Protein AF-0000000067818058 (afdb_homodimer)

Secondary structure (DSSP, 8-state):
-TT-STTS--TTSSS-HHHHHHHHHHHHHHHT-SEEEEE--HHHH-TTSSTTS--HHHHHHHHHHHHHHHHTT-EEEEEEESS---HHHHTTTGGGSTTHHHHHHHHHHHHHHHHTTT--EEEEEE-HHHHHIIIIISSSSTT----TTTHHHHHHHHHHHHHHHHHHHIIIIIHHHH--EEEEEEE--EEEESSSSHHHHHHHHHHHIIIIIHHHHHHHSSS-SS-HHHHHHHHHHHHHTT-SS-SSPPPPHHHHHHHTT--SSEEEE---EEEEESTT--TTSS-SSSHHHHHT-EEE-TTSPPPSSGGG---THHHHHHHHHHHHHTT---EEEEE----BS--S--HHHHHHHHHHHHHHHHHHHTT---EEEE--S-SB----GGGTTSSB--SEEE-TTSTT--EEE-HHHHHHHHHHHHTS--TT--PPP---B-/-TT-STTS--TTSSS-HHHHHHHHHHHHHHHT-SEEEEE--HHHH-TTSSTTS--HHHHHHHHHHHHHHHHTT-EEEEEEESS---HHHHTTTGGGSTTHHHHHHHHHHHHHHHHTTT--EEEEEE-HHHHHIIIIISSSSTT----TTTHHHHHHHHHHHHHHHHHHHIIIIIHHHH--EEEEEEE--EEEESSSSHHHHHHHHHHHIIIIIHHHHHHHSSS-SS-HHHHHHHHHHHHHTT-SS-SSPPPPHHHHHHHTT--SSEEEE---EEEEESTT--TTSS-SSSHHHHHT-EEE-TTSPPPSSGGG---THHHHHHHHHHHHHTT---EEEEE----BS--S--HHHHHHHHHHHHHHHHHHHTT---EEEE--S-SB----GGGTTSSB--SEEE-TTSTT--EEE-HHHHHHHHHHHHTS--TT--PPP---B-

pLDDT: mean 97.35, std 2.77, range [69.44, 99.0]

Solvent-accessible surface area (backbone atoms only — not comparable to full-atom values): 45024 Å² total; per-residue (Å²): 114,91,86,57,23,75,72,68,56,66,88,86,74,61,66,52,50,90,81,40,44,69,59,53,48,50,53,44,57,70,37,56,53,66,55,49,79,48,65,46,58,47,35,53,33,18,65,70,47,44,73,38,49,70,32,62,66,36,49,47,51,54,50,51,52,49,50,53,35,50,74,69,66,21,44,53,30,39,27,54,36,73,77,56,72,29,62,66,43,43,66,37,11,29,55,43,10,64,65,42,21,57,49,45,29,50,52,43,51,54,48,48,69,73,42,25,87,74,42,40,39,40,27,47,40,54,28,60,62,56,52,28,42,29,5,20,33,29,92,58,34,70,83,49,38,73,34,31,44,36,42,18,41,39,17,50,55,23,48,48,49,19,40,20,43,36,33,50,48,40,60,75,73,37,29,89,80,38,65,45,47,42,22,41,26,38,45,43,50,26,48,33,29,63,51,88,47,69,67,22,41,52,47,10,54,51,46,33,34,66,59,36,27,61,65,44,27,24,27,49,24,95,80,25,36,65,46,66,70,56,54,53,49,40,36,53,51,21,49,75,58,39,31,90,54,50,47,59,69,80,73,50,71,66,51,25,62,59,27,34,64,45,45,71,34,41,28,33,24,44,41,26,45,43,27,27,31,52,76,87,46,51,93,76,76,42,60,84,60,19,68,60,44,66,68,50,53,39,72,43,60,75,91,52,71,76,34,84,37,59,74,30,21,75,42,39,68,29,58,25,51,31,46,46,48,46,30,75,63,29,78,43,49,46,26,32,33,64,30,36,48,45,40,36,80,67,76,47,79,36,65,67,46,41,52,48,51,53,46,38,51,50,27,45,48,44,26,35,74,72,69,63,33,43,68,77,45,79,35,74,35,32,72,42,34,44,70,50,65,47,40,14,70,55,50,26,34,29,29,18,47,55,36,78,88,40,94,78,37,42,31,33,46,16,41,38,30,54,38,50,22,50,36,54,74,63,71,52,90,59,93,80,71,71,69,78,84,63,92,44,77,88,112,91,86,58,22,76,73,68,54,65,91,87,74,60,67,51,49,89,81,40,45,68,58,54,47,51,54,44,58,69,35,54,53,66,54,50,79,48,65,47,59,47,36,54,33,18,66,71,48,44,74,39,50,70,33,62,67,36,48,47,51,54,50,52,51,48,51,52,34,50,75,69,64,23,45,52,31,40,27,55,36,74,76,56,74,30,64,66,42,43,65,37,11,28,56,42,10,63,66,42,22,58,48,44,28,48,51,45,49,55,49,48,70,73,41,23,87,74,42,39,39,40,28,46,40,53,27,60,60,56,53,28,43,29,4,19,34,29,89,57,34,69,83,49,37,73,34,31,44,36,43,18,40,40,17,50,56,24,48,48,48,19,41,20,43,37,32,50,47,39,60,75,73,37,29,88,81,39,67,45,48,42,21,41,27,39,46,42,48,27,47,32,28,63,51,87,48,71,68,23,42,51,48,11,54,51,45,33,35,65,59,35,28,60,65,43,27,23,28,48,25,96,80,25,37,66,46,65,70,55,56,53,51,39,34,54,52,22,52,75,59,38,32,91,53,51,46,60,68,81,73,50,70,68,50,25,61,58,26,34,65,45,44,70,34,41,27,33,25,42,43,26,45,41,27,27,33,53,78,88,48,50,93,75,76,41,60,84,60,18,68,62,44,68,69,48,51,40,73,43,59,77,90,53,72,77,33,84,37,58,73,28,21,75,42,39,68,27,58,26,52,31,48,46,48,45,30,76,63,29,79,42,49,46,26,32,34,64,32,34,48,45,40,36,80,67,75,47,79,35,66,68,46,41,51,48,50,52,47,38,51,51,26,46,48,44,27,36,76,72,69,64,36,43,68,79,46,80,33,73,35,31,75,42,36,42,70,50,66,46,41,14,71,55,49,27,35,29,31,19,47,54,37,78,88,39,93,80,37,42,32,33,47,16,40,39,30,55,37,50,22,52,36,54,74,62,73,52,89,59,94,80,71,73,69,77,82,63,93,44,77,89

InterPro domains:
  IPR001360 Glycoside hydrolase family 1 [PF00232] (2-427)
  IPR001360 Glycoside hydrolase family 1 [PR00131] (262-276)
  IPR001360 Glycoside hydrolase family 1 [PR00131] (335-343)
  IPR001360 Glycoside hydrolase family 1 [PR00131] (350-361)
  IPR001360 Glycoside hydrolase family 1 [PR00131] (372-389)
  IPR001360 Glycoside hydrolase family 1 [PR00131] (396-408)
  IPR001360 Glycoside hydrolase family 1 [PTHR10353] (4-429)
  IPR017853 Glycoside hydrolase superfamily [SSF51445] (2-427)

Sequence (884 aa):
MPGKIKDGTDGNDTCKSYEFYQRDIQMLKFLGVDFYRFSISWPRVLPTGFADKISEDGIGYYSRLVDELLANGIEPVVTLYHWDLPQSLQDLGGWANPLIADWFEDYARVLYDALGDRVKTWITLNEPKQFIIYGYGMERFAPNIVSAGIGDYIAVKNALMAHAKAWHLYDKEYREKQKGTCGITIATDFREGLSDTPEDVELGRMVMDFEAGFYSHPIFSSTGGFPERMIKRIAEKSAEQGFPRSRLPELSQEEIDFIKGTSDFYGFNHYSTKFYTADGYTKGMYPIPSYEDDIGAVSSYKDYPPAPIIHATKIPNGIRKALNWVKDNYNNPTVLITENGYGNYGGVDDPERIDYYKAYLDAVLDAIEVDGCNVTTYTAWSLMDNFEWDSGLGAKFGLFEVDFDDEQRTRKAKLSALWYKDFIAQRSLDPDYLPQFEENKFMPGKIKDGTDGNDTCKSYEFYQRDIQMLKFLGVDFYRFSISWPRVLPTGFADKISEDGIGYYSRLVDELLANGIEPVVTLYHWDLPQSLQDLGGWANPLIADWFEDYARVLYDALGDRVKTWITLNEPKQFIIYGYGMERFAPNIVSAGIGDYIAVKNALMAHAKAWHLYDKEYREKQKGTCGITIATDFREGLSDTPEDVELGRMVMDFEAGFYSHPIFSSTGGFPERMIKRIAEKSAEQGFPRSRLPELSQEEIDFIKGTSDFYGFNHYSTKFYTADGYTKGMYPIPSYEDDIGAVSSYKDYPPAPIIHATKIPNGIRKALNWVKDNYNNPTVLITENGYGNYGGVDDPERIDYYKAYLDAVLDAIEVDGCNVTTYTAWSLMDNFEWDSGLGAKFGLFEVDFDDEQRTRKAKLSALWYKDFIAQRSLDPDYLPQFEENKF

Nearest PDB structures (foldseek):
  5cg0-assembly3_E  TM=9.740E-01  e=1.696E-50  Spodoptera frugiperda
  5cg0-assembly3_F  TM=9.805E-01  e=3.602E-48  Spodoptera frugiperda
  3vij-assembly1_A  TM=9.799E-01  e=6.989E-48  Neotermes koshunensis
  3vim-assembly1_A  TM=9.798E-01  e=1.600E-47  Neotermes koshunensis
  5yj7-assembly1_A  TM=9.466E-01  e=1.712E-40  Nannochloris

Organism: Spodoptera frugiperda (NCBI:txid7108)

Foldseek 3Di:
DQPLFPVRDDDPFWLPCLPVVVVLLVLVVLLVDQADEDEAAQCLQVVLLAPPDGDPSRLVSVQVSLVVCVVSNHAYAYEHDDQHHRVNCVVVPALLDLCNLVSLLRSLVSNCVSCLLRHAHYAHEAALCCCQCCDCPHCHFPPRNHPFLASSLSSLLSVLSSQLSSLCCCVVPPCVPSVHFYFHAHEQEQEFAPDPPPQSRVLSVVVNLLRGVSNCQLAFAPQHDRDPSLLVLQQVLCVVVPHPGGSRDGQDPVRSVSRYNRGQAYRYEYQHYKHKDLVPFDPPPDDPPHSCVSSNIDIDPPPQDAAQPRRNGQDQLRLLVSLLVCCVGGVQHEYAHAEYWGKDQDDQEDVVGVLSCLSNVVSVVCSCPPVVHRYDYHDYPDQWQTQDGSNGSGITTHQWYFDSVDPVRKTWGGQNSVVSSVCSVVVDRDNPDGDDDDTDID/DQPLFPVRDDPPFWLPCLPVVVVLLVLVVLLPDQADEDEAAQCLQVVLLAPPDGDPSRLVSVQVSLVVCVVSNHAYAYEHDDQHHRVNCVVVPALLDLCNLVSLLRSLVSNCVSCLLRHAHYAHEAALCCCQCCDCPHCHFPPRNHPFLASSLSSLLSVLSSLLSSLCCCVVPPCVPSVHFYFHAHEQFQEFAPDPPPQSRVLSVVVNLLRGVSNCQLAFAPQHDRDPSLLVLQQVLCVVVPHPGGSRDGQDPVRSVSRYNRGQAYRYEYQHYKHKDLVPFDPPPDDPPHSCVSSNIDIDNPPQDAAQPRRNGQDQLRLLVSLVVCCVGGVQHAYAHAEYWGKDQDDQEDVVGVLSCLSNVVSVVCSCPPVPHRYDYHDYPDQWQTQDGSNGSGITTHQWYFDSVDPVRKTWGGQNSVVSSVCSVVVDRDNPDGDDDDTDID

Structure (mmCIF, N/CA/C/O backbone):
data_AF-0000000067818058-model_v1
#
loop_
_entity.id
_entity.type
_entity.pdbx_description
1 polymer 'Myrosinase 1-like isoform X4'
#
loop_
_atom_site.group_PDB
_atom_site.id
_atom_site.type_symbol
_atom_site.label_atom_id
_atom_site.label_alt_id
_atom_site.label_comp_id
_atom_site.label_asym_id
_atom_site.label_entity_id
_atom_site.label_seq_id
_atom_site.pdbx_PDB_ins_code
_atom_site.Cartn_x
_atom_site.Cartn_y
_atom_site.Cartn_z
_atom_site.occupancy
_atom_site.B_iso_or_equiv
_atom_site.auth_seq_id
_atom_site.auth_comp_id
_atom_site.auth_asym_id
_atom_site.auth_atom_id
_atom_site.pdbx_PDB_model_num
ATOM 1 N N . MET A 1 1 ? -1.474 -2.928 -18.75 1 69.44 1 MET A N 1
ATOM 2 C CA . MET A 1 1 ? -0.439 -1.901 -18.672 1 69.44 1 MET A CA 1
ATOM 3 C C . MET A 1 1 ? -0.112 -1.354 -20.062 1 69.44 1 MET A C 1
ATOM 5 O O . MET A 1 1 ? 0.593 -2 -20.828 1 69.44 1 MET A O 1
ATOM 9 N N . PRO A 1 2 ? -0.697 -0.285 -20.344 1 71.25 2 PRO A N 1
ATOM 10 C CA . PRO A 1 2 ? -0.5 0.189 -21.719 1 71.25 2 PRO A CA 1
ATOM 11 C C . PRO A 1 2 ? 0.976 0.304 -22.094 1 71.25 2 PRO A C 1
ATOM 13 O O . PRO A 1 2 ? 1.777 0.828 -21.312 1 71.25 2 PRO A O 1
ATOM 16 N N . GLY A 1 3 ? 1.309 -0.321 -23.125 1 79.06 3 GLY A N 1
ATOM 17 C CA . GLY A 1 3 ? 2.604 -0.151 -23.766 1 79.06 3 GLY A CA 1
ATOM 18 C C . GLY A 1 3 ? 3.658 -1.104 -23.25 1 79.06 3 GLY A C 1
ATOM 19 O O . GLY A 1 3 ? 4.812 -1.062 -23.672 1 79.06 3 GLY A O 1
ATOM 20 N N . LYS A 1 4 ? 3.285 -2.016 -22.422 1 85.31 4 LYS A N 1
ATOM 21 C CA . LYS A 1 4 ? 4.297 -2.844 -21.766 1 85.31 4 LYS A CA 1
ATOM 22 C C . LYS A 1 4 ? 4.297 -4.258 -22.344 1 85.31 4 LYS A C 1
ATOM 24 O O . LYS A 1 4 ? 5.199 -5.051 -22.047 1 85.31 4 LYS A O 1
ATOM 29 N N . ILE A 1 5 ? 3.375 -4.539 -23.172 1 90.44 5 ILE A N 1
ATOM 30 C CA . ILE A 1 5 ? 3.295 -5.855 -23.797 1 90.44 5 ILE A CA 1
ATOM 31 C C . ILE A 1 5 ? 3.977 -5.82 -25.156 1 90.44 5 ILE A C 1
ATOM 33 O O . ILE A 1 5 ? 3.656 -4.977 -26 1 90.44 5 ILE A O 1
ATOM 37 N N . LYS A 1 6 ? 4.801 -6.652 -25.438 1 91.06 6 LYS A N 1
ATOM 38 C CA . LYS A 1 6 ? 5.727 -6.633 -26.562 1 91.06 6 LYS A CA 1
ATOM 39 C C . LYS A 1 6 ? 4.977 -6.543 -27.891 1 91.06 6 LYS A C 1
ATOM 41 O O . LYS A 1 6 ? 5.406 -5.836 -28.812 1 91.06 6 LYS A O 1
ATOM 46 N N . ASP A 1 7 ? 3.855 -7.293 -28.016 1 91.25 7 ASP A N 1
ATOM 47 C CA . ASP A 1 7 ? 3.16 -7.34 -29.312 1 91.25 7 ASP A CA 1
ATOM 48 C C . ASP A 1 7 ? 1.965 -6.387 -29.312 1 91.25 7 ASP A C 1
ATOM 50 O O . ASP A 1 7 ? 1.151 -6.414 -30.234 1 91.25 7 ASP A O 1
ATOM 54 N N . GLY A 1 8 ? 1.794 -5.645 -28.188 1 90.62 8 GLY A N 1
ATOM 55 C CA . GLY A 1 8 ? 0.777 -4.609 -28.125 1 90.62 8 GLY A CA 1
ATOM 56 C C . GLY A 1 8 ? -0.592 -5.137 -27.75 1 90.62 8 GLY A C 1
ATOM 57 O O . GLY A 1 8 ? -1.535 -4.359 -27.578 1 90.62 8 GLY A O 1
ATOM 58 N N . THR A 1 9 ? -0.698 -6.445 -27.625 1 91.75 9 THR A N 1
ATOM 59 C CA . THR A 1 9 ? -1.977 -7.031 -27.234 1 91.75 9 THR A CA 1
ATOM 60 C C . THR A 1 9 ? -2.246 -6.809 -25.75 1 91.75 9 THR A C 1
ATOM 62 O O . THR A 1 9 ? -1.477 -6.129 -25.062 1 91.75 9 THR A O 1
ATOM 65 N N . ASP A 1 10 ? -3.447 -7.164 -25.312 1 88.81 10 ASP A N 1
ATOM 66 C CA . ASP A 1 10 ? -3.775 -7.109 -23.891 1 88.81 10 ASP A CA 1
ATOM 67 C C . ASP A 1 10 ? -4.609 -8.32 -23.484 1 88.81 10 ASP A C 1
ATOM 69 O O . ASP A 1 10 ? -4.855 -9.219 -24.281 1 88.81 10 ASP A O 1
ATOM 73 N N . GLY A 1 11 ? -4.91 -8.398 -22.25 1 89.19 11 GLY A N 1
ATOM 74 C CA . GLY A 1 11 ? -5.559 -9.57 -21.688 1 89.19 11 GLY A CA 1
ATOM 75 C C . GLY A 1 11 ? -7.062 -9.578 -21.891 1 89.19 11 GLY A C 1
ATOM 76 O O . GLY A 1 11 ? -7.758 -10.469 -21.391 1 89.19 11 GLY A O 1
ATOM 77 N N . ASN A 1 12 ? -7.602 -8.664 -22.703 1 89.12 12 ASN A N 1
ATOM 78 C CA . ASN A 1 12 ? -9.047 -8.523 -22.812 1 89.12 12 ASN A CA 1
ATOM 79 C C . ASN A 1 12 ? -9.625 -9.531 -23.812 1 89.12 12 ASN A C 1
ATOM 81 O O . ASN A 1 12 ? -10.789 -9.906 -23.719 1 89.12 12 ASN A O 1
ATOM 85 N N . ASP A 1 13 ? -8.875 -9.898 -24.828 1 92 13 ASP A N 1
ATOM 86 C CA . ASP A 1 13 ? -9.32 -10.781 -25.906 1 92 13 ASP A CA 1
ATOM 87 C C . ASP A 1 13 ? -8.242 -11.805 -26.25 1 92 13 ASP A C 1
ATOM 89 O O . ASP A 1 13 ? -7.43 -11.586 -27.156 1 92 13 ASP A O 1
ATOM 93 N N . THR A 1 14 ? -8.32 -12.969 -25.594 1 95.56 14 THR A N 1
ATOM 94 C CA . THR A 1 14 ? -7.277 -13.977 -25.734 1 95.56 14 THR A CA 1
ATOM 95 C C . THR A 1 14 ? -7.875 -15.312 -26.172 1 95.56 14 THR A C 1
ATOM 97 O O . THR A 1 14 ? -8.344 -15.445 -27.312 1 95.56 14 THR A O 1
ATOM 100 N N . CYS A 1 15 ? -7.879 -16.281 -25.328 1 96.38 15 CYS A N 1
ATOM 101 C CA . CYS A 1 15 ? -8.336 -17.609 -25.703 1 96.38 15 CYS A CA 1
ATOM 102 C C . CYS A 1 15 ? -9.852 -17.719 -25.594 1 96.38 15 CYS A C 1
ATOM 104 O O . CYS A 1 15 ? -10.453 -18.641 -26.141 1 96.38 15 CYS A O 1
ATOM 106 N N . LYS A 1 16 ? -10.477 -16.812 -24.828 1 96.69 16 LYS A N 1
ATOM 107 C CA . LYS A 1 16 ? -11.914 -16.75 -24.609 1 96.69 16 LYS A CA 1
ATOM 108 C C . LYS A 1 16 ? -12.43 -18.031 -23.938 1 96.69 16 LYS A C 1
ATOM 110 O O . LYS A 1 16 ? -13.484 -18.547 -24.312 1 96.69 16 LYS A O 1
ATOM 115 N N . SER A 1 17 ? -11.609 -18.547 -23.031 1 96.06 17 SER A N 1
ATOM 116 C CA . SER A 1 17 ? -12 -19.734 -22.297 1 96.06 17 SER A CA 1
ATOM 117 C C . SER A 1 17 ? -13.289 -19.516 -21.516 1 96.06 17 SER A C 1
ATOM 119 O O . SER A 1 17 ? -14.078 -20.453 -21.328 1 96.06 17 SER A O 1
ATOM 121 N N . TYR A 1 18 ? -13.547 -18.281 -21.062 1 95.62 18 TYR A N 1
ATOM 122 C CA . TYR A 1 18 ? -14.773 -17.969 -20.344 1 95.62 18 TYR A CA 1
ATOM 123 C C . TYR A 1 18 ? -16 -18.312 -21.188 1 95.62 18 TYR A C 1
ATOM 125 O O . TYR A 1 18 ? -17 -18.797 -20.656 1 95.62 18 TYR A O 1
ATOM 133 N N . GLU A 1 19 ? -15.914 -18.141 -22.438 1 95.62 19 GLU A N 1
ATOM 134 C CA . GLU A 1 19 ? -17.016 -18.375 -23.359 1 95.62 19 GLU A CA 1
ATOM 135 C C . GLU A 1 19 ? -17 -19.812 -23.891 1 95.62 19 GLU A C 1
ATOM 137 O O . GLU A 1 19 ? -18.062 -20.391 -24.125 1 95.62 19 GLU A O 1
ATOM 142 N N . PHE A 1 20 ? -15.758 -20.359 -24 1 97.25 20 PHE A N 1
ATOM 143 C CA . PHE A 1 20 ? -15.664 -21.609 -24.734 1 97.25 20 PHE A CA 1
ATOM 144 C C . PHE A 1 20 ? -15.102 -22.719 -23.844 1 97.25 20 PHE A C 1
ATOM 146 O O . PHE A 1 20 ? -14.398 -23.609 -24.312 1 97.25 20 PHE A O 1
ATOM 153 N N . TYR A 1 21 ? -15.359 -22.688 -22.547 1 97.25 21 TYR A N 1
ATOM 154 C CA . TYR A 1 21 ? -14.758 -23.641 -21.609 1 97.25 21 TYR A CA 1
ATOM 155 C C . TYR A 1 21 ? -15.188 -25.062 -21.938 1 97.25 21 TYR A C 1
ATOM 157 O O . TYR A 1 21 ? -14.445 -26.016 -21.672 1 97.25 21 TYR A O 1
ATOM 165 N N . GLN A 1 22 ? -16.359 -25.266 -22.516 1 97.44 22 GLN A N 1
ATOM 166 C CA . GLN A 1 22 ? -16.797 -26.625 -22.875 1 97.44 22 GLN A CA 1
ATOM 167 C C . GLN A 1 22 ? -15.891 -27.219 -23.953 1 97.44 22 GLN A C 1
ATOM 169 O O . GLN A 1 22 ? -15.586 -28.422 -23.922 1 97.44 22 GLN A O 1
ATOM 174 N N . ARG A 1 23 ? -15.523 -26.391 -24.891 1 96.94 23 ARG A N 1
ATOM 175 C CA . ARG A 1 23 ? -14.562 -26.812 -25.891 1 96.94 23 ARG A CA 1
ATOM 176 C C . ARG A 1 23 ? -13.219 -27.156 -25.266 1 96.94 23 ARG A C 1
ATOM 178 O O . ARG A 1 23 ? -12.57 -28.125 -25.672 1 96.94 23 ARG A O 1
ATOM 185 N N . ASP A 1 24 ? -12.812 -26.344 -24.328 1 98 24 ASP A N 1
ATOM 186 C CA . ASP A 1 24 ? -11.578 -26.625 -23.609 1 98 24 ASP A CA 1
ATOM 187 C C . ASP A 1 24 ? -11.641 -27.984 -22.922 1 98 24 ASP A C 1
ATOM 189 O O . ASP A 1 24 ? -10.664 -28.734 -22.906 1 98 24 ASP A O 1
ATOM 193 N N . ILE A 1 25 ? -12.781 -28.328 -22.406 1 98.5 25 ILE A N 1
ATOM 194 C CA . ILE A 1 25 ? -12.953 -29.609 -21.719 1 98.5 25 ILE A CA 1
ATOM 195 C C . ILE A 1 25 ? -12.93 -30.734 -22.734 1 98.5 25 ILE A C 1
ATOM 197 O O . ILE A 1 25 ? -12.406 -31.828 -22.453 1 98.5 25 ILE A O 1
ATOM 201 N N . GLN A 1 26 ? -13.477 -30.516 -23.922 1 98.31 26 GLN A N 1
ATOM 202 C CA . GLN A 1 26 ? -13.375 -31.516 -25 1 98.31 26 GLN A CA 1
ATOM 203 C C . GLN A 1 26 ? -11.914 -31.797 -25.344 1 98.31 26 GLN A C 1
ATOM 205 O O . GLN A 1 26 ? -11.555 -32.938 -25.609 1 98.31 26 GLN A O 1
ATOM 210 N N . MET A 1 27 ? -11.117 -30.75 -25.375 1 98.75 27 MET A N 1
ATOM 211 C CA . MET A 1 27 ? -9.688 -30.891 -25.625 1 98.75 27 MET A CA 1
ATOM 212 C C . MET A 1 27 ? -9.031 -31.734 -24.547 1 98.75 27 MET A C 1
ATOM 214 O O . MET A 1 27 ? -8.188 -32.594 -24.828 1 98.75 27 MET A O 1
ATOM 218 N N . LEU A 1 28 ? -9.406 -31.5 -23.266 1 98.81 28 LEU A N 1
ATOM 219 C CA . LEU A 1 28 ? -8.883 -32.25 -22.141 1 98.81 28 LEU A CA 1
ATOM 220 C C . LEU A 1 28 ? -9.273 -33.719 -22.266 1 98.81 28 LEU A C 1
ATOM 222 O O . LEU A 1 28 ? -8.461 -34.625 -22.016 1 98.81 28 LEU A O 1
ATOM 226 N N . LYS A 1 29 ? -10.516 -33.938 -22.609 1 98.38 29 LYS A N 1
ATOM 227 C CA . LYS A 1 29 ? -11 -35.281 -22.812 1 98.38 29 LYS A CA 1
ATOM 228 C C . LYS A 1 29 ? -10.234 -35.969 -23.938 1 98.38 29 LYS A C 1
ATOM 230 O O . LYS A 1 29 ? -9.883 -37.156 -23.828 1 98.38 29 LYS A O 1
ATOM 235 N N . PHE A 1 30 ? -10.047 -35.25 -25 1 98.38 30 PHE A N 1
ATOM 236 C CA . PHE A 1 30 ? -9.273 -35.75 -26.125 1 98.38 30 PHE A CA 1
ATOM 237 C C . PHE A 1 30 ? -7.895 -36.219 -25.656 1 98.38 30 PHE A C 1
ATOM 239 O O . PHE A 1 30 ? -7.422 -37.281 -26.062 1 98.38 30 PHE A O 1
ATOM 246 N N . LEU A 1 31 ? -7.191 -35.469 -24.797 1 98.62 31 LEU A N 1
ATOM 247 C CA . LEU A 1 31 ? -5.863 -35.781 -24.297 1 98.62 31 LEU A CA 1
ATOM 248 C C . LEU A 1 31 ? -5.918 -36.969 -23.328 1 98.62 31 LEU A C 1
ATOM 250 O O . LEU A 1 31 ? -4.938 -37.688 -23.172 1 98.62 31 LEU A O 1
ATOM 254 N N . GLY A 1 32 ? -7.066 -37.125 -22.578 1 98.5 32 GLY A N 1
ATOM 255 C CA . GLY A 1 32 ? -7.23 -38.188 -21.609 1 98.5 32 GLY A CA 1
ATOM 256 C C . GLY A 1 32 ? -6.555 -37.906 -20.281 1 98.5 32 GLY A C 1
ATOM 257 O O . GLY A 1 32 ? -6.066 -38.812 -19.609 1 98.5 32 GLY A O 1
ATOM 258 N N . VAL A 1 33 ? -6.516 -36.688 -19.891 1 98.56 33 VAL A N 1
ATOM 259 C CA . VAL A 1 33 ? -5.793 -36.281 -18.688 1 98.56 33 VAL A CA 1
ATOM 260 C C . VAL A 1 33 ? -6.602 -36.656 -17.453 1 98.56 33 VAL A C 1
ATOM 262 O O . VAL A 1 33 ? -7.824 -36.812 -17.516 1 98.56 33 VAL A O 1
ATOM 265 N N . ASP A 1 34 ? -5.891 -36.781 -16.328 1 98.25 34 ASP A N 1
ATOM 266 C CA . ASP A 1 34 ? -6.504 -37.125 -15.039 1 98.25 34 ASP A CA 1
ATOM 267 C C . ASP A 1 34 ? -7.047 -35.906 -14.336 1 98.25 34 ASP A C 1
ATOM 269 O O . ASP A 1 34 ? -8.008 -35.969 -13.57 1 98.25 34 ASP A O 1
ATOM 273 N N . PHE A 1 35 ? -6.418 -34.781 -14.508 1 98.69 35 PHE A N 1
ATOM 274 C CA . PHE A 1 35 ? -6.793 -33.531 -13.828 1 98.69 35 PHE A CA 1
ATOM 275 C C . PHE A 1 35 ? -6.496 -32.344 -14.703 1 98.69 35 PHE A C 1
ATOM 277 O O . PHE A 1 35 ? -5.82 -32.469 -15.727 1 98.69 35 PHE A O 1
ATOM 284 N N . TYR A 1 36 ? -7.094 -31.219 -14.43 1 98.75 36 TYR A N 1
ATOM 285 C CA . TYR A 1 36 ? -6.887 -29.938 -15.094 1 98.75 36 TYR A CA 1
ATOM 286 C C . TYR A 1 36 ? -6.637 -28.828 -14.078 1 98.75 36 TYR A C 1
ATOM 288 O O . TYR A 1 36 ? -7.441 -28.625 -13.164 1 98.75 36 TYR A O 1
ATOM 296 N N . ARG A 1 37 ? -5.453 -28.203 -14.188 1 98.81 37 ARG A N 1
ATOM 297 C CA . ARG A 1 37 ? -5.121 -27.062 -13.328 1 98.81 37 ARG A CA 1
ATOM 298 C C . ARG A 1 37 ? -5.547 -25.75 -13.961 1 98.81 37 ARG A C 1
ATOM 300 O O . ARG A 1 37 ? -5.145 -25.438 -15.086 1 98.81 37 ARG A O 1
ATOM 307 N N . PHE A 1 38 ? -6.406 -25.062 -13.305 1 98.44 38 PHE A N 1
ATOM 308 C CA . PHE A 1 38 ? -6.809 -23.734 -13.75 1 98.44 38 PHE A CA 1
ATOM 309 C C . PHE A 1 38 ? -6.805 -22.734 -12.594 1 98.44 38 PHE A C 1
ATOM 311 O O . PHE A 1 38 ? -6.672 -23.141 -11.43 1 98.44 38 PHE A O 1
ATOM 318 N N . SER A 1 39 ? -6.793 -21.5 -12.922 1 98.25 39 SER A N 1
ATOM 319 C CA . SER A 1 39 ? -6.762 -20.453 -11.906 1 98.25 39 SER A CA 1
ATOM 320 C C . SER A 1 39 ? -8.078 -19.688 -11.859 1 98.25 39 SER A C 1
ATOM 322 O O . SER A 1 39 ? -8.82 -19.656 -12.836 1 98.25 39 SER A O 1
ATOM 324 N N . ILE A 1 40 ? -8.352 -19.172 -10.75 1 98.62 40 ILE A N 1
ATOM 325 C CA . ILE A 1 40 ? -9.539 -18.328 -10.562 1 98.62 40 ILE A CA 1
ATOM 326 C C . ILE A 1 40 ? -9.133 -16.859 -10.523 1 98.62 40 ILE A C 1
ATOM 328 O O . ILE A 1 40 ? -8.148 -16.5 -9.867 1 98.62 40 ILE A O 1
ATOM 332 N N . SER A 1 41 ? -9.875 -16.016 -11.281 1 98.19 41 SER A N 1
ATOM 333 C CA . SER A 1 41 ? -9.633 -14.578 -11.312 1 98.19 41 SER A CA 1
ATOM 334 C C . SER A 1 41 ? -10.211 -13.891 -10.086 1 98.19 41 SER A C 1
ATOM 336 O O . SER A 1 41 ? -11.422 -13.906 -9.867 1 98.19 41 SER A O 1
ATOM 338 N N . TRP A 1 42 ? -9.336 -13.242 -9.32 1 98.62 42 TRP A N 1
ATOM 339 C CA . TRP A 1 42 ? -9.773 -12.531 -8.125 1 98.62 42 TRP A CA 1
ATOM 340 C C . TRP A 1 42 ? -10.773 -11.43 -8.477 1 98.62 42 TRP A C 1
ATOM 342 O O . TRP A 1 42 ? -11.883 -11.391 -7.945 1 98.62 42 TRP A O 1
ATOM 352 N N . PRO A 1 43 ? -10.586 -10.586 -9.438 1 97.81 43 PRO A N 1
ATOM 353 C CA . PRO A 1 43 ? -11.531 -9.5 -9.742 1 97.81 43 PRO A CA 1
ATOM 354 C C . PRO A 1 43 ? -12.836 -10.016 -10.352 1 97.81 43 PRO A C 1
ATOM 356 O O . PRO A 1 43 ? -13.852 -9.312 -10.312 1 97.81 43 PRO A O 1
ATOM 359 N N . ARG A 1 44 ? -12.773 -11.219 -10.93 1 97.69 44 ARG A N 1
ATOM 360 C CA . ARG A 1 44 ? -14.016 -11.781 -11.469 1 97.69 44 ARG A CA 1
ATOM 361 C C . ARG A 1 44 ? -14.953 -12.211 -10.352 1 97.69 44 ARG A C 1
ATOM 363 O O . ARG A 1 44 ? -16.172 -12.062 -10.461 1 97.69 44 ARG A O 1
ATOM 370 N N . VAL A 1 45 ? -14.398 -12.766 -9.273 1 98.56 45 VAL A N 1
ATOM 371 C CA . VAL A 1 45 ? -15.172 -13.297 -8.164 1 98.56 45 VAL A CA 1
ATOM 372 C C . VAL A 1 45 ? -15.508 -12.18 -7.172 1 98.56 45 VAL A C 1
ATOM 374 O O . VAL A 1 45 ? -16.609 -12.125 -6.637 1 98.56 45 VAL A O 1
ATOM 377 N N . LEU A 1 46 ? -14.547 -11.344 -6.922 1 98.56 46 LEU A N 1
ATOM 378 C CA . LEU A 1 46 ? -14.695 -10.18 -6.051 1 98.56 46 LEU A CA 1
ATOM 379 C C . LEU A 1 46 ? -14.375 -8.891 -6.801 1 98.56 46 LEU A C 1
ATOM 381 O O . LEU A 1 46 ? -13.266 -8.359 -6.688 1 98.56 46 LEU A O 1
ATOM 385 N N . PRO A 1 47 ? -15.367 -8.352 -7.43 1 97.5 47 PRO A N 1
ATOM 386 C CA . PRO A 1 47 ? -15.102 -7.234 -8.336 1 97.5 47 PRO A CA 1
ATOM 387 C C . PRO A 1 47 ? -14.594 -5.992 -7.613 1 97.5 47 PRO A C 1
ATOM 389 O O . PRO A 1 47 ? -13.883 -5.176 -8.203 1 97.5 47 PRO A O 1
ATOM 392 N N . THR A 1 48 ? -14.898 -5.777 -6.289 1 96.88 48 THR A N 1
ATOM 393 C CA . THR A 1 48 ? -14.422 -4.625 -5.531 1 96.88 48 THR A CA 1
ATOM 394 C C . THR A 1 48 ? -13.07 -4.918 -4.891 1 96.88 48 THR A C 1
ATOM 396 O O . THR A 1 48 ? -12.438 -4.023 -4.32 1 96.88 48 THR A O 1
ATOM 399 N N . GLY A 1 49 ? -12.594 -6.195 -5.008 1 97.75 49 GLY A N 1
ATOM 400 C CA . GLY A 1 49 ? -11.398 -6.641 -4.309 1 97.75 49 GLY A CA 1
ATOM 401 C C . GLY A 1 49 ? -11.688 -7.207 -2.93 1 97.75 49 GLY A C 1
ATOM 402 O O . GLY A 1 49 ? -10.914 -8.016 -2.41 1 97.75 49 GLY A O 1
ATOM 403 N N . PHE A 1 50 ? -12.766 -6.738 -2.361 1 97.81 50 PHE A N 1
ATOM 404 C CA . PHE A 1 50 ? -13.164 -7.141 -1.019 1 97.81 50 PHE A CA 1
ATOM 405 C C . PHE A 1 50 ? -14.359 -8.086 -1.066 1 97.81 50 PHE A C 1
ATOM 407 O O . PHE A 1 50 ? -14.992 -8.234 -2.113 1 97.81 50 PHE A O 1
ATOM 414 N N . ALA A 1 51 ? -14.625 -8.758 0.087 1 97.88 51 ALA A N 1
ATOM 415 C CA . ALA A 1 51 ? -15.656 -9.797 0.117 1 97.88 51 ALA A CA 1
ATOM 416 C C . ALA A 1 51 ? -17.031 -9.203 0.437 1 97.88 51 ALA A C 1
ATOM 418 O O . ALA A 1 51 ? -17.906 -9.898 0.934 1 97.88 51 ALA A O 1
ATOM 419 N N . ASP A 1 52 ? -17.234 -7.895 0.205 1 96.62 52 ASP A N 1
ATOM 420 C CA . ASP A 1 52 ? -18.516 -7.227 0.44 1 96.62 52 ASP A CA 1
ATOM 421 C C . ASP A 1 52 ? -19.531 -7.598 -0.637 1 96.62 52 ASP A C 1
ATOM 423 O O . ASP A 1 52 ? -20.734 -7.59 -0.386 1 96.62 52 ASP A O 1
ATOM 427 N N . LYS A 1 53 ? -19.047 -7.801 -1.834 1 96.19 53 LYS A N 1
ATOM 428 C CA . LYS A 1 53 ? -19.875 -8.18 -2.973 1 96.19 53 LYS A CA 1
ATOM 429 C C . LYS A 1 53 ? -19.281 -9.367 -3.719 1 96.19 53 LYS A C 1
ATOM 431 O O . LYS A 1 53 ? -18.266 -9.234 -4.402 1 96.19 53 LYS A O 1
ATOM 436 N N . ILE A 1 54 ? -19.859 -10.5 -3.635 1 98.12 54 ILE A N 1
ATOM 437 C CA . ILE A 1 54 ? -19.438 -11.703 -4.34 1 98.12 54 ILE A CA 1
ATOM 438 C C . ILE A 1 54 ? -20.172 -11.812 -5.668 1 98.12 54 ILE A C 1
ATOM 440 O O . ILE A 1 54 ? -21.406 -11.781 -5.699 1 98.12 54 ILE A O 1
ATOM 444 N N . SER A 1 55 ? -19.5 -11.844 -6.773 1 98.44 55 SER A N 1
ATOM 445 C CA . SER A 1 55 ? -20.094 -11.938 -8.102 1 98.44 55 SER A CA 1
ATOM 446 C C . SER A 1 55 ? -20.75 -13.297 -8.328 1 98.44 55 SER A C 1
ATOM 448 O O . SER A 1 55 ? -20.047 -14.312 -8.43 1 98.44 55 SER A O 1
ATOM 450 N N . GLU A 1 56 ? -22 -13.328 -8.484 1 97.88 56 GLU A N 1
ATOM 451 C CA . GLU A 1 56 ? -22.703 -14.57 -8.773 1 97.88 56 GLU A CA 1
ATOM 452 C C . GLU A 1 56 ? -22.281 -15.148 -10.117 1 97.88 56 GLU A C 1
ATOM 454 O O . GLU A 1 56 ? -22.109 -16.359 -10.25 1 97.88 56 GLU A O 1
ATOM 459 N N . ASP A 1 57 ? -22.125 -14.219 -11.055 1 97.88 57 ASP A N 1
ATOM 460 C CA . ASP A 1 57 ? -21.688 -14.656 -12.383 1 97.88 57 ASP A CA 1
ATOM 461 C C . ASP A 1 57 ? -20.266 -15.227 -12.328 1 97.88 57 ASP A C 1
ATOM 463 O O . ASP A 1 57 ? -19.969 -16.234 -12.977 1 97.88 57 ASP A O 1
ATOM 467 N N . GLY A 1 58 ? -19.438 -14.594 -11.57 1 97.81 58 GLY A N 1
ATOM 468 C CA . GLY A 1 58 ? -18.062 -15.055 -11.438 1 97.81 58 GLY A CA 1
ATOM 469 C C . GLY A 1 58 ? -17.953 -16.422 -10.797 1 97.81 58 GLY A C 1
ATOM 470 O O . GLY A 1 58 ? -17.359 -17.344 -11.375 1 97.81 58 GLY A O 1
ATOM 471 N N . ILE A 1 59 ? -18.594 -16.562 -9.672 1 98.19 59 ILE A N 1
ATOM 472 C CA . ILE A 1 59 ? -18.578 -17.844 -8.969 1 98.19 59 ILE A CA 1
ATOM 473 C C . ILE A 1 59 ? -19.312 -18.906 -9.797 1 98.19 59 ILE A C 1
ATOM 475 O O . ILE A 1 59 ? -18.891 -20.062 -9.852 1 98.19 59 ILE A O 1
ATOM 479 N N . GLY A 1 60 ? -20.406 -18.469 -10.406 1 98.44 60 GLY A N 1
ATOM 480 C CA . GLY A 1 60 ? -21.188 -19.375 -11.227 1 98.44 60 GLY A CA 1
ATOM 481 C C . GLY A 1 60 ? -20.391 -19.984 -12.367 1 98.44 60 GLY A C 1
ATOM 482 O O . GLY A 1 60 ? -20.531 -21.172 -12.664 1 98.44 60 GLY A O 1
ATOM 483 N N . TYR A 1 61 ? -19.609 -19.188 -13.008 1 98.31 61 TYR A N 1
ATOM 484 C CA . TYR A 1 61 ? -18.766 -19.656 -14.094 1 98.31 61 TYR A CA 1
ATOM 485 C C . TYR A 1 61 ? -17.844 -20.781 -13.617 1 98.31 61 TYR A C 1
ATOM 487 O O . TYR A 1 61 ? -17.781 -21.844 -14.227 1 98.31 61 TYR A O 1
ATOM 495 N N . TYR A 1 62 ? -17.125 -20.562 -12.555 1 98.75 62 TYR A N 1
ATOM 496 C CA . TYR A 1 62 ? -16.156 -21.547 -12.078 1 98.75 62 TYR A CA 1
ATOM 497 C C . TYR A 1 62 ? -16.875 -22.781 -11.539 1 98.75 62 TYR A C 1
ATOM 499 O O . TYR A 1 62 ? -16.359 -23.891 -11.656 1 98.75 62 TYR A O 1
ATOM 507 N N . SER A 1 63 ? -18.031 -22.562 -10.938 1 98.81 63 SER A N 1
ATOM 508 C CA . SER A 1 63 ? -18.828 -23.703 -10.484 1 98.81 63 SER A CA 1
ATOM 509 C C . SER A 1 63 ? -19.219 -24.609 -11.656 1 98.81 63 SER A C 1
ATOM 511 O O . SER A 1 63 ? -19.109 -25.828 -11.555 1 98.81 63 SER A O 1
ATOM 513 N N . ARG A 1 64 ? -19.672 -24 -12.742 1 98.69 64 ARG A N 1
ATOM 514 C CA . ARG A 1 64 ? -20.031 -24.766 -13.93 1 98.69 64 ARG A CA 1
ATOM 515 C C . ARG A 1 64 ? -18.812 -25.469 -14.516 1 98.69 64 ARG A C 1
ATOM 517 O O . ARG A 1 64 ? -18.891 -26.609 -14.953 1 98.69 64 ARG A O 1
ATOM 524 N N . LEU A 1 65 ? -17.703 -24.766 -14.516 1 98.81 65 LEU A N 1
ATOM 525 C CA . LEU A 1 65 ? -16.453 -25.359 -15.016 1 98.81 65 LEU A CA 1
ATOM 526 C C . LEU A 1 65 ? -16.062 -26.578 -14.203 1 98.81 65 LEU A C 1
ATOM 528 O O . LEU A 1 65 ? -15.75 -27.641 -14.766 1 98.81 65 LEU A O 1
ATOM 532 N N . VAL A 1 66 ? -16.094 -26.484 -12.875 1 98.88 66 VAL A N 1
ATOM 533 C CA . VAL A 1 66 ? -15.75 -27.562 -11.969 1 98.88 66 VAL A CA 1
ATOM 534 C C . VAL A 1 66 ? -16.703 -28.75 -12.18 1 98.88 66 VAL A C 1
ATOM 536 O O . VAL A 1 66 ? -16.266 -29.891 -12.297 1 98.88 66 VAL A O 1
ATOM 539 N N . ASP A 1 67 ? -18.016 -28.453 -12.281 1 98.81 67 ASP A N 1
ATOM 540 C CA . ASP A 1 67 ? -19.016 -29.5 -12.484 1 98.81 67 ASP A CA 1
ATOM 541 C C . ASP A 1 67 ? -18.766 -30.266 -13.781 1 98.81 67 ASP A C 1
ATOM 543 O O . ASP A 1 67 ? -18.828 -31.5 -13.812 1 98.81 67 ASP A O 1
ATOM 547 N N . GLU A 1 68 ? -18.516 -29.531 -14.797 1 98.69 68 GLU A N 1
ATOM 548 C CA . GLU A 1 68 ? -18.328 -30.172 -16.094 1 98.69 68 GLU A CA 1
ATOM 549 C C . GLU A 1 68 ? -17.047 -31 -16.125 1 98.69 68 GLU A C 1
ATOM 551 O O . GLU A 1 68 ? -17 -32.062 -16.75 1 98.69 68 GLU A O 1
ATOM 556 N N . LEU A 1 69 ? -15.945 -30.484 -15.523 1 98.88 69 LEU A N 1
ATOM 557 C CA . LEU A 1 69 ? -14.727 -31.281 -15.406 1 98.88 69 LEU A CA 1
ATOM 558 C C . LEU A 1 69 ? -15.023 -32.625 -14.719 1 98.88 69 LEU A C 1
ATOM 560 O O . LEU A 1 69 ? -14.688 -33.688 -15.242 1 98.88 69 LEU A O 1
ATOM 564 N N . LEU A 1 70 ? -15.695 -32.562 -13.609 1 98.75 70 LEU A N 1
ATOM 565 C CA . LEU A 1 70 ? -16 -33.75 -12.828 1 98.75 70 LEU A CA 1
ATOM 566 C C . LEU A 1 70 ? -16.906 -34.688 -13.609 1 98.75 70 LEU A C 1
ATOM 568 O O . LEU A 1 70 ? -16.75 -35.906 -13.547 1 98.75 70 LEU A O 1
ATOM 572 N N . ALA A 1 71 ? -17.859 -34.125 -14.328 1 98.56 71 ALA A N 1
ATOM 573 C CA . ALA A 1 71 ? -18.781 -34.906 -15.141 1 98.56 71 ALA A CA 1
ATOM 574 C C . ALA A 1 71 ? -18.016 -35.688 -16.219 1 98.56 71 ALA A C 1
ATOM 576 O O . ALA A 1 71 ? -18.5 -36.719 -16.703 1 98.56 71 ALA A O 1
ATOM 577 N N . ASN A 1 72 ? -16.875 -35.25 -16.562 1 98.44 72 ASN A N 1
ATOM 578 C CA . ASN A 1 72 ? -16.062 -35.906 -17.578 1 98.44 72 ASN A CA 1
ATOM 579 C C . ASN A 1 72 ? -14.891 -36.688 -16.969 1 98.44 72 ASN A C 1
ATOM 581 O O . ASN A 1 72 ? -13.938 -37.031 -17.656 1 98.44 72 ASN A O 1
ATOM 585 N N . GLY A 1 73 ? -14.891 -36.844 -15.656 1 98.19 73 GLY A N 1
ATOM 586 C CA . GLY A 1 73 ? -13.891 -37.656 -14.969 1 98.19 73 GLY A CA 1
ATOM 587 C C . GLY A 1 73 ? -12.555 -36.938 -14.828 1 98.19 73 GLY A C 1
ATOM 588 O O . GLY A 1 73 ? -11.516 -37.594 -14.703 1 98.19 73 GLY A O 1
ATOM 589 N N . ILE A 1 74 ? -12.516 -35.656 -14.93 1 98.75 74 ILE A N 1
ATOM 590 C CA . ILE A 1 74 ? -11.289 -34.875 -14.812 1 98.75 74 ILE A CA 1
ATOM 591 C C . ILE A 1 74 ? -11.289 -34.094 -13.484 1 98.75 74 ILE A C 1
ATOM 593 O O . ILE A 1 74 ? -12.203 -33.344 -13.203 1 98.75 74 ILE A O 1
ATOM 597 N N . GLU A 1 75 ? -10.289 -34.312 -12.656 1 98.69 75 GLU A N 1
ATOM 598 C CA . GLU A 1 75 ? -10.203 -33.688 -11.352 1 98.69 75 GLU A CA 1
ATOM 599 C C . GLU A 1 75 ? -9.789 -32.219 -11.477 1 98.69 75 GLU A C 1
ATOM 601 O O . GLU A 1 75 ? -8.797 -31.906 -12.148 1 98.69 75 GLU A O 1
ATOM 606 N N . PRO A 1 76 ? -10.586 -31.328 -10.852 1 98.81 76 PRO A N 1
ATOM 607 C CA . PRO A 1 76 ? -10.156 -29.922 -10.852 1 98.81 76 PRO A CA 1
ATOM 608 C C . PRO A 1 76 ? -9.039 -29.641 -9.852 1 98.81 76 PRO A C 1
ATOM 610 O O . PRO A 1 76 ? -9.133 -30.062 -8.688 1 98.81 76 PRO A O 1
ATOM 613 N N . VAL A 1 77 ? -7.93 -29.047 -10.273 1 98.88 77 VAL A N 1
ATOM 614 C CA . VAL A 1 77 ? -6.879 -28.469 -9.445 1 98.88 77 VAL A CA 1
ATOM 615 C C . VAL A 1 77 ? -6.902 -26.938 -9.555 1 98.88 77 VAL A C 1
ATOM 617 O O . VAL A 1 77 ? -6.707 -26.391 -10.641 1 98.88 77 VAL A O 1
ATOM 620 N N . VAL A 1 78 ? -7.141 -26.281 -8.422 1 98.94 78 VAL A N 1
ATOM 621 C CA . VAL A 1 78 ? -7.488 -24.875 -8.523 1 98.94 78 VAL A CA 1
ATOM 622 C C . VAL A 1 78 ? -6.379 -24.016 -7.918 1 98.94 78 VAL A C 1
ATOM 624 O O . VAL A 1 78 ? -5.938 -24.266 -6.793 1 98.94 78 VAL A O 1
ATOM 627 N N . THR A 1 79 ? -5.91 -23.078 -8.664 1 98.94 79 THR A N 1
ATOM 628 C CA . THR A 1 79 ? -5.016 -22.031 -8.18 1 98.94 79 THR A CA 1
ATOM 629 C C . THR A 1 79 ? -5.797 -20.781 -7.816 1 98.94 79 THR A C 1
ATOM 631 O O . THR A 1 79 ? -6.5 -20.203 -8.656 1 98.94 79 THR A O 1
ATOM 634 N N . LEU A 1 80 ? -5.594 -20.297 -6.57 1 98.88 80 LEU A N 1
ATOM 635 C CA . LEU A 1 80 ? -6.34 -19.156 -6.082 1 98.88 80 LEU A CA 1
ATOM 636 C C . LEU A 1 80 ? -5.805 -17.859 -6.691 1 98.88 80 LEU A C 1
ATOM 638 O O . LEU A 1 80 ? -6.574 -16.938 -6.98 1 98.88 80 LEU A O 1
ATOM 642 N N . TYR A 1 81 ? -4.504 -17.844 -6.836 1 98.81 81 TYR A N 1
ATOM 643 C CA . TYR A 1 81 ? -3.951 -16.578 -7.34 1 98.81 81 TYR A CA 1
ATOM 644 C C . TYR A 1 81 ? -2.883 -16.844 -8.391 1 98.81 81 TYR A C 1
ATOM 646 O O . TYR A 1 81 ? -1.847 -17.438 -8.102 1 98.81 81 TYR A O 1
ATOM 654 N N . HIS A 1 82 ? -3.16 -16.469 -9.602 1 98.12 82 HIS A N 1
ATOM 655 C CA . HIS A 1 82 ? -2.264 -16.484 -10.75 1 98.12 82 HIS A CA 1
ATOM 656 C C . HIS A 1 82 ? -2.141 -15.102 -11.383 1 98.12 82 HIS A C 1
ATOM 658 O O . HIS A 1 82 ? -2.379 -14.93 -12.578 1 98.12 82 HIS A O 1
ATOM 664 N N . TRP A 1 83 ? -1.961 -14.141 -10.836 1 96.38 83 TRP A N 1
ATOM 665 C CA . TRP A 1 83 ? -1.314 -12.844 -10.727 1 96.38 83 TRP A CA 1
ATOM 666 C C . TRP A 1 83 ? -2.25 -11.727 -11.188 1 96.38 83 TRP A C 1
ATOM 668 O O . TRP A 1 83 ? -1.827 -10.805 -11.891 1 96.38 83 TRP A O 1
ATOM 678 N N . ASP A 1 84 ? -3.523 -11.805 -11.055 1 95.38 84 ASP A N 1
ATOM 679 C CA . ASP A 1 84 ? -4.469 -10.758 -11.438 1 95.38 84 ASP A CA 1
ATOM 680 C C . ASP A 1 84 ? -5.078 -10.094 -10.203 1 95.38 84 ASP A C 1
ATOM 682 O O . ASP A 1 84 ? -6.242 -10.336 -9.875 1 95.38 84 ASP A O 1
ATOM 686 N N . LEU A 1 85 ? -4.414 -9.188 -9.672 1 97.62 85 LEU A N 1
ATOM 687 C CA . LEU A 1 85 ? -4.809 -8.484 -8.453 1 97.62 85 LEU A CA 1
ATOM 688 C C . LEU A 1 85 ? -5.836 -7.398 -8.766 1 97.62 85 LEU A C 1
ATOM 690 O O . LEU A 1 85 ? -5.641 -6.594 -9.68 1 97.62 85 LEU A O 1
ATOM 694 N N . PRO A 1 86 ? -6.984 -7.398 -7.996 1 97.81 86 PRO A N 1
ATOM 695 C CA . PRO A 1 86 ? -7.906 -6.277 -8.188 1 97.81 86 PRO A CA 1
ATOM 696 C C . PRO A 1 86 ? -7.223 -4.922 -8.047 1 97.81 86 PRO A C 1
ATOM 698 O O . PRO A 1 86 ? -6.426 -4.719 -7.129 1 97.81 86 PRO A O 1
ATOM 701 N N . GLN A 1 87 ? -7.527 -4.043 -8.961 1 96.88 87 GLN A N 1
ATOM 702 C CA . GLN A 1 87 ? -6.879 -2.734 -8.977 1 96.88 87 GLN A CA 1
ATOM 703 C C . GLN A 1 87 ? -7.141 -1.976 -7.676 1 96.88 87 GLN A C 1
ATOM 705 O O . GLN A 1 87 ? -6.277 -1.234 -7.199 1 96.88 87 GLN A O 1
ATOM 710 N N . SER A 1 88 ? -8.328 -2.084 -7.066 1 97.5 88 SER A N 1
ATOM 711 C CA . SER A 1 88 ? -8.68 -1.404 -5.824 1 97.5 88 SER A CA 1
ATOM 712 C C . SER A 1 88 ? -7.715 -1.766 -4.703 1 97.5 88 SER A C 1
ATOM 714 O O . SER A 1 88 ? -7.391 -0.925 -3.861 1 97.5 88 SER A O 1
ATOM 716 N N . LEU A 1 89 ? -7.273 -3.027 -4.691 1 98.38 89 LEU A N 1
ATOM 717 C CA . LEU A 1 89 ? -6.312 -3.459 -3.684 1 98.38 89 LEU A CA 1
ATOM 718 C C . LEU A 1 89 ? -4.914 -2.951 -4.016 1 98.38 89 LEU A C 1
ATOM 720 O O . LEU A 1 89 ? -4.148 -2.596 -3.115 1 98.38 89 LEU A O 1
ATOM 724 N N . GLN A 1 90 ? -4.586 -2.957 -5.348 1 97.94 90 GLN A N 1
ATOM 725 C CA . GLN A 1 90 ? -3.291 -2.414 -5.742 1 97.94 90 GLN A CA 1
ATOM 726 C C . GLN A 1 90 ? -3.184 -0.935 -5.383 1 97.94 90 GLN A C 1
ATOM 728 O O . GLN A 1 90 ? -2.115 -0.465 -4.984 1 97.94 90 GLN A O 1
ATOM 733 N N . ASP A 1 91 ? -4.262 -0.209 -5.504 1 97.06 91 ASP A N 1
ATOM 734 C CA . ASP A 1 91 ? -4.285 1.212 -5.168 1 97.06 91 ASP A CA 1
ATOM 735 C C . ASP A 1 91 ? -3.918 1.439 -3.705 1 97.06 91 ASP A C 1
ATOM 737 O O . ASP A 1 91 ? -3.439 2.514 -3.34 1 97.06 91 ASP A O 1
ATOM 741 N N . LEU A 1 92 ? -4.129 0.467 -2.898 1 98.19 92 LEU A N 1
ATOM 742 C CA . LEU A 1 92 ? -3.822 0.546 -1.475 1 98.19 92 LEU A CA 1
ATOM 743 C C . LEU A 1 92 ? -2.451 -0.049 -1.178 1 98.19 92 LEU A C 1
ATOM 745 O O . LEU A 1 92 ? -2.1 -0.262 -0.015 1 98.19 92 LEU A O 1
ATOM 749 N N . GLY A 1 93 ? -1.692 -0.48 -2.182 1 98.12 93 GLY A N 1
ATOM 750 C CA . GLY A 1 93 ? -0.327 -0.948 -2.006 1 98.12 93 GLY A CA 1
ATOM 751 C C . GLY A 1 93 ? -0.122 -2.377 -2.473 1 98.12 93 GLY A C 1
ATOM 752 O O . GLY A 1 93 ? 1.014 -2.848 -2.564 1 98.12 93 GLY A O 1
ATOM 753 N N . GLY A 1 94 ? -1.255 -3.092 -2.771 1 98.38 94 GLY A N 1
ATOM 754 C CA . GLY A 1 94 ? -1.172 -4.457 -3.271 1 98.38 94 GLY A CA 1
ATOM 755 C C . GLY A 1 94 ? -0.361 -5.371 -2.375 1 98.38 94 GLY A C 1
ATOM 756 O O . GLY A 1 94 ? -0.554 -5.387 -1.157 1 98.38 94 GLY A O 1
ATOM 757 N N . TRP A 1 95 ? 0.555 -6.09 -2.971 1 98.75 95 TRP A N 1
ATOM 758 C CA . TRP A 1 95 ? 1.308 -7.117 -2.254 1 98.75 95 TRP A CA 1
ATOM 759 C C . TRP A 1 95 ? 2.35 -6.484 -1.339 1 98.75 95 TRP A C 1
ATOM 761 O O . TRP A 1 95 ? 2.906 -7.152 -0.465 1 98.75 95 TRP A O 1
ATOM 771 N N . ALA A 1 96 ? 2.635 -5.227 -1.533 1 98.56 96 ALA A N 1
ATOM 772 C CA . ALA A 1 96 ? 3.572 -4.547 -0.641 1 98.56 96 ALA A CA 1
ATOM 773 C C . ALA A 1 96 ? 2.865 -4.039 0.611 1 98.56 96 ALA A C 1
ATOM 775 O O . ALA A 1 96 ? 3.512 -3.553 1.543 1 98.56 96 ALA A O 1
ATOM 776 N N . ASN A 1 97 ? 1.557 -4.051 0.686 1 98.69 97 ASN A N 1
ATOM 777 C CA . ASN A 1 97 ? 0.756 -3.75 1.867 1 98.69 97 ASN A CA 1
ATOM 778 C C . ASN A 1 97 ? 0.46 -5.008 2.68 1 98.69 97 ASN A C 1
ATOM 780 O O . ASN A 1 97 ? -0.213 -5.918 2.195 1 98.69 97 ASN A O 1
ATOM 784 N N . PRO A 1 98 ? 0.87 -5.07 3.939 1 98.69 98 PRO A N 1
ATOM 785 C CA . PRO A 1 98 ? 0.693 -6.293 4.727 1 98.69 98 PRO A CA 1
ATOM 786 C C . PRO A 1 98 ? -0.774 -6.688 4.887 1 98.69 98 PRO A C 1
ATOM 788 O O . PRO A 1 98 ? -1.083 -7.859 5.113 1 98.69 98 PRO A O 1
ATOM 791 N N . LEU A 1 99 ? -1.704 -5.805 4.688 1 98.56 99 LEU A N 1
ATOM 792 C CA . LEU A 1 99 ? -3.125 -6.098 4.848 1 98.56 99 LEU A CA 1
ATOM 793 C C . LEU A 1 99 ? -3.613 -7.027 3.744 1 98.56 99 LEU A C 1
ATOM 795 O O . LEU A 1 99 ? -4.688 -7.621 3.857 1 98.56 99 LEU A O 1
ATOM 799 N N . ILE A 1 100 ? -2.84 -7.18 2.693 1 98.75 100 ILE A N 1
ATOM 800 C CA . ILE A 1 100 ? -3.197 -8.039 1.567 1 98.75 100 ILE A CA 1
ATOM 801 C C . ILE A 1 100 ? -3.4 -9.469 2.053 1 98.75 100 ILE A C 1
ATOM 803 O O . ILE A 1 100 ? -4.219 -10.211 1.498 1 98.75 100 ILE A O 1
ATOM 807 N N . ALA A 1 101 ? -2.623 -9.875 3.105 1 98.75 101 ALA A N 1
ATOM 808 C CA . ALA A 1 101 ? -2.742 -11.227 3.633 1 98.75 101 ALA A CA 1
ATOM 809 C C . ALA A 1 101 ? -4.148 -11.492 4.168 1 98.75 101 ALA A C 1
ATOM 811 O O . ALA A 1 101 ? -4.703 -12.57 3.965 1 98.75 101 ALA A O 1
ATOM 812 N N . ASP A 1 102 ? -4.738 -10.469 4.812 1 98.44 102 ASP A N 1
ATOM 813 C CA . ASP A 1 102 ? -6.098 -10.602 5.328 1 98.44 102 ASP A CA 1
ATOM 814 C C . ASP A 1 102 ? -7.121 -10.617 4.191 1 98.44 102 ASP A C 1
ATOM 816 O O . ASP A 1 102 ? -8.086 -11.383 4.227 1 98.44 102 ASP A O 1
ATOM 820 N N . TRP A 1 103 ? -6.938 -9.727 3.234 1 98.56 103 TRP A N 1
ATOM 821 C CA . TRP A 1 103 ? -7.855 -9.68 2.1 1 98.56 103 TRP A CA 1
ATOM 822 C C . TRP A 1 103 ? -7.805 -10.977 1.302 1 98.56 103 TRP A C 1
ATOM 824 O O . TRP A 1 103 ? -8.828 -11.445 0.796 1 98.56 103 TRP A O 1
ATOM 834 N N . PHE A 1 104 ? -6.605 -11.555 1.214 1 98.88 104 PHE A N 1
ATOM 835 C CA . PHE A 1 104 ? -6.445 -12.828 0.523 1 98.88 104 PHE A CA 1
ATOM 836 C C . PHE A 1 104 ? -7.148 -13.953 1.284 1 98.88 104 PHE A C 1
ATOM 838 O O . PHE A 1 104 ? -7.738 -14.844 0.677 1 98.88 104 PHE A O 1
ATOM 845 N N . GLU A 1 105 ? -7.031 -13.977 2.594 1 98.88 105 GLU A N 1
ATOM 846 C CA . GLU A 1 105 ? -7.738 -14.953 3.412 1 98.88 105 GLU A CA 1
ATOM 847 C C . GLU A 1 105 ? -9.242 -14.898 3.162 1 98.88 105 GLU A C 1
ATOM 849 O O . GLU A 1 105 ? -9.898 -15.938 3.031 1 98.88 105 GLU A O 1
ATOM 854 N N . ASP A 1 106 ? -9.812 -13.648 3.088 1 98.75 106 ASP A N 1
ATOM 855 C CA . ASP A 1 106 ? -11.227 -13.477 2.791 1 98.75 106 ASP A CA 1
ATOM 856 C C . ASP A 1 106 ? -11.578 -14.055 1.424 1 98.75 106 ASP A C 1
ATOM 858 O O . ASP A 1 106 ? -12.617 -14.711 1.269 1 98.75 106 ASP A O 1
ATOM 862 N N . TYR A 1 107 ? -10.719 -13.727 0.498 1 98.88 107 TYR A N 1
ATOM 863 C CA . TYR A 1 107 ? -10.891 -14.227 -0.861 1 98.88 107 TYR A CA 1
ATOM 864 C C . TYR A 1 107 ? -10.875 -15.75 -0.887 1 98.88 107 TYR A C 1
ATOM 866 O O . TYR A 1 107 ? -11.75 -16.375 -1.498 1 98.88 107 TYR A O 1
ATOM 874 N N . ALA A 1 108 ? -9.898 -16.391 -0.219 1 98.94 108 ALA A N 1
ATOM 875 C CA . ALA A 1 108 ? -9.805 -17.844 -0.123 1 98.94 108 ALA A CA 1
ATOM 876 C C . ALA A 1 108 ? -11.07 -18.422 0.504 1 98.94 108 ALA A C 1
ATOM 878 O O . ALA A 1 108 ? -11.586 -19.438 0.038 1 98.94 108 ALA A O 1
ATOM 879 N N . ARG A 1 109 ? -11.562 -17.797 1.591 1 98.88 109 ARG A N 1
ATOM 880 C CA . ARG A 1 109 ? -12.781 -18.266 2.252 1 98.88 109 ARG A CA 1
ATOM 881 C C . ARG A 1 109 ? -13.938 -18.344 1.268 1 98.88 109 ARG A C 1
ATOM 883 O O . ARG A 1 109 ? -14.688 -19.328 1.256 1 98.88 109 ARG A O 1
ATOM 890 N N . VAL A 1 110 ? -14.07 -17.281 0.437 1 98.81 110 VAL A N 1
ATOM 891 C CA . VAL A 1 110 ? -15.148 -17.234 -0.548 1 98.81 110 VAL A CA 1
ATOM 892 C C . VAL A 1 110 ? -15.047 -18.453 -1.475 1 98.81 110 VAL A C 1
ATOM 894 O O . VAL A 1 110 ? -16.047 -19.094 -1.776 1 98.81 110 VAL A O 1
ATOM 897 N N . LEU A 1 111 ? -13.852 -18.781 -1.915 1 98.88 111 LEU A N 1
ATOM 898 C CA . LEU A 1 111 ? -13.664 -19.859 -2.877 1 98.88 111 LEU A CA 1
ATOM 899 C C . LEU A 1 111 ? -13.836 -21.219 -2.213 1 98.88 111 LEU A C 1
ATOM 901 O O . LEU A 1 111 ? -14.43 -22.125 -2.797 1 98.88 111 LEU A O 1
ATOM 905 N N . TYR A 1 112 ? -13.281 -21.453 -0.968 1 98.88 112 TYR A N 1
ATOM 906 C CA . TYR A 1 112 ? -13.461 -22.703 -0.246 1 98.88 112 TYR A CA 1
ATOM 907 C C . TYR A 1 112 ? -14.938 -22.984 0.003 1 98.88 112 TYR A C 1
ATOM 909 O O . TYR A 1 112 ? -15.391 -24.125 -0.119 1 98.88 112 TYR A O 1
ATOM 917 N N . ASP A 1 113 ? -15.672 -21.906 0.333 1 98.69 113 ASP A N 1
ATOM 918 C CA . ASP A 1 113 ? -17.109 -22.047 0.563 1 98.69 113 ASP A CA 1
ATOM 919 C C . ASP A 1 113 ? -17.828 -22.453 -0.718 1 98.69 113 ASP A C 1
ATOM 921 O O . ASP A 1 113 ? -18.719 -23.312 -0.691 1 98.69 113 ASP A O 1
ATOM 925 N N . ALA A 1 114 ? -17.484 -21.875 -1.791 1 98.69 114 ALA A N 1
ATOM 926 C CA . ALA A 1 114 ? -18.234 -22.016 -3.029 1 98.69 114 ALA A CA 1
ATOM 927 C C . ALA A 1 114 ? -17.906 -23.328 -3.742 1 98.69 114 ALA A C 1
ATOM 929 O O . ALA A 1 114 ? -18.766 -23.922 -4.395 1 98.69 114 ALA A O 1
ATOM 930 N N . LEU A 1 115 ? -16.656 -23.734 -3.637 1 98.88 115 LEU A N 1
ATOM 931 C CA . LEU A 1 115 ? -16.219 -24.797 -4.539 1 98.88 115 LEU A CA 1
ATOM 932 C C . LEU A 1 115 ? -15.602 -25.953 -3.764 1 98.88 115 LEU A C 1
ATOM 934 O O . LEU A 1 115 ? -15.367 -27.031 -4.324 1 98.88 115 LEU A O 1
ATOM 938 N N . GLY A 1 116 ? -15.398 -25.891 -2.469 1 98.62 116 GLY A N 1
ATOM 939 C CA . GLY A 1 116 ? -14.586 -26.812 -1.69 1 98.62 116 GLY A CA 1
ATOM 940 C C . GLY A 1 116 ? -15.227 -28.172 -1.506 1 98.62 116 GLY A C 1
ATOM 941 O O . GLY A 1 116 ? -14.555 -29.141 -1.122 1 98.62 116 GLY A O 1
ATOM 942 N N . ASP A 1 117 ? -16.469 -28.266 -1.711 1 98.25 117 ASP A N 1
ATOM 943 C CA . ASP A 1 117 ? -17.141 -29.562 -1.666 1 98.25 117 ASP A CA 1
ATOM 944 C C . ASP A 1 117 ? -16.734 -30.438 -2.85 1 98.25 117 ASP A C 1
ATOM 946 O O . ASP A 1 117 ? -16.859 -31.656 -2.797 1 98.25 117 ASP A O 1
ATOM 950 N N . ARG A 1 118 ? -16.219 -29.781 -3.922 1 98.5 118 ARG A N 1
ATOM 951 C CA . ARG A 1 118 ? -15.898 -30.516 -5.148 1 98.5 118 ARG A CA 1
ATOM 952 C C . ARG A 1 118 ? -14.406 -30.438 -5.445 1 98.5 118 ARG A C 1
ATOM 954 O O . ARG A 1 118 ? -13.805 -31.422 -5.887 1 98.5 118 ARG A O 1
ATOM 961 N N . VAL A 1 119 ? -13.773 -29.328 -5.223 1 98.75 119 VAL A N 1
ATOM 962 C CA . VAL A 1 119 ? -12.344 -29.156 -5.469 1 98.75 119 VAL A CA 1
ATOM 963 C C . VAL A 1 119 ? -11.547 -29.766 -4.32 1 98.75 119 VAL A C 1
ATOM 965 O O . VAL A 1 119 ? -11.766 -29.422 -3.154 1 98.75 119 VAL A O 1
ATOM 968 N N . LYS A 1 120 ? -10.594 -30.609 -4.668 1 98.5 120 LYS A N 1
ATOM 969 C CA . LYS A 1 120 ? -9.875 -31.344 -3.623 1 98.5 120 LYS A CA 1
ATOM 970 C C . LYS A 1 120 ? -8.406 -30.922 -3.578 1 98.5 120 LYS A C 1
ATOM 972 O O . LYS A 1 120 ? -7.688 -31.281 -2.643 1 98.5 120 LYS A O 1
ATOM 977 N N . THR A 1 121 ? -7.891 -30.188 -4.527 1 98.88 121 THR A N 1
ATOM 978 C CA . THR A 1 121 ? -6.52 -29.688 -4.555 1 98.88 121 THR A CA 1
ATOM 979 C C . THR A 1 121 ? -6.496 -28.188 -4.793 1 98.88 121 THR A C 1
ATOM 981 O O . THR A 1 121 ? -6.902 -27.719 -5.855 1 98.88 121 THR A O 1
ATOM 984 N N . TRP A 1 122 ? -6.039 -27.453 -3.779 1 98.94 122 TRP A N 1
ATOM 985 C CA . TRP A 1 122 ? -5.953 -26 -3.83 1 98.94 122 TRP A CA 1
ATOM 986 C C . TRP A 1 122 ? -4.5 -25.547 -3.873 1 98.94 122 TRP A C 1
ATOM 988 O O . TRP A 1 122 ? -3.682 -25.969 -3.061 1 98.94 122 TRP A O 1
ATOM 998 N N . ILE A 1 123 ? -4.168 -24.719 -4.805 1 98.94 123 ILE A N 1
ATOM 999 C CA . ILE A 1 123 ? -2.898 -24 -4.84 1 98.94 123 ILE A CA 1
ATOM 1000 C C . ILE A 1 123 ? -3.125 -22.531 -4.488 1 98.94 123 ILE A C 1
ATOM 1002 O O . ILE A 1 123 ? -3.885 -21.828 -5.168 1 98.94 123 ILE A O 1
ATOM 1006 N N . THR A 1 124 ? -2.51 -22.031 -3.459 1 98.94 124 THR A N 1
ATOM 1007 C CA . THR A 1 124 ? -2.771 -20.688 -2.984 1 98.94 124 THR A CA 1
ATOM 1008 C C . THR A 1 124 ? -2.178 -19.656 -3.939 1 98.94 124 THR A C 1
ATOM 1010 O O . THR A 1 124 ? -2.912 -18.875 -4.555 1 98.94 124 THR A O 1
ATOM 1013 N N . LEU A 1 125 ? -0.88 -19.75 -4.086 1 98.94 125 LEU A N 1
ATOM 1014 C CA . LEU A 1 125 ? -0.153 -18.828 -4.953 1 98.94 125 LEU A CA 1
ATOM 1015 C C . LEU A 1 125 ? 0.647 -19.594 -6.004 1 98.94 125 LEU A C 1
ATOM 1017 O O . LEU A 1 125 ? 1.301 -20.594 -5.691 1 98.94 125 LEU A O 1
ATOM 1021 N N . ASN A 1 126 ? 0.492 -19.109 -7.227 1 98.81 126 ASN A N 1
ATOM 1022 C CA . ASN A 1 126 ? 1.376 -19.609 -8.273 1 98.81 126 ASN A CA 1
ATOM 1023 C C . ASN A 1 126 ? 2.613 -18.734 -8.438 1 98.81 126 ASN A C 1
ATOM 1025 O O . ASN A 1 126 ? 2.5 -17.531 -8.727 1 98.81 126 ASN A O 1
ATOM 1029 N N . GLU A 1 127 ? 3.785 -19.281 -8.227 1 98.56 127 GLU A N 1
ATOM 1030 C CA . GLU A 1 127 ? 5.074 -18.656 -8.516 1 98.56 127 GLU A CA 1
ATOM 1031 C C . GLU A 1 127 ? 5.148 -17.25 -7.938 1 98.56 127 GLU A C 1
ATOM 1033 O O . GLU A 1 127 ? 5.309 -16.266 -8.68 1 98.56 127 GLU A O 1
ATOM 1038 N N . PRO A 1 128 ? 5.238 -17.109 -6.625 1 98.44 128 PRO A N 1
ATOM 1039 C CA . PRO A 1 128 ? 5.281 -15.773 -6.02 1 98.44 128 PRO A CA 1
ATOM 1040 C C . PRO A 1 128 ? 6.422 -14.914 -6.562 1 98.44 128 PRO A C 1
ATOM 1042 O O . PRO A 1 128 ? 6.281 -13.695 -6.68 1 98.44 128 PRO A O 1
ATOM 1045 N N . LYS A 1 129 ? 7.523 -15.523 -6.926 1 98 129 LYS A N 1
ATOM 1046 C CA . LYS A 1 129 ? 8.648 -14.75 -7.445 1 98 129 LYS A CA 1
ATOM 1047 C C . LYS A 1 129 ? 8.234 -13.922 -8.656 1 98 129 LYS A C 1
ATOM 1049 O O . LYS A 1 129 ? 8.609 -12.75 -8.773 1 98 129 LYS A O 1
ATOM 1054 N N . GLN A 1 130 ? 7.492 -14.492 -9.539 1 97.38 130 GLN A N 1
ATOM 1055 C CA . GLN A 1 130 ? 7.18 -13.867 -10.82 1 97.38 130 GLN A CA 1
ATOM 1056 C C . GLN A 1 130 ? 6.395 -12.57 -10.625 1 97.38 130 GLN A C 1
ATOM 1058 O O . GLN A 1 130 ? 6.824 -11.508 -11.078 1 97.38 130 GLN A O 1
ATOM 1063 N N . PHE A 1 131 ? 5.297 -12.633 -9.859 1 96.94 131 PHE A N 1
ATOM 1064 C CA . PHE A 1 131 ? 4.484 -11.43 -9.773 1 96.94 131 PHE A CA 1
ATOM 1065 C C . PHE A 1 131 ? 5.086 -10.438 -8.773 1 96.94 131 PHE A C 1
ATOM 1067 O O . PHE A 1 131 ? 4.762 -9.25 -8.797 1 96.94 131 PHE A O 1
ATOM 1074 N N . ILE A 1 132 ? 6.004 -10.93 -7.918 1 98.25 132 ILE A N 1
ATOM 1075 C CA . ILE A 1 132 ? 6.578 -10.047 -6.91 1 98.25 132 ILE A CA 1
ATOM 1076 C C . ILE A 1 132 ? 7.836 -9.375 -7.465 1 98.25 132 ILE A C 1
ATOM 1078 O O . ILE A 1 132 ? 7.906 -8.148 -7.559 1 98.25 132 ILE A O 1
ATOM 1082 N N . ILE A 1 133 ? 8.859 -10.188 -7.875 1 97.75 133 ILE A N 1
ATOM 1083 C CA . ILE A 1 133 ? 10.133 -9.625 -8.32 1 97.75 133 ILE A CA 1
ATOM 1084 C C . ILE A 1 133 ? 9.938 -8.898 -9.648 1 97.75 133 ILE A C 1
ATOM 1086 O O . ILE A 1 133 ? 10.453 -7.793 -9.836 1 97.75 133 ILE A O 1
ATOM 1090 N N . TYR A 1 134 ? 9.148 -9.5 -10.531 1 96.69 134 TYR A N 1
ATOM 1091 C CA . TYR A 1 134 ? 8.984 -8.898 -11.852 1 96.69 134 TYR A CA 1
ATOM 1092 C C . TYR A 1 134 ? 7.957 -7.77 -11.812 1 96.69 134 TYR A C 1
ATOM 1094 O O . TYR A 1 134 ? 7.938 -6.91 -12.695 1 96.69 134 TYR A O 1
ATOM 1102 N N . GLY A 1 135 ? 7.082 -7.824 -10.797 1 96.62 135 GLY A N 1
ATOM 1103 C CA . GLY A 1 135 ? 6.035 -6.82 -10.711 1 96.62 135 GLY A CA 1
ATOM 1104 C C . GLY A 1 135 ? 6.395 -5.656 -9.805 1 96.62 135 GLY A C 1
ATOM 1105 O O . GLY A 1 135 ? 5.926 -4.535 -10.008 1 96.62 135 GLY A O 1
ATOM 1106 N N . TYR A 1 136 ? 7.23 -5.879 -8.789 1 97.56 136 TYR A N 1
ATOM 1107 C CA . TYR A 1 136 ? 7.547 -4.859 -7.793 1 97.56 136 TYR A CA 1
ATOM 1108 C C . TYR A 1 136 ? 9.039 -4.543 -7.793 1 97.56 136 TYR A C 1
ATOM 1110 O O . TYR A 1 136 ? 9.461 -3.529 -7.23 1 97.56 136 TYR A O 1
ATOM 1118 N N . GLY A 1 137 ? 9.805 -5.375 -8.398 1 96.81 137 GLY A N 1
ATOM 1119 C CA . GLY A 1 137 ? 11.25 -5.203 -8.375 1 96.81 137 GLY A CA 1
ATOM 1120 C C . GLY A 1 137 ? 11.828 -4.816 -9.727 1 96.81 137 GLY A C 1
ATOM 1121 O O . GLY A 1 137 ? 12.898 -4.219 -9.797 1 96.81 137 GLY A O 1
ATOM 1122 N N . MET A 1 138 ? 11.125 -5.238 -10.75 1 95.19 138 MET A N 1
ATOM 1123 C CA . MET A 1 138 ? 11.547 -4.992 -12.125 1 95.19 138 MET A CA 1
ATOM 1124 C C . MET A 1 138 ? 10.422 -4.379 -12.938 1 95.19 138 MET A C 1
ATOM 1126 O O . MET A 1 138 ? 9.266 -4.395 -12.523 1 95.19 138 MET A O 1
ATOM 1130 N N . GLU A 1 139 ? 10.773 -3.773 -14.039 1 92.44 139 GLU A N 1
ATOM 1131 C CA . GLU A 1 139 ? 9.781 -3.262 -14.984 1 92.44 139 GLU A CA 1
ATOM 1132 C C . GLU A 1 139 ? 9.383 -4.332 -16 1 92.44 139 GLU A C 1
ATOM 1134 O O . GLU A 1 139 ? 9.766 -4.262 -17.172 1 92.44 139 GLU A O 1
ATOM 1139 N N . ARG A 1 140 ? 8.602 -5.223 -15.539 1 92.94 140 ARG A N 1
ATOM 1140 C CA . ARG A 1 140 ? 8.281 -6.32 -16.438 1 92.94 140 ARG A CA 1
ATOM 1141 C C . ARG A 1 140 ? 6.805 -6.691 -16.359 1 92.94 140 ARG A C 1
ATOM 1143 O O . ARG A 1 140 ? 6.113 -6.75 -17.375 1 92.94 140 ARG A O 1
ATOM 1150 N N . PHE A 1 141 ? 6.336 -6.98 -15.133 1 94.38 141 PHE A N 1
ATOM 1151 C CA . PHE A 1 141 ? 4.953 -7.402 -14.945 1 94.38 141 PHE A CA 1
ATOM 1152 C C . PHE A 1 141 ? 4.164 -6.348 -14.188 1 94.38 141 PHE A C 1
ATOM 1154 O O . PHE A 1 141 ? 4.738 -5.387 -13.664 1 94.38 141 PHE A O 1
ATOM 1161 N N . ALA A 1 142 ? 2.768 -6.461 -14.281 1 92.81 142 ALA A N 1
ATOM 1162 C CA . ALA A 1 142 ? 1.916 -5.652 -13.414 1 92.81 142 ALA A CA 1
ATOM 1163 C C . ALA A 1 142 ? 2.264 -5.867 -11.945 1 92.81 142 ALA A C 1
ATOM 1165 O O . ALA A 1 142 ? 2.635 -6.973 -11.547 1 92.81 142 ALA A O 1
ATOM 1166 N N . PRO A 1 143 ? 2.176 -4.867 -11.227 1 94.31 143 PRO A N 1
ATOM 1167 C CA . PRO A 1 143 ? 1.658 -3.52 -11.477 1 94.31 143 PRO A CA 1
ATOM 1168 C C . PRO A 1 143 ? 2.74 -2.553 -11.953 1 94.31 143 PRO A C 1
ATOM 1170 O O . PRO A 1 143 ? 2.475 -1.359 -12.125 1 94.31 143 PRO A O 1
ATOM 1173 N N . ASN A 1 144 ? 3.902 -3.037 -12.133 1 93.38 144 ASN A N 1
ATOM 1174 C CA . ASN A 1 144 ? 5.016 -2.215 -12.602 1 93.38 144 ASN A CA 1
ATOM 1175 C C . ASN A 1 144 ? 5.395 -1.151 -11.578 1 93.38 144 ASN A C 1
ATOM 1177 O O . ASN A 1 144 ? 5.699 -0.014 -11.945 1 93.38 144 ASN A O 1
ATOM 1181 N N . ILE A 1 145 ? 5.164 -1.518 -10.367 1 92.5 145 ILE A N 1
ATOM 1182 C CA . ILE A 1 145 ? 5.727 -0.739 -9.273 1 92.5 145 ILE A CA 1
ATOM 1183 C C . ILE A 1 145 ? 7.211 -1.066 -9.117 1 92.5 145 ILE A C 1
ATOM 1185 O O . ILE A 1 145 ? 7.594 -2.238 -9.062 1 92.5 145 ILE A O 1
ATOM 1189 N N . VAL A 1 146 ? 8.125 -0.132 -9.367 1 92.62 146 VAL A N 1
ATOM 1190 C CA . VAL A 1 146 ? 9.547 -0.42 -9.312 1 92.62 146 VAL A CA 1
ATOM 1191 C C . VAL A 1 146 ? 10.125 0.049 -7.977 1 92.62 146 VAL A C 1
ATOM 1193 O O . VAL A 1 146 ? 10.609 1.177 -7.863 1 92.62 146 VAL A O 1
ATOM 1196 N N . SER A 1 147 ? 10.062 -0.773 -7.059 1 97.25 147 SER A N 1
ATOM 1197 C CA . SER A 1 147 ? 10.68 -0.647 -5.742 1 97.25 147 SER A CA 1
ATOM 1198 C C . SER A 1 147 ? 11.641 -1.797 -5.469 1 97.25 147 SER A C 1
ATOM 1200 O O . SER A 1 147 ? 11.438 -2.58 -4.539 1 97.25 147 SER A O 1
ATOM 1202 N N . ALA A 1 148 ? 12.75 -1.853 -6.25 1 97.88 148 ALA A N 1
ATOM 1203 C CA . ALA A 1 148 ? 13.672 -2.98 -6.32 1 97.88 148 ALA A CA 1
ATOM 1204 C C . ALA A 1 148 ? 14.414 -3.168 -4.996 1 97.88 148 ALA A C 1
ATOM 1206 O O . ALA A 1 148 ? 14.953 -2.209 -4.441 1 97.88 148 ALA A O 1
ATOM 1207 N N . GLY A 1 149 ? 14.406 -4.371 -4.547 1 98.12 149 GLY A N 1
ATOM 1208 C CA . GLY A 1 149 ? 15.141 -4.711 -3.34 1 98.12 149 GLY A CA 1
ATOM 1209 C C . GLY A 1 149 ? 14.461 -4.242 -2.07 1 98.12 149 GLY A C 1
ATOM 1210 O O . GLY A 1 149 ? 15.023 -4.355 -0.979 1 98.12 149 GLY A O 1
ATOM 1211 N N . ILE A 1 150 ? 13.281 -3.637 -2.133 1 98.31 150 ILE A N 1
ATOM 1212 C CA . ILE A 1 150 ? 12.562 -3.121 -0.972 1 98.31 150 ILE A CA 1
ATOM 1213 C C . ILE A 1 150 ? 11.117 -3.594 -1.01 1 98.31 150 ILE A C 1
ATOM 1215 O O . ILE A 1 150 ? 10.727 -4.492 -0.258 1 98.31 150 ILE A O 1
ATOM 1219 N N . GLY A 1 151 ? 10.328 -2.967 -1.959 1 98.44 151 GLY A N 1
ATOM 1220 C CA . GLY A 1 151 ? 8.93 -3.336 -2.092 1 98.44 151 GLY A CA 1
ATOM 1221 C C . GLY A 1 151 ? 8.727 -4.801 -2.443 1 98.44 151 GLY A C 1
ATOM 1222 O O . GLY A 1 151 ? 7.766 -5.426 -1.992 1 98.44 151 GLY A O 1
ATOM 1223 N N . ASP A 1 152 ? 9.602 -5.293 -3.283 1 98.5 152 ASP A N 1
ATOM 1224 C CA . ASP A 1 152 ? 9.484 -6.699 -3.664 1 98.5 152 ASP A CA 1
ATOM 1225 C C . ASP A 1 152 ? 9.797 -7.613 -2.482 1 98.5 152 ASP A C 1
ATOM 1227 O O . ASP A 1 152 ? 9.125 -8.625 -2.279 1 98.5 152 ASP A O 1
ATOM 1231 N N . TYR A 1 153 ? 10.766 -7.277 -1.596 1 98.75 153 TYR A N 1
ATOM 1232 C CA . TYR A 1 153 ? 11.047 -8.094 -0.418 1 98.75 153 TYR A CA 1
ATOM 1233 C C . TYR A 1 153 ? 9.898 -8.016 0.585 1 98.75 153 TYR A C 1
ATOM 1235 O O . TYR A 1 153 ? 9.547 -9.016 1.21 1 98.75 153 TYR A O 1
ATOM 1243 N N . ILE A 1 154 ? 9.344 -6.824 0.723 1 98.75 154 ILE A N 1
ATOM 1244 C CA . ILE A 1 154 ? 8.156 -6.672 1.561 1 98.75 154 ILE A CA 1
ATOM 1245 C C . ILE A 1 154 ? 7.039 -7.57 1.042 1 98.75 154 ILE A C 1
ATOM 1247 O O . ILE A 1 154 ? 6.379 -8.266 1.82 1 98.75 154 ILE A O 1
ATOM 1251 N N . ALA A 1 155 ? 6.863 -7.57 -0.23 1 98.81 155 ALA A N 1
ATOM 1252 C CA . ALA A 1 155 ? 5.801 -8.344 -0.867 1 98.81 155 ALA A CA 1
ATOM 1253 C C . ALA A 1 155 ? 6.012 -9.844 -0.65 1 98.81 155 ALA A C 1
ATOM 1255 O O . ALA A 1 155 ? 5.043 -10.602 -0.517 1 98.81 155 ALA A O 1
ATOM 1256 N N . VAL A 1 156 ? 7.281 -10.328 -0.612 1 98.88 156 VAL A N 1
ATOM 1257 C CA . VAL A 1 156 ? 7.555 -11.742 -0.369 1 98.88 156 VAL A CA 1
ATOM 1258 C C . VAL A 1 156 ? 7.023 -12.141 1.006 1 98.88 156 VAL A C 1
ATOM 1260 O O . VAL A 1 156 ? 6.328 -13.148 1.141 1 98.88 156 VAL A O 1
ATOM 1263 N N . LYS A 1 157 ? 7.391 -11.391 2.008 1 98.81 157 LYS A N 1
ATOM 1264 C CA . LYS A 1 157 ? 6.902 -11.672 3.354 1 98.81 157 LYS A CA 1
ATOM 1265 C C . LYS A 1 157 ? 5.379 -11.727 3.385 1 98.81 157 LYS A C 1
ATOM 1267 O O . LYS A 1 157 ? 4.793 -12.633 3.977 1 98.81 157 LYS A O 1
ATOM 1272 N N . ASN A 1 158 ? 4.77 -10.688 2.766 1 98.94 158 ASN A N 1
ATOM 1273 C CA . ASN A 1 158 ? 3.312 -10.602 2.785 1 98.94 158 ASN A CA 1
ATOM 1274 C C . ASN A 1 158 ? 2.674 -11.766 2.033 1 98.94 158 ASN A C 1
ATOM 1276 O O . ASN A 1 158 ? 1.61 -12.25 2.42 1 98.94 158 ASN A O 1
ATOM 1280 N N . ALA A 1 159 ? 3.311 -12.188 0.967 1 98.94 159 ALA A N 1
ATOM 1281 C CA . ALA A 1 159 ? 2.816 -13.336 0.212 1 98.94 159 ALA A CA 1
ATOM 1282 C C . ALA A 1 159 ? 2.881 -14.609 1.047 1 98.94 159 ALA A C 1
ATOM 1284 O O . ALA A 1 159 ? 1.965 -15.438 1.003 1 98.94 159 ALA A O 1
ATOM 1285 N N . LEU A 1 160 ? 3.98 -14.773 1.772 1 98.94 160 LEU A N 1
ATOM 1286 C CA . LEU A 1 160 ? 4.117 -15.93 2.652 1 98.94 160 LEU A CA 1
ATOM 1287 C C . LEU A 1 160 ? 3.045 -15.922 3.734 1 98.94 160 LEU A C 1
ATOM 1289 O O . LEU A 1 160 ? 2.455 -16.953 4.039 1 98.94 160 LEU A O 1
ATOM 1293 N N . MET A 1 161 ? 2.799 -14.734 4.27 1 98.94 161 MET A N 1
ATOM 1294 C CA . MET A 1 161 ? 1.749 -14.602 5.273 1 98.94 161 MET A CA 1
ATOM 1295 C C . MET A 1 161 ? 0.381 -14.906 4.676 1 98.94 161 MET A C 1
ATOM 1297 O O . MET A 1 161 ? -0.444 -15.57 5.309 1 98.94 161 MET A O 1
ATOM 1301 N N . ALA A 1 162 ? 0.134 -14.391 3.484 1 98.94 162 ALA A N 1
ATOM 1302 C CA . ALA A 1 162 ? -1.131 -14.641 2.799 1 98.94 162 ALA A CA 1
ATOM 1303 C C . ALA A 1 162 ? -1.324 -16.141 2.541 1 98.94 162 ALA A C 1
ATOM 1305 O O . ALA A 1 162 ? -2.404 -16.688 2.787 1 98.94 162 ALA A O 1
ATOM 1306 N N . HIS A 1 163 ? -0.281 -16.781 2.059 1 98.94 163 HIS A N 1
ATOM 1307 C CA . HIS A 1 163 ? -0.308 -18.219 1.85 1 98.94 163 HIS A CA 1
ATOM 1308 C C . HIS A 1 163 ? -0.642 -18.953 3.141 1 98.94 163 HIS A C 1
ATOM 1310 O O . HIS A 1 163 ? -1.532 -19.812 3.16 1 98.94 163 HIS A O 1
ATOM 1316 N N . ALA A 1 164 ? 0.091 -18.641 4.152 1 99 164 ALA A N 1
ATOM 1317 C CA . ALA A 1 164 ? -0.096 -19.312 5.43 1 99 164 ALA A CA 1
ATOM 1318 C C . ALA A 1 164 ? -1.52 -19.125 5.949 1 99 164 ALA A C 1
ATOM 1320 O O . ALA A 1 164 ? -2.135 -20.078 6.445 1 99 164 ALA A O 1
ATOM 1321 N N . LYS A 1 165 ? -2.045 -17.938 5.828 1 98.94 165 LYS A N 1
ATOM 1322 C CA . LYS A 1 165 ? -3.404 -17.672 6.289 1 98.94 165 LYS A CA 1
ATOM 1323 C C . LYS A 1 165 ? -4.418 -18.531 5.523 1 98.94 165 LYS A C 1
ATOM 1325 O O . LYS A 1 165 ? -5.34 -19.094 6.121 1 98.94 165 LYS A O 1
ATOM 1330 N N . ALA A 1 166 ? -4.277 -18.562 4.238 1 98.94 166 ALA A N 1
ATOM 1331 C CA . ALA A 1 166 ? -5.184 -19.375 3.426 1 98.94 166 ALA A CA 1
ATOM 1332 C C . ALA A 1 166 ? -5.09 -20.844 3.795 1 98.94 166 ALA A C 1
ATOM 1334 O O . ALA A 1 166 ? -6.102 -21.547 3.852 1 98.94 166 ALA A O 1
ATOM 1335 N N . TRP A 1 167 ? -3.879 -21.344 4.016 1 98.94 167 TRP A N 1
ATOM 1336 C CA . TRP A 1 167 ? -3.682 -22.734 4.395 1 98.94 167 TRP A CA 1
ATOM 1337 C C . TRP A 1 167 ? -4.316 -23.031 5.75 1 98.94 167 TRP A C 1
ATOM 1339 O O . TRP A 1 167 ? -5.035 -24.016 5.91 1 98.94 167 TRP A O 1
ATOM 1349 N N . HIS A 1 168 ? -4.027 -22.188 6.785 1 98.94 168 HIS A N 1
ATOM 1350 C CA . HIS A 1 168 ? -4.594 -22.375 8.109 1 98.94 168 HIS A CA 1
ATOM 1351 C C . HIS A 1 168 ? -6.117 -22.328 8.07 1 98.94 168 HIS A C 1
ATOM 1353 O O . HIS A 1 168 ? -6.785 -23.109 8.766 1 98.94 168 HIS A O 1
ATOM 1359 N N . LEU A 1 169 ? -6.605 -21.422 7.281 1 98.94 169 LEU A N 1
ATOM 1360 C CA . LEU A 1 169 ? -8.055 -21.328 7.113 1 98.94 169 LEU A CA 1
ATOM 1361 C C . LEU A 1 169 ? -8.617 -22.656 6.621 1 98.94 169 LEU A C 1
ATOM 1363 O O . LEU A 1 169 ? -9.586 -23.172 7.188 1 98.94 169 LEU A O 1
ATOM 1367 N N . TYR A 1 170 ? -8.039 -23.172 5.555 1 98.94 170 TYR A N 1
ATOM 1368 C CA . TYR A 1 170 ? -8.508 -24.438 5.02 1 98.94 170 TYR A CA 1
ATOM 1369 C C . TYR A 1 170 ? -8.398 -25.547 6.062 1 98.94 170 TYR A C 1
ATOM 1371 O O . TYR A 1 170 ? -9.336 -26.328 6.262 1 98.94 170 TYR A O 1
ATOM 1379 N N . ASP A 1 171 ? -7.246 -25.625 6.707 1 98.88 171 ASP A N 1
ATOM 1380 C CA . ASP A 1 171 ? -6.926 -26.703 7.652 1 98.88 171 ASP A CA 1
ATOM 1381 C C . ASP A 1 171 ? -7.879 -26.688 8.844 1 98.88 171 ASP A C 1
ATOM 1383 O O . ASP A 1 171 ? -8.359 -27.734 9.273 1 98.88 171 ASP A O 1
ATOM 1387 N N . LYS A 1 172 ? -8.148 -25.516 9.336 1 98.69 172 LYS A N 1
ATOM 1388 C CA . LYS A 1 172 ? -8.922 -25.375 10.57 1 98.69 172 LYS A CA 1
ATOM 1389 C C . LYS A 1 172 ? -10.414 -25.453 10.297 1 98.69 172 LYS A C 1
ATOM 1391 O O . LYS A 1 172 ? -11.164 -26.031 11.078 1 98.69 172 LYS A O 1
ATOM 1396 N N . GLU A 1 173 ? -10.781 -24.969 9.164 1 98.62 173 GLU A N 1
ATOM 1397 C CA . GLU A 1 173 ? -12.219 -24.75 9.031 1 98.62 173 GLU A CA 1
ATOM 1398 C C . GLU A 1 173 ? -12.82 -25.672 7.973 1 98.62 173 GLU A C 1
ATOM 1400 O O . GLU A 1 173 ? -14.023 -25.953 7.996 1 98.62 173 GLU A O 1
ATOM 1405 N N . TYR A 1 174 ? -12.031 -26.172 7.043 1 98.75 174 TYR A N 1
ATOM 1406 C CA . TYR A 1 174 ? -12.656 -26.812 5.887 1 98.75 174 TYR A CA 1
ATOM 1407 C C . TYR A 1 174 ? -12.141 -28.234 5.707 1 98.75 174 TYR A C 1
ATOM 1409 O O . TYR A 1 174 ? -12.836 -29.094 5.152 1 98.75 174 TYR A O 1
ATOM 1417 N N . ARG A 1 175 ? -10.977 -28.562 6.102 1 98.25 175 ARG A N 1
ATOM 1418 C CA . ARG A 1 175 ? -10.305 -29.812 5.773 1 98.25 175 ARG A CA 1
ATOM 1419 C C . ARG A 1 175 ? -11.125 -31.016 6.227 1 98.25 175 ARG A C 1
ATOM 1421 O O . ARG A 1 175 ? -11.258 -32 5.488 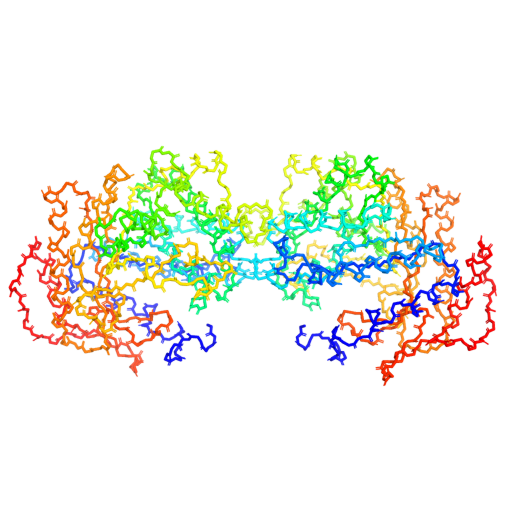1 98.25 175 ARG A O 1
ATOM 1428 N N . GLU A 1 176 ? -11.578 -31 7.457 1 98.38 176 GLU A N 1
ATOM 1429 C CA . GLU A 1 176 ? -12.32 -32.125 7.996 1 98.38 176 GLU A CA 1
ATOM 1430 C C . GLU A 1 176 ? -13.531 -32.469 7.121 1 98.38 176 GLU A C 1
ATOM 1432 O O . GLU A 1 176 ? -13.812 -33.656 6.863 1 98.38 176 GLU A O 1
ATOM 1437 N N . LYS A 1 177 ? -14.148 -31.438 6.598 1 98.44 177 LYS A N 1
ATOM 1438 C CA . LYS A 1 177 ? -15.383 -31.641 5.848 1 98.44 177 LYS A CA 1
ATOM 1439 C C . LYS A 1 177 ? -15.094 -31.875 4.367 1 98.44 177 LYS A C 1
ATOM 1441 O O . LYS A 1 177 ? -15.734 -32.719 3.729 1 98.44 177 LYS A O 1
ATOM 1446 N N . GLN A 1 178 ? -14.156 -31.172 3.799 1 98.5 178 GLN A N 1
ATOM 1447 C CA . GLN A 1 178 ? -13.953 -31.156 2.354 1 98.5 178 GLN A CA 1
ATOM 1448 C C . GLN A 1 178 ? -12.883 -32.156 1.938 1 98.5 178 GLN A C 1
ATOM 1450 O O . GLN A 1 178 ? -12.82 -32.562 0.773 1 98.5 178 GLN A O 1
ATOM 1455 N N . LYS A 1 179 ? -12.102 -32.531 2.84 1 98.38 179 LYS A N 1
ATOM 1456 C CA . LYS A 1 179 ? -11.125 -33.625 2.672 1 98.38 179 LYS A CA 1
ATOM 1457 C C . LYS A 1 179 ? -10.211 -33.344 1.486 1 98.38 179 LYS A C 1
ATOM 1459 O O . LYS A 1 179 ? -9.938 -34.219 0.681 1 98.38 179 LYS A O 1
ATOM 1464 N N . GLY A 1 180 ? -9.789 -32.125 1.292 1 98.5 180 GLY A N 1
ATOM 1465 C CA . GLY A 1 180 ? -8.844 -31.75 0.25 1 98.5 180 GLY A CA 1
ATOM 1466 C C . GLY A 1 180 ? -7.461 -31.422 0.787 1 98.5 180 GLY A C 1
ATOM 1467 O O . GLY A 1 180 ? -7.156 -31.703 1.948 1 98.5 180 GLY A O 1
ATOM 1468 N N . THR A 1 181 ? -6.562 -31.031 -0.117 1 98.75 181 THR A N 1
ATOM 1469 C CA . THR A 1 181 ? -5.215 -30.578 0.191 1 98.75 181 THR A CA 1
ATOM 1470 C C . THR A 1 181 ? -5.004 -29.141 -0.289 1 98.75 181 THR A C 1
ATOM 1472 O O . THR A 1 181 ? -5.734 -28.672 -1.158 1 98.75 181 THR A O 1
ATOM 1475 N N . CYS A 1 182 ? -4.129 -28.5 0.361 1 98.88 182 CYS A N 1
ATOM 1476 C CA . CYS A 1 182 ? -3.807 -27.109 0.056 1 98.88 182 CYS A CA 1
ATOM 1477 C C . CYS A 1 182 ? -2.301 -26.875 0.087 1 98.88 182 CYS A C 1
ATOM 1479 O O . CYS A 1 182 ? -1.615 -27.344 0.997 1 98.88 182 CYS A O 1
ATOM 1481 N N . GLY A 1 183 ? -1.777 -26.281 -0.947 1 98.88 183 GLY A N 1
ATOM 1482 C CA . GLY A 1 183 ? -0.351 -26 -1.004 1 98.88 183 GLY A CA 1
ATOM 1483 C C . GLY A 1 183 ? -0.011 -24.812 -1.875 1 98.88 183 GLY A C 1
ATOM 1484 O O . GLY A 1 183 ? -0.898 -24.047 -2.273 1 98.88 183 GLY A O 1
ATOM 1485 N N . ILE A 1 184 ? 1.265 -24.578 -2.08 1 98.88 184 ILE A N 1
ATOM 1486 C CA . ILE A 1 184 ? 1.787 -23.469 -2.859 1 98.88 184 ILE A CA 1
ATOM 1487 C C . ILE A 1 184 ? 2.623 -24 -4.023 1 98.88 184 ILE A C 1
ATOM 1489 O O . ILE A 1 184 ? 3.18 -25.094 -3.947 1 98.88 184 ILE A O 1
ATOM 1493 N N . THR A 1 185 ? 2.623 -23.25 -5.125 1 98.94 185 THR A N 1
ATOM 1494 C CA . THR A 1 185 ? 3.488 -23.594 -6.246 1 98.94 185 THR A CA 1
ATOM 1495 C C . THR A 1 185 ? 4.641 -22.594 -6.371 1 98.94 185 THR A C 1
ATOM 1497 O O . THR A 1 185 ? 4.418 -21.391 -6.453 1 98.94 185 THR A O 1
ATOM 1500 N N . ILE A 1 186 ? 5.836 -23.141 -6.402 1 98.81 186 ILE A N 1
ATOM 1501 C CA . ILE A 1 186 ? 7.043 -22.312 -6.426 1 98.81 186 ILE A CA 1
ATOM 1502 C C . ILE A 1 186 ? 7.801 -22.562 -7.73 1 98.81 186 ILE A C 1
ATOM 1504 O O . ILE A 1 186 ? 7.953 -23.703 -8.164 1 98.81 186 ILE A O 1
ATOM 1508 N N . ALA A 1 187 ? 8.141 -21.453 -8.438 1 98 187 ALA A N 1
ATOM 1509 C CA . ALA A 1 187 ? 9.07 -21.594 -9.547 1 98 187 ALA A CA 1
ATOM 1510 C C . ALA A 1 187 ? 10.422 -22.109 -9.07 1 98 187 ALA A C 1
ATOM 1512 O O . ALA A 1 187 ? 11.141 -21.438 -8.336 1 98 187 ALA A O 1
ATOM 1513 N N . THR A 1 188 ? 10.75 -23.297 -9.477 1 97.62 188 THR A N 1
ATOM 1514 C CA . THR A 1 188 ? 11.945 -23.969 -8.961 1 97.62 188 THR A CA 1
ATOM 1515 C C . THR A 1 188 ? 12.914 -24.297 -10.094 1 97.62 188 THR A C 1
ATOM 1517 O O . THR A 1 188 ? 13.32 -25.453 -10.258 1 97.62 188 THR A O 1
ATOM 1520 N N . ASP A 1 189 ? 13.258 -23.297 -10.836 1 97.88 189 ASP A N 1
ATOM 1521 C CA . ASP A 1 189 ? 14.305 -23.469 -11.844 1 97.88 189 ASP A CA 1
ATOM 1522 C C . ASP A 1 189 ? 15.68 -23.609 -11.188 1 97.88 189 ASP A C 1
ATOM 1524 O O . ASP A 1 189 ? 16.016 -22.828 -10.297 1 97.88 189 ASP A O 1
ATOM 1528 N N . PHE A 1 190 ? 16.375 -24.531 -11.602 1 98.44 190 PHE A N 1
ATOM 1529 C CA . PHE A 1 190 ? 17.641 -24.812 -10.93 1 98.44 190 PHE A CA 1
ATOM 1530 C C . PHE A 1 190 ? 18.688 -23.781 -11.289 1 98.44 190 PHE A C 1
ATOM 1532 O O . PHE A 1 190 ? 18.719 -23.297 -12.422 1 98.44 190 PHE A O 1
ATOM 1539 N N . ARG A 1 191 ? 19.469 -23.375 -10.328 1 98.44 191 ARG A N 1
ATOM 1540 C CA . ARG A 1 191 ? 20.641 -22.516 -10.484 1 98.44 191 ARG A CA 1
ATOM 1541 C C . ARG A 1 191 ? 21.891 -23.203 -9.938 1 98.44 191 ARG A C 1
ATOM 1543 O O . ARG A 1 191 ? 21.828 -23.875 -8.914 1 98.44 191 ARG A O 1
ATOM 1550 N N . GLU A 1 192 ? 22.922 -23.016 -10.562 1 98 192 GLU A N 1
ATOM 1551 C CA . GLU A 1 192 ? 24.188 -23.547 -10.055 1 98 192 GLU A CA 1
ATOM 1552 C C . GLU A 1 192 ? 25.375 -22.703 -10.516 1 98 192 GLU A C 1
ATOM 1554 O O . GLU A 1 192 ? 25.219 -21.812 -11.359 1 98 192 GLU A O 1
ATOM 1559 N N . GLY A 1 193 ? 26.531 -22.938 -9.867 1 98.44 193 GLY A N 1
ATOM 1560 C CA . GLY A 1 193 ? 27.734 -22.234 -10.266 1 98.44 193 GLY A CA 1
ATOM 1561 C C . GLY A 1 193 ? 28.188 -22.578 -11.672 1 98.44 193 GLY A C 1
ATOM 1562 O O . GLY A 1 193 ? 28.016 -23.703 -12.125 1 98.44 193 GLY A O 1
ATOM 1563 N N . LEU A 1 194 ? 28.781 -21.609 -12.266 1 98.31 194 LEU A N 1
ATOM 1564 C CA . LEU A 1 194 ? 29.266 -21.781 -13.633 1 98.31 194 LEU A CA 1
ATOM 1565 C C . LEU A 1 194 ? 30.406 -22.812 -13.672 1 98.31 194 LEU A C 1
ATOM 1567 O O . LEU A 1 194 ? 30.5 -23.594 -14.617 1 98.31 194 LEU A O 1
ATOM 1571 N N . SER A 1 195 ? 31.312 -22.734 -12.648 1 97.5 195 SER A N 1
ATOM 1572 C CA . SER A 1 195 ? 32.438 -23.672 -12.523 1 97.5 195 SER A CA 1
ATOM 1573 C C . SER A 1 195 ? 32.375 -24.391 -11.18 1 97.5 195 SER A C 1
ATOM 1575 O O . SER A 1 195 ? 31.469 -24.188 -10.383 1 97.5 195 SER A O 1
ATOM 1577 N N . ASP A 1 196 ? 33.344 -25.266 -10.914 1 96.88 196 ASP A N 1
ATOM 1578 C CA . ASP A 1 196 ? 33.375 -26.047 -9.688 1 96.88 196 ASP A CA 1
ATOM 1579 C C . ASP A 1 196 ? 34.25 -25.391 -8.625 1 96.88 196 ASP A C 1
ATOM 1581 O O . ASP A 1 196 ? 34.562 -26 -7.598 1 96.88 196 ASP A O 1
ATOM 1585 N N . THR A 1 197 ? 34.656 -24.141 -8.914 1 97.38 197 THR A N 1
ATOM 1586 C CA . THR A 1 197 ? 35.406 -23.438 -7.867 1 97.38 197 THR A CA 1
ATOM 1587 C C . THR A 1 197 ? 34.5 -23.219 -6.637 1 97.38 197 THR A C 1
ATOM 1589 O O . THR A 1 197 ? 33.281 -23.094 -6.758 1 97.38 197 THR A O 1
ATOM 1592 N N . PRO A 1 198 ? 35.125 -23.234 -5.484 1 97.5 198 PRO A N 1
ATOM 1593 C CA . PRO A 1 198 ? 34.344 -23.031 -4.27 1 97.5 198 PRO A CA 1
ATOM 1594 C C . PRO A 1 198 ? 33.5 -21.766 -4.32 1 97.5 198 PRO A C 1
ATOM 1596 O O . PRO A 1 198 ? 32.375 -21.734 -3.811 1 97.5 198 PRO A O 1
ATOM 1599 N N . GLU A 1 199 ? 34.031 -20.719 -4.922 1 96.88 199 GLU A N 1
ATOM 1600 C CA . GLU A 1 199 ? 33.312 -19.453 -5.023 1 96.88 199 GLU A CA 1
ATOM 1601 C C . GLU A 1 199 ? 32.031 -19.594 -5.855 1 96.88 199 GLU A C 1
ATOM 1603 O O . GLU A 1 199 ? 30.969 -19.109 -5.457 1 96.88 199 GLU A O 1
ATOM 1608 N N . ASP A 1 200 ? 32.156 -20.219 -6.996 1 98.06 200 ASP A N 1
ATOM 1609 C CA . ASP A 1 200 ? 30.984 -20.406 -7.871 1 98.06 200 ASP A CA 1
ATOM 1610 C C . ASP A 1 200 ? 29.969 -21.359 -7.238 1 98.06 200 ASP A C 1
ATOM 1612 O O . ASP A 1 200 ? 28.766 -21.172 -7.391 1 98.06 200 ASP A O 1
ATOM 1616 N N . VAL A 1 201 ? 30.5 -22.375 -6.625 1 98.12 201 VAL A N 1
ATOM 1617 C CA . VAL A 1 201 ? 29.609 -23.328 -5.969 1 98.12 201 VAL A CA 1
ATOM 1618 C C . VAL A 1 201 ? 28.797 -22.625 -4.891 1 98.12 201 VAL A C 1
ATOM 1620 O O . VAL A 1 201 ? 27.578 -22.797 -4.812 1 98.12 201 VAL A O 1
ATOM 1623 N N . GLU A 1 202 ? 29.469 -21.844 -4.094 1 97.75 202 GLU A N 1
ATOM 1624 C CA . GLU A 1 202 ? 28.766 -21.094 -3.049 1 97.75 202 GLU A CA 1
ATOM 1625 C C . GLU A 1 202 ? 27.781 -20.094 -3.648 1 97.75 202 GLU A C 1
ATOM 1627 O O . GLU A 1 202 ? 26.688 -19.906 -3.119 1 97.75 202 GLU A O 1
ATOM 1632 N N . LEU A 1 203 ? 28.188 -19.453 -4.684 1 98.12 203 LEU A N 1
ATOM 1633 C CA . LEU A 1 203 ? 27.297 -18.531 -5.383 1 98.12 203 LEU A CA 1
ATOM 1634 C C . LEU A 1 203 ? 26.047 -19.25 -5.891 1 98.12 203 LEU A C 1
ATOM 1636 O O . LEU A 1 203 ? 24.953 -18.703 -5.809 1 98.12 203 LEU A O 1
ATOM 1640 N N . GLY A 1 204 ? 26.25 -20.391 -6.477 1 98.38 204 GLY A N 1
ATOM 1641 C CA . GLY A 1 204 ? 25.109 -21.203 -6.898 1 98.38 204 GLY A CA 1
ATOM 1642 C C . GLY A 1 204 ? 24.125 -21.469 -5.773 1 98.38 204 GLY A C 1
ATOM 1643 O O . GLY A 1 204 ? 22.922 -21.391 -5.973 1 98.38 204 GLY A O 1
ATOM 1644 N N . ARG A 1 205 ? 24.672 -21.812 -4.609 1 98.06 205 ARG A N 1
ATOM 1645 C CA . ARG A 1 205 ? 23.828 -22.031 -3.449 1 98.06 205 ARG A CA 1
ATOM 1646 C C . ARG A 1 205 ? 23.062 -20.766 -3.078 1 98.06 205 ARG A C 1
ATOM 1648 O O . ARG A 1 205 ? 21.875 -20.828 -2.756 1 98.06 205 ARG A O 1
ATOM 1655 N N . MET A 1 206 ? 23.719 -19.641 -3.146 1 97.94 206 MET A N 1
ATOM 1656 C CA . MET A 1 206 ? 23.094 -18.359 -2.85 1 97.94 206 MET A CA 1
ATOM 1657 C C . MET A 1 206 ? 21.984 -18.047 -3.842 1 97.94 206 MET A C 1
ATOM 1659 O O . MET A 1 206 ? 20.891 -17.641 -3.447 1 97.94 206 MET A O 1
ATOM 1663 N N . VAL A 1 207 ? 22.266 -18.281 -5.051 1 98.56 207 VAL A N 1
ATOM 1664 C CA . VAL A 1 207 ? 21.281 -17.953 -6.078 1 98.56 207 VAL A CA 1
ATOM 1665 C C . VAL A 1 207 ? 20.078 -18.875 -5.93 1 98.56 207 VAL A C 1
ATOM 1667 O O . VAL A 1 207 ? 18.938 -18.453 -6.164 1 98.56 207 VAL A O 1
ATOM 1670 N N . MET A 1 208 ? 20.25 -20.141 -5.574 1 98.56 208 MET A N 1
ATOM 1671 C CA . MET A 1 208 ? 19.125 -21.047 -5.336 1 98.56 208 MET A CA 1
ATOM 1672 C C . MET A 1 208 ? 18.266 -20.531 -4.184 1 98.56 208 MET A C 1
ATOM 1674 O O . MET A 1 208 ? 17.031 -20.672 -4.211 1 98.56 208 MET A O 1
ATOM 1678 N N . ASP A 1 209 ? 18.922 -19.984 -3.156 1 98.31 209 ASP A N 1
ATOM 1679 C CA . ASP A 1 209 ? 18.188 -19.391 -2.041 1 98.31 209 ASP A CA 1
ATOM 1680 C C . ASP A 1 209 ? 17.297 -18.25 -2.516 1 98.31 209 ASP A C 1
ATOM 1682 O O . ASP A 1 209 ? 16.141 -18.141 -2.082 1 98.31 209 ASP A O 1
ATOM 1686 N N . PHE A 1 210 ? 17.812 -17.438 -3.41 1 98.38 210 PHE A N 1
ATOM 1687 C CA . PHE A 1 210 ? 17.047 -16.328 -3.939 1 98.38 210 PHE A CA 1
ATOM 1688 C C . PHE A 1 210 ? 15.945 -16.812 -4.879 1 98.38 210 PHE A C 1
ATOM 1690 O O . PHE A 1 210 ? 14.805 -16.344 -4.805 1 98.38 210 PHE A O 1
ATOM 1697 N N . GLU A 1 211 ? 16.25 -17.781 -5.719 1 98.19 211 GLU A N 1
ATOM 1698 C CA . GLU A 1 211 ? 15.352 -18.266 -6.758 1 98.19 211 GLU A CA 1
ATOM 1699 C C . GLU A 1 211 ? 14.188 -19.047 -6.156 1 98.19 211 GLU A C 1
ATOM 1701 O O . GLU A 1 211 ? 13.039 -18.891 -6.582 1 98.19 211 GLU A O 1
ATOM 1706 N N . ALA A 1 212 ? 14.477 -19.906 -5.164 1 98.56 212 ALA A N 1
ATOM 1707 C CA . ALA A 1 212 ? 13.469 -20.828 -4.668 1 98.56 212 ALA A CA 1
ATOM 1708 C C . ALA A 1 212 ? 13.43 -20.844 -3.145 1 98.56 212 ALA A C 1
ATOM 1710 O O . ALA A 1 212 ? 12.352 -20.938 -2.543 1 98.56 212 ALA A O 1
ATOM 1711 N N . GLY A 1 213 ? 14.586 -20.719 -2.508 1 98.62 213 GLY A N 1
ATOM 1712 C CA . GLY A 1 213 ? 14.672 -20.797 -1.059 1 98.62 213 GLY A CA 1
ATOM 1713 C C . GLY A 1 213 ? 13.898 -19.703 -0.354 1 98.62 213 GLY A C 1
ATOM 1714 O O . GLY A 1 213 ? 13.383 -19.906 0.746 1 98.62 213 GLY A O 1
ATOM 1715 N N . PHE A 1 214 ? 13.844 -18.562 -1.012 1 98.56 214 PHE A N 1
ATOM 1716 C CA . PHE A 1 214 ? 13.172 -17.375 -0.492 1 98.56 214 PHE A CA 1
ATOM 1717 C C . PHE A 1 214 ? 11.727 -17.688 -0.123 1 98.56 214 PHE A C 1
ATOM 1719 O O . PHE A 1 214 ? 11.172 -17.094 0.804 1 98.56 214 PHE A O 1
ATOM 1726 N N . TYR A 1 215 ? 11.164 -18.656 -0.761 1 98.75 215 TYR A N 1
ATOM 1727 C CA . TYR A 1 215 ? 9.758 -19.031 -0.624 1 98.75 215 TYR A CA 1
ATOM 1728 C C . TYR A 1 215 ? 9.617 -20.406 0.016 1 98.75 215 TYR A C 1
ATOM 1730 O O . TYR A 1 215 ? 8.711 -20.625 0.817 1 98.75 215 TYR A O 1
ATOM 1738 N N . SER A 1 216 ? 10.539 -21.297 -0.302 1 98.75 216 SER A N 1
ATOM 1739 C CA . SER A 1 216 ? 10.469 -22.688 0.146 1 98.75 216 SER A CA 1
ATOM 1740 C C . SER A 1 216 ? 10.898 -22.812 1.602 1 98.75 216 SER A C 1
ATOM 1742 O O . SER A 1 216 ? 10.273 -23.531 2.379 1 98.75 216 SER A O 1
ATOM 1744 N N . HIS A 1 217 ? 11.945 -22.125 1.972 1 98.75 217 HIS A N 1
ATOM 1745 C CA . HIS A 1 217 ? 12.578 -22.328 3.27 1 98.75 217 HIS A CA 1
ATOM 1746 C C . HIS A 1 217 ? 11.633 -21.984 4.41 1 98.75 217 HIS A C 1
ATOM 1748 O O . HIS A 1 217 ? 11.516 -22.734 5.379 1 98.75 217 HIS A O 1
ATOM 1754 N N . PRO A 1 218 ? 10.938 -20.828 4.289 1 98.88 218 PRO A N 1
ATOM 1755 C CA . PRO A 1 218 ? 10.023 -20.469 5.375 1 98.88 218 PRO A CA 1
ATOM 1756 C C . PRO A 1 218 ? 8.93 -21.516 5.598 1 98.88 218 PRO A C 1
ATOM 1758 O O . PRO A 1 218 ? 8.438 -21.672 6.719 1 98.88 218 PRO A O 1
ATOM 1761 N N . ILE A 1 219 ? 8.578 -22.266 4.555 1 98.94 219 ILE A N 1
ATOM 1762 C CA . ILE A 1 219 ? 7.41 -23.125 4.621 1 98.94 219 ILE A CA 1
ATOM 1763 C C . ILE A 1 219 ? 7.852 -24.562 4.914 1 98.94 219 ILE A C 1
ATOM 1765 O O . ILE A 1 219 ? 7.238 -25.25 5.727 1 98.94 219 ILE A O 1
ATOM 1769 N N . PHE A 1 220 ? 8.977 -25.047 4.336 1 98.81 220 PHE A N 1
ATOM 1770 C CA . PHE A 1 220 ? 9.195 -26.484 4.238 1 98.81 220 PHE A CA 1
ATOM 1771 C C . PHE A 1 220 ? 10.398 -26.906 5.074 1 98.81 220 PHE A C 1
ATOM 1773 O O . PHE A 1 220 ? 10.594 -28.094 5.332 1 98.81 220 PHE A O 1
ATOM 1780 N N . SER A 1 221 ? 11.258 -25.953 5.426 1 98.25 221 SER A N 1
ATOM 1781 C CA . SER A 1 221 ? 12.43 -26.344 6.207 1 98.25 221 SER A CA 1
ATOM 1782 C C . SER A 1 221 ? 12.047 -26.656 7.648 1 98.25 221 SER A C 1
ATOM 1784 O O . SER A 1 221 ? 10.961 -26.281 8.109 1 98.25 221 SER A O 1
ATOM 1786 N N . SER A 1 222 ? 12.883 -27.312 8.328 1 96.62 222 SER A N 1
ATOM 1787 C CA . SER A 1 222 ? 12.633 -27.672 9.719 1 96.62 222 SER A CA 1
ATOM 1788 C C . SER A 1 222 ? 12.68 -26.438 10.625 1 96.62 222 SER A C 1
ATOM 1790 O O . SER A 1 222 ? 12.016 -26.406 11.664 1 96.62 222 SER A O 1
ATOM 1792 N N . THR A 1 223 ? 13.367 -25.406 10.227 1 96.44 223 THR A N 1
ATOM 1793 C CA . THR A 1 223 ? 13.57 -24.25 11.094 1 96.44 223 THR A CA 1
ATOM 1794 C C . THR A 1 223 ? 12.602 -23.125 10.727 1 96.44 223 THR A C 1
ATOM 1796 O O . THR A 1 223 ? 12.258 -22.297 11.562 1 96.44 223 THR A O 1
ATOM 1799 N N . GLY A 1 224 ? 12.148 -23.203 9.531 1 98 224 GLY A N 1
ATOM 1800 C CA . GLY A 1 224 ? 11.406 -22.047 9.047 1 98 224 GLY A CA 1
ATOM 1801 C C . GLY A 1 224 ? 12.273 -20.812 8.859 1 98 224 GLY A C 1
ATOM 1802 O O . GLY A 1 224 ? 13.508 -20.891 8.922 1 98 224 GLY A O 1
ATOM 1803 N N . GLY A 1 225 ? 11.625 -19.688 8.578 1 98.44 225 GLY A N 1
ATOM 1804 C CA . GLY A 1 225 ? 12.367 -18.453 8.359 1 98.44 225 GLY A CA 1
ATOM 1805 C C . GLY A 1 225 ? 13.031 -18.391 6.992 1 98.44 225 GLY A C 1
ATOM 1806 O O . GLY A 1 225 ? 12.938 -19.328 6.211 1 98.44 225 GLY A O 1
ATOM 1807 N N . PHE A 1 226 ? 13.656 -17.234 6.723 1 98.75 226 PHE A N 1
ATOM 1808 C CA . PHE A 1 226 ? 14.383 -17.078 5.469 1 98.75 226 PHE A CA 1
ATOM 1809 C C . PHE A 1 226 ? 15.727 -17.797 5.52 1 98.75 226 PHE A C 1
ATOM 1811 O O . PHE A 1 226 ? 16.25 -18.047 6.602 1 98.75 226 PHE A O 1
ATOM 1818 N N . PRO A 1 227 ? 16.297 -18.141 4.363 1 98.31 227 PRO A N 1
ATOM 1819 C CA . PRO A 1 227 ? 17.625 -18.734 4.375 1 98.31 227 PRO A CA 1
ATOM 1820 C C . PRO A 1 227 ? 18.688 -17.828 5.008 1 98.31 227 PRO A C 1
ATOM 1822 O O . PRO A 1 227 ? 18.75 -16.641 4.691 1 98.31 227 PRO A O 1
ATOM 1825 N N . GLU A 1 228 ? 19.484 -18.422 5.836 1 97.81 228 GLU A N 1
ATOM 1826 C CA . GLU A 1 228 ? 20.484 -17.656 6.578 1 97.81 228 GLU A CA 1
ATOM 1827 C C . GLU A 1 228 ? 21.422 -16.906 5.637 1 97.81 228 GLU A C 1
ATOM 1829 O O . GLU A 1 228 ? 21.797 -15.766 5.906 1 97.81 228 GLU A O 1
ATOM 1834 N N . ARG A 1 229 ? 21.828 -17.547 4.543 1 97.19 229 ARG A N 1
ATOM 1835 C CA . ARG A 1 229 ? 22.719 -16.938 3.559 1 97.19 229 ARG A CA 1
ATOM 1836 C C . ARG A 1 229 ? 22.109 -15.648 3.014 1 97.19 229 ARG A C 1
ATOM 1838 O O . ARG A 1 229 ? 22.812 -14.656 2.805 1 97.19 229 ARG A O 1
ATOM 1845 N N . MET A 1 230 ? 20.875 -15.656 2.777 1 97.81 230 MET A N 1
ATOM 1846 C CA . MET A 1 230 ? 20.156 -14.492 2.24 1 97.81 230 MET A CA 1
ATOM 1847 C C . MET A 1 230 ? 20.062 -13.383 3.281 1 97.81 230 MET A C 1
ATOM 1849 O O . MET A 1 230 ? 20.266 -12.211 2.963 1 97.81 230 MET A O 1
ATOM 1853 N N . ILE A 1 231 ? 19.672 -13.742 4.535 1 98.56 231 ILE A N 1
ATOM 1854 C CA . ILE A 1 231 ? 19.578 -12.781 5.629 1 98.56 231 ILE A CA 1
ATOM 1855 C C . ILE A 1 231 ? 20.891 -12.008 5.758 1 98.56 231 ILE A C 1
ATOM 1857 O O . ILE A 1 231 ? 20.891 -10.773 5.785 1 98.56 231 ILE A O 1
ATOM 1861 N N . LYS A 1 232 ? 21.969 -12.734 5.805 1 98.5 232 LYS A N 1
ATOM 1862 C CA . LYS A 1 232 ? 23.281 -12.133 5.973 1 98.5 232 LYS A CA 1
ATOM 1863 C C . LYS A 1 232 ? 23.641 -11.242 4.781 1 98.5 232 LYS A C 1
ATOM 1865 O O . LYS A 1 232 ? 24.094 -10.109 4.957 1 98.5 232 LYS A O 1
ATOM 1870 N N . ARG A 1 233 ? 23.453 -11.766 3.578 1 98.62 233 ARG A N 1
ATOM 1871 C CA . ARG A 1 233 ? 23.797 -11.055 2.348 1 98.62 233 ARG A CA 1
ATOM 1872 C C . ARG A 1 233 ? 23.047 -9.734 2.252 1 98.62 233 ARG A C 1
ATOM 1874 O O . ARG A 1 233 ? 23.641 -8.688 1.976 1 98.62 233 ARG A O 1
ATOM 1881 N N . ILE A 1 234 ? 21.766 -9.727 2.473 1 98.81 234 ILE A N 1
ATOM 1882 C CA . ILE A 1 234 ? 20.938 -8.539 2.301 1 98.81 234 ILE A CA 1
ATOM 1883 C C . ILE A 1 234 ? 21.234 -7.535 3.412 1 98.81 234 ILE A C 1
ATOM 1885 O O . ILE A 1 234 ? 21.234 -6.324 3.182 1 98.81 234 ILE A O 1
ATOM 1889 N N . ALA A 1 235 ? 21.453 -8.031 4.617 1 98.81 235 ALA A N 1
ATOM 1890 C CA . ALA A 1 235 ? 21.828 -7.148 5.715 1 98.81 235 ALA A CA 1
ATOM 1891 C C . ALA A 1 235 ? 23.109 -6.395 5.391 1 98.81 235 ALA A C 1
ATOM 1893 O O . ALA A 1 235 ? 23.203 -5.184 5.613 1 98.81 235 ALA A O 1
ATOM 1894 N N . GLU A 1 236 ? 24.094 -7.141 4.906 1 98.5 236 GLU A N 1
ATOM 1895 C CA . GLU A 1 236 ? 25.375 -6.535 4.547 1 98.5 236 GLU A CA 1
ATOM 1896 C C . GLU A 1 236 ? 25.203 -5.484 3.453 1 98.5 236 GLU A C 1
ATOM 1898 O O . GLU A 1 236 ? 25.75 -4.383 3.553 1 98.5 236 GLU A O 1
ATOM 1903 N N . LYS A 1 237 ? 24.516 -5.855 2.422 1 98.44 237 LYS A N 1
ATOM 1904 C CA . LYS A 1 237 ? 24.266 -4.934 1.318 1 98.44 237 LYS A CA 1
ATOM 1905 C C . LYS A 1 237 ? 23.484 -3.709 1.788 1 98.44 237 LYS A C 1
ATOM 1907 O O . LYS A 1 237 ? 23.75 -2.588 1.354 1 98.44 237 LYS A O 1
ATOM 1912 N N . SER A 1 238 ? 22.484 -3.887 2.617 1 98.56 238 SER A N 1
ATOM 1913 C CA . SER A 1 238 ? 21.688 -2.795 3.17 1 98.56 238 SER A CA 1
ATOM 1914 C C . SER A 1 238 ? 22.562 -1.803 3.93 1 98.56 238 SER A C 1
ATOM 1916 O O . SER A 1 238 ? 22.438 -0.589 3.756 1 98.56 238 SER A O 1
ATOM 1918 N N . ALA A 1 239 ? 23.422 -2.328 4.77 1 98.31 239 ALA A N 1
ATOM 1919 C CA . ALA A 1 239 ? 24.328 -1.482 5.535 1 98.31 239 ALA A CA 1
ATOM 1920 C C . ALA A 1 239 ? 25.234 -0.669 4.609 1 98.31 239 ALA A C 1
ATOM 1922 O O . ALA A 1 239 ? 25.422 0.53 4.824 1 98.31 239 ALA A O 1
ATOM 1923 N N . GLU A 1 240 ? 25.75 -1.354 3.611 1 97.56 240 GLU A N 1
ATOM 1924 C CA . GLU A 1 240 ? 26.594 -0.688 2.629 1 97.56 240 GLU A CA 1
ATOM 1925 C C . GLU A 1 240 ? 25.844 0.447 1.932 1 97.56 240 GLU A C 1
ATOM 1927 O O . GLU A 1 240 ? 26.453 1.456 1.56 1 97.56 240 GLU A O 1
ATOM 1932 N N . GLN A 1 241 ? 24.625 0.263 1.782 1 97.69 241 GLN A N 1
ATOM 1933 C CA . GLN A 1 241 ? 23.812 1.183 0.99 1 97.69 241 GLN A CA 1
ATOM 1934 C C . GLN A 1 241 ? 23.203 2.275 1.865 1 97.69 241 GLN A C 1
ATOM 1936 O O . GLN A 1 241 ? 22.453 3.127 1.376 1 97.69 241 GLN A O 1
ATOM 1941 N N . GLY A 1 242 ? 23.438 2.223 3.154 1 97.38 242 GLY A N 1
ATOM 1942 C CA . GLY A 1 242 ? 23.109 3.322 4.047 1 97.38 242 GLY A CA 1
ATOM 1943 C C . GLY A 1 242 ? 21.766 3.15 4.734 1 97.38 242 GLY A C 1
ATOM 1944 O O . GLY A 1 242 ? 21.312 4.051 5.438 1 97.38 242 GLY A O 1
ATOM 1945 N N . PHE A 1 243 ? 21.125 2.002 4.578 1 97.81 243 PHE A N 1
ATOM 1946 C CA . PHE A 1 243 ? 19.844 1.767 5.254 1 97.81 243 PHE A CA 1
ATOM 1947 C C . PHE A 1 243 ? 20.047 1.582 6.75 1 97.81 243 PHE A C 1
ATOM 1949 O O . PHE A 1 243 ? 21.031 0.974 7.176 1 97.81 243 PHE A O 1
ATOM 1956 N N . PRO A 1 244 ? 19.062 2.104 7.543 1 96.19 244 PRO A N 1
ATOM 1957 C CA . PRO A 1 244 ? 19.234 1.996 8.992 1 96.19 244 PRO A CA 1
ATOM 1958 C C . PRO A 1 244 ? 19.047 0.569 9.508 1 96.19 244 PRO A C 1
ATOM 1960 O O . PRO A 1 244 ? 19.438 0.261 10.641 1 96.19 244 PRO A O 1
ATOM 1963 N N . ARG A 1 245 ? 18.469 -0.262 8.758 1 97.62 245 ARG A N 1
ATOM 1964 C CA . ARG A 1 245 ? 18.312 -1.688 9.031 1 97.62 245 ARG A CA 1
ATOM 1965 C C . ARG A 1 245 ? 18.219 -2.486 7.734 1 97.62 245 ARG A C 1
ATOM 1967 O O . ARG A 1 245 ? 18.141 -1.909 6.648 1 97.62 245 ARG A O 1
ATOM 1974 N N . SER A 1 246 ? 18.281 -3.797 7.84 1 98.62 246 SER A N 1
ATOM 1975 C CA . SER A 1 246 ? 18.172 -4.648 6.66 1 98.62 246 SER A CA 1
ATOM 1976 C C . SER A 1 246 ? 16.906 -4.359 5.871 1 98.62 246 SER A C 1
ATOM 1978 O O . SER A 1 246 ? 15.836 -4.156 6.453 1 98.62 246 SER A O 1
ATOM 1980 N N . ARG A 1 247 ? 17.062 -4.336 4.531 1 98.5 247 ARG A N 1
ATOM 1981 C CA . ARG A 1 247 ? 15.922 -4.164 3.635 1 98.5 247 ARG A CA 1
ATOM 1982 C C . ARG A 1 247 ? 15.023 -5.391 3.652 1 98.5 247 ARG A C 1
ATOM 1984 O O . ARG A 1 247 ? 13.867 -5.328 3.221 1 98.5 247 ARG A O 1
ATOM 1991 N N . LEU A 1 248 ? 15.523 -6.559 4.027 1 98.69 248 LEU A N 1
ATOM 1992 C CA . LEU A 1 248 ? 14.727 -7.77 4.176 1 98.69 248 LEU A CA 1
ATOM 1993 C C . LEU A 1 248 ? 13.883 -7.715 5.449 1 98.69 248 LEU A C 1
ATOM 1995 O O . LEU A 1 248 ? 14.43 -7.68 6.555 1 98.69 248 LEU A O 1
ATOM 1999 N N . PRO A 1 249 ? 12.562 -7.617 5.254 1 98.06 249 PRO A N 1
ATOM 2000 C CA . PRO A 1 249 ? 11.758 -7.633 6.477 1 98.06 249 PRO A CA 1
ATOM 2001 C C . PRO A 1 249 ? 12.039 -8.852 7.355 1 98.06 249 PRO A C 1
ATOM 2003 O O . PRO A 1 249 ? 12.234 -9.953 6.844 1 98.06 249 PRO A O 1
ATOM 2006 N N . GLU A 1 250 ? 12.031 -8.688 8.594 1 97.19 250 GLU A N 1
ATOM 2007 C CA . GLU A 1 250 ? 12.234 -9.789 9.531 1 97.19 250 GLU A CA 1
ATOM 2008 C C . GLU A 1 250 ? 10.945 -10.578 9.742 1 97.19 250 GLU A C 1
ATOM 2010 O O . GLU A 1 250 ? 9.852 -10.008 9.727 1 97.19 250 GLU A O 1
ATOM 2015 N N . LEU A 1 251 ? 11.07 -11.836 9.867 1 98.31 251 LEU A N 1
ATOM 2016 C CA . LEU A 1 251 ? 10 -12.672 10.383 1 98.31 251 LEU A CA 1
ATOM 2017 C C . LEU A 1 251 ? 10.141 -12.867 11.891 1 98.31 251 LEU A C 1
ATOM 2019 O O . LEU A 1 251 ? 11.172 -13.359 12.359 1 98.31 251 LEU A O 1
ATOM 2023 N N . SER A 1 252 ? 9.141 -12.43 12.633 1 98.06 252 SER A N 1
ATOM 2024 C CA . SER A 1 252 ? 9.148 -12.75 14.055 1 98.06 252 SER A CA 1
ATOM 2025 C C . SER A 1 252 ? 9.023 -14.258 14.281 1 98.06 252 SER A C 1
ATOM 2027 O O . SER A 1 252 ? 8.656 -15 13.375 1 98.06 252 SER A O 1
ATOM 2029 N N . GLN A 1 253 ? 9.359 -14.664 15.484 1 98.38 253 GLN A N 1
ATOM 2030 C CA . GLN A 1 253 ? 9.211 -16.078 15.797 1 98.38 253 GLN A CA 1
ATOM 2031 C C . GLN A 1 253 ? 7.766 -16.531 15.609 1 98.38 253 GLN A C 1
ATOM 2033 O O . GLN A 1 253 ? 7.516 -17.641 15.125 1 98.38 253 GLN A O 1
ATOM 2038 N N . GLU A 1 254 ? 6.852 -15.664 15.977 1 98.5 254 GLU A N 1
ATOM 2039 C CA . GLU A 1 254 ? 5.438 -15.984 15.789 1 98.5 254 GLU A CA 1
ATOM 2040 C C . GLU A 1 254 ? 5.102 -16.156 14.312 1 98.5 254 GLU A C 1
ATOM 2042 O O . GLU A 1 254 ? 4.348 -17.062 13.945 1 98.5 254 GLU A O 1
ATOM 2047 N N . GLU A 1 255 ? 5.656 -15.312 13.531 1 98.75 255 GLU A N 1
ATOM 2048 C CA . GLU A 1 255 ? 5.418 -15.406 12.094 1 98.75 255 GLU A CA 1
ATOM 2049 C C . GLU A 1 255 ? 6.074 -16.656 11.508 1 98.75 255 GLU A C 1
ATOM 2051 O O . GLU A 1 255 ? 5.5 -17.312 10.641 1 98.75 255 GLU A O 1
ATOM 2056 N N . ILE A 1 256 ? 7.293 -16.922 11.953 1 98.88 256 ILE A N 1
ATOM 2057 C CA . ILE A 1 256 ? 7.992 -18.109 11.492 1 98.88 256 ILE A CA 1
ATOM 2058 C C . ILE A 1 256 ? 7.16 -19.359 11.82 1 98.88 256 ILE A C 1
ATOM 2060 O O . ILE A 1 256 ? 6.93 -20.203 10.953 1 98.88 256 ILE A O 1
ATOM 2064 N N . ASP A 1 257 ? 6.672 -19.422 13.047 1 98.81 257 ASP A N 1
ATOM 2065 C CA . ASP A 1 257 ? 5.875 -20.562 13.484 1 98.81 257 ASP A CA 1
ATOM 2066 C C . ASP A 1 257 ? 4.555 -20.641 12.719 1 98.81 257 ASP A C 1
ATOM 2068 O O . ASP A 1 257 ? 4.059 -21.734 12.438 1 98.81 257 ASP A O 1
ATOM 2072 N N . PHE A 1 258 ? 4.059 -19.5 12.43 1 98.88 258 PHE A N 1
ATOM 2073 C CA . PHE A 1 258 ? 2.779 -19.422 11.734 1 98.88 258 PHE A CA 1
ATOM 2074 C C . PHE A 1 258 ? 2.912 -19.906 10.297 1 98.88 258 PHE A C 1
ATOM 2076 O O . PHE A 1 258 ? 1.991 -20.516 9.75 1 98.88 258 PHE A O 1
ATOM 2083 N N . ILE A 1 259 ? 4.027 -19.672 9.625 1 98.94 259 ILE A N 1
ATOM 2084 C CA . ILE A 1 259 ? 4.238 -19.969 8.211 1 98.94 259 ILE A CA 1
ATOM 2085 C C . ILE A 1 259 ? 4.738 -21.406 8.047 1 98.94 259 ILE A C 1
ATOM 2087 O O . ILE A 1 259 ? 4.332 -22.109 7.121 1 98.94 259 ILE A O 1
ATOM 2091 N N . LYS A 1 260 ? 5.578 -21.859 8.93 1 98.81 260 LYS A N 1
ATOM 2092 C CA . LYS A 1 260 ? 6.273 -23.141 8.805 1 98.81 260 LYS A CA 1
ATOM 2093 C C . LYS A 1 260 ? 5.281 -24.297 8.75 1 98.81 260 LYS A C 1
ATOM 2095 O O . LYS A 1 260 ? 4.383 -24.406 9.594 1 98.81 260 LYS A O 1
ATOM 2100 N N . GLY A 1 261 ? 5.445 -25.141 7.715 1 98.69 261 GLY A N 1
ATOM 2101 C CA . GLY A 1 261 ? 4.656 -26.359 7.613 1 98.69 261 GLY A CA 1
ATOM 2102 C C . GLY A 1 261 ? 3.305 -26.156 6.965 1 98.69 261 GLY A C 1
ATOM 2103 O O . GLY A 1 261 ? 2.475 -27.062 6.93 1 98.69 261 GLY A O 1
ATOM 2104 N N . THR A 1 262 ? 3.096 -25.016 6.32 1 98.88 262 THR A N 1
ATOM 2105 C CA . THR A 1 262 ? 1.756 -24.641 5.875 1 98.88 262 THR A CA 1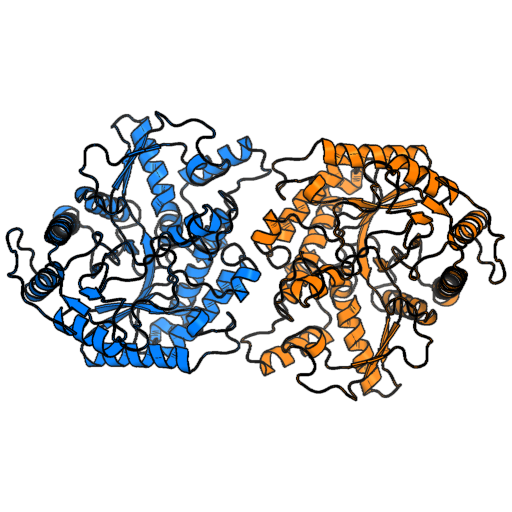
ATOM 2106 C C . THR A 1 262 ? 1.53 -25.062 4.426 1 98.88 262 THR A C 1
ATOM 2108 O O . THR A 1 262 ? 0.947 -24.312 3.641 1 98.88 262 THR A O 1
ATOM 2111 N N . SER A 1 263 ? 1.935 -26.172 3.98 1 98.81 263 SER A N 1
ATOM 2112 C CA . SER A 1 263 ? 1.661 -26.672 2.641 1 98.81 263 SER A CA 1
ATOM 2113 C C . SER A 1 263 ? 1.62 -28.203 2.621 1 98.81 263 SER A C 1
ATOM 2115 O O . SER A 1 263 ? 2.561 -28.859 3.074 1 98.81 263 SER A O 1
ATOM 2117 N N . ASP A 1 264 ? 0.605 -28.766 2.068 1 98.81 264 ASP A N 1
ATOM 2118 C CA . ASP A 1 264 ? 0.429 -30.219 2.012 1 98.81 264 ASP A CA 1
ATOM 2119 C C . ASP A 1 264 ? 1.287 -30.828 0.909 1 98.81 264 ASP A C 1
ATOM 2121 O O . ASP A 1 264 ? 1.52 -32.031 0.899 1 98.81 264 ASP A O 1
ATOM 2125 N N . PHE A 1 265 ? 1.697 -30.078 0.023 1 98.88 265 PHE A N 1
ATOM 2126 C CA . PHE A 1 265 ? 2.553 -30.5 -1.086 1 98.88 265 PHE A CA 1
ATOM 2127 C C . PHE A 1 265 ? 3.436 -29.344 -1.542 1 98.88 265 PHE A C 1
ATOM 2129 O O . PHE A 1 265 ? 3.232 -28.188 -1.129 1 98.88 265 PHE A O 1
ATOM 2136 N N . TYR A 1 266 ? 4.488 -29.609 -2.252 1 98.88 266 TYR A N 1
ATOM 2137 C CA . TYR A 1 266 ? 5.352 -28.656 -2.928 1 98.88 266 TYR A CA 1
ATOM 2138 C C . TYR A 1 266 ? 4.992 -28.547 -4.406 1 98.88 266 TYR A C 1
ATOM 2140 O O . TYR A 1 266 ? 5.367 -29.406 -5.207 1 98.88 266 TYR A O 1
ATOM 2148 N N . GLY A 1 267 ? 4.133 -27.484 -4.723 1 98.94 267 GLY A N 1
ATOM 2149 C CA . GLY A 1 267 ? 3.975 -27.203 -6.145 1 98.94 267 GLY A CA 1
ATOM 2150 C C . GLY A 1 267 ? 5.266 -26.781 -6.816 1 98.94 267 GLY A C 1
ATOM 2151 O O . GLY A 1 267 ? 5.969 -25.906 -6.312 1 98.94 267 GLY A O 1
ATOM 2152 N N . PHE A 1 268 ? 5.559 -27.359 -7.949 1 98.81 268 PHE A N 1
ATOM 2153 C CA . PHE A 1 268 ? 6.891 -27.312 -8.539 1 98.81 268 PHE A CA 1
ATOM 2154 C C . PHE A 1 268 ? 6.816 -26.922 -10.016 1 98.81 268 PHE A C 1
ATOM 2156 O O . PHE A 1 268 ? 6.355 -27.703 -10.844 1 98.81 268 PHE A O 1
ATOM 2163 N N . ASN A 1 269 ? 7.246 -25.688 -10.32 1 98.88 269 ASN A N 1
ATOM 2164 C CA . ASN A 1 269 ? 7.379 -25.281 -11.711 1 98.88 269 ASN A CA 1
ATOM 2165 C C . ASN A 1 269 ? 8.836 -25.234 -12.148 1 98.88 269 ASN A C 1
ATOM 2167 O O . ASN A 1 269 ? 9.703 -24.766 -11.398 1 98.88 269 ASN A O 1
ATOM 2171 N N . HIS A 1 270 ? 9.125 -25.719 -13.32 1 98.75 270 HIS A N 1
ATOM 2172 C CA . HIS A 1 270 ? 10.492 -25.781 -13.82 1 98.75 270 HIS A CA 1
ATOM 2173 C C . HIS A 1 270 ? 10.523 -25.703 -15.344 1 98.75 270 HIS A C 1
ATOM 2175 O O . HIS A 1 270 ? 9.82 -26.453 -16.016 1 98.75 270 HIS A O 1
ATOM 2181 N N . TYR A 1 271 ? 11.43 -24.859 -15.82 1 98.38 271 TYR A N 1
ATOM 2182 C CA . TYR A 1 271 ? 11.508 -24.719 -17.266 1 98.38 271 TYR A CA 1
ATOM 2183 C C . TYR A 1 271 ? 12.938 -24.875 -17.766 1 98.38 271 TYR A C 1
ATOM 2185 O O . TYR A 1 271 ? 13.172 -25.281 -18.906 1 98.38 271 TYR A O 1
ATOM 2193 N N . SER A 1 272 ? 13.891 -24.453 -16.953 1 98.62 272 SER A N 1
ATOM 2194 C CA . SER A 1 272 ? 15.281 -24.516 -17.391 1 98.62 272 SER A CA 1
ATOM 2195 C C . SER A 1 272 ? 16.25 -24.328 -16.219 1 98.62 272 SER A C 1
ATOM 2197 O O . SER A 1 272 ? 15.844 -24.438 -15.062 1 98.62 272 SER A O 1
ATOM 2199 N N . THR A 1 273 ? 17.5 -24.297 -16.531 1 98.56 273 THR A N 1
ATOM 2200 C CA . THR A 1 273 ? 18.609 -24.094 -15.594 1 98.56 273 THR A CA 1
ATOM 2201 C C . THR A 1 273 ? 19.531 -22.969 -16.078 1 98.56 273 THR A C 1
ATOM 2203 O O . THR A 1 273 ? 19.734 -22.812 -17.281 1 98.56 273 THR A O 1
ATOM 2206 N N . LYS A 1 274 ? 20.062 -22.219 -15.133 1 98.19 274 LYS A N 1
ATOM 2207 C CA . LYS A 1 274 ? 21.062 -21.203 -15.445 1 98.19 274 LYS A CA 1
ATOM 2208 C C . LYS A 1 274 ? 22.312 -21.391 -14.586 1 98.19 274 LYS A C 1
ATOM 2210 O O . LYS A 1 274 ? 22.234 -21.906 -13.469 1 98.19 274 LYS A O 1
ATOM 2215 N N . PHE A 1 275 ? 23.406 -20.891 -15.125 1 98.69 275 PHE A N 1
ATOM 2216 C CA . PHE A 1 275 ? 24.719 -21 -14.477 1 98.69 275 PHE A CA 1
ATOM 2217 C C . PHE A 1 275 ? 25.266 -19.625 -14.125 1 98.69 275 PHE A C 1
ATOM 2219 O O . PHE A 1 275 ? 25.219 -18.703 -14.945 1 98.69 275 PHE A O 1
ATOM 2226 N N . TYR A 1 276 ? 25.797 -19.516 -12.859 1 98.56 276 TYR A N 1
ATOM 2227 C CA . TYR A 1 276 ? 26.109 -18.188 -12.344 1 98.56 276 TYR A CA 1
ATOM 2228 C C . TYR A 1 276 ? 27.594 -18.062 -12 1 98.56 276 TYR A C 1
ATOM 2230 O O . TYR A 1 276 ? 28.203 -19.031 -11.531 1 98.56 276 TYR A O 1
ATOM 2238 N N . THR A 1 277 ? 28.141 -16.906 -12.133 1 98.44 277 THR A N 1
ATOM 2239 C CA . THR A 1 277 ? 29.5 -16.562 -11.719 1 98.44 277 THR A CA 1
ATOM 2240 C C . THR A 1 277 ? 29.609 -15.086 -11.359 1 98.44 277 THR A C 1
ATOM 2242 O O . THR A 1 277 ? 28.828 -14.266 -11.844 1 98.44 277 THR A O 1
ATOM 2245 N N . ALA A 1 278 ? 30.469 -14.805 -10.438 1 97.19 278 ALA A N 1
ATOM 2246 C CA . ALA A 1 278 ? 30.734 -13.414 -10.094 1 97.19 278 ALA A CA 1
ATOM 2247 C C . ALA A 1 278 ? 31.625 -12.75 -11.141 1 97.19 278 ALA A C 1
ATOM 2249 O O . ALA A 1 278 ? 31.719 -11.523 -11.203 1 97.19 278 ALA A O 1
ATOM 2250 N N . ASP A 1 279 ? 32.344 -13.602 -11.883 1 96.06 279 ASP A N 1
ATOM 2251 C CA . ASP A 1 279 ? 33.188 -13.078 -12.938 1 96.06 279 ASP A CA 1
ATOM 2252 C C . ASP A 1 279 ? 32.375 -12.344 -14 1 96.06 279 ASP A C 1
ATOM 2254 O O . ASP A 1 279 ? 31.531 -12.945 -14.656 1 96.06 279 ASP A O 1
ATOM 2258 N N . GLY A 1 280 ? 32.688 -11.086 -14.133 1 95.25 280 GLY A N 1
ATOM 2259 C CA . GLY A 1 280 ? 31.969 -10.281 -15.094 1 95.25 280 GLY A CA 1
ATOM 2260 C C . GLY A 1 280 ? 30.922 -9.375 -14.453 1 95.25 280 GLY A C 1
ATOM 2261 O O . GLY A 1 280 ? 30.391 -8.477 -15.102 1 95.25 280 GLY A O 1
ATOM 2262 N N . TYR A 1 281 ? 30.609 -9.672 -13.227 1 96.19 281 TYR A N 1
ATOM 2263 C CA . TYR A 1 281 ? 29.734 -8.773 -12.492 1 96.19 281 TYR A CA 1
ATOM 2264 C C . TYR A 1 281 ? 30.453 -7.492 -12.094 1 96.19 281 TYR A C 1
ATOM 2266 O O . TYR A 1 281 ? 31.594 -7.547 -11.625 1 96.19 281 TYR A O 1
ATOM 2274 N N . THR A 1 282 ? 29.875 -6.367 -12.352 1 96.62 282 THR A N 1
ATOM 2275 C CA . THR A 1 282 ? 30.391 -5.078 -11.891 1 96.62 282 THR A CA 1
ATOM 2276 C C . THR A 1 282 ? 29.297 -4.312 -11.133 1 96.62 282 THR A C 1
ATOM 2278 O O . THR A 1 282 ? 28.141 -4.328 -11.531 1 96.62 282 THR A O 1
ATOM 2281 N N . LYS A 1 283 ? 29.781 -3.779 -10.062 1 92.5 283 LYS A N 1
ATOM 2282 C CA . LYS A 1 283 ? 28.844 -2.951 -9.32 1 92.5 283 LYS A CA 1
ATOM 2283 C C . LYS A 1 283 ? 28.172 -1.927 -10.234 1 92.5 283 LYS A C 1
ATOM 2285 O O . LYS A 1 283 ? 28.844 -1.26 -11.023 1 92.5 283 LYS A O 1
ATOM 2290 N N . GLY A 1 284 ? 26.844 -1.79 -10.156 1 94.44 284 GLY A N 1
ATOM 2291 C CA . GLY A 1 284 ? 26.125 -0.825 -10.969 1 94.44 284 GLY A CA 1
ATOM 2292 C C . GLY A 1 284 ? 25.531 -1.431 -12.227 1 94.44 284 GLY A C 1
ATOM 2293 O O . GLY A 1 284 ? 24.75 -0.781 -12.93 1 94.44 284 GLY A O 1
ATOM 2294 N N . MET A 1 285 ? 25.906 -2.674 -12.453 1 95.75 285 MET A N 1
ATOM 2295 C CA . MET A 1 285 ? 25.359 -3.365 -13.617 1 95.75 285 MET A CA 1
ATOM 2296 C C . MET A 1 285 ? 23.859 -3.557 -13.492 1 95.75 285 MET A C 1
ATOM 2298 O O . MET A 1 285 ? 23.156 -3.639 -14.492 1 95.75 285 MET A O 1
ATOM 2302 N N . TYR A 1 286 ? 23.422 -3.646 -12.305 1 96.44 286 TYR A N 1
ATOM 2303 C CA . TYR A 1 286 ? 22 -3.713 -11.945 1 96.44 286 TYR A CA 1
ATOM 2304 C C . TYR A 1 286 ? 21.609 -2.545 -11.047 1 96.44 286 TYR A C 1
ATOM 2306 O O . TYR A 1 286 ? 22.469 -1.895 -10.453 1 96.44 286 TYR A O 1
ATOM 2314 N N . PRO A 1 287 ? 20.281 -2.252 -11.039 1 96.12 287 PRO A N 1
ATOM 2315 C CA . PRO A 1 287 ? 19.859 -1.219 -10.094 1 96.12 287 PRO A CA 1
ATOM 2316 C C . PRO A 1 287 ? 20.328 -1.502 -8.664 1 96.12 287 PRO A C 1
ATOM 2318 O O . PRO A 1 287 ? 20.359 -2.66 -8.234 1 96.12 287 PRO A O 1
ATOM 2321 N N . ILE A 1 288 ? 20.703 -0.504 -7.957 1 97 288 ILE A N 1
ATOM 2322 C CA . ILE A 1 288 ? 21.141 -0.629 -6.57 1 97 288 ILE A CA 1
ATOM 2323 C C . ILE A 1 288 ? 20.219 0.167 -5.66 1 97 288 ILE A C 1
ATOM 2325 O O . ILE A 1 288 ? 20.141 1.395 -5.746 1 97 288 ILE A O 1
ATOM 2329 N N . PRO A 1 289 ? 19.5 -0.426 -4.773 1 97.56 289 PRO A N 1
ATOM 2330 C CA . PRO A 1 289 ? 19.5 -1.869 -4.52 1 97.56 289 PRO A CA 1
ATOM 2331 C C . PRO A 1 289 ? 18.594 -2.637 -5.484 1 97.56 289 PRO A C 1
ATOM 2333 O O . PRO A 1 289 ? 17.75 -2.037 -6.156 1 97.56 289 PRO A O 1
ATOM 2336 N N . SER A 1 290 ? 18.781 -3.938 -5.57 1 98.25 290 SER A N 1
ATOM 2337 C CA . SER A 1 290 ? 17.875 -4.82 -6.301 1 98.25 290 SER A CA 1
ATOM 2338 C C . SER A 1 290 ? 18.172 -6.285 -5.996 1 98.25 290 SER A C 1
ATOM 2340 O O . SER A 1 290 ? 19.203 -6.609 -5.418 1 98.25 290 SER A O 1
ATOM 2342 N N . TYR A 1 291 ? 17.172 -7.098 -6.355 1 97.31 291 TYR A N 1
ATOM 2343 C CA . TYR A 1 291 ? 17.281 -8.555 -6.312 1 97.31 291 TYR A CA 1
ATOM 2344 C C . TYR A 1 291 ? 18.578 -9.023 -6.984 1 97.31 291 TYR A C 1
ATOM 2346 O O . TYR A 1 291 ? 19.344 -9.781 -6.391 1 97.31 291 TYR A O 1
ATOM 2354 N N . GLU A 1 292 ? 18.938 -8.516 -8.148 1 97.38 292 GLU A N 1
ATOM 2355 C CA . GLU A 1 292 ? 20.109 -8.914 -8.93 1 97.38 292 GLU A CA 1
ATOM 2356 C C . GLU A 1 292 ? 21.406 -8.391 -8.297 1 97.38 292 GLU A C 1
ATOM 2358 O O . GLU A 1 292 ? 22.422 -9.086 -8.273 1 97.38 292 GLU A O 1
ATOM 2363 N N . ASP A 1 293 ? 21.312 -7.148 -7.855 1 97.75 293 ASP A N 1
ATOM 2364 C CA . ASP A 1 293 ? 22.469 -6.574 -7.188 1 97.75 293 ASP A CA 1
ATOM 2365 C C . ASP A 1 293 ? 22.812 -7.355 -5.922 1 97.75 293 ASP A C 1
ATOM 2367 O O . ASP A 1 293 ? 23.984 -7.531 -5.598 1 97.75 293 ASP A O 1
ATOM 2371 N N . ASP A 1 294 ? 21.797 -7.77 -5.176 1 98.31 294 ASP A N 1
ATOM 2372 C CA . ASP A 1 294 ? 22.031 -8.547 -3.959 1 98.31 294 ASP A CA 1
ATOM 2373 C C . ASP A 1 294 ? 22.703 -9.883 -4.277 1 98.31 294 ASP A C 1
ATOM 2375 O O . ASP A 1 294 ? 23.562 -10.344 -3.523 1 98.31 294 ASP A O 1
ATOM 2379 N N . ILE A 1 295 ? 22.312 -10.523 -5.359 1 97.62 295 ILE A N 1
ATOM 2380 C CA . ILE A 1 295 ? 22.969 -11.75 -5.797 1 97.62 295 ILE A CA 1
ATOM 2381 C C . ILE A 1 295 ? 24.391 -11.453 -6.219 1 97.62 295 ILE A C 1
ATOM 2383 O O . ILE A 1 295 ? 25.328 -12.172 -5.844 1 97.62 295 ILE A O 1
ATOM 2387 N N . GLY A 1 296 ? 24.625 -10.383 -7.004 1 97.12 296 GLY A N 1
ATOM 2388 C CA . GLY A 1 296 ? 25.953 -9.93 -7.387 1 97.12 296 GLY A CA 1
ATOM 2389 C C . GLY A 1 296 ? 26.656 -10.867 -8.352 1 97.12 296 GLY A C 1
ATOM 2390 O O . GLY A 1 296 ? 27.812 -11.234 -8.141 1 97.12 296 GLY A O 1
ATOM 2391 N N . ALA A 1 297 ? 25.906 -11.297 -9.438 1 98.25 297 ALA A N 1
ATOM 2392 C CA . ALA A 1 297 ? 26.469 -12.273 -10.359 1 98.25 297 ALA A CA 1
ATOM 2393 C C . ALA A 1 297 ? 25.906 -12.094 -11.766 1 98.25 297 ALA A C 1
ATOM 2395 O O . ALA A 1 297 ? 24.938 -11.352 -11.961 1 98.25 297 ALA A O 1
ATOM 2396 N N . VAL A 1 298 ? 26.516 -12.664 -12.703 1 97.88 298 VAL A N 1
ATOM 2397 C CA . VAL A 1 298 ? 25.969 -12.797 -14.055 1 97.88 298 VAL A CA 1
ATOM 2398 C C . VAL A 1 298 ? 25.656 -14.266 -14.344 1 97.88 298 VAL A C 1
ATOM 2400 O O . VAL A 1 298 ? 26.156 -15.156 -13.656 1 97.88 298 VAL A O 1
ATOM 2403 N N . SER A 1 299 ? 24.766 -14.508 -15.328 1 97.31 299 SER A N 1
ATOM 2404 C CA . SER A 1 299 ? 24.344 -15.875 -15.602 1 97.31 299 SER A CA 1
ATOM 2405 C C . SER A 1 299 ? 24.438 -16.203 -17.094 1 97.31 299 SER A C 1
ATOM 2407 O O . SER A 1 299 ? 24.531 -15.289 -17.922 1 97.31 299 SER A O 1
ATOM 2409 N N . SER A 1 300 ? 24.484 -17.469 -17.438 1 97.31 300 SER A N 1
ATOM 2410 C CA . SER A 1 300 ? 24.453 -17.969 -18.812 1 97.31 300 SER A CA 1
ATOM 2411 C C . SER A 1 300 ? 23.828 -19.359 -18.891 1 97.31 300 SER A C 1
ATOM 2413 O O . SER A 1 300 ? 23.594 -20 -17.859 1 97.31 300 SER A O 1
ATOM 2415 N N . TYR A 1 301 ? 23.469 -19.844 -20.125 1 98.06 301 TYR A N 1
ATOM 2416 C CA . TYR A 1 301 ? 23.047 -21.203 -20.375 1 98.06 301 TYR A CA 1
ATOM 2417 C C . TYR A 1 301 ? 24.203 -22.062 -20.875 1 98.06 301 TYR A C 1
ATOM 2419 O O . TYR A 1 301 ? 24 -23.094 -21.516 1 98.06 301 TYR A O 1
ATOM 2427 N N . LYS A 1 302 ? 25.375 -21.609 -20.594 1 96.56 302 LYS A N 1
ATOM 2428 C CA . LYS A 1 302 ? 26.594 -22.25 -21.078 1 96.56 302 LYS A CA 1
ATOM 2429 C C . LYS A 1 302 ? 26.5 -22.547 -22.578 1 96.56 302 LYS A C 1
ATOM 2431 O O . LYS A 1 302 ? 26.141 -21.672 -23.359 1 96.56 302 LYS A O 1
ATOM 2436 N N . ASP A 1 303 ? 26.953 -23.781 -22.984 1 96.75 303 ASP A N 1
ATOM 2437 C CA . ASP A 1 303 ? 27 -24.094 -24.406 1 96.75 303 ASP A CA 1
ATOM 2438 C C . ASP A 1 303 ? 25.734 -24.828 -24.859 1 96.75 303 ASP A C 1
ATOM 2440 O O . ASP A 1 303 ? 25.703 -25.406 -25.953 1 96.75 303 ASP A O 1
ATOM 2444 N N . TYR A 1 304 ? 24.656 -24.828 -24.047 1 97.56 304 TYR A N 1
ATOM 2445 C CA . TYR A 1 304 ? 23.391 -25.438 -24.453 1 97.56 304 TYR A CA 1
ATOM 2446 C C . TYR A 1 304 ? 22.719 -24.625 -25.562 1 97.56 304 TYR A C 1
ATOM 2448 O O . TYR A 1 304 ? 22.75 -23.406 -25.547 1 97.56 304 TYR A O 1
ATOM 2456 N N . PRO A 1 305 ? 22.141 -25.328 -26.578 1 97.06 305 PRO A N 1
ATOM 2457 C CA . PRO A 1 305 ? 21.438 -24.578 -27.625 1 97.06 305 PRO A CA 1
ATOM 2458 C C . PRO A 1 305 ? 20.25 -23.781 -27.078 1 97.06 305 PRO A C 1
ATOM 2460 O O . PRO A 1 305 ? 19.375 -24.344 -26.438 1 97.06 305 PRO A O 1
ATOM 2463 N N . PRO A 1 306 ? 20.234 -22.5 -27.328 1 96.75 306 PRO A N 1
ATOM 2464 C CA . PRO A 1 306 ? 19.141 -21.672 -26.812 1 96.75 306 PRO A CA 1
ATOM 2465 C C . PRO A 1 306 ? 17.797 -22.047 -27.422 1 96.75 306 PRO A C 1
ATOM 2467 O O . PRO A 1 306 ? 17.719 -22.344 -28.625 1 96.75 306 PRO A O 1
ATOM 2470 N N . ALA A 1 307 ? 16.75 -22.078 -26.625 1 97.12 307 ALA A N 1
ATOM 2471 C CA . ALA A 1 307 ? 15.383 -22.234 -27.109 1 97.12 307 ALA A CA 1
ATOM 2472 C C . ALA A 1 307 ? 14.867 -20.922 -27.703 1 97.12 307 ALA A C 1
ATOM 2474 O O . ALA A 1 307 ? 15.414 -19.859 -27.438 1 97.12 307 ALA A O 1
ATOM 2475 N N . PRO A 1 308 ? 13.797 -21.047 -28.578 1 95.94 308 PRO A N 1
ATOM 2476 C CA . PRO A 1 308 ? 13.195 -19.797 -29.062 1 95.94 308 PRO A CA 1
ATOM 2477 C C . PRO A 1 308 ? 12.734 -18.891 -27.938 1 95.94 308 PRO A C 1
ATOM 2479 O O . PRO A 1 308 ? 13.016 -17.688 -27.953 1 95.94 308 PRO A O 1
ATOM 2482 N N . ILE A 1 309 ? 11.992 -19.453 -27.047 1 96.12 309 ILE A N 1
ATOM 2483 C CA . ILE A 1 309 ? 11.742 -18.766 -25.781 1 96.12 309 ILE A CA 1
ATOM 2484 C C . ILE A 1 309 ? 12.852 -19.094 -24.781 1 96.12 309 ILE A C 1
ATOM 2486 O O . ILE A 1 309 ? 12.844 -20.156 -24.172 1 96.12 309 ILE A O 1
ATOM 2490 N N . ILE A 1 310 ? 13.656 -18.203 -24.531 1 95.38 310 ILE A N 1
ATOM 2491 C CA . ILE A 1 310 ? 14.977 -18.438 -23.969 1 95.38 310 ILE A CA 1
ATOM 2492 C C . ILE A 1 310 ? 14.844 -19.047 -22.562 1 95.38 310 ILE A C 1
ATOM 2494 O O . ILE A 1 310 ? 15.664 -19.875 -22.156 1 95.38 310 ILE A O 1
ATOM 2498 N N . HIS A 1 311 ? 13.859 -18.688 -21.828 1 94.5 311 HIS A N 1
ATOM 2499 C CA . HIS A 1 311 ? 13.75 -19.172 -20.453 1 94.5 311 HIS A CA 1
ATOM 2500 C C . HIS A 1 311 ? 13.312 -20.625 -20.422 1 94.5 311 HIS A C 1
ATOM 2502 O O . HIS A 1 311 ? 13.312 -21.25 -19.359 1 94.5 311 HIS A O 1
ATOM 2508 N N . ALA A 1 312 ? 13.031 -21.25 -21.578 1 96.94 312 ALA A N 1
ATOM 2509 C CA . ALA A 1 312 ? 12.68 -22.656 -21.672 1 96.94 312 ALA A CA 1
ATOM 2510 C C . ALA A 1 312 ? 13.805 -23.469 -22.312 1 96.94 312 ALA A C 1
ATOM 2512 O O . ALA A 1 312 ? 13.57 -24.562 -22.828 1 96.94 312 ALA A O 1
ATOM 2513 N N . THR A 1 313 ? 15.047 -22.891 -22.344 1 98.38 313 THR A N 1
ATOM 2514 C CA . THR A 1 313 ? 16.203 -23.594 -22.891 1 98.38 313 THR A CA 1
ATOM 2515 C C . THR A 1 313 ? 16.344 -24.984 -22.266 1 98.38 313 THR A C 1
ATOM 2517 O O . THR A 1 313 ? 16.344 -25.109 -21.031 1 98.38 313 THR A O 1
ATOM 2520 N N . LYS A 1 314 ? 16.5 -26 -23.141 1 98.44 314 LYS A N 1
ATOM 2521 C CA . LYS A 1 314 ? 16.438 -27.406 -22.75 1 98.44 314 LYS A CA 1
ATOM 2522 C C . LYS A 1 314 ? 17.703 -27.844 -22.047 1 98.44 314 LYS A C 1
ATOM 2524 O O . LYS A 1 314 ? 18.75 -28.016 -22.672 1 98.44 314 LYS A O 1
ATOM 2529 N N . ILE A 1 315 ? 17.594 -28 -20.75 1 98.56 315 ILE A N 1
ATOM 2530 C CA . ILE A 1 315 ? 18.656 -28.531 -19.891 1 98.56 315 ILE A CA 1
ATOM 2531 C C . ILE A 1 315 ? 18.062 -29.516 -18.891 1 98.56 315 ILE A C 1
ATOM 2533 O O . ILE A 1 315 ? 18 -29.234 -17.688 1 98.56 315 ILE A O 1
ATOM 2537 N N . PRO A 1 316 ? 17.734 -30.734 -19.312 1 97.81 316 PRO A N 1
ATOM 2538 C CA . PRO A 1 316 ? 16.844 -31.656 -18.594 1 97.81 316 PRO A CA 1
ATOM 2539 C C . PRO A 1 316 ? 17.438 -32.125 -17.266 1 97.81 316 PRO A C 1
ATOM 2541 O O . PRO A 1 316 ? 16.703 -32.312 -16.297 1 97.81 316 PRO A O 1
ATOM 2544 N N . ASN A 1 317 ? 18.797 -32.219 -17.188 1 97.81 317 ASN A N 1
ATOM 2545 C CA . ASN A 1 317 ? 19.391 -32.625 -15.93 1 97.81 317 ASN A CA 1
ATOM 2546 C C . ASN A 1 317 ? 19.062 -31.656 -14.797 1 97.81 317 ASN A C 1
ATOM 2548 O O . ASN A 1 317 ? 19.109 -32.031 -13.625 1 97.81 317 ASN A O 1
ATOM 2552 N N . GLY A 1 318 ? 18.781 -30.438 -15.141 1 98.5 318 GLY A N 1
ATOM 2553 C CA . GLY A 1 318 ? 18.453 -29.406 -14.172 1 98.5 318 GLY A CA 1
ATOM 2554 C C . GLY A 1 318 ? 17.219 -29.719 -13.344 1 98.5 318 GLY A C 1
ATOM 2555 O O . GLY A 1 318 ? 17.172 -29.406 -12.156 1 98.5 318 GLY A O 1
ATOM 2556 N N . ILE A 1 319 ? 16.219 -30.328 -13.969 1 98.88 319 ILE A N 1
ATOM 2557 C CA . ILE A 1 319 ? 15 -30.625 -13.211 1 98.88 319 ILE A CA 1
ATOM 2558 C C . ILE A 1 319 ? 15.281 -31.719 -12.188 1 98.88 319 ILE A C 1
ATOM 2560 O O . ILE A 1 319 ? 14.719 -31.703 -11.094 1 98.88 319 ILE A O 1
ATOM 2564 N N . ARG A 1 320 ? 16.078 -32.719 -12.531 1 98.88 320 ARG A N 1
ATOM 2565 C CA . ARG A 1 320 ? 16.453 -33.75 -11.578 1 98.88 320 ARG A CA 1
ATOM 2566 C C . ARG A 1 320 ? 17.219 -33.156 -10.398 1 98.88 320 ARG A C 1
ATOM 2568 O O . ARG A 1 320 ? 16.938 -33.469 -9.242 1 98.88 320 ARG A O 1
ATOM 2575 N N . LYS A 1 321 ? 18.141 -32.25 -10.68 1 98.81 321 LYS A N 1
ATOM 2576 C CA . LYS A 1 321 ? 18.891 -31.578 -9.625 1 98.81 321 LYS A CA 1
ATOM 2577 C C . LYS A 1 321 ? 17.969 -30.75 -8.734 1 98.81 321 LYS A C 1
ATOM 2579 O O . LYS A 1 321 ? 18.141 -30.719 -7.512 1 98.81 321 LYS A O 1
ATOM 2584 N N . ALA A 1 322 ? 17.047 -30.062 -9.336 1 98.88 322 ALA A N 1
ATOM 2585 C CA . ALA A 1 322 ? 16.094 -29.25 -8.578 1 98.88 322 ALA A CA 1
ATOM 2586 C C . ALA A 1 322 ? 15.242 -30.125 -7.664 1 98.88 322 ALA A C 1
ATOM 2588 O O . ALA A 1 322 ? 14.984 -29.75 -6.512 1 98.88 322 ALA A O 1
ATOM 2589 N N . LEU A 1 323 ? 14.742 -31.234 -8.188 1 98.94 323 LEU A N 1
ATOM 2590 C CA . LEU A 1 323 ? 13.953 -32.156 -7.383 1 98.94 323 LEU A CA 1
ATOM 2591 C C . LEU A 1 323 ? 14.773 -32.688 -6.223 1 98.94 323 LEU A C 1
ATOM 2593 O O . LEU A 1 323 ? 14.266 -32.812 -5.105 1 98.94 323 LEU A O 1
ATOM 2597 N N . ASN A 1 324 ? 15.984 -33.062 -6.488 1 98.88 324 ASN A N 1
ATOM 2598 C CA . ASN A 1 324 ? 16.875 -33.5 -5.418 1 98.88 324 ASN A CA 1
ATOM 2599 C C . ASN A 1 324 ? 17.109 -32.375 -4.391 1 98.88 324 ASN A C 1
ATOM 2601 O O . ASN A 1 324 ? 17.188 -32.656 -3.189 1 98.88 324 ASN A O 1
ATOM 2605 N N . TRP A 1 325 ? 17.266 -31.141 -4.871 1 98.62 325 TRP A N 1
ATOM 2606 C CA . TRP A 1 325 ? 17.422 -30 -3.971 1 98.62 325 TRP A CA 1
ATOM 2607 C C . TRP A 1 325 ? 16.234 -29.906 -3.008 1 98.62 325 TRP A C 1
ATOM 2609 O O . TRP A 1 325 ? 16.422 -29.703 -1.806 1 98.62 325 TRP A O 1
ATOM 2619 N N . VAL A 1 326 ? 15.031 -30.047 -3.51 1 98.81 326 VAL A N 1
ATOM 2620 C CA . VAL A 1 326 ? 13.836 -30 -2.674 1 98.81 326 VAL A CA 1
ATOM 2621 C C . VAL A 1 326 ? 13.867 -31.156 -1.672 1 98.81 326 VAL A C 1
ATOM 2623 O O . VAL A 1 326 ? 13.617 -30.953 -0.48 1 98.81 326 VAL A O 1
ATOM 2626 N N . LYS A 1 327 ? 14.156 -32.375 -2.178 1 98.69 327 LYS A N 1
ATOM 2627 C CA . LYS A 1 327 ? 14.219 -33.562 -1.322 1 98.69 327 LYS A CA 1
ATOM 2628 C C . LYS A 1 327 ? 15.219 -33.344 -0.191 1 98.69 327 LYS A C 1
ATOM 2630 O O . LYS A 1 327 ? 14.898 -33.594 0.978 1 98.69 327 LYS A O 1
ATOM 2635 N N . ASP A 1 328 ? 16.375 -32.875 -0.501 1 97.81 328 ASP A N 1
ATOM 2636 C CA . ASP A 1 328 ? 17.5 -32.844 0.428 1 97.81 328 ASP A CA 1
ATOM 2637 C C . ASP A 1 328 ? 17.344 -31.672 1.414 1 97.81 328 ASP A C 1
ATOM 2639 O O . ASP A 1 328 ? 17.828 -31.766 2.549 1 97.81 328 ASP A O 1
ATOM 2643 N N . ASN A 1 329 ? 16.672 -30.609 0.997 1 97.31 329 ASN A N 1
ATOM 2644 C CA . ASN A 1 329 ? 16.641 -29.422 1.839 1 97.31 329 ASN A CA 1
ATOM 2645 C C . ASN A 1 329 ? 15.312 -29.297 2.588 1 97.31 329 ASN A C 1
ATOM 2647 O O . ASN A 1 329 ? 15.211 -28.531 3.551 1 97.31 329 ASN A O 1
ATOM 2651 N N . TYR A 1 330 ? 14.297 -30.047 2.137 1 97.94 330 TYR A N 1
ATOM 2652 C CA . TYR A 1 330 ? 12.977 -29.75 2.686 1 97.94 330 TYR A CA 1
ATOM 2653 C C . TYR A 1 330 ? 12.227 -31.031 3.027 1 97.94 330 TYR A C 1
ATOM 2655 O O . TYR A 1 330 ? 11.016 -31.125 2.82 1 97.94 330 TYR A O 1
ATOM 2663 N N . ASN A 1 331 ? 12.883 -32.031 3.469 1 94.06 331 ASN A N 1
ATOM 2664 C CA . ASN A 1 331 ? 12.336 -33.281 4.039 1 94.06 331 ASN A CA 1
ATOM 2665 C C . ASN A 1 331 ? 11.516 -34.062 3.014 1 94.06 331 ASN A C 1
ATOM 2667 O O . ASN A 1 331 ? 10.469 -34.625 3.344 1 94.06 331 ASN A O 1
ATOM 2671 N N . ASN A 1 332 ? 11.789 -34 1.815 1 98.12 332 ASN A N 1
ATOM 2672 C CA . ASN A 1 332 ? 11.266 -34.75 0.688 1 98.12 332 ASN A CA 1
ATOM 2673 C C . ASN A 1 332 ? 9.742 -34.688 0.625 1 98.12 332 ASN A C 1
ATOM 2675 O O . ASN A 1 332 ? 9.062 -35.719 0.583 1 98.12 332 ASN A O 1
ATOM 2679 N N . PRO A 1 333 ? 9.164 -33.5 0.614 1 98.69 333 PRO A N 1
ATOM 2680 C CA . PRO A 1 333 ? 7.707 -33.375 0.53 1 98.69 333 PRO A CA 1
ATOM 2681 C C . PRO A 1 333 ? 7.133 -33.969 -0.744 1 98.69 333 PRO A C 1
ATOM 2683 O O . PRO A 1 333 ? 7.875 -34.281 -1.684 1 98.69 333 PRO A O 1
ATOM 2686 N N . THR A 1 334 ? 5.812 -34.312 -0.693 1 98.81 334 THR A N 1
ATOM 2687 C CA . THR A 1 334 ? 5.117 -34.625 -1.932 1 98.81 334 THR A CA 1
ATOM 2688 C C . THR A 1 334 ? 5.227 -33.5 -2.938 1 98.81 334 THR A C 1
ATOM 2690 O O . THR A 1 334 ? 4.906 -32.344 -2.619 1 98.81 334 THR A O 1
ATOM 2693 N N . VAL A 1 335 ? 5.754 -33.812 -4.098 1 98.88 335 VAL A N 1
ATOM 2694 C CA . VAL A 1 335 ? 5.934 -32.781 -5.125 1 98.88 335 VAL A CA 1
ATOM 2695 C C . VAL A 1 335 ? 4.875 -32.969 -6.215 1 98.88 335 VAL A C 1
ATOM 2697 O O . VAL A 1 335 ? 4.68 -34.062 -6.73 1 98.88 335 VAL A O 1
ATOM 2700 N N . LEU A 1 336 ? 4.156 -31.922 -6.5 1 98.88 336 LEU A N 1
ATOM 2701 C CA . LEU A 1 336 ? 3.328 -31.797 -7.695 1 98.88 336 LEU A CA 1
ATOM 2702 C C . LEU A 1 336 ? 4.004 -30.922 -8.742 1 98.88 336 LEU A C 1
ATOM 2704 O O . LEU A 1 336 ? 4.133 -29.703 -8.555 1 98.88 336 LEU A O 1
ATOM 2708 N N . ILE A 1 337 ? 4.535 -31.516 -9.789 1 98.88 337 ILE A N 1
ATOM 2709 C CA . ILE A 1 337 ? 4.992 -30.672 -10.891 1 98.88 337 ILE A CA 1
ATOM 2710 C C . ILE A 1 337 ? 3.793 -30.016 -11.57 1 98.88 337 ILE A C 1
ATOM 2712 O O . ILE A 1 337 ? 3.023 -30.688 -12.266 1 98.88 337 ILE A O 1
ATOM 2716 N N . THR A 1 338 ? 3.693 -28.688 -11.367 1 98.75 338 THR A N 1
ATOM 2717 C CA . THR A 1 338 ? 2.477 -28 -11.781 1 98.75 338 THR A CA 1
ATOM 2718 C C . THR A 1 338 ? 2.678 -27.312 -13.125 1 98.75 338 THR A C 1
ATOM 2720 O O . THR A 1 338 ? 1.707 -26.938 -13.789 1 98.75 338 THR A O 1
ATOM 2723 N N . GLU A 1 339 ? 3.918 -27.062 -13.523 1 98.62 339 GLU A N 1
ATOM 2724 C CA . GLU A 1 339 ? 4.207 -26.516 -14.844 1 98.62 339 GLU A CA 1
ATOM 2725 C C . GLU A 1 339 ? 5.555 -27.016 -15.359 1 98.62 339 GLU A C 1
ATOM 2727 O O . GLU A 1 339 ? 6.551 -27 -14.633 1 98.62 339 GLU A O 1
ATOM 2732 N N . ASN A 1 340 ? 5.629 -27.469 -16.469 1 98.62 340 ASN A N 1
ATOM 2733 C CA . ASN A 1 340 ? 6.793 -27.781 -17.297 1 98.62 340 ASN A CA 1
ATOM 2734 C C . ASN A 1 340 ? 6.461 -27.719 -18.781 1 98.62 340 ASN A C 1
ATOM 2736 O O . ASN A 1 340 ? 5.383 -28.156 -19.203 1 98.62 340 ASN A O 1
ATOM 2740 N N . GLY A 1 341 ? 7.27 -27.094 -19.547 1 97.56 341 GLY A N 1
ATOM 2741 C CA . GLY A 1 341 ? 6.914 -27.016 -20.953 1 97.56 341 GLY A CA 1
ATOM 2742 C C . GLY A 1 341 ? 7.918 -26.234 -21.781 1 97.56 341 GLY A C 1
ATOM 2743 O O . GLY A 1 341 ? 8.898 -25.719 -21.234 1 97.56 341 GLY A O 1
ATOM 2744 N N . TYR A 1 342 ? 7.68 -26.219 -23.031 1 97.81 342 TYR A N 1
ATOM 2745 C CA . TYR A 1 342 ? 8.547 -25.641 -24.047 1 97.81 342 TYR A CA 1
ATOM 2746 C C . TYR A 1 342 ? 7.77 -24.656 -24.922 1 97.81 342 TYR A C 1
ATOM 2748 O O . TYR A 1 342 ? 6.66 -24.953 -25.375 1 97.81 342 TYR A O 1
ATOM 2756 N N . GLY A 1 343 ? 8.352 -23.484 -25.109 1 96.56 343 GLY A N 1
ATOM 2757 C CA . GLY A 1 343 ? 7.676 -22.469 -25.906 1 96.56 343 GLY A CA 1
ATOM 2758 C C . GLY A 1 343 ? 8.359 -22.203 -27.234 1 96.56 343 GLY A C 1
ATOM 2759 O O . GLY A 1 343 ? 9.586 -22.281 -27.328 1 96.56 343 GLY A O 1
ATOM 2760 N N . ASN A 1 344 ? 7.609 -21.922 -28.25 1 95.94 344 ASN A N 1
ATOM 2761 C CA . ASN A 1 344 ? 8.078 -21.469 -29.562 1 95.94 344 ASN A CA 1
ATOM 2762 C C . ASN A 1 344 ? 7.176 -20.375 -30.125 1 95.94 344 ASN A C 1
ATOM 2764 O O . ASN A 1 344 ? 6.492 -19.672 -29.375 1 95.94 344 ASN A O 1
ATOM 2768 N N . TYR A 1 345 ? 7.301 -20.109 -31.453 1 94.12 345 TYR A N 1
ATOM 2769 C CA . TYR A 1 345 ? 6.562 -18.984 -32 1 94.12 345 TYR A CA 1
ATOM 2770 C C . TYR A 1 345 ? 5.426 -19.438 -32.906 1 94.12 345 TYR A C 1
ATOM 2772 O O . TYR A 1 345 ? 4.949 -18.688 -33.75 1 94.12 345 TYR A O 1
ATOM 2780 N N . GLY A 1 346 ? 5.086 -20.703 -32.75 1 91.69 346 GLY A N 1
ATOM 2781 C CA . GLY A 1 346 ? 3.887 -21.156 -33.438 1 91.69 346 GLY A CA 1
ATOM 2782 C C . GLY A 1 346 ? 4.133 -22.359 -34.312 1 91.69 346 GLY A C 1
ATOM 2783 O O . GLY A 1 346 ? 5.234 -22.906 -34.344 1 91.69 346 GLY A O 1
ATOM 2784 N N . GLY A 1 347 ? 2.928 -22.906 -34.875 1 92.56 347 GLY A N 1
ATOM 2785 C CA . GLY A 1 347 ? 2.984 -24.094 -35.719 1 92.56 347 GLY A CA 1
ATOM 2786 C C . GLY A 1 347 ? 2.445 -25.328 -35.062 1 92.56 347 GLY A C 1
ATOM 2787 O O . GLY A 1 347 ? 2.637 -25.531 -33.844 1 92.56 347 GLY A O 1
ATOM 2788 N N . VAL A 1 348 ? 1.846 -26.188 -35.844 1 95.69 348 VAL A N 1
ATOM 2789 C CA . VAL A 1 348 ? 1.226 -27.391 -35.312 1 95.69 348 VAL A CA 1
ATOM 2790 C C . VAL A 1 348 ? 2.227 -28.531 -35.312 1 95.69 348 VAL A C 1
ATOM 2792 O O . VAL A 1 348 ? 2.049 -29.531 -34.625 1 95.69 348 VAL A O 1
ATOM 2795 N N . ASP A 1 349 ? 3.23 -28.453 -36.156 1 96.31 349 ASP A N 1
ATOM 2796 C CA . ASP A 1 349 ? 4.324 -29.406 -36.156 1 96.31 349 ASP A CA 1
ATOM 2797 C C . ASP A 1 349 ? 5.453 -28.969 -35.219 1 96.31 349 ASP A C 1
ATOM 2799 O O . ASP A 1 349 ? 6.301 -28.156 -35.625 1 96.31 349 ASP A O 1
ATOM 2803 N N . ASP A 1 350 ? 5.496 -29.562 -34.094 1 96.75 350 ASP A N 1
ATOM 2804 C CA . ASP A 1 350 ? 6.426 -29.078 -33.094 1 96.75 350 ASP A CA 1
ATOM 2805 C C . ASP A 1 350 ? 7.184 -30.234 -32.438 1 96.75 350 ASP A C 1
ATOM 2807 O O . ASP A 1 350 ? 7.176 -30.375 -31.203 1 96.75 350 ASP A O 1
ATOM 2811 N N . PRO A 1 351 ? 8.008 -30.969 -33.156 1 96.56 351 PRO A N 1
ATOM 2812 C CA . PRO A 1 351 ? 8.75 -32.094 -32.594 1 96.56 351 PRO A CA 1
ATOM 2813 C C . PRO A 1 351 ? 9.727 -31.688 -31.5 1 96.56 351 PRO A C 1
ATOM 2815 O O . PRO A 1 351 ? 10.062 -32.5 -30.641 1 96.56 351 PRO A O 1
ATOM 2818 N N . GLU A 1 352 ? 10.227 -30.406 -31.547 1 96.44 352 GLU A N 1
ATOM 2819 C CA . GLU A 1 352 ? 11.141 -29.938 -30.516 1 96.44 352 GLU A CA 1
ATOM 2820 C C . GLU A 1 352 ? 10.477 -29.922 -29.141 1 96.44 352 GLU A C 1
ATOM 2822 O O . GLU A 1 352 ? 11.133 -30.156 -28.125 1 96.44 352 GLU A O 1
ATOM 2827 N N . ARG A 1 353 ? 9.211 -29.609 -29.062 1 98 353 ARG A N 1
ATOM 2828 C CA . ARG A 1 353 ? 8.469 -29.641 -27.812 1 98 353 ARG A CA 1
ATOM 2829 C C . ARG A 1 353 ? 8.352 -31.062 -27.281 1 98 353 ARG A C 1
ATOM 2831 O O . ARG A 1 353 ? 8.484 -31.297 -26.078 1 98 353 ARG A O 1
ATOM 2838 N N . ILE A 1 354 ? 8.102 -32.031 -28.219 1 98.06 354 ILE A N 1
ATOM 2839 C CA . ILE A 1 354 ? 8.039 -33.438 -27.828 1 98.06 354 ILE A CA 1
ATOM 2840 C C . ILE A 1 354 ? 9.391 -33.875 -27.25 1 98.06 354 ILE A C 1
ATOM 2842 O O . ILE A 1 354 ? 9.438 -34.531 -26.219 1 98.06 354 ILE A O 1
ATOM 2846 N N . ASP A 1 355 ? 10.391 -33.469 -27.969 1 97.88 355 ASP A N 1
ATOM 2847 C CA . ASP A 1 355 ? 11.734 -33.781 -27.516 1 97.88 355 ASP A CA 1
ATOM 2848 C C . ASP A 1 355 ? 12 -33.219 -26.125 1 97.88 355 ASP A C 1
ATOM 2850 O O . ASP A 1 355 ? 12.609 -33.906 -25.281 1 97.88 355 ASP A O 1
ATOM 2854 N N . TYR A 1 356 ? 11.609 -32.031 -25.875 1 98.25 356 TYR A N 1
ATOM 2855 C CA . TYR A 1 356 ? 11.711 -31.391 -24.562 1 98.25 356 TYR A CA 1
ATOM 2856 C C . TYR A 1 356 ? 10.969 -32.219 -23.5 1 98.25 356 TYR A C 1
ATOM 2858 O O . TYR A 1 356 ? 11.539 -32.562 -22.469 1 98.25 356 TYR A O 1
ATOM 2866 N N . TYR A 1 357 ? 9.727 -32.562 -23.734 1 98.38 357 TYR A N 1
ATOM 2867 C CA . TYR A 1 357 ? 8.93 -33.312 -22.781 1 98.38 357 TYR A CA 1
ATOM 2868 C C . TYR A 1 357 ? 9.594 -34.656 -22.469 1 98.38 357 TYR A C 1
ATOM 2870 O O . TYR A 1 357 ? 9.68 -35.062 -21.312 1 98.38 357 TYR A O 1
ATOM 2878 N N . LYS A 1 358 ? 10.062 -35.344 -23.5 1 98.25 358 LYS A N 1
ATOM 2879 C CA . LYS A 1 358 ? 10.688 -36.656 -23.312 1 98.25 358 LYS A CA 1
ATOM 2880 C C . LYS A 1 358 ? 11.898 -36.562 -22.391 1 98.25 358 LYS A C 1
ATOM 2882 O O . LYS A 1 358 ? 12.039 -37.344 -21.438 1 98.25 358 LYS A O 1
ATOM 2887 N N . ALA A 1 359 ? 12.703 -35.594 -22.672 1 98.25 359 ALA A N 1
ATOM 2888 C CA . ALA A 1 359 ? 13.945 -35.438 -21.922 1 98.25 359 ALA A CA 1
ATOM 2889 C C . ALA A 1 359 ? 13.664 -35.094 -20.469 1 98.25 359 ALA A C 1
ATOM 2891 O O . ALA A 1 359 ? 14.305 -35.625 -19.547 1 98.25 359 ALA A O 1
ATOM 2892 N N . TYR A 1 360 ? 12.797 -34.188 -20.219 1 98.62 360 TYR A N 1
ATOM 2893 C CA . TYR A 1 360 ? 12.492 -33.75 -18.859 1 98.62 360 TYR A CA 1
ATOM 2894 C C . TYR A 1 360 ? 11.75 -34.812 -18.078 1 98.62 360 TYR A C 1
ATOM 2896 O O . TYR A 1 360 ? 12.023 -35.062 -16.906 1 98.62 360 TYR A O 1
ATOM 2904 N N . LEU A 1 361 ? 10.805 -35.469 -18.766 1 98.44 361 LEU A N 1
ATOM 2905 C CA . LEU A 1 361 ? 10.094 -36.562 -18.094 1 98.44 361 LEU A CA 1
ATOM 2906 C C . LEU A 1 361 ? 11.047 -37.719 -17.75 1 98.44 361 LEU A C 1
ATOM 2908 O O . LEU A 1 361 ? 10.906 -38.344 -16.703 1 98.44 361 LEU A O 1
ATOM 2912 N N . ASP A 1 362 ? 11.945 -38 -18.641 1 98.5 362 ASP A N 1
ATOM 2913 C CA . ASP A 1 362 ? 12.961 -39 -18.359 1 98.5 362 ASP A CA 1
ATOM 2914 C C . ASP A 1 362 ? 13.766 -38.625 -17.109 1 98.5 362 ASP A C 1
ATOM 2916 O O . ASP A 1 362 ? 14.023 -39.469 -16.25 1 98.5 362 ASP A O 1
ATOM 2920 N N . ALA A 1 363 ? 14.195 -37.375 -17 1 98.69 363 ALA A N 1
ATOM 2921 C CA . ALA A 1 363 ? 14.938 -36.875 -15.844 1 98.69 363 ALA A CA 1
ATOM 2922 C C . ALA A 1 363 ? 14.094 -36.969 -14.57 1 98.69 363 ALA A C 1
ATOM 2924 O O . ALA A 1 363 ? 14.609 -37.281 -13.5 1 98.69 363 ALA A O 1
ATOM 2925 N N . VAL A 1 364 ? 12.828 -36.656 -14.664 1 98.75 364 VAL A N 1
ATOM 2926 C CA . VAL A 1 364 ? 11.922 -36.781 -13.523 1 98.75 364 VAL A CA 1
ATOM 2927 C C . VAL A 1 364 ? 11.828 -38.219 -13.062 1 98.75 364 VAL A C 1
ATOM 2929 O O . VAL A 1 364 ? 11.852 -38.5 -11.859 1 98.75 364 VAL A O 1
ATOM 2932 N N . LEU A 1 365 ? 11.672 -39.156 -14.031 1 98.31 365 LEU A N 1
ATOM 2933 C CA . LEU A 1 365 ? 11.602 -40.562 -13.695 1 98.31 365 LEU A CA 1
ATOM 2934 C C . LEU A 1 365 ? 12.867 -41.031 -12.984 1 98.31 365 LEU A C 1
ATOM 2936 O O . LEU A 1 365 ? 12.805 -41.781 -12.023 1 98.31 365 LEU A O 1
ATOM 2940 N N . ASP A 1 366 ? 14.008 -40.531 -13.445 1 98.62 366 ASP A N 1
ATOM 2941 C CA . ASP A 1 366 ? 15.258 -40.844 -12.758 1 98.62 366 ASP A CA 1
ATOM 2942 C C . ASP A 1 366 ? 15.234 -40.312 -11.32 1 98.62 366 ASP A C 1
ATOM 2944 O O . ASP A 1 366 ? 15.695 -40.969 -10.398 1 98.62 366 ASP A O 1
ATOM 2948 N N . ALA A 1 367 ? 14.773 -39.031 -11.133 1 98.81 367 ALA A N 1
ATOM 2949 C CA . ALA A 1 367 ? 14.688 -38.438 -9.797 1 98.81 367 ALA A CA 1
ATOM 2950 C C . ALA A 1 367 ? 13.836 -39.312 -8.875 1 98.81 367 ALA A C 1
ATOM 2952 O O . ALA A 1 367 ? 14.148 -39.469 -7.695 1 98.81 367 ALA A O 1
ATOM 2953 N N . ILE A 1 368 ? 12.727 -39.875 -9.438 1 98.62 368 ILE A N 1
ATOM 2954 C CA . ILE A 1 368 ? 11.82 -40.719 -8.656 1 98.62 368 ILE A CA 1
ATOM 2955 C C . ILE A 1 368 ? 12.484 -42.062 -8.367 1 98.62 368 ILE A C 1
ATOM 2957 O O . ILE A 1 368 ? 12.617 -42.438 -7.211 1 98.62 368 ILE A O 1
ATOM 2961 N N . GLU A 1 369 ? 12.945 -42.781 -9.391 1 98.38 369 GLU A N 1
ATOM 2962 C CA . GLU A 1 369 ? 13.336 -44.156 -9.312 1 98.38 369 GLU A CA 1
ATOM 2963 C C . GLU A 1 369 ? 14.734 -44.312 -8.719 1 98.38 369 GLU A C 1
ATOM 2965 O O . GLU A 1 369 ? 14.992 -45.281 -7.969 1 98.38 369 GLU A O 1
ATOM 2970 N N . VAL A 1 370 ? 15.547 -43.406 -9.086 1 98.69 370 VAL A N 1
ATOM 2971 C CA . VAL A 1 370 ? 16.953 -43.562 -8.711 1 98.69 370 VAL A CA 1
ATOM 2972 C C . VAL A 1 370 ? 17.219 -42.781 -7.43 1 98.69 370 VAL A C 1
ATOM 2974 O O . VAL A 1 370 ? 17.922 -43.25 -6.535 1 98.69 370 VAL A O 1
ATOM 2977 N N . ASP A 1 371 ? 16.672 -41.562 -7.312 1 98.69 371 ASP A N 1
ATOM 2978 C CA . ASP A 1 371 ? 17.062 -40.656 -6.234 1 98.69 371 ASP A CA 1
ATOM 2979 C C . ASP A 1 371 ? 16.062 -40.719 -5.09 1 98.69 371 ASP A C 1
ATOM 2981 O O . ASP A 1 371 ? 16.344 -40.25 -3.986 1 98.69 371 ASP A O 1
ATOM 2985 N N . GLY A 1 372 ? 14.867 -41.188 -5.32 1 98.75 372 GLY A N 1
ATOM 2986 C CA . GLY A 1 372 ? 13.875 -41.312 -4.266 1 98.75 372 GLY A CA 1
ATOM 2987 C C . GLY A 1 372 ? 13.07 -40.031 -4.055 1 98.75 372 GLY A C 1
ATOM 2988 O O . GLY A 1 372 ? 12.523 -39.812 -2.973 1 98.75 372 GLY A O 1
ATOM 2989 N N . CYS A 1 373 ? 13.047 -39.156 -5.066 1 98.88 373 CYS A N 1
ATOM 2990 C CA . CYS A 1 373 ? 12.219 -37.969 -4.961 1 98.88 373 CYS A CA 1
ATOM 2991 C C . CYS A 1 373 ? 10.734 -38.312 -4.977 1 98.88 373 CYS A C 1
ATOM 2993 O O . CYS A 1 373 ? 10.32 -39.219 -5.68 1 98.88 373 CYS A O 1
ATOM 2995 N N . ASN A 1 374 ? 9.914 -37.594 -4.23 1 98.81 374 ASN A N 1
ATOM 2996 C CA . ASN A 1 374 ? 8.5 -37.875 -4.027 1 98.81 374 ASN A CA 1
ATOM 2997 C C . ASN A 1 374 ? 7.617 -37.094 -4.973 1 98.81 374 ASN A C 1
ATOM 2999 O O . ASN A 1 374 ? 6.805 -36.281 -4.527 1 98.81 374 ASN A O 1
ATOM 3003 N N . VAL A 1 375 ? 7.742 -37.375 -6.273 1 98.81 375 VAL A N 1
ATOM 3004 C CA . VAL A 1 375 ? 6.941 -36.688 -7.285 1 98.81 375 VAL A CA 1
ATOM 3005 C C . VAL A 1 375 ? 5.688 -37.5 -7.582 1 98.81 375 VAL A C 1
ATOM 3007 O O . VAL A 1 375 ? 5.77 -38.688 -7.91 1 98.81 375 VAL A O 1
ATOM 3010 N N . THR A 1 376 ? 4.484 -36.812 -7.508 1 98.31 376 THR A N 1
ATOM 3011 C CA . THR A 1 376 ? 3.264 -37.625 -7.633 1 98.31 376 THR A CA 1
ATOM 3012 C C . THR A 1 376 ? 2.461 -37.188 -8.859 1 98.31 376 THR A C 1
ATOM 3014 O O . THR A 1 376 ? 1.603 -37.906 -9.336 1 98.31 376 THR A O 1
ATOM 3017 N N . THR A 1 377 ? 2.717 -35.969 -9.312 1 97.69 377 THR A N 1
ATOM 3018 C CA . THR A 1 377 ? 1.939 -35.469 -10.445 1 97.69 377 THR A CA 1
ATOM 3019 C C . THR A 1 377 ? 2.828 -34.719 -11.422 1 97.69 377 THR A C 1
ATOM 3021 O O . THR A 1 377 ? 3.889 -34.219 -11.047 1 97.69 377 THR A O 1
ATOM 3024 N N . TYR A 1 378 ? 2.469 -34.719 -12.648 1 98.31 378 TYR A N 1
ATOM 3025 C CA . TYR A 1 378 ? 3.096 -33.969 -13.711 1 98.31 378 TYR A CA 1
ATOM 3026 C C . TYR A 1 378 ? 2.053 -33.219 -14.531 1 98.31 378 TYR A C 1
ATOM 3028 O O . TYR A 1 378 ? 1.042 -33.781 -14.938 1 98.31 378 TYR A O 1
ATOM 3036 N N . THR A 1 379 ? 2.23 -31.938 -14.688 1 98.5 379 THR A N 1
ATOM 3037 C CA . THR A 1 379 ? 1.34 -31.109 -15.492 1 98.5 379 THR A CA 1
ATOM 3038 C C . THR A 1 379 ? 2.102 -30.453 -16.641 1 98.5 379 THR A C 1
ATOM 3040 O O . THR A 1 379 ? 3.129 -29.812 -16.422 1 98.5 379 THR A O 1
ATOM 3043 N N . ALA A 1 380 ? 1.609 -30.641 -17.844 1 98.19 380 ALA A N 1
ATOM 3044 C CA . ALA A 1 380 ? 2.182 -29.984 -19.016 1 98.19 380 ALA A CA 1
ATOM 3045 C C . ALA A 1 380 ? 1.674 -28.547 -19.125 1 98.19 380 ALA A C 1
ATOM 3047 O O . ALA A 1 380 ? 0.48 -28.297 -18.969 1 98.19 380 ALA A O 1
ATOM 3048 N N . TRP A 1 381 ? 2.602 -27.641 -19.219 1 97.38 381 TRP A N 1
ATOM 3049 C CA . TRP A 1 381 ? 2.258 -26.281 -19.641 1 97.38 381 TRP A CA 1
ATOM 3050 C C . TRP A 1 381 ? 2.486 -26.094 -21.141 1 97.38 381 TRP A C 1
ATOM 3052 O O . TRP A 1 381 ? 3.596 -26.312 -21.625 1 97.38 381 TRP A O 1
ATOM 3062 N N . SER A 1 382 ? 1.354 -25.688 -21.891 1 97.56 382 SER A N 1
ATOM 3063 C CA . SER A 1 382 ? -0.004 -25.484 -21.391 1 97.56 382 SER A CA 1
ATOM 3064 C C . SER A 1 382 ? -1.029 -26.172 -22.297 1 97.56 382 SER A C 1
ATOM 3066 O O . SER A 1 382 ? -0.669 -26.797 -23.297 1 97.56 382 SER A O 1
ATOM 3068 N N . LEU A 1 383 ? -2.277 -26.141 -21.906 1 98.5 383 LEU A N 1
ATOM 3069 C CA . LEU A 1 383 ? -3.316 -26.766 -22.703 1 98.5 383 LEU A CA 1
ATOM 3070 C C . LEU A 1 383 ? -3.357 -26.172 -24.109 1 98.5 383 LEU A C 1
ATOM 3072 O O . LEU A 1 383 ? -3.377 -26.906 -25.094 1 98.5 383 LEU A O 1
ATOM 3076 N N . MET A 1 384 ? -3.332 -24.844 -24.188 1 98.44 384 MET A N 1
ATOM 3077 C CA . MET A 1 384 ? -3.414 -24.172 -25.484 1 98.44 384 MET A CA 1
ATOM 3078 C C . MET A 1 384 ? -2.529 -22.922 -25.484 1 98.44 384 MET A C 1
ATOM 3080 O O . MET A 1 384 ? -2.076 -22.469 -24.438 1 98.44 384 MET A O 1
ATOM 3084 N N . ASP A 1 385 ? -2.264 -22.453 -26.688 1 97.5 385 ASP A N 1
ATOM 3085 C CA . ASP A 1 385 ? -1.597 -21.156 -26.797 1 97.5 385 ASP A CA 1
ATOM 3086 C C . ASP A 1 385 ? -2.396 -20.078 -26.078 1 97.5 385 ASP A C 1
ATOM 3088 O O . ASP A 1 385 ? -3.611 -19.969 -26.25 1 97.5 385 ASP A O 1
ATOM 3092 N N . ASN A 1 386 ? -1.706 -19.406 -25.141 1 95.75 386 ASN A N 1
ATOM 3093 C CA . ASN A 1 386 ? -2.412 -18.406 -24.359 1 95.75 386 ASN A CA 1
ATOM 3094 C C . ASN A 1 386 ? -1.615 -17.109 -24.266 1 95.75 386 ASN A C 1
ATOM 3096 O O . ASN A 1 386 ? -0.616 -16.938 -24.953 1 95.75 386 ASN A O 1
ATOM 3100 N N . PHE A 1 387 ? -2.225 -16.094 -23.594 1 94.62 387 PHE A N 1
ATOM 3101 C CA . PHE A 1 387 ? -1.577 -14.828 -23.297 1 94.62 387 PHE A CA 1
ATOM 3102 C C . PHE A 1 387 ? -0.447 -15.016 -22.297 1 94.62 387 PHE A C 1
ATOM 3104 O O . PHE A 1 387 ? -0.681 -15.453 -21.156 1 94.62 387 PHE A O 1
ATOM 3111 N N . GLU A 1 388 ? 0.767 -14.742 -22.688 1 93 388 GLU A N 1
ATOM 3112 C CA . GLU A 1 388 ? 1.951 -15 -21.875 1 93 388 GLU A CA 1
ATOM 3113 C C . GLU A 1 388 ? 2.531 -13.711 -21.312 1 93 388 GLU A C 1
ATOM 3115 O O . GLU A 1 388 ? 3.705 -13.398 -21.531 1 93 388 GLU A O 1
ATOM 3120 N N . TRP A 1 389 ? 1.716 -12.945 -20.609 1 91.25 389 TRP A N 1
ATOM 3121 C CA . TRP A 1 389 ? 2.1 -11.766 -19.844 1 91.25 389 TRP A CA 1
ATOM 3122 C C . TRP A 1 389 ? 2.836 -10.758 -20.719 1 91.25 389 TRP A C 1
ATOM 3124 O O . TRP A 1 389 ? 2.291 -10.273 -21.703 1 91.25 389 TRP A O 1
ATOM 3134 N N . ASP A 1 390 ? 4.109 -10.477 -20.422 1 91.75 390 ASP A N 1
ATOM 3135 C CA . ASP A 1 390 ? 4.754 -9.398 -21.156 1 91.75 390 ASP A CA 1
ATOM 3136 C C . ASP A 1 390 ? 5.051 -9.812 -22.594 1 91.75 390 ASP A C 1
ATOM 3138 O O . ASP A 1 390 ? 5.352 -8.977 -23.453 1 91.75 390 ASP A O 1
ATOM 3142 N N . SER A 1 391 ? 4.836 -11.109 -22.922 1 92.44 391 SER A N 1
ATOM 3143 C CA . SER A 1 391 ? 5.051 -11.594 -24.281 1 92.44 391 SER A CA 1
ATOM 3144 C C . SER A 1 391 ? 3.775 -11.492 -25.109 1 92.44 391 SER A C 1
ATOM 3146 O O . SER A 1 391 ? 3.809 -11.648 -26.344 1 92.44 391 SER A O 1
ATOM 3148 N N . GLY A 1 392 ? 2.719 -11.258 -24.453 1 94.06 392 GLY A N 1
ATOM 3149 C CA . GLY A 1 392 ? 1.448 -11.203 -25.156 1 94.06 392 GLY A CA 1
ATOM 3150 C C . GLY A 1 392 ? 1.057 -12.531 -25.781 1 94.06 392 GLY A C 1
ATOM 3151 O O . GLY A 1 392 ? 1.087 -13.57 -25.109 1 94.06 392 GLY A O 1
ATOM 3152 N N . LEU A 1 393 ? 0.717 -12.492 -27.016 1 94.81 393 LEU A N 1
ATOM 3153 C CA . LEU A 1 393 ? 0.295 -13.703 -27.719 1 94.81 393 LEU A CA 1
ATOM 3154 C C . LEU A 1 393 ? 1.424 -14.242 -28.578 1 94.81 393 LEU A C 1
ATOM 3156 O O . LEU A 1 393 ? 1.21 -15.156 -29.391 1 94.81 393 LEU A O 1
ATOM 3160 N N . GLY A 1 394 ? 2.59 -13.664 -28.422 1 93.88 394 GLY A N 1
ATOM 3161 C CA . GLY A 1 394 ? 3.717 -14.039 -29.25 1 93.88 394 GLY A CA 1
ATOM 3162 C C . GLY A 1 394 ? 4.297 -15.398 -28.891 1 93.88 394 GLY A C 1
ATOM 3163 O O . GLY A 1 394 ? 4.57 -16.219 -29.781 1 93.88 394 GLY A O 1
ATOM 3164 N N . ALA A 1 395 ? 4.559 -15.695 -27.641 1 94.94 395 ALA A N 1
ATOM 3165 C CA . ALA A 1 395 ? 5.086 -16.969 -27.172 1 94.94 395 ALA A CA 1
ATOM 3166 C C . ALA A 1 395 ? 3.992 -18.031 -27.141 1 94.94 395 ALA A C 1
ATOM 3168 O O . ALA A 1 395 ? 2.883 -17.781 -26.672 1 94.94 395 ALA A O 1
ATOM 3169 N N . LYS A 1 396 ? 4.332 -19.141 -27.781 1 96.94 396 LYS A N 1
ATOM 3170 C CA . LYS A 1 396 ? 3.363 -20.234 -27.859 1 96.94 396 LYS A CA 1
ATOM 3171 C C . LYS A 1 396 ? 3.836 -21.438 -27.047 1 96.94 396 LYS A C 1
ATOM 3173 O O . LYS A 1 396 ? 4.84 -22.062 -27.391 1 96.94 396 LYS A O 1
ATOM 3178 N N . PHE A 1 397 ? 3.053 -21.766 -25.984 1 97.12 397 PHE A N 1
ATOM 3179 C CA . PHE A 1 397 ? 3.422 -22.891 -25.125 1 97.12 397 PHE A CA 1
ATOM 3180 C C . PHE A 1 397 ? 2.396 -24 -25.234 1 97.12 397 PHE A C 1
ATOM 3182 O O . PHE A 1 397 ? 2.623 -25.109 -24.719 1 97.12 397 PHE A O 1
ATOM 3189 N N . GLY A 1 398 ? 1.363 -23.75 -25.953 1 98.19 398 GLY A N 1
ATOM 3190 C CA . GLY A 1 398 ? 0.203 -24.625 -25.875 1 98.19 398 GLY A CA 1
ATOM 3191 C C . GLY A 1 398 ? 0.387 -25.922 -26.625 1 98.19 398 GLY A C 1
ATOM 3192 O O . GLY A 1 398 ? 1.036 -25.953 -27.672 1 98.19 398 GLY A O 1
ATOM 3193 N N . LEU A 1 399 ? -0.291 -27.031 -26.141 1 98.62 399 LEU A N 1
ATOM 3194 C CA . LEU A 1 399 ? -0.465 -28.266 -26.875 1 98.62 399 LEU A CA 1
ATOM 3195 C C . LEU A 1 399 ? -1.434 -28.094 -28.031 1 98.62 399 LEU A C 1
ATOM 3197 O O . LEU A 1 399 ? -1.408 -28.859 -29 1 98.62 399 LEU A O 1
ATOM 3201 N N . PHE A 1 400 ? -2.283 -27.125 -27.938 1 98.62 400 PHE A N 1
ATOM 3202 C CA . PHE A 1 400 ? -3.217 -26.766 -29 1 98.62 400 PHE A CA 1
ATOM 3203 C C . PHE A 1 400 ? -2.947 -25.344 -29.5 1 98.62 400 PHE A C 1
ATOM 3205 O O . PHE A 1 400 ? -2.723 -24.438 -28.719 1 98.62 400 PHE A O 1
ATOM 3212 N N . GLU A 1 401 ? -2.928 -25.172 -30.781 1 98 401 GLU A N 1
ATOM 3213 C CA . GLU A 1 401 ? -2.838 -23.844 -31.391 1 98 401 GLU A CA 1
ATOM 3214 C C . GLU A 1 401 ? -4.195 -23.141 -31.391 1 98 401 GLU A C 1
ATOM 3216 O O . GLU A 1 401 ? -5.207 -23.734 -31.766 1 98 401 GLU A O 1
ATOM 3221 N N . VAL A 1 402 ? -4.227 -21.922 -30.969 1 97.75 402 VAL A N 1
ATOM 3222 C CA . VAL A 1 402 ? -5.445 -21.125 -31 1 97.75 402 VAL A CA 1
ATOM 3223 C C . VAL A 1 402 ? -5.391 -20.141 -32.156 1 97.75 402 VAL A C 1
ATOM 3225 O O . VAL A 1 402 ? -4.379 -19.469 -32.375 1 97.75 402 VAL A O 1
ATOM 3228 N N . ASP A 1 403 ? -6.441 -20.094 -32.969 1 96.81 403 ASP A N 1
ATOM 3229 C CA . ASP A 1 403 ? -6.578 -19.062 -34 1 96.81 403 ASP A CA 1
ATOM 3230 C C . ASP A 1 403 ? -7.152 -17.781 -33.406 1 96.81 403 ASP A C 1
ATOM 3232 O O . ASP A 1 403 ? -8.367 -17.594 -33.375 1 96.81 403 ASP A O 1
ATOM 3236 N N . PHE A 1 404 ? -6.293 -16.828 -33.094 1 95.75 404 PHE A N 1
ATOM 3237 C CA . PHE A 1 404 ? -6.699 -15.617 -32.406 1 95.75 404 PHE A CA 1
ATOM 3238 C C . PHE A 1 404 ? -7.398 -14.656 -33.344 1 95.75 404 PHE A C 1
ATOM 3240 O O . PHE A 1 404 ? -8.039 -13.695 -32.938 1 95.75 404 PHE A O 1
ATOM 3247 N N . ASP A 1 405 ? -7.332 -14.93 -34.656 1 94.38 405 ASP A N 1
ATOM 3248 C CA . ASP A 1 405 ? -8.016 -14.109 -35.656 1 94.38 405 ASP A CA 1
ATOM 3249 C C . ASP A 1 405 ? -9.422 -14.633 -35.938 1 94.38 405 ASP A C 1
ATOM 3251 O O . ASP A 1 405 ? -10.219 -13.969 -36.594 1 94.38 405 ASP A O 1
ATOM 3255 N N . ASP A 1 406 ? -9.672 -15.766 -35.406 1 96.19 406 ASP A N 1
ATOM 3256 C CA . ASP A 1 406 ? -10.992 -16.391 -35.531 1 96.19 406 ASP A CA 1
ATOM 3257 C C . ASP A 1 406 ? -11.867 -16.078 -34.312 1 96.19 406 ASP A C 1
ATOM 3259 O O . ASP A 1 406 ? -11.484 -16.359 -33.188 1 96.19 406 ASP A O 1
ATOM 3263 N N . GLU A 1 407 ? -13.047 -15.57 -34.562 1 95.31 407 GLU A N 1
ATOM 3264 C CA . GLU A 1 407 ? -13.945 -15.219 -33.469 1 95.31 407 GLU A CA 1
ATOM 3265 C C . GLU A 1 407 ? -14.297 -16.438 -32.625 1 95.31 407 GLU A C 1
ATOM 3267 O O . GLU A 1 407 ? -14.562 -16.312 -31.422 1 95.31 407 GLU A O 1
ATOM 3272 N N . GLN A 1 408 ? -14.266 -17.516 -33.219 1 96.25 408 GLN A N 1
ATOM 3273 C CA . GLN A 1 408 ? -14.602 -18.75 -32.5 1 96.25 408 GLN A CA 1
ATOM 3274 C C . GLN A 1 408 ? -13.367 -19.344 -31.828 1 96.25 408 GLN A C 1
ATOM 3276 O O . GLN A 1 408 ? -13.469 -20.328 -31.094 1 96.25 408 GLN A O 1
ATOM 3281 N N . ARG A 1 409 ? -12.234 -18.766 -32.031 1 97.5 409 ARG A N 1
ATOM 3282 C CA . ARG A 1 409 ? -10.992 -19.234 -31.422 1 97.5 409 ARG A CA 1
ATOM 3283 C C . ARG A 1 409 ? -10.789 -20.719 -31.672 1 97.5 409 ARG A C 1
ATOM 3285 O O . ARG A 1 409 ? -10.539 -21.484 -30.734 1 97.5 409 ARG A O 1
ATOM 3292 N N . THR A 1 410 ? -10.852 -21.047 -32.875 1 97.62 410 THR A N 1
ATOM 3293 C CA . THR A 1 410 ? -10.633 -22.438 -33.25 1 97.62 410 THR A CA 1
ATOM 3294 C C . THR A 1 410 ? -9.312 -22.938 -32.656 1 97.62 410 THR A C 1
ATOM 3296 O O . THR A 1 410 ? -8.312 -22.234 -32.656 1 97.62 410 THR A O 1
ATOM 3299 N N . ARG A 1 411 ? -9.305 -24.203 -32.156 1 97.94 411 ARG A N 1
ATOM 3300 C CA . ARG A 1 411 ? -8.133 -24.844 -31.547 1 97.94 411 ARG A CA 1
ATOM 3301 C C . ARG A 1 411 ? -7.707 -26.078 -32.344 1 97.94 411 ARG A C 1
ATOM 3303 O O . ARG A 1 411 ? -8.539 -26.922 -32.656 1 97.94 411 ARG A O 1
ATOM 3310 N N . LYS A 1 412 ? -6.469 -26.109 -32.656 1 97.88 412 LYS A N 1
ATOM 3311 C CA . LYS A 1 412 ? -5.922 -27.234 -33.406 1 97.88 412 LYS A CA 1
ATOM 3312 C C . LYS A 1 412 ? -4.875 -27.984 -32.562 1 97.88 412 LYS A C 1
ATOM 3314 O O . LYS A 1 412 ? -3.984 -27.375 -31.984 1 97.88 412 LYS A O 1
ATOM 3319 N N . ALA A 1 413 ? -4.98 -29.312 -32.562 1 98.5 413 ALA A N 1
ATOM 3320 C CA . ALA A 1 413 ? -3.992 -30.125 -31.859 1 98.5 413 ALA A CA 1
ATOM 3321 C C . ALA A 1 413 ? -2.637 -30.062 -32.562 1 98.5 413 ALA A C 1
ATOM 3323 O O . ALA A 1 413 ? -2.551 -30.266 -33.781 1 98.5 413 ALA A O 1
ATOM 3324 N N . LYS A 1 414 ? -1.63 -29.797 -31.797 1 98.31 414 LYS A N 1
ATOM 3325 C CA . LYS A 1 414 ? -0.271 -29.875 -32.312 1 98.31 414 LYS A CA 1
ATOM 3326 C C . LYS A 1 414 ? 0.243 -31.312 -32.312 1 98.31 414 LYS A C 1
ATOM 3328 O O . LYS A 1 414 ? -0.396 -32.188 -31.719 1 98.31 414 LYS A O 1
ATOM 3333 N N . LEU A 1 415 ? 1.341 -31.453 -32.969 1 98.25 415 LEU A N 1
ATOM 3334 C CA . LEU A 1 415 ? 1.979 -32.781 -32.906 1 98.25 415 LEU A CA 1
ATOM 3335 C C . LEU A 1 415 ? 2.266 -33.188 -31.484 1 98.25 415 LEU A C 1
ATOM 3337 O O . LEU A 1 415 ? 2.127 -34.344 -31.125 1 98.25 415 LEU A O 1
ATOM 3341 N N . SER A 1 416 ? 2.645 -32.281 -30.656 1 98.31 416 SER A N 1
ATOM 3342 C CA . SER A 1 416 ? 2.936 -32.562 -29.25 1 98.31 416 SER A CA 1
ATOM 3343 C C . SER A 1 416 ? 1.677 -32.969 -28.484 1 98.31 416 SER A C 1
ATOM 3345 O O . SER A 1 416 ? 1.746 -33.75 -27.531 1 98.31 416 SER A O 1
ATOM 3347 N N . ALA A 1 417 ? 0.53 -32.438 -28.891 1 98.56 417 ALA A N 1
ATOM 3348 C CA . ALA A 1 417 ? -0.721 -32.875 -28.281 1 98.56 417 ALA A CA 1
ATOM 3349 C C . ALA A 1 417 ? -0.977 -34.344 -28.547 1 98.56 417 ALA A C 1
ATOM 3351 O O . ALA A 1 417 ? -1.386 -35.094 -27.641 1 98.56 417 ALA A O 1
ATOM 3352 N N . LEU A 1 418 ? -0.762 -34.719 -29.75 1 98.44 418 LEU A N 1
ATOM 3353 C CA . LEU A 1 418 ? -0.943 -36.125 -30.109 1 98.44 418 LEU A CA 1
ATOM 3354 C C . LEU A 1 418 ? 0.033 -37.031 -29.359 1 98.44 418 LEU A C 1
ATOM 3356 O O . LEU A 1 418 ? -0.337 -38.094 -28.906 1 98.44 418 LEU A O 1
ATOM 3360 N N . TRP A 1 419 ? 1.201 -36.594 -29.281 1 98.38 419 TRP A N 1
ATOM 3361 C CA . TRP A 1 419 ? 2.195 -37.344 -28.5 1 98.38 419 TRP A CA 1
ATOM 3362 C C . TRP A 1 419 ? 1.766 -37.469 -27.047 1 98.38 419 TRP A C 1
ATOM 3364 O O . TRP A 1 419 ? 1.842 -38.531 -26.469 1 98.38 419 TRP A O 1
ATOM 3374 N N . TYR A 1 420 ? 1.426 -36.312 -26.438 1 98.31 420 TYR A N 1
ATOM 3375 C CA . TYR A 1 420 ? 1.043 -36.281 -25.031 1 98.31 420 TYR A CA 1
ATOM 3376 C C . TYR A 1 420 ? -0.157 -37.188 -24.766 1 98.31 420 TYR A C 1
ATOM 3378 O O . TYR A 1 420 ? -0.218 -37.875 -23.734 1 98.31 420 TYR A O 1
ATOM 3386 N N . LYS A 1 421 ? -1.128 -37.156 -25.688 1 98.06 421 LYS A N 1
ATOM 3387 C CA . LYS A 1 421 ? -2.281 -38.062 -25.625 1 98.06 421 LYS A CA 1
ATOM 3388 C C . LYS A 1 421 ? -1.842 -39.531 -25.531 1 98.06 421 LYS A C 1
ATOM 3390 O O . LYS A 1 421 ? -2.322 -40.25 -24.672 1 98.06 421 LYS A O 1
ATOM 3395 N N . ASP A 1 422 ? -0.975 -39.906 -26.391 1 97.25 422 ASP A N 1
ATOM 3396 C CA . ASP A 1 422 ? -0.468 -41.281 -26.422 1 97.25 422 ASP A CA 1
ATOM 3397 C C . ASP A 1 422 ? 0.311 -41.594 -25.141 1 97.25 422 ASP A C 1
ATOM 3399 O O . ASP A 1 422 ? 0.201 -42.688 -24.609 1 97.25 422 ASP A O 1
ATOM 3403 N N . PHE A 1 423 ? 1.14 -40.688 -24.75 1 97.19 423 PHE A N 1
ATOM 3404 C CA . PHE A 1 423 ? 1.916 -40.812 -23.516 1 97.19 423 PHE A CA 1
ATOM 3405 C C . PHE A 1 423 ? 1.004 -41.094 -22.328 1 97.19 423 PHE A C 1
ATOM 3407 O O . PHE A 1 423 ? 1.262 -42 -21.531 1 97.19 423 PHE A O 1
ATOM 3414 N N . ILE A 1 424 ? -0.096 -40.312 -22.188 1 97.38 424 ILE A N 1
ATOM 3415 C CA . ILE A 1 424 ? -1.035 -40.469 -21.078 1 97.38 424 ILE A CA 1
ATOM 3416 C C . ILE A 1 424 ? -1.715 -41.844 -21.156 1 97.38 424 ILE A C 1
ATOM 3418 O O . ILE A 1 424 ? -1.89 -42.5 -20.141 1 97.38 424 ILE A O 1
ATOM 3422 N N . ALA A 1 425 ? -2.066 -42.25 -22.328 1 96.94 425 ALA A N 1
ATOM 3423 C CA . ALA A 1 425 ? -2.762 -43.5 -22.531 1 96.94 425 ALA A CA 1
ATOM 3424 C C . ALA A 1 425 ? -1.871 -44.688 -22.141 1 96.94 425 ALA A C 1
ATOM 3426 O O . ALA A 1 425 ? -2.35 -45.688 -21.578 1 96.94 425 ALA A O 1
ATOM 3427 N N . GLN A 1 426 ? -0.634 -44.562 -22.406 1 95.81 426 GLN A N 1
ATOM 3428 C CA . GLN A 1 426 ? 0.287 -45.688 -22.203 1 95.81 426 GLN A CA 1
ATOM 3429 C C . GLN A 1 426 ? 0.858 -45.688 -20.797 1 95.81 426 GLN A C 1
ATOM 3431 O O . GLN A 1 426 ? 1.312 -46.719 -20.297 1 95.81 426 GLN A O 1
ATOM 3436 N N . ARG A 1 427 ? 0.946 -44.594 -20.234 1 94.88 427 ARG A N 1
ATOM 3437 C CA . ARG A 1 427 ? 1.52 -44.375 -18.906 1 94.88 427 ARG A CA 1
ATOM 3438 C C . ARG A 1 427 ? 2.965 -44.875 -18.844 1 94.88 427 ARG A C 1
ATOM 3440 O O . ARG A 1 427 ? 3.367 -45.531 -17.891 1 94.88 427 ARG A O 1
ATOM 3447 N N . SER A 1 428 ? 3.588 -44.656 -19.953 1 94.31 428 SER A N 1
ATOM 3448 C CA . SER A 1 428 ? 4.996 -45.031 -20.078 1 94.31 428 SER A CA 1
ATOM 3449 C C . SER A 1 428 ? 5.695 -44.156 -21.109 1 94.31 428 SER A C 1
ATOM 3451 O O . SER A 1 428 ? 5.094 -43.781 -22.125 1 94.31 428 SER A O 1
ATOM 3453 N N . LEU A 1 429 ? 6.914 -43.906 -20.859 1 95.38 429 LEU A N 1
ATOM 3454 C CA . LEU A 1 429 ? 7.684 -43.062 -21.766 1 95.38 429 LEU A CA 1
ATOM 3455 C C . LEU A 1 429 ? 8.438 -43.906 -22.781 1 95.38 429 LEU A C 1
ATOM 3457 O O . LEU A 1 429 ? 9.266 -44.75 -22.422 1 95.38 429 LEU A O 1
ATOM 3461 N N . ASP A 1 430 ? 8.062 -43.719 -24.031 1 94.12 430 ASP A N 1
ATOM 3462 C CA . ASP A 1 430 ? 8.805 -44.281 -25.141 1 94.12 430 ASP A CA 1
ATOM 3463 C C . ASP A 1 430 ? 9.711 -43.25 -25.797 1 94.12 430 ASP A C 1
ATOM 3465 O O . ASP A 1 430 ? 9.227 -42.344 -26.484 1 94.12 430 ASP A O 1
ATOM 3469 N N . PRO A 1 431 ? 10.984 -43.406 -25.609 1 91.56 431 PRO A N 1
ATOM 3470 C CA . PRO A 1 431 ? 11.898 -42.344 -26.094 1 91.56 431 PRO A CA 1
ATOM 3471 C C . PRO A 1 431 ? 11.898 -42.219 -27.625 1 91.56 431 PRO A C 1
ATOM 3473 O O . PRO A 1 431 ? 12.32 -41.219 -28.156 1 91.56 431 PRO A O 1
ATOM 3476 N N . ASP A 1 432 ? 11.336 -43.188 -28.297 1 93.5 432 ASP A N 1
ATOM 3477 C CA . ASP A 1 432 ? 11.477 -43.219 -29.75 1 93.5 432 ASP A CA 1
ATOM 3478 C C . ASP A 1 432 ? 10.141 -42.906 -30.422 1 93.5 432 ASP A C 1
ATOM 3480 O O . ASP A 1 432 ? 10.086 -42.688 -31.641 1 93.5 432 ASP A O 1
ATOM 3484 N N . TYR A 1 433 ? 9.164 -42.844 -29.656 1 94 433 TYR A N 1
ATOM 3485 C CA . TYR A 1 433 ? 7.832 -42.719 -30.25 1 94 433 TYR A CA 1
ATOM 3486 C C . TYR A 1 433 ? 7.586 -41.312 -30.734 1 94 433 TYR A C 1
ATOM 3488 O O . TYR A 1 433 ? 7.844 -40.344 -30.016 1 94 433 TYR A O 1
ATOM 3496 N N . LEU A 1 434 ? 7.164 -41.156 -31.969 1 95.12 434 LEU A N 1
ATOM 3497 C CA . LEU A 1 434 ? 6.637 -39.938 -32.562 1 95.12 434 LEU A CA 1
ATOM 3498 C C . LEU A 1 434 ? 5.312 -40.219 -33.281 1 95.12 434 LEU A C 1
ATOM 3500 O O . LEU A 1 434 ? 5.227 -41.094 -34.125 1 95.12 434 LEU A O 1
ATOM 3504 N N . PRO A 1 435 ? 4.383 -39.5 -32.938 1 95.81 435 PRO A N 1
ATOM 3505 C CA . PRO A 1 435 ? 3.098 -39.75 -33.594 1 95.81 435 PRO A CA 1
ATOM 3506 C C . PRO A 1 435 ? 3.051 -39.219 -35.031 1 95.81 435 PRO A C 1
ATOM 3508 O O . PRO A 1 435 ? 3.85 -38.344 -35.375 1 95.81 435 PRO A O 1
ATOM 3511 N N . GLN A 1 436 ? 2.084 -39.781 -35.781 1 94.62 436 GLN A N 1
ATOM 3512 C CA . GLN A 1 436 ? 1.754 -39.219 -37.094 1 94.62 436 GLN A CA 1
ATOM 3513 C C . GLN A 1 436 ? 0.804 -38.031 -36.938 1 94.62 436 GLN A C 1
ATOM 3515 O O . GLN A 1 436 ? -0.124 -38.062 -36.125 1 94.62 436 GLN A O 1
ATOM 3520 N N . PHE A 1 437 ? 1.215 -37.062 -37.688 1 94.12 437 PHE A N 1
ATOM 3521 C CA . PHE A 1 437 ? 0.36 -35.875 -37.594 1 94.12 437 PHE A CA 1
ATOM 3522 C C . PHE A 1 437 ? -1.052 -36.188 -38.062 1 94.12 437 PHE A C 1
ATOM 3524 O O . PHE A 1 437 ? -1.231 -36.844 -39.094 1 94.12 437 PHE A O 1
ATOM 3531 N N . GLU A 1 438 ? -2.018 -35.844 -37.312 1 93.44 438 GLU A N 1
ATOM 3532 C CA . GLU A 1 438 ? -3.443 -35.875 -37.625 1 93.44 438 GLU A CA 1
ATOM 3533 C C . GLU A 1 438 ? -4.148 -34.594 -37.219 1 93.44 438 GLU A C 1
ATOM 3535 O O . GLU A 1 438 ? -3.947 -34.062 -36.125 1 93.44 438 GLU A O 1
ATOM 3540 N N . GLU A 1 439 ? -4.91 -34.188 -38.156 1 94.75 439 GLU A N 1
ATOM 3541 C CA . GLU A 1 439 ? -5.602 -32.938 -37.875 1 94.75 439 GLU A CA 1
ATOM 3542 C C . GLU A 1 439 ? -6.789 -33.156 -36.938 1 94.75 439 GLU A C 1
ATOM 3544 O O . GLU A 1 439 ? -7.676 -33.969 -37.25 1 94.75 439 GLU A O 1
ATOM 3549 N N . ASN A 1 440 ? -6.781 -32.594 -35.875 1 96.06 440 ASN A N 1
ATOM 3550 C CA . ASN A 1 440 ? -7.879 -32.5 -34.906 1 96.06 440 ASN A CA 1
ATOM 3551 C C . ASN A 1 440 ? -8.203 -31.062 -34.562 1 96.06 440 ASN A C 1
ATOM 3553 O O . ASN A 1 440 ? -7.32 -30.312 -34.094 1 96.06 440 ASN A O 1
ATOM 3557 N N . LYS A 1 441 ? -9.453 -30.734 -34.844 1 95.94 441 LYS A N 1
ATOM 3558 C CA . LYS A 1 441 ? -9.898 -29.359 -34.594 1 95.94 441 LYS A CA 1
ATOM 3559 C C . LYS A 1 441 ? -11.07 -29.328 -33.625 1 95.94 441 LYS A C 1
ATOM 3561 O O . LYS A 1 441 ? -11.938 -30.188 -33.656 1 95.94 441 LYS A O 1
ATOM 3566 N N . PHE A 1 442 ? -11.016 -28.297 -32.844 1 96.75 442 PHE A N 1
ATOM 3567 C CA . PHE A 1 442 ? -12.07 -28.047 -31.875 1 96.75 442 PHE A CA 1
ATOM 3568 C C . PHE A 1 442 ? -12.617 -26.625 -32 1 96.75 442 PHE A C 1
ATOM 3570 O O . PHE A 1 442 ? -11.891 -25.719 -32.406 1 96.75 442 PHE A O 1
ATOM 3577 N N . MET B 1 1 ? -0.586 16.438 -9.523 1 70.25 1 MET B N 1
ATOM 3578 C CA . MET B 1 1 ? -1.657 15.641 -10.117 1 70.25 1 MET B CA 1
ATOM 3579 C C . MET B 1 1 ? -2.205 16.312 -11.367 1 70.25 1 MET B C 1
ATOM 3581 O O . MET B 1 1 ? -2.98 17.266 -11.281 1 70.25 1 MET B O 1
ATOM 3585 N N . PRO B 1 2 ? -1.739 15.898 -12.445 1 71.19 2 PRO B N 1
ATOM 3586 C CA . PRO B 1 2 ? -2.146 16.625 -13.656 1 71.19 2 PRO B CA 1
ATOM 3587 C C . PRO B 1 2 ? -3.664 16.75 -13.781 1 71.19 2 PRO B C 1
ATOM 3589 O O . PRO B 1 2 ? -4.387 15.773 -13.594 1 71.19 2 PRO B O 1
ATOM 3592 N N . GLY B 1 3 ? -4.074 17.922 -13.906 1 78.88 3 GLY B N 1
ATOM 3593 C CA . GLY B 1 3 ? -5.453 18.234 -14.258 1 78.88 3 GLY B CA 1
ATOM 3594 C C . GLY B 1 3 ? -6.363 18.359 -13.055 1 78.88 3 GLY B C 1
ATOM 3595 O O . GLY B 1 3 ? -7.566 18.578 -13.195 1 78.88 3 GLY B O 1
ATOM 3596 N N . LYS B 1 4 ? -5.82 18.312 -11.898 1 85.62 4 LYS B N 1
ATOM 3597 C CA . LYS B 1 4 ? -6.68 18.266 -10.719 1 85.62 4 LYS B CA 1
ATOM 3598 C C . LYS B 1 4 ? -6.664 19.594 -9.969 1 85.62 4 LYS B C 1
ATOM 3600 O O . LYS B 1 4 ? -7.461 19.812 -9.055 1 85.62 4 LYS B O 1
ATOM 3605 N N . ILE B 1 5 ? -5.859 20.484 -10.391 1 90.62 5 ILE B N 1
ATOM 3606 C CA . ILE B 1 5 ? -5.781 21.797 -9.766 1 90.62 5 ILE B CA 1
ATOM 3607 C C . ILE B 1 5 ? -6.645 22.797 -10.539 1 90.62 5 ILE B C 1
ATOM 3609 O O . ILE B 1 5 ? -6.496 22.938 -11.758 1 90.62 5 ILE B O 1
ATOM 3613 N N . LYS B 1 6 ? -7.441 23.469 -9.961 1 91.25 6 LYS B N 1
ATOM 3614 C CA . LYS B 1 6 ? -8.516 24.266 -10.547 1 91.25 6 LYS B CA 1
ATOM 3615 C C . LYS B 1 6 ? -7.965 25.297 -11.531 1 91.25 6 LYS B C 1
ATOM 3617 O O . LYS B 1 6 ? -8.562 25.531 -12.586 1 91.25 6 LYS B O 1
ATOM 3622 N N . ASP B 1 7 ? -6.824 25.953 -11.188 1 91.31 7 ASP B N 1
ATOM 3623 C CA . ASP B 1 7 ? -6.312 27.031 -12.031 1 91.31 7 ASP B CA 1
ATOM 3624 C C . ASP B 1 7 ? -5.199 26.516 -12.945 1 91.31 7 ASP B C 1
ATOM 3626 O O . ASP B 1 7 ? -4.52 27.312 -13.609 1 91.31 7 ASP B O 1
ATOM 3630 N N . GLY B 1 8 ? -4.926 25.188 -12.852 1 90.81 8 GLY B N 1
ATOM 3631 C CA . GLY B 1 8 ? -3.979 24.562 -13.766 1 90.81 8 GLY B CA 1
ATOM 3632 C C . GLY B 1 8 ? -2.539 24.688 -13.305 1 90.81 8 GLY B C 1
ATOM 3633 O O . GLY B 1 8 ? -1.633 24.125 -13.93 1 90.81 8 GLY B O 1
ATOM 3634 N N . THR B 1 9 ? -2.334 25.422 -12.227 1 91.88 9 THR B N 1
ATOM 3635 C CA . THR B 1 9 ? -0.978 25.578 -11.711 1 91.88 9 THR B CA 1
ATOM 3636 C C . THR B 1 9 ? -0.52 24.312 -11.008 1 91.88 9 THR B C 1
ATOM 3638 O O . THR B 1 9 ? -1.232 23.297 -11.008 1 91.88 9 THR B O 1
ATOM 3641 N N . ASP B 1 10 ? 0.755 24.281 -10.641 1 88.75 10 ASP B N 1
ATOM 3642 C CA . ASP B 1 10 ? 1.276 23.172 -9.852 1 88.75 10 ASP B CA 1
ATOM 3643 C C . ASP B 1 10 ? 2.24 23.656 -8.773 1 88.75 10 ASP B C 1
ATOM 3645 O O . ASP B 1 10 ? 2.428 24.859 -8.602 1 88.75 10 ASP B O 1
ATOM 3649 N N . GLY B 1 11 ? 2.715 22.766 -7.992 1 89.31 11 GLY B N 1
ATOM 3650 C CA . GLY B 1 11 ? 3.516 23.109 -6.828 1 89.31 11 GLY B CA 1
ATOM 3651 C C . GLY B 1 11 ? 4.969 23.375 -7.164 1 89.31 11 GLY B C 1
ATOM 3652 O O . GLY B 1 11 ? 5.789 23.594 -6.266 1 89.31 11 GLY B O 1
ATOM 3653 N N . ASN B 1 12 ? 5.324 23.453 -8.453 1 89.25 12 ASN B N 1
ATOM 3654 C CA . ASN B 1 12 ? 6.727 23.562 -8.844 1 89.25 12 ASN B CA 1
ATOM 3655 C C . ASN B 1 12 ? 7.219 25.016 -8.758 1 89.25 12 ASN B C 1
ATOM 3657 O O . ASN B 1 12 ? 8.414 25.25 -8.57 1 89.25 12 ASN B O 1
ATOM 3661 N N . ASP B 1 13 ? 6.371 25.969 -8.984 1 92.06 13 ASP B N 1
ATOM 3662 C CA . ASP B 1 13 ? 6.711 27.391 -9.031 1 92.06 13 ASP B CA 1
ATOM 3663 C C . ASP B 1 13 ? 5.672 28.234 -8.297 1 92.06 13 ASP B C 1
ATOM 3665 O O . ASP B 1 13 ? 4.723 28.734 -8.906 1 92.06 13 ASP B O 1
ATOM 3669 N N . THR B 1 14 ? 5.91 28.453 -6.988 1 95.62 14 THR B N 1
ATOM 3670 C CA . THR B 1 14 ? 4.93 29.125 -6.148 1 95.62 14 THR B CA 1
ATOM 3671 C C . THR B 1 14 ? 5.551 30.344 -5.473 1 95.62 14 THR B C 1
ATOM 3673 O O . THR B 1 14 ? 5.863 31.344 -6.137 1 95.62 14 THR B O 1
ATOM 3676 N N . CYS B 1 15 ? 5.73 30.312 -4.203 1 96.38 15 CYS B N 1
ATOM 3677 C CA . CYS B 1 15 ? 6.215 31.469 -3.459 1 96.38 15 CYS B CA 1
ATOM 3678 C C . CYS B 1 15 ? 7.738 31.547 -3.518 1 96.38 15 CYS B C 1
ATOM 3680 O O . CYS B 1 15 ? 8.312 32.594 -3.225 1 96.38 15 CYS B O 1
ATOM 3682 N N . LYS B 1 16 ? 8.398 30.438 -3.836 1 96.75 16 LYS B N 1
ATOM 3683 C CA . LYS B 1 16 ? 9.852 30.312 -3.945 1 96.75 16 LYS B CA 1
ATOM 3684 C C . LYS B 1 16 ? 10.531 30.641 -2.619 1 96.75 16 LYS B C 1
ATOM 3686 O O . LYS B 1 16 ? 11.555 31.328 -2.594 1 96.75 16 LYS B O 1
ATOM 3691 N N . SER B 1 17 ? 9.891 30.219 -1.541 1 96.12 17 SER B N 1
ATOM 3692 C CA . SER B 1 17 ? 10.461 30.438 -0.214 1 96.12 17 SER B CA 1
ATOM 3693 C C . SER B 1 17 ? 11.828 29.766 -0.081 1 96.12 17 SER B C 1
ATOM 3695 O O . SER B 1 17 ? 12.695 30.266 0.641 1 96.12 17 SER B O 1
ATOM 3697 N N . TYR B 1 18 ? 12.055 28.656 -0.782 1 95.62 18 TYR B N 1
ATOM 3698 C CA . TYR B 1 18 ? 13.352 27.984 -0.76 1 95.62 18 TYR B CA 1
ATOM 3699 C C . TYR B 1 18 ? 14.469 28.922 -1.184 1 95.62 18 TYR B C 1
ATOM 3701 O O . TYR B 1 18 ? 15.562 28.891 -0.625 1 95.62 18 TYR B O 1
ATOM 3709 N N . GLU B 1 19 ? 14.211 29.766 -2.072 1 95.62 19 GLU B N 1
ATOM 3710 C CA . GLU B 1 19 ? 15.18 30.703 -2.619 1 95.62 19 GLU B CA 1
ATOM 3711 C C . GLU B 1 19 ? 15.203 32 -1.826 1 95.62 19 GLU B C 1
ATOM 3713 O O . GLU B 1 19 ? 16.25 32.625 -1.66 1 95.62 19 GLU B O 1
ATOM 3718 N N . PHE B 1 20 ? 13.992 32.375 -1.308 1 97.38 20 PHE B N 1
ATOM 3719 C CA . PHE B 1 20 ? 13.875 33.719 -0.772 1 97.38 20 PHE B CA 1
ATOM 3720 C C . PHE B 1 20 ? 13.523 33.688 0.71 1 97.38 20 PHE B C 1
ATOM 3722 O O . PHE B 1 20 ? 12.828 34.594 1.208 1 97.38 20 PHE B O 1
ATOM 3729 N N . TYR B 1 21 ? 13.945 32.688 1.453 1 97.25 21 TYR B N 1
ATOM 3730 C CA . TYR B 1 21 ? 13.539 32.531 2.846 1 97.25 21 TYR B CA 1
ATOM 3731 C C . TYR B 1 21 ? 14.016 33.688 3.693 1 97.25 21 TYR B C 1
ATOM 3733 O O . TYR B 1 21 ? 13.383 34.031 4.695 1 97.25 21 TYR B O 1
ATOM 3741 N N . GLN B 1 22 ? 15.117 34.344 3.336 1 97.44 22 GLN B N 1
ATOM 3742 C CA . GLN B 1 22 ? 15.586 35.5 4.102 1 97.44 22 GLN B CA 1
ATOM 3743 C C . GLN B 1 22 ? 14.594 36.656 4.023 1 97.44 22 GLN B C 1
ATOM 3745 O O . GLN B 1 22 ? 14.375 37.344 5.012 1 97.44 22 GLN B O 1
ATOM 3750 N N . ARG B 1 23 ? 14.039 36.844 2.848 1 97.06 23 ARG B N 1
ATOM 3751 C CA . ARG B 1 23 ? 12.984 37.812 2.689 1 97.06 23 ARG B CA 1
ATOM 3752 C C . ARG B 1 23 ? 11.766 37.469 3.531 1 97.06 23 ARG B C 1
ATOM 3754 O O . ARG B 1 23 ? 11.125 38.344 4.121 1 97.06 23 ARG B O 1
ATOM 3761 N N . ASP B 1 24 ? 11.43 36.188 3.531 1 98 24 ASP B N 1
ATOM 3762 C CA . ASP B 1 24 ? 10.32 35.719 4.367 1 98 24 ASP B CA 1
ATOM 3763 C C . ASP B 1 24 ? 10.578 36.062 5.836 1 98 24 ASP B C 1
ATOM 3765 O O . ASP B 1 24 ? 9.656 36.438 6.559 1 98 24 ASP B O 1
ATOM 3769 N N . ILE B 1 25 ? 11.789 35.938 6.266 1 98.5 25 ILE B N 1
ATOM 3770 C CA . ILE B 1 25 ? 12.141 36.25 7.648 1 98.5 25 ILE B CA 1
ATOM 3771 C C . ILE B 1 25 ? 12.039 37.75 7.902 1 98.5 25 ILE B C 1
ATOM 3773 O O . ILE B 1 25 ? 11.633 38.156 8.984 1 98.5 25 ILE B O 1
ATOM 3777 N N . GLN B 1 26 ? 12.414 38.562 6.918 1 98.31 26 GLN B N 1
ATOM 3778 C CA . GLN B 1 26 ? 12.234 40 7.043 1 98.31 26 GLN B CA 1
ATOM 3779 C C . GLN B 1 26 ? 10.758 40.344 7.25 1 98.31 26 GLN B C 1
ATOM 3781 O O . GLN B 1 26 ? 10.438 41.25 8.023 1 98.31 26 GLN B O 1
ATOM 3786 N N . MET B 1 27 ? 9.891 39.656 6.531 1 98.75 27 MET B N 1
ATOM 3787 C CA . MET B 1 27 ? 8.453 39.844 6.684 1 98.75 27 MET B CA 1
ATOM 3788 C C . MET B 1 27 ? 8 39.5 8.102 1 98.75 27 MET B C 1
ATOM 3790 O O . MET B 1 27 ? 7.184 40.219 8.688 1 98.75 27 MET B O 1
ATOM 3794 N N . LEU B 1 28 ? 8.539 38.406 8.633 1 98.81 28 LEU B N 1
ATOM 3795 C CA . LEU B 1 28 ? 8.227 37.969 9.992 1 98.81 28 LEU B CA 1
ATOM 3796 C C . LEU B 1 28 ? 8.695 39 11.008 1 98.81 28 LEU B C 1
ATOM 3798 O O . LEU B 1 28 ? 7.98 39.344 11.961 1 98.81 28 LEU B O 1
ATOM 3802 N N . LYS B 1 29 ? 9.891 39.5 10.781 1 98.38 29 LYS B N 1
ATOM 3803 C CA . LYS B 1 29 ? 10.43 40.531 11.641 1 98.38 29 LYS B CA 1
ATOM 3804 C C . LYS B 1 29 ? 9.555 41.781 11.594 1 98.38 29 LYS B C 1
ATOM 3806 O O . LYS B 1 29 ? 9.297 42.406 12.617 1 98.38 29 LYS B O 1
ATOM 3811 N N . PHE B 1 30 ? 9.172 42.125 10.391 1 98.44 30 PHE B N 1
ATOM 3812 C CA . PHE B 1 30 ? 8.281 43.281 10.203 1 98.44 30 PHE B CA 1
ATOM 3813 C C . PHE B 1 30 ? 7.016 43.125 11.039 1 98.44 30 PHE B C 1
ATOM 3815 O O . PHE B 1 30 ? 6.559 44.062 11.672 1 98.44 30 PHE B O 1
ATOM 3822 N N . LEU B 1 31 ? 6.391 41.906 11.07 1 98.62 31 LEU B N 1
ATOM 3823 C CA . LEU B 1 31 ? 5.172 41.656 11.82 1 98.62 31 LEU B CA 1
ATOM 3824 C C . LEU B 1 31 ? 5.441 41.625 13.32 1 98.62 31 LEU B C 1
ATOM 3826 O O . LEU B 1 31 ? 4.539 41.906 14.117 1 98.62 31 LEU B O 1
ATOM 3830 N N . GLY B 1 32 ? 6.684 41.25 13.75 1 98.5 32 GLY B N 1
ATOM 3831 C CA . GLY B 1 32 ? 7.059 41.156 15.148 1 98.5 32 GLY B CA 1
ATOM 3832 C C . GLY B 1 32 ? 6.559 39.906 15.844 1 98.5 32 GLY B C 1
ATOM 3833 O O . GLY B 1 32 ? 6.23 39.938 17.031 1 98.5 32 GLY B O 1
ATOM 3834 N N . VAL B 1 33 ? 6.496 38.844 15.141 1 98.5 33 VAL B N 1
ATOM 3835 C CA . VAL B 1 33 ? 5.926 37.594 15.68 1 98.5 33 VAL B CA 1
ATOM 3836 C C . VAL B 1 33 ? 6.922 36.938 16.625 1 98.5 33 VAL B C 1
ATOM 3838 O O . VAL B 1 33 ? 8.133 37.188 16.531 1 98.5 33 VAL B O 1
ATOM 3841 N N . ASP B 1 34 ? 6.391 36.094 17.516 1 98.25 34 ASP B N 1
ATOM 3842 C CA . ASP B 1 34 ? 7.199 35.375 18.5 1 98.25 34 ASP B CA 1
ATOM 3843 C C . ASP B 1 34 ? 7.754 34.094 17.891 1 98.25 34 ASP B C 1
ATOM 3845 O O . ASP B 1 34 ? 8.82 33.625 18.297 1 98.25 34 ASP B O 1
ATOM 3849 N N . PHE B 1 35 ? 7.035 33.469 17.016 1 98.62 35 PHE B N 1
ATOM 3850 C CA . PHE B 1 35 ? 7.422 32.188 16.422 1 98.62 35 PHE B CA 1
ATOM 3851 C C . PHE B 1 35 ? 6.922 32.094 14.984 1 98.62 35 PHE B C 1
ATOM 3853 O O . PHE B 1 35 ? 6.117 32.906 14.539 1 98.62 35 PHE B O 1
ATOM 3860 N N . TYR B 1 36 ? 7.477 31.219 14.211 1 98.75 36 TYR B N 1
ATOM 3861 C CA . TYR B 1 36 ? 7.094 30.922 12.844 1 98.75 36 TYR B CA 1
ATOM 3862 C C . TYR B 1 36 ? 6.918 29.422 12.641 1 98.75 36 TYR B C 1
ATOM 3864 O O . TYR B 1 36 ? 7.828 28.641 12.938 1 98.75 36 TYR B O 1
ATOM 3872 N N . ARG B 1 37 ? 5.688 29.016 12.25 1 98.81 37 ARG B N 1
ATOM 3873 C CA . ARG B 1 37 ? 5.41 27.625 11.953 1 98.81 37 ARG B CA 1
ATOM 3874 C C . ARG B 1 37 ? 5.656 27.312 10.477 1 98.81 37 ARG B C 1
ATOM 3876 O O . ARG B 1 37 ? 5.086 27.969 9.602 1 98.81 37 ARG B O 1
ATOM 3883 N N . PHE B 1 38 ? 6.547 26.422 10.234 1 98.44 38 PHE B N 1
ATOM 3884 C CA . PHE B 1 38 ? 6.789 25.969 8.867 1 98.44 38 PHE B CA 1
ATOM 3885 C C . PHE B 1 38 ? 6.883 24.438 8.82 1 98.44 38 PHE B C 1
ATOM 3887 O O . PHE B 1 38 ? 6.949 23.781 9.867 1 98.44 38 PHE B O 1
ATOM 3894 N N . SER B 1 39 ? 6.73 23.906 7.66 1 98.25 39 SER B N 1
ATOM 3895 C CA . SER B 1 39 ? 6.777 22.453 7.492 1 98.25 39 SER B CA 1
ATOM 3896 C C . SER B 1 39 ? 8.031 22.031 6.738 1 98.25 39 SER B C 1
ATOM 3898 O O . SER B 1 39 ? 8.625 22.828 6.012 1 98.25 39 SER B O 1
ATOM 3900 N N . ILE B 1 40 ? 8.43 20.875 6.98 1 98.62 40 ILE B N 1
ATOM 3901 C CA . ILE B 1 40 ? 9.57 20.281 6.289 1 98.62 40 ILE B CA 1
ATOM 3902 C C . ILE B 1 40 ? 9.078 19.297 5.23 1 98.62 40 ILE B C 1
ATOM 3904 O O . ILE B 1 40 ? 8.18 18.5 5.488 1 98.62 40 ILE B O 1
ATOM 3908 N N . SER B 1 41 ? 9.648 19.406 4.004 1 98.19 41 SER B N 1
ATOM 3909 C CA . SER B 1 41 ? 9.312 18.516 2.9 1 98.19 41 SER B CA 1
ATOM 3910 C C . SER B 1 41 ? 10.008 17.172 3.053 1 98.19 41 SER B C 1
ATOM 3912 O O . SER B 1 41 ? 11.242 17.094 3.027 1 98.19 41 SER B O 1
ATOM 3914 N N . TRP B 1 42 ? 9.211 16.109 3.146 1 98.62 42 TRP B N 1
ATOM 3915 C CA . TRP B 1 42 ? 9.766 14.766 3.279 1 98.62 42 TRP B CA 1
ATOM 3916 C C . TRP B 1 42 ? 10.625 14.406 2.07 1 98.62 42 TRP B C 1
ATOM 3918 O O . TRP B 1 42 ? 11.789 14.039 2.219 1 98.62 42 TRP B O 1
ATOM 3928 N N . PRO B 1 43 ? 10.258 14.609 0.847 1 97.81 43 PRO B N 1
ATOM 3929 C CA . PRO B 1 43 ? 11.078 14.227 -0.305 1 97.81 43 PRO B CA 1
ATOM 3930 C C . PRO B 1 43 ? 12.32 15.102 -0.464 1 97.81 43 PRO B C 1
ATOM 3932 O O . PRO B 1 43 ? 13.289 14.695 -1.116 1 97.81 43 PRO B O 1
ATOM 3935 N N . ARG B 1 44 ? 12.258 16.312 0.115 1 97.75 44 ARG B N 1
ATOM 3936 C CA . ARG B 1 44 ? 13.445 17.172 0.045 1 97.75 44 ARG B CA 1
ATOM 3937 C C . ARG B 1 44 ? 14.555 16.641 0.945 1 97.75 44 ARG B C 1
ATOM 3939 O O . ARG B 1 44 ? 15.734 16.703 0.594 1 97.75 44 ARG B O 1
ATOM 3946 N N . VAL B 1 45 ? 14.188 16.109 2.109 1 98.62 45 VAL B N 1
ATOM 3947 C CA . VAL B 1 45 ? 15.148 15.633 3.102 1 98.62 45 VAL B CA 1
ATOM 3948 C C . VAL B 1 45 ? 15.539 14.188 2.801 1 98.62 45 VAL B C 1
ATOM 3950 O O . VAL B 1 45 ? 16.703 13.812 2.939 1 98.62 45 VAL B O 1
ATOM 3953 N N . LEU B 1 46 ? 14.57 13.398 2.439 1 98.62 46 LEU B N 1
ATOM 3954 C CA . LEU B 1 46 ? 14.758 12.008 2.059 1 98.62 46 LEU B CA 1
ATOM 3955 C C . LEU B 1 46 ? 14.258 11.758 0.64 1 98.62 46 LEU B C 1
ATOM 3957 O O . LEU B 1 46 ? 13.148 11.258 0.449 1 98.62 46 LEU B O 1
ATOM 3961 N N . PRO B 1 47 ? 15.109 11.969 -0.301 1 97.56 47 PRO B N 1
ATOM 3962 C CA . PRO B 1 47 ? 14.656 11.945 -1.692 1 97.56 47 PRO B CA 1
ATOM 3963 C C . PRO B 1 47 ? 14.172 10.57 -2.137 1 97.56 47 PRO B C 1
ATOM 3965 O O . PRO B 1 47 ? 13.336 10.469 -3.037 1 97.56 47 PRO B O 1
ATOM 3968 N N . THR B 1 48 ? 14.648 9.422 -1.53 1 96.94 48 THR B N 1
ATOM 3969 C CA . THR B 1 48 ? 14.203 8.086 -1.892 1 96.94 48 THR B CA 1
ATOM 3970 C C . THR B 1 48 ? 12.969 7.684 -1.084 1 96.94 48 THR B C 1
ATOM 3972 O O . THR B 1 48 ? 12.359 6.645 -1.343 1 96.94 48 THR B O 1
ATOM 3975 N N . GLY B 1 49 ? 12.555 8.547 -0.1 1 97.75 49 GLY B N 1
ATOM 3976 C CA . GLY B 1 49 ? 11.5 8.211 0.839 1 97.75 49 GLY B CA 1
ATOM 3977 C C . GLY B 1 49 ? 12.008 7.523 2.09 1 97.75 49 GLY B C 1
ATOM 3978 O O . GLY B 1 49 ? 11.367 7.578 3.143 1 97.75 49 GLY B O 1
ATOM 3979 N N . PHE B 1 50 ? 13.133 6.859 1.935 1 97.88 50 PHE B N 1
ATOM 3980 C CA . PHE B 1 50 ? 13.734 6.102 3.02 1 97.88 50 PHE B CA 1
ATOM 3981 C C . PHE B 1 50 ? 14.977 6.812 3.557 1 97.88 50 PHE B C 1
ATOM 3983 O O . PHE B 1 50 ? 15.461 7.762 2.943 1 97.88 50 PHE B O 1
ATOM 3990 N N . ALA B 1 51 ? 15.438 6.363 4.75 1 97.94 51 ALA B N 1
ATOM 3991 C CA . ALA B 1 51 ? 16.531 7.062 5.43 1 97.94 51 ALA B CA 1
ATOM 3992 C C . ALA B 1 51 ? 17.891 6.539 4.977 1 97.94 51 ALA B C 1
ATOM 3994 O O . ALA B 1 51 ? 18.875 6.676 5.691 1 97.94 51 ALA B O 1
ATOM 3995 N N . ASP B 1 52 ? 17.984 5.891 3.793 1 96.75 52 ASP B N 1
ATOM 3996 C CA . ASP B 1 52 ? 19.234 5.371 3.248 1 96.75 52 ASP B CA 1
ATOM 3997 C C . ASP B 1 52 ? 20.109 6.504 2.721 1 96.75 52 ASP B C 1
ATOM 3999 O O . ASP B 1 52 ? 21.328 6.387 2.701 1 96.75 52 ASP B O 1
ATOM 4003 N N . LYS B 1 53 ? 19.469 7.527 2.207 1 96.31 53 LYS B N 1
ATOM 4004 C CA . LYS B 1 53 ? 20.156 8.703 1.679 1 96.31 53 LYS B CA 1
ATOM 4005 C C . LYS B 1 53 ? 19.547 9.992 2.223 1 96.31 53 LYS B C 1
ATOM 4007 O O . LYS B 1 53 ? 18.438 10.367 1.838 1 96.31 53 LYS B O 1
ATOM 4012 N N . ILE B 1 54 ? 20.203 10.672 3.064 1 98.12 54 ILE B N 1
ATOM 4013 C CA . ILE B 1 54 ? 19.781 11.945 3.625 1 98.12 54 ILE B CA 1
ATOM 4014 C C . ILE B 1 54 ? 20.328 13.094 2.787 1 98.12 54 ILE B C 1
ATOM 4016 O O . ILE B 1 54 ? 21.547 13.18 2.57 1 98.12 54 ILE B O 1
ATOM 4020 N N . SER B 1 55 ? 19.516 13.93 2.229 1 98.44 55 SER B N 1
ATOM 4021 C CA . SER B 1 55 ? 19.922 15.062 1.397 1 98.44 55 SER B CA 1
ATOM 4022 C C . SER B 1 55 ? 20.625 16.125 2.225 1 98.44 55 SER B C 1
ATOM 4024 O O . SER B 1 55 ? 20 16.797 3.045 1 98.44 55 SER B O 1
ATOM 4026 N N . GLU B 1 56 ? 21.844 16.344 1.975 1 97.94 56 GLU B N 1
ATOM 4027 C CA . GLU B 1 56 ? 22.578 17.391 2.662 1 97.94 56 GLU B CA 1
ATOM 4028 C C . GLU B 1 56 ? 22.016 18.781 2.338 1 97.94 56 GLU B C 1
ATOM 4030 O O . GLU B 1 56 ? 21.906 19.625 3.219 1 97.94 56 GLU B O 1
ATOM 4035 N N . ASP B 1 57 ? 21.656 18.906 1.063 1 97.88 57 ASP B N 1
ATOM 4036 C CA . ASP B 1 57 ? 21.078 20.188 0.646 1 97.88 57 ASP B CA 1
ATOM 4037 C C . ASP B 1 57 ? 19.719 20.406 1.313 1 97.88 57 ASP B C 1
ATOM 4039 O O . ASP B 1 57 ? 19.406 21.531 1.733 1 97.88 57 ASP B O 1
ATOM 4043 N N . GLY B 1 58 ? 18.953 19.375 1.411 1 97.81 58 GLY B N 1
ATOM 4044 C CA . GLY B 1 58 ? 17.656 19.469 2.041 1 97.81 58 GLY B CA 1
ATOM 4045 C C . GLY B 1 58 ? 17.719 19.828 3.514 1 97.81 58 GLY B C 1
ATOM 4046 O O . GLY B 1 58 ? 17.125 20.812 3.945 1 97.81 58 GLY B O 1
ATOM 4047 N N . ILE B 1 59 ? 18.531 19.078 4.227 1 98.25 59 ILE B N 1
ATOM 4048 C CA . ILE B 1 59 ? 18.703 19.344 5.652 1 98.25 59 ILE B CA 1
ATOM 4049 C C . ILE B 1 59 ? 19.375 20.703 5.852 1 98.25 59 ILE B C 1
ATOM 4051 O O . ILE B 1 59 ? 19.031 21.438 6.777 1 98.25 59 ILE B O 1
ATOM 4055 N N . GLY B 1 60 ? 20.359 20.969 4.988 1 98.44 60 GLY B N 1
ATOM 4056 C CA . GLY B 1 60 ? 21.078 22.234 5.086 1 98.44 60 GLY B CA 1
ATOM 4057 C C . GLY B 1 60 ? 20.172 23.438 4.953 1 98.44 60 GLY B C 1
ATOM 4058 O O . GLY B 1 60 ? 20.344 24.438 5.672 1 98.44 60 GLY B O 1
ATOM 4059 N N . TYR B 1 61 ? 19.25 23.375 4.043 1 98.31 61 TYR B N 1
ATOM 4060 C CA . TYR B 1 61 ? 18.297 24.469 3.857 1 98.31 61 TYR B CA 1
ATOM 4061 C C . TYR B 1 61 ? 17.516 24.734 5.145 1 98.31 61 TYR B C 1
ATOM 4063 O O . TYR B 1 61 ? 17.438 25.875 5.602 1 98.31 61 TYR B O 1
ATOM 4071 N N . TYR B 1 62 ? 16.953 23.734 5.734 1 98.75 62 TYR B N 1
ATOM 4072 C CA . TYR B 1 62 ? 16.125 23.922 6.926 1 98.75 62 TYR B CA 1
ATOM 4073 C C . TYR B 1 62 ? 16.984 24.328 8.117 1 98.75 62 TYR B C 1
ATOM 4075 O O . TYR B 1 62 ? 16.547 25.094 8.977 1 98.75 62 TYR B O 1
ATOM 4083 N N . SER B 1 63 ? 18.203 23.797 8.156 1 98.81 63 SER B N 1
ATOM 4084 C CA . SER B 1 63 ? 19.125 24.219 9.203 1 98.81 63 SER B CA 1
ATOM 4085 C C . SER B 1 63 ? 19.406 25.719 9.133 1 98.81 63 SER B C 1
ATOM 4087 O O . SER B 1 63 ? 19.391 26.406 10.156 1 98.81 63 SER B O 1
ATOM 4089 N N . ARG B 1 64 ? 19.672 26.203 7.926 1 98.69 64 ARG B N 1
ATOM 4090 C CA . ARG B 1 64 ? 19.906 27.641 7.738 1 98.69 64 ARG B CA 1
ATOM 4091 C C . ARG B 1 64 ? 18.672 28.453 8.086 1 98.69 64 ARG B C 1
ATOM 4093 O O . ARG B 1 64 ? 18.766 29.516 8.695 1 98.69 64 ARG B O 1
ATOM 4100 N N . LEU B 1 65 ? 17.516 27.938 7.703 1 98.81 65 LEU B N 1
ATOM 4101 C CA . LEU B 1 65 ? 16.266 28.609 8.016 1 98.81 65 LEU B CA 1
ATOM 4102 C C . LEU B 1 65 ? 16.078 28.734 9.523 1 98.81 65 LEU B C 1
ATOM 4104 O O . LEU B 1 65 ? 15.75 29.812 10.031 1 98.81 65 LEU B O 1
ATOM 4108 N N . VAL B 1 66 ? 16.281 27.625 10.25 1 98.88 66 VAL B N 1
ATOM 4109 C CA . VAL B 1 66 ? 16.125 27.594 11.703 1 98.88 66 VAL B CA 1
ATOM 4110 C C . VAL B 1 66 ? 17.125 28.562 12.352 1 98.88 66 VAL B C 1
ATOM 4112 O O . VAL B 1 66 ? 16.75 29.344 13.227 1 98.88 66 VAL B O 1
ATOM 4115 N N . ASP B 1 67 ? 18.391 28.547 11.883 1 98.81 67 ASP B N 1
ATOM 4116 C CA . ASP B 1 67 ? 19.422 29.422 12.43 1 98.81 67 ASP B CA 1
ATOM 4117 C C . ASP B 1 67 ? 19.031 30.891 12.25 1 98.81 67 ASP B C 1
ATOM 4119 O O . ASP B 1 67 ? 19.188 31.688 13.172 1 98.81 67 ASP B O 1
ATOM 4123 N N . GLU B 1 68 ? 18.594 31.203 11.094 1 98.69 68 GLU B N 1
ATOM 4124 C CA . GLU B 1 68 ? 18.266 32.594 10.812 1 98.69 68 GLU B CA 1
ATOM 4125 C C . GLU B 1 68 ? 17.062 33.062 11.617 1 98.69 68 GLU B C 1
ATOM 4127 O O . GLU B 1 68 ? 17 34.219 12.062 1 98.69 68 GLU B O 1
ATOM 4132 N N . LEU B 1 69 ? 16.016 32.188 11.734 1 98.88 69 LEU B N 1
ATOM 4133 C CA . LEU B 1 69 ? 14.891 32.531 12.602 1 98.88 69 LEU B CA 1
ATOM 4134 C C . LEU B 1 69 ? 15.359 32.844 14.016 1 98.88 69 LEU B C 1
ATOM 4136 O O . LEU B 1 69 ? 15.031 33.906 14.562 1 98.88 69 LEU B O 1
ATOM 4140 N N . LEU B 1 70 ? 16.188 32 14.555 1 98.75 70 LEU B N 1
ATOM 4141 C CA . LEU B 1 70 ? 16.672 32.156 15.922 1 98.75 70 LEU B CA 1
ATOM 4142 C C . LEU B 1 70 ? 17.531 33.438 16.047 1 98.75 70 LEU B C 1
ATOM 4144 O O . LEU B 1 70 ? 17.469 34.125 17.047 1 98.75 70 LEU B O 1
ATOM 4148 N N . ALA B 1 71 ? 18.328 33.688 15.031 1 98.5 71 ALA B N 1
ATOM 4149 C CA . ALA B 1 71 ? 19.172 34.875 15.008 1 98.5 71 ALA B CA 1
ATOM 4150 C C . ALA B 1 71 ? 18.328 36.156 15.062 1 98.5 71 ALA B C 1
ATOM 4152 O O . ALA B 1 71 ? 18.797 37.188 15.492 1 98.5 71 ALA B O 1
ATOM 4153 N N . ASN B 1 72 ? 17.109 36.062 14.656 1 98.44 72 ASN B N 1
ATOM 4154 C CA . ASN B 1 72 ? 16.203 37.219 14.648 1 98.44 72 ASN B CA 1
ATOM 4155 C C . ASN B 1 72 ? 15.195 37.125 15.781 1 98.44 72 ASN B C 1
ATOM 4157 O O . ASN B 1 72 ? 14.18 37.844 15.758 1 98.44 72 ASN B O 1
ATOM 4161 N N . GLY B 1 73 ? 15.391 36.219 16.719 1 98.19 73 GLY B N 1
ATOM 4162 C CA . GLY B 1 73 ? 14.555 36.125 17.906 1 98.19 73 GLY B CA 1
ATOM 4163 C C . GLY B 1 73 ? 13.203 35.5 17.641 1 98.19 73 GLY B C 1
ATOM 4164 O O . GLY B 1 73 ? 12.234 35.75 18.359 1 98.19 73 GLY B O 1
ATOM 4165 N N . ILE B 1 74 ? 13.055 34.75 16.578 1 98.75 74 ILE B N 1
ATOM 4166 C CA . ILE B 1 74 ? 11.805 34.094 16.203 1 98.75 74 ILE B CA 1
ATOM 4167 C C . ILE B 1 74 ? 11.945 32.594 16.453 1 98.75 74 ILE B C 1
ATOM 4169 O O . ILE B 1 74 ? 12.828 31.938 15.898 1 98.75 74 ILE B O 1
ATOM 4173 N N . GLU B 1 75 ? 11.094 32 17.266 1 98.69 75 GLU B N 1
ATOM 4174 C CA . GLU B 1 75 ? 11.148 30.594 17.594 1 98.69 75 GLU B CA 1
ATOM 4175 C C . GLU B 1 75 ? 10.617 29.734 16.438 1 98.69 75 GLU B C 1
ATOM 4177 O O . GLU B 1 75 ? 9.531 30 15.922 1 98.69 75 GLU B O 1
ATOM 4182 N N . PRO B 1 76 ? 11.438 28.75 16.016 1 98.81 76 PRO B N 1
ATOM 4183 C CA . PRO B 1 76 ? 10.922 27.844 15 1 98.81 76 PRO B CA 1
ATOM 4184 C C . PRO B 1 76 ? 9.938 26.812 15.562 1 98.81 76 PRO B C 1
ATOM 4186 O O . PRO B 1 76 ? 10.219 26.188 16.578 1 98.81 76 PRO B O 1
ATOM 4189 N N . VAL B 1 77 ? 8.742 26.688 14.984 1 98.88 77 VAL B N 1
ATOM 4190 C CA . VAL B 1 77 ? 7.781 25.609 15.195 1 98.88 77 VAL B CA 1
ATOM 4191 C C . VAL B 1 77 ? 7.688 24.75 13.945 1 98.88 77 VAL B C 1
ATOM 4193 O O . VAL B 1 77 ? 7.309 25.219 12.875 1 98.88 77 VAL B O 1
ATOM 4196 N N . VAL B 1 78 ? 8.031 23.469 14.102 1 98.94 78 VAL B N 1
ATOM 4197 C CA . VAL B 1 78 ? 8.266 22.688 12.898 1 98.94 78 VAL B CA 1
ATOM 4198 C C . VAL B 1 78 ? 7.191 21.609 12.766 1 98.94 78 VAL B C 1
ATOM 4200 O O . VAL B 1 78 ? 6.93 20.859 13.711 1 98.94 78 VAL B O 1
ATOM 4203 N N . THR B 1 79 ? 6.562 21.562 11.648 1 98.94 79 THR B N 1
ATOM 4204 C CA . THR B 1 79 ? 5.676 20.469 11.266 1 98.94 79 THR B CA 1
ATOM 4205 C C . THR B 1 79 ? 6.414 19.438 10.406 1 98.94 79 THR B C 1
ATOM 4207 O O . THR B 1 79 ? 6.953 19.781 9.352 1 98.94 79 THR B O 1
ATOM 4210 N N . LEU B 1 80 ? 6.355 18.172 10.836 1 98.88 80 LEU B N 1
ATOM 4211 C CA . LEU B 1 80 ? 7.086 17.125 10.141 1 98.88 80 LEU B CA 1
ATOM 4212 C C . LEU B 1 80 ? 6.387 16.75 8.836 1 98.88 80 LEU B C 1
ATOM 4214 O O . LEU B 1 80 ? 7.043 16.438 7.84 1 98.88 80 LEU B O 1
ATOM 4218 N N . TYR B 1 81 ? 5.082 16.75 8.914 1 98.81 81 TYR B N 1
ATOM 4219 C CA . TYR B 1 81 ? 4.379 16.312 7.711 1 98.81 81 TYR B CA 1
ATOM 4220 C C . TYR B 1 81 ? 3.193 17.219 7.41 1 98.81 81 TYR B C 1
ATOM 4222 O O . TYR B 1 81 ? 2.25 17.297 8.203 1 98.81 81 TYR B O 1
ATOM 4230 N N . HIS B 1 82 ? 3.271 17.938 6.336 1 98.19 82 HIS B N 1
ATOM 4231 C CA . HIS B 1 82 ? 2.223 18.781 5.77 1 98.19 82 HIS B CA 1
ATOM 4232 C C . HIS B 1 82 ? 1.917 18.391 4.328 1 98.19 82 HIS B C 1
ATOM 4234 O O . HIS B 1 82 ? 1.969 19.219 3.424 1 98.19 82 HIS B O 1
ATOM 4240 N N . TRP B 1 83 ? 1.752 17.344 3.945 1 96.5 83 TRP B N 1
ATOM 4241 C CA . TRP B 1 83 ? 1.045 16.406 3.082 1 96.5 83 TRP B CA 1
ATOM 4242 C C . TRP B 1 83 ? 1.835 16.141 1.806 1 96.5 83 TRP B C 1
ATOM 4244 O O . TRP B 1 83 ? 1.264 16.094 0.713 1 96.5 83 TRP B O 1
ATOM 4254 N N . ASP B 1 84 ? 3.117 16.156 1.783 1 95.44 84 ASP B N 1
ATOM 4255 C CA . ASP B 1 84 ? 3.936 15.859 0.611 1 95.44 84 ASP B CA 1
ATOM 4256 C C . ASP B 1 84 ? 4.664 14.531 0.77 1 95.44 84 ASP B C 1
ATOM 4258 O O . ASP B 1 84 ? 5.879 14.5 0.989 1 95.44 84 ASP B O 1
ATOM 4262 N N . LEU B 1 85 ? 4.016 13.492 0.494 1 97.69 85 LEU B N 1
ATOM 4263 C CA . LEU B 1 85 ? 4.527 12.133 0.642 1 97.69 85 LEU B CA 1
ATOM 4264 C C . LEU B 1 85 ? 5.426 11.766 -0.532 1 97.69 85 LEU B C 1
ATOM 4266 O O . LEU B 1 85 ? 5.051 11.953 -1.691 1 97.69 85 LEU B O 1
ATOM 4270 N N . PRO B 1 86 ? 6.672 11.25 -0.21 1 97.88 86 PRO B N 1
ATOM 4271 C CA . PRO B 1 86 ? 7.484 10.75 -1.322 1 97.88 86 PRO B CA 1
ATOM 4272 C C . PRO B 1 86 ? 6.734 9.742 -2.193 1 97.88 86 PRO B C 1
ATOM 4274 O O . PRO B 1 86 ? 6.059 8.852 -1.672 1 97.88 86 PRO B O 1
ATOM 4277 N N . GLN B 1 87 ? 6.852 9.922 -3.49 1 96.88 87 GLN B N 1
ATOM 4278 C CA . GLN B 1 87 ? 6.125 9.062 -4.426 1 96.88 87 GLN B CA 1
ATOM 4279 C C . GLN B 1 87 ? 6.508 7.602 -4.246 1 96.88 87 GLN B C 1
ATOM 4281 O O . GLN B 1 87 ? 5.672 6.711 -4.41 1 96.88 87 GLN B O 1
ATOM 4286 N N . SER B 1 88 ? 7.777 7.277 -3.949 1 97.5 88 SER B N 1
ATOM 4287 C CA . SER B 1 88 ? 8.25 5.914 -3.76 1 97.5 88 SER B CA 1
ATOM 4288 C C . SER B 1 88 ? 7.477 5.207 -2.654 1 97.5 88 SER B C 1
ATOM 4290 O O . SER B 1 88 ? 7.211 4.004 -2.744 1 97.5 88 SER B O 1
ATOM 4292 N N . LEU B 1 89 ? 7.129 5.953 -1.611 1 98.38 89 LEU B N 1
ATOM 4293 C CA . LEU B 1 89 ? 6.344 5.383 -0.521 1 98.38 89 LEU B CA 1
ATOM 4294 C C . LEU B 1 89 ? 4.883 5.227 -0.924 1 98.38 89 LEU B C 1
ATOM 4296 O O . LEU B 1 89 ? 4.227 4.258 -0.538 1 98.38 89 LEU B O 1
ATOM 4300 N N . GLN B 1 90 ? 4.375 6.242 -1.693 1 98 90 GLN B N 1
ATOM 4301 C CA . GLN B 1 90 ? 3.004 6.121 -2.178 1 98 90 GLN B CA 1
ATOM 4302 C C . GLN B 1 90 ? 2.846 4.902 -3.086 1 98 90 GLN B C 1
ATOM 4304 O O . GLN B 1 90 ? 1.814 4.23 -3.055 1 98 90 GLN B O 1
ATOM 4309 N N . ASP B 1 91 ? 3.854 4.621 -3.873 1 97.06 91 ASP B N 1
ATOM 4310 C CA . ASP B 1 91 ? 3.822 3.469 -4.773 1 97.06 91 ASP B CA 1
ATOM 4311 C C . ASP B 1 91 ? 3.648 2.168 -3.992 1 97.06 91 ASP B C 1
ATOM 4313 O O . ASP B 1 91 ? 3.156 1.176 -4.531 1 97.06 91 ASP B O 1
ATOM 4317 N N . LEU B 1 92 ? 4.035 2.164 -2.773 1 98.19 92 LEU B N 1
ATOM 4318 C CA . LEU B 1 92 ? 3.926 0.991 -1.913 1 98.19 92 LEU B CA 1
ATOM 4319 C C . LEU B 1 92 ? 2.652 1.047 -1.075 1 98.19 92 LEU B C 1
ATOM 4321 O O . LEU B 1 92 ? 2.486 0.264 -0.137 1 98.19 92 LEU B O 1
ATOM 4325 N N . GLY B 1 93 ? 1.784 2.037 -1.265 1 98.12 93 GLY B N 1
ATOM 4326 C CA . GLY B 1 93 ? 0.491 2.107 -0.602 1 98.12 93 GLY B CA 1
ATOM 4327 C C . GLY B 1 93 ? 0.32 3.355 0.244 1 98.12 93 GLY B C 1
ATOM 4328 O O . GLY B 1 93 ? -0.782 3.646 0.712 1 98.12 93 GLY B O 1
ATOM 4329 N N . GLY B 1 94 ? 1.443 4.113 0.46 1 98.38 94 GLY B N 1
ATOM 4330 C CA . GLY B 1 94 ? 1.385 5.355 1.216 1 98.38 94 GLY B CA 1
ATOM 4331 C C . GLY B 1 94 ? 0.769 5.188 2.592 1 98.38 94 GLY B C 1
ATOM 4332 O O . GLY B 1 94 ? 1.133 4.27 3.334 1 98.38 94 GLY B O 1
ATOM 4333 N N . TRP B 1 95 ? -0.163 6.039 2.91 1 98.75 95 TRP B N 1
ATOM 4334 C CA . TRP B 1 95 ? -0.745 6.074 4.246 1 98.75 95 TRP B CA 1
ATOM 4335 C C . TRP B 1 95 ? -1.691 4.898 4.461 1 98.75 95 TRP B C 1
ATOM 4337 O O . TRP B 1 95 ? -2.086 4.609 5.594 1 98.75 95 TRP B O 1
ATOM 4347 N N . ALA B 1 96 ? -2.074 4.238 3.406 1 98.62 96 ALA B N 1
ATOM 4348 C CA . ALA B 1 96 ? -2.92 3.057 3.555 1 98.62 96 ALA B CA 1
ATOM 4349 C C . ALA B 1 96 ? -2.084 1.813 3.842 1 98.62 96 ALA B C 1
ATOM 4351 O O . ALA B 1 96 ? -2.627 0.744 4.125 1 98.62 96 ALA B O 1
ATOM 4352 N N . ASN B 1 97 ? -0.78 1.852 3.723 1 98.69 97 ASN B N 1
ATOM 4353 C CA . ASN B 1 97 ? 0.153 0.798 4.109 1 98.69 97 ASN B CA 1
ATOM 4354 C C . ASN B 1 97 ? 0.643 0.981 5.543 1 98.69 97 ASN B C 1
ATOM 4356 O O . ASN B 1 97 ? 1.301 1.976 5.855 1 98.69 97 ASN B O 1
ATOM 4360 N N . PRO B 1 98 ? 0.417 0.021 6.422 1 98.69 98 PRO B N 1
ATOM 4361 C CA . PRO B 1 98 ? 0.782 0.197 7.832 1 98.69 98 PRO B CA 1
ATOM 4362 C C . PRO B 1 98 ? 2.281 0.41 8.031 1 98.69 98 PRO B C 1
ATOM 4364 O O . PRO B 1 98 ? 2.697 0.989 9.039 1 98.69 98 PRO B O 1
ATOM 4367 N N . LEU B 1 99 ? 3.109 0.066 7.094 1 98.56 99 LEU B N 1
ATOM 4368 C CA . LEU B 1 99 ? 4.555 0.219 7.219 1 98.56 99 LEU B CA 1
ATOM 4369 C C . LEU B 1 99 ? 4.949 1.692 7.195 1 98.56 99 LEU B C 1
ATOM 4371 O O . LEU B 1 99 ? 6.066 2.047 7.574 1 98.56 99 LEU B O 1
ATOM 4375 N N . ILE B 1 100 ? 4.043 2.549 6.773 1 98.75 100 ILE B N 1
ATOM 4376 C CA . ILE B 1 100 ? 4.297 3.982 6.691 1 98.75 100 ILE B CA 1
ATOM 4377 C C . ILE B 1 100 ? 4.664 4.52 8.07 1 98.75 100 ILE B C 1
ATOM 4379 O O . ILE B 1 100 ? 5.449 5.469 8.188 1 98.75 100 ILE B O 1
ATOM 4383 N N . ALA B 1 101 ? 4.074 3.914 9.141 1 98.75 101 ALA B N 1
ATOM 4384 C CA . ALA B 1 101 ? 4.359 4.363 10.5 1 98.75 101 ALA B CA 1
ATOM 4385 C C . ALA B 1 101 ? 5.84 4.203 10.836 1 98.75 101 ALA B C 1
ATOM 4387 O O . ALA B 1 101 ? 6.438 5.074 11.477 1 98.75 101 ALA B O 1
ATOM 4388 N N . ASP B 1 102 ? 6.445 3.107 10.367 1 98.44 102 ASP B N 1
ATOM 4389 C CA . ASP B 1 102 ? 7.871 2.875 10.594 1 98.44 102 ASP B CA 1
ATOM 4390 C C . ASP B 1 102 ? 8.719 3.834 9.766 1 98.44 102 ASP B C 1
ATOM 4392 O O . ASP B 1 102 ? 9.727 4.352 10.25 1 98.44 102 ASP B O 1
ATOM 4396 N N . TRP B 1 103 ? 8.352 4.008 8.508 1 98.56 103 TRP B N 1
ATOM 4397 C CA . TRP B 1 103 ? 9.094 4.918 7.645 1 98.56 103 TRP B CA 1
ATOM 4398 C C . TRP B 1 103 ? 9.016 6.348 8.164 1 98.56 103 TRP B C 1
ATOM 4400 O O . TRP B 1 103 ? 9.992 7.105 8.07 1 98.56 103 TRP B O 1
ATOM 4410 N N . PHE B 1 104 ? 7.863 6.703 8.727 1 98.88 104 PHE B N 1
ATOM 4411 C CA . PHE B 1 104 ? 7.695 8.031 9.305 1 98.88 104 PHE B CA 1
ATOM 4412 C C . PHE B 1 104 ? 8.562 8.195 10.547 1 98.88 104 PHE B C 1
ATOM 4414 O O . PHE B 1 104 ? 9.117 9.266 10.789 1 98.88 104 PHE B O 1
ATOM 4421 N N . GLU B 1 105 ? 8.633 7.191 11.383 1 98.88 105 GLU B N 1
ATOM 4422 C CA . GLU B 1 105 ? 9.516 7.223 12.555 1 98.88 105 GLU B CA 1
ATOM 4423 C C . GLU B 1 105 ? 10.961 7.48 12.148 1 98.88 105 GLU B C 1
ATOM 4425 O O . GLU B 1 105 ? 11.656 8.273 12.781 1 98.88 105 GLU B O 1
ATOM 4430 N N . ASP B 1 106 ? 11.422 6.785 11.062 1 98.75 106 ASP B N 1
ATOM 4431 C CA . ASP B 1 106 ? 12.773 7 10.547 1 98.75 106 ASP B CA 1
ATOM 4432 C C . ASP B 1 106 ? 12.969 8.445 10.109 1 98.75 106 ASP B C 1
ATOM 4434 O O . ASP B 1 106 ? 14.016 9.047 10.375 1 98.75 106 ASP B O 1
ATOM 4438 N N . TYR B 1 107 ? 11.969 8.898 9.398 1 98.88 107 TYR B N 1
ATOM 4439 C CA . TYR B 1 107 ? 11.984 10.273 8.922 1 98.88 107 TYR B CA 1
ATOM 4440 C C . TYR B 1 107 ? 12.07 11.25 10.094 1 98.88 107 TYR B C 1
ATOM 4442 O O . TYR B 1 107 ? 12.891 12.18 10.078 1 98.88 107 TYR B O 1
ATOM 4450 N N . ALA B 1 108 ? 11.234 11.07 11.125 1 98.94 108 ALA B N 1
ATOM 4451 C CA . ALA B 1 108 ? 11.258 11.906 12.32 1 98.94 108 ALA B CA 1
ATOM 4452 C C . ALA B 1 108 ? 12.633 11.875 12.992 1 98.94 108 ALA B C 1
ATOM 4454 O O . ALA B 1 108 ? 13.141 12.906 13.422 1 98.94 108 ALA B O 1
ATOM 4455 N N . ARG B 1 109 ? 13.227 10.672 13.102 1 98.88 109 ARG B N 1
ATOM 4456 C CA . ARG B 1 109 ? 14.555 10.531 13.703 1 98.88 109 ARG B CA 1
ATOM 4457 C C . ARG B 1 109 ? 15.57 11.422 12.992 1 98.88 109 ARG B C 1
ATOM 4459 O O . ARG B 1 109 ? 16.375 12.102 13.641 1 98.88 109 ARG B O 1
ATOM 4466 N N . VAL B 1 110 ? 15.516 11.406 11.648 1 98.81 110 VAL B N 1
ATOM 4467 C CA . VAL B 1 110 ? 16.438 12.219 10.859 1 98.81 110 VAL B CA 1
ATOM 4468 C C . VAL B 1 110 ? 16.297 13.688 11.234 1 98.81 110 VAL B C 1
ATOM 4470 O O . VAL B 1 110 ? 17.281 14.398 11.406 1 98.81 110 VAL B O 1
ATOM 4473 N N . LEU B 1 111 ? 15.07 14.156 11.383 1 98.88 111 LEU B N 1
ATOM 4474 C CA . LEU B 1 111 ? 14.82 15.562 11.648 1 98.88 111 LEU B CA 1
ATOM 4475 C C . LEU B 1 111 ? 15.172 15.914 13.094 1 98.88 111 LEU B C 1
ATOM 4477 O O . LEU B 1 111 ? 15.734 16.984 13.352 1 98.88 111 LEU B O 1
ATOM 4481 N N . TYR B 1 112 ? 14.805 15.062 14.117 1 98.88 112 TYR B N 1
ATOM 4482 C CA . TYR B 1 112 ? 15.164 15.305 15.508 1 98.88 112 TYR B CA 1
ATOM 4483 C C . TYR B 1 112 ? 16.688 15.383 15.672 1 98.88 112 TYR B C 1
ATOM 4485 O O . TYR B 1 112 ? 17.188 16.234 16.406 1 98.88 112 TYR B O 1
ATOM 4493 N N . ASP B 1 113 ? 17.391 14.508 14.938 1 98.69 113 ASP B N 1
ATOM 4494 C CA . ASP B 1 113 ? 18.844 14.508 14.984 1 98.69 113 ASP B CA 1
ATOM 4495 C C . ASP B 1 113 ? 19.406 15.805 14.414 1 98.69 113 ASP B C 1
ATOM 4497 O O . ASP B 1 113 ? 20.344 16.391 14.969 1 98.69 113 ASP B O 1
ATOM 4501 N N . ALA B 1 114 ? 18.875 16.25 13.352 1 98.69 114 ALA B N 1
ATOM 4502 C CA . ALA B 1 114 ? 19.453 17.344 12.578 1 98.69 114 ALA B CA 1
ATOM 4503 C C . ALA B 1 114 ? 19.125 18.688 13.203 1 98.69 114 ALA B C 1
ATOM 4505 O O . ALA B 1 114 ? 19.922 19.625 13.141 1 98.69 114 ALA B O 1
ATOM 4506 N N . LEU B 1 115 ? 17.922 18.797 13.766 1 98.88 115 LEU B N 1
ATOM 4507 C CA . LEU B 1 115 ? 17.438 20.125 14.086 1 98.88 115 LEU B CA 1
ATOM 4508 C C . LEU B 1 115 ? 17.016 20.219 15.547 1 98.88 115 LEU B C 1
ATOM 4510 O O . LEU B 1 115 ? 16.781 21.312 16.078 1 98.88 115 LEU B O 1
ATOM 4514 N N . GLY B 1 116 ? 17 19.172 16.328 1 98.62 116 GLY B N 1
ATOM 4515 C CA . GLY B 1 116 ? 16.359 19.078 17.641 1 98.62 116 GLY B CA 1
ATOM 4516 C C . GLY B 1 116 ? 17.109 19.844 18.719 1 98.62 116 GLY B C 1
ATOM 4517 O O . GLY B 1 116 ? 16.562 20.109 19.797 1 98.62 116 GLY B O 1
ATOM 4518 N N . ASP B 1 117 ? 18.328 20.156 18.484 1 98.25 117 ASP B N 1
ATOM 4519 C CA . ASP B 1 117 ? 19.078 20.984 19.422 1 98.25 117 ASP B CA 1
ATOM 4520 C C . ASP B 1 117 ? 18.562 22.422 19.422 1 98.25 117 ASP B C 1
ATOM 4522 O O . ASP B 1 117 ? 18.781 23.156 20.391 1 98.25 117 ASP B O 1
ATOM 4526 N N . ARG B 1 118 ? 17.859 22.812 18.328 1 98.5 118 ARG B N 1
ATOM 4527 C CA . ARG B 1 118 ? 17.406 24.188 18.172 1 98.5 118 ARG B CA 1
ATOM 4528 C C . ARG B 1 118 ? 15.883 24.266 18.141 1 98.5 118 ARG B C 1
ATOM 4530 O O . ARG B 1 118 ? 15.297 25.188 18.703 1 98.5 118 ARG B O 1
ATOM 4537 N N . VAL B 1 119 ? 15.227 23.344 17.516 1 98.75 119 VAL B N 1
ATOM 4538 C CA . VAL B 1 119 ? 13.766 23.328 17.422 1 98.75 119 VAL B CA 1
ATOM 4539 C C . VAL B 1 119 ? 13.18 22.766 18.703 1 98.75 119 VAL B C 1
ATOM 4541 O O . VAL B 1 119 ? 13.531 21.672 19.141 1 98.75 119 VAL B O 1
ATOM 4544 N N . LYS B 1 120 ? 12.25 23.516 19.297 1 98.5 120 LYS B N 1
ATOM 4545 C CA . LYS B 1 120 ? 11.734 23.109 20.594 1 98.5 120 LYS B CA 1
ATOM 4546 C C . LYS B 1 120 ? 10.258 22.719 20.516 1 98.5 120 LYS B C 1
ATOM 4548 O O . LYS B 1 120 ? 9.695 22.172 21.469 1 98.5 120 LYS B O 1
ATOM 4553 N N . THR B 1 121 ? 9.57 22.953 19.438 1 98.88 121 THR B N 1
ATOM 4554 C CA . THR B 1 121 ? 8.18 22.578 19.219 1 98.88 121 THR B CA 1
ATOM 4555 C C . THR B 1 121 ? 8.023 21.812 17.906 1 98.88 121 THR B C 1
ATOM 4557 O O . THR B 1 121 ? 8.25 22.359 16.828 1 98.88 121 THR B O 1
ATOM 4560 N N . TRP B 1 122 ? 7.656 20.531 18.031 1 98.94 122 TRP B N 1
ATOM 4561 C CA . TRP B 1 122 ? 7.473 19.656 16.891 1 98.94 122 TRP B CA 1
ATOM 4562 C C . TRP B 1 122 ? 6 19.297 16.703 1 98.94 122 TRP B C 1
ATOM 4564 O O . TRP B 1 122 ? 5.332 18.875 17.656 1 98.94 122 TRP B O 1
ATOM 4574 N N . ILE B 1 123 ? 5.484 19.484 15.539 1 98.94 123 ILE B N 1
ATOM 4575 C CA . ILE B 1 123 ? 4.176 18.969 15.133 1 98.94 123 ILE B CA 1
ATOM 4576 C C . ILE B 1 123 ? 4.352 17.797 14.18 1 98.94 123 ILE B C 1
ATOM 4578 O O . ILE B 1 123 ? 4.961 17.938 13.117 1 98.94 123 ILE B O 1
ATOM 4582 N N . THR B 1 124 ? 3.859 16.641 14.523 1 98.94 124 THR B N 1
ATOM 4583 C CA . THR B 1 124 ? 4.094 15.445 13.734 1 98.94 124 THR B CA 1
ATOM 4584 C C . THR B 1 124 ? 3.305 15.492 12.43 1 98.94 124 THR B C 1
ATOM 4586 O O . THR B 1 124 ? 3.891 15.539 11.344 1 98.94 124 THR B O 1
ATOM 4589 N N . LEU B 1 125 ? 2.01 15.578 12.594 1 98.94 125 LEU B N 1
ATOM 4590 C CA . LEU B 1 125 ? 1.108 15.617 11.453 1 98.94 125 LEU B CA 1
ATOM 4591 C C . LEU B 1 125 ? 0.223 16.859 11.5 1 98.94 125 LEU B C 1
ATOM 4593 O O . LEU B 1 125 ? -0.31 17.203 12.562 1 98.94 125 LEU B O 1
ATOM 4597 N N . ASN B 1 126 ? 0.175 17.516 10.344 1 98.81 126 ASN B N 1
ATOM 4598 C CA . ASN B 1 126 ? -0.812 18.594 10.219 1 98.81 126 ASN B CA 1
ATOM 4599 C C . ASN B 1 126 ? -2.115 18.078 9.609 1 98.81 126 ASN B C 1
ATOM 4601 O O . ASN B 1 126 ? -2.123 17.562 8.492 1 98.81 126 ASN B O 1
ATOM 4605 N N . GLU B 1 127 ? -3.217 18.172 10.32 1 98.56 127 GLU B N 1
ATOM 4606 C CA . GLU B 1 127 ? -4.57 17.922 9.844 1 98.56 127 GLU B CA 1
ATOM 4607 C C . GLU B 1 127 ? -4.66 16.578 9.117 1 98.56 127 GLU B C 1
ATOM 4609 O O . GLU B 1 127 ? -4.992 16.531 7.934 1 98.56 127 GLU B O 1
ATOM 4614 N N . PRO B 1 128 ? -4.574 15.477 9.828 1 98.44 128 PRO B N 1
ATOM 4615 C CA . PRO B 1 128 ? -4.625 14.164 9.18 1 98.44 128 PRO B CA 1
ATOM 4616 C C . PRO B 1 128 ? -5.883 13.969 8.336 1 98.44 128 PRO B C 1
ATOM 4618 O O . PRO B 1 128 ? -5.84 13.297 7.305 1 98.44 128 PRO B O 1
ATOM 4621 N N . LYS B 1 129 ? -6.977 14.562 8.734 1 98 129 LYS B N 1
ATOM 4622 C CA . LYS B 1 129 ? -8.211 14.406 7.973 1 98 129 LYS B CA 1
ATOM 4623 C C . LYS B 1 129 ? -8.023 14.844 6.523 1 98 129 LYS B C 1
ATOM 4625 O O . LYS B 1 129 ? -8.484 14.172 5.602 1 98 129 LYS B O 1
ATOM 4630 N N . GLN B 1 130 ? -7.379 15.938 6.316 1 97.44 130 GLN B N 1
ATOM 4631 C CA . GLN B 1 130 ? -7.289 16.547 5 1 97.44 130 GLN B CA 1
ATOM 4632 C C . GLN B 1 130 ? -6.57 15.641 4.008 1 97.44 130 GLN B C 1
ATOM 4634 O O . GLN B 1 130 ? -7.129 15.289 2.967 1 97.44 130 GLN B O 1
ATOM 4639 N N . PHE B 1 131 ? -5.371 15.156 4.387 1 97.06 131 PHE B N 1
ATOM 4640 C CA . PHE B 1 131 ? -4.633 14.391 3.391 1 97.06 131 PHE B CA 1
ATOM 4641 C C . PHE B 1 131 ? -5.152 12.953 3.324 1 97.06 131 PHE B C 1
ATOM 4643 O O . PHE B 1 131 ? -4.902 12.242 2.35 1 97.06 131 PHE B O 1
ATOM 4650 N N . ILE B 1 132 ? -5.918 12.539 4.352 1 98.31 132 ILE B N 1
ATOM 4651 C CA . ILE B 1 132 ? -6.398 11.164 4.363 1 98.31 132 ILE B CA 1
ATOM 4652 C C . ILE B 1 132 ? -7.762 11.094 3.682 1 98.31 132 ILE B C 1
ATOM 4654 O O . ILE B 1 132 ? -7.926 10.391 2.678 1 98.31 132 ILE B O 1
ATOM 4658 N N . ILE B 1 133 ? -8.789 11.844 4.207 1 97.81 133 ILE B N 1
ATOM 4659 C CA . ILE B 1 133 ? -10.141 11.75 3.674 1 97.81 133 ILE B CA 1
ATOM 4660 C C . ILE B 1 133 ? -10.18 12.336 2.262 1 97.81 133 ILE B C 1
ATOM 4662 O O . ILE B 1 133 ? -10.789 11.75 1.361 1 97.81 133 ILE B O 1
ATOM 4666 N N . TYR B 1 134 ? -9.484 13.453 2.066 1 96.75 134 TYR B N 1
ATOM 4667 C CA . TYR B 1 134 ? -9.539 14.102 0.761 1 96.75 134 TYR B CA 1
ATOM 4668 C C . TYR B 1 134 ? -8.602 13.422 -0.226 1 96.75 134 TYR B C 1
ATOM 4670 O O . TYR B 1 134 ? -8.766 13.562 -1.441 1 96.75 134 TYR B O 1
ATOM 4678 N N . GLY B 1 135 ? -7.582 12.742 0.32 1 96.69 135 GLY B N 1
ATOM 4679 C CA . GLY B 1 135 ? -6.602 12.109 -0.55 1 96.69 135 GLY B CA 1
ATOM 4680 C C . GLY B 1 135 ? -6.91 10.656 -0.842 1 96.69 135 GLY B C 1
ATOM 4681 O O . GLY B 1 135 ? -6.539 10.141 -1.897 1 96.69 135 GLY B O 1
ATOM 4682 N N . TYR B 1 136 ? -7.59 9.953 0.075 1 97.69 136 TYR B N 1
ATOM 4683 C CA . TYR B 1 136 ? -7.836 8.523 -0.061 1 97.69 136 TYR B CA 1
ATOM 4684 C C . TYR B 1 136 ? -9.328 8.227 -0.103 1 97.69 136 TYR B C 1
ATOM 4686 O O . TYR B 1 136 ? -9.742 7.133 -0.493 1 97.69 136 TYR B O 1
ATOM 4694 N N . GLY B 1 137 ? -10.117 9.164 0.295 1 96.94 137 GLY B N 1
ATOM 4695 C CA . GLY B 1 137 ? -11.547 8.945 0.373 1 96.94 137 GLY B CA 1
ATOM 4696 C C . GLY B 1 137 ? -12.328 9.711 -0.678 1 96.94 137 GLY B C 1
ATOM 4697 O O . GLY B 1 137 ? -13.445 9.32 -1.031 1 96.94 137 GLY B O 1
ATOM 4698 N N . MET B 1 138 ? -11.75 10.812 -1.09 1 95.25 138 MET B N 1
ATOM 4699 C CA . MET B 1 138 ? -12.375 11.695 -2.07 1 95.25 138 MET B CA 1
ATOM 4700 C C . MET B 1 138 ? -11.414 12.016 -3.209 1 95.25 138 MET B C 1
ATOM 4702 O O . MET B 1 138 ? -10.211 11.766 -3.102 1 95.25 138 MET B O 1
ATOM 4706 N N . GLU B 1 139 ? -11.953 12.461 -4.305 1 92.5 139 GLU B N 1
ATOM 4707 C CA . GLU B 1 139 ? -11.141 12.93 -5.426 1 92.5 139 GLU B CA 1
ATOM 4708 C C . GLU B 1 139 ? -10.805 14.414 -5.285 1 92.5 139 GLU B C 1
ATOM 4710 O O . GLU B 1 139 ? -11.336 15.25 -6.02 1 92.5 139 GLU B O 1
ATOM 4715 N N . ARG B 1 140 ? -9.914 14.672 -4.406 1 93.06 140 ARG B N 1
ATOM 4716 C CA . ARG B 1 140 ? -9.656 16.094 -4.168 1 93.06 140 ARG B CA 1
ATOM 4717 C C . ARG B 1 140 ? -8.156 16.344 -4.031 1 93.06 140 ARG B C 1
ATOM 4719 O O . ARG B 1 140 ? -7.609 17.219 -4.711 1 93.06 140 ARG B O 1
ATOM 4726 N N . PHE B 1 141 ? -7.508 15.625 -3.107 1 94.5 141 PHE B N 1
ATOM 4727 C CA . PHE B 1 141 ? -6.086 15.836 -2.857 1 94.5 141 PHE B CA 1
ATOM 4728 C C . PHE B 1 141 ? -5.27 14.633 -3.312 1 94.5 141 PHE B C 1
ATOM 4730 O O . PHE B 1 141 ? -5.828 13.594 -3.656 1 94.5 141 PHE B O 1
ATOM 4737 N N . ALA B 1 142 ? -3.895 14.875 -3.473 1 93 142 ALA B N 1
ATOM 4738 C CA . ALA B 1 142 ? -2.99 13.75 -3.688 1 93 142 ALA B CA 1
ATOM 4739 C C . ALA B 1 142 ? -3.121 12.719 -2.568 1 93 142 ALA B C 1
ATOM 4741 O O . ALA B 1 142 ? -3.359 13.078 -1.412 1 93 142 ALA B O 1
ATOM 4742 N N . PRO B 1 143 ? -3.002 11.539 -2.902 1 94.5 143 PRO B N 1
ATOM 4743 C CA . PRO B 1 143 ? -2.617 10.922 -4.176 1 94.5 143 PRO B CA 1
ATOM 4744 C C . PRO B 1 143 ? -3.814 10.609 -5.07 1 94.5 143 PRO B C 1
ATOM 4746 O O . PRO B 1 143 ? -3.654 10.023 -6.141 1 94.5 143 PRO B O 1
ATOM 4749 N N . ASN B 1 144 ? -4.965 10.992 -4.641 1 93.5 144 ASN B N 1
ATOM 4750 C CA . ASN B 1 144 ? -6.184 10.773 -5.414 1 93.5 144 ASN B CA 1
ATOM 4751 C C . ASN B 1 144 ? -6.488 9.281 -5.555 1 93.5 144 ASN B C 1
ATOM 4753 O O . ASN B 1 144 ? -6.922 8.836 -6.621 1 93.5 144 ASN B O 1
ATOM 4757 N N . ILE B 1 145 ? -6.082 8.617 -4.551 1 92.44 145 ILE B N 1
ATOM 4758 C CA . ILE B 1 145 ? -6.547 7.246 -4.398 1 92.44 145 ILE B CA 1
ATOM 4759 C C . ILE B 1 145 ? -7.984 7.242 -3.877 1 92.44 145 ILE B C 1
ATOM 4761 O O . ILE B 1 145 ? -8.312 7.988 -2.953 1 92.44 145 ILE B O 1
ATOM 4765 N N . VAL B 1 146 ? -8.945 6.734 -4.613 1 92.62 146 VAL B N 1
ATOM 4766 C CA . VAL B 1 146 ? -10.336 6.766 -4.176 1 92.62 146 VAL B CA 1
ATOM 4767 C C . VAL B 1 146 ? -10.742 5.395 -3.629 1 92.62 146 VAL B C 1
ATOM 4769 O O . VAL B 1 146 ? -11.266 4.559 -4.367 1 92.62 146 VAL B O 1
ATOM 4772 N N . SER B 1 147 ? -10.508 5.23 -2.418 1 97.31 147 SER B N 1
ATOM 4773 C CA . SER B 1 147 ? -10.93 4.09 -1.616 1 97.31 147 SER B CA 1
ATOM 4774 C C . SER B 1 147 ? -11.766 4.535 -0.421 1 97.31 147 SER B C 1
ATOM 4776 O O . SER B 1 147 ? -11.383 4.312 0.729 1 97.31 147 SER B O 1
ATOM 4778 N N . ALA B 1 148 ? -12.961 5.102 -0.699 1 97.88 148 ALA B N 1
ATOM 4779 C CA . ALA B 1 148 ? -13.805 5.801 0.265 1 97.88 148 ALA B CA 1
ATOM 4780 C C . ALA B 1 148 ? -14.336 4.84 1.324 1 97.88 148 ALA B C 1
ATOM 4782 O O . ALA B 1 148 ? -14.867 3.773 0.996 1 97.88 148 ALA B O 1
ATOM 4783 N N . GLY B 1 149 ? -14.18 5.238 2.531 1 98.12 149 GLY B N 1
ATOM 4784 C CA . GLY B 1 149 ? -14.719 4.465 3.641 1 98.12 149 GLY B CA 1
ATOM 4785 C C . GLY B 1 149 ? -13.898 3.232 3.963 1 98.12 149 GLY B C 1
ATOM 4786 O O . GLY B 1 149 ? -14.289 2.424 4.809 1 98.12 149 GLY B O 1
ATOM 4787 N N . ILE B 1 150 ? -12.797 2.975 3.289 1 98.38 150 ILE B N 1
ATOM 4788 C CA . ILE B 1 150 ? -11.969 1.798 3.502 1 98.38 150 ILE B CA 1
ATOM 4789 C C . ILE B 1 150 ? -10.508 2.221 3.645 1 98.38 150 ILE B C 1
ATOM 4791 O O . ILE B 1 150 ? -9.953 2.219 4.75 1 98.38 150 ILE B O 1
ATOM 4795 N N . GLY B 1 151 ? -9.898 2.619 2.473 1 98.44 151 GLY B N 1
ATOM 4796 C CA . GLY B 1 151 ? -8.508 3.047 2.48 1 98.44 151 GLY B CA 1
ATOM 4797 C C . GLY B 1 151 ? -8.258 4.254 3.369 1 98.44 151 GLY B C 1
ATOM 4798 O O . GLY B 1 151 ? -7.207 4.359 3.998 1 98.44 151 GLY B O 1
ATOM 4799 N N . ASP B 1 152 ? -9.211 5.16 3.354 1 98.5 152 ASP B N 1
ATOM 4800 C CA . ASP B 1 152 ? -9.055 6.348 4.191 1 98.5 152 ASP B CA 1
ATOM 4801 C C . ASP B 1 152 ? -9.141 5.988 5.672 1 98.5 152 ASP B C 1
ATOM 4803 O O . ASP B 1 152 ? -8.375 6.512 6.484 1 98.5 152 ASP B O 1
ATOM 4807 N N . TYR B 1 153 ? -9.984 5.02 6.094 1 98.81 153 TYR B N 1
ATOM 4808 C CA . TYR B 1 153 ? -10.039 4.602 7.488 1 98.81 153 TYR B CA 1
ATOM 4809 C C . TYR B 1 153 ? -8.773 3.852 7.887 1 98.81 153 TYR B C 1
ATOM 4811 O O . TYR B 1 153 ? -8.273 4.02 9 1 98.81 153 TYR B O 1
ATOM 4819 N N . ILE B 1 154 ? -8.281 3.035 6.973 1 98.75 154 ILE B N 1
ATOM 4820 C CA . ILE B 1 154 ? -7.004 2.369 7.203 1 98.75 154 ILE B CA 1
ATOM 4821 C C . ILE B 1 154 ? -5.91 3.414 7.422 1 98.75 154 ILE B C 1
ATOM 4823 O O . ILE B 1 154 ? -5.105 3.291 8.344 1 98.75 154 ILE B O 1
ATOM 4827 N N . ALA B 1 155 ? -5.918 4.414 6.617 1 98.81 155 ALA B N 1
ATOM 4828 C CA . ALA B 1 155 ? -4.91 5.469 6.676 1 98.81 155 ALA B CA 1
ATOM 4829 C C . ALA B 1 155 ? -4.988 6.227 7.996 1 98.81 155 ALA B C 1
ATOM 4831 O O . ALA B 1 155 ? -3.965 6.668 8.531 1 98.81 155 ALA B O 1
ATOM 4832 N N . VAL B 1 156 ? -6.211 6.418 8.57 1 98.88 156 VAL B N 1
ATOM 4833 C CA . VAL B 1 156 ? -6.352 7.098 9.852 1 98.88 156 VAL B CA 1
ATOM 4834 C C . VAL B 1 156 ? -5.609 6.32 10.938 1 98.88 156 VAL B C 1
ATOM 4836 O O . VAL B 1 156 ? -4.84 6.898 11.711 1 98.88 156 VAL B O 1
ATOM 4839 N N . LYS B 1 157 ? -5.883 5.051 11.023 1 98.81 157 LYS B N 1
ATOM 4840 C CA . LYS B 1 157 ? -5.195 4.223 12.008 1 98.81 157 LYS B CA 1
ATOM 4841 C C . LYS B 1 157 ? -3.68 4.328 11.852 1 98.81 157 LYS B C 1
ATOM 4843 O O . LYS B 1 157 ? -2.959 4.48 12.844 1 98.81 157 LYS B O 1
ATOM 4848 N N . ASN B 1 158 ? -3.232 4.195 10.586 1 98.94 158 ASN B N 1
ATOM 4849 C CA . ASN B 1 158 ? -1.795 4.227 10.328 1 98.94 158 ASN B CA 1
ATOM 4850 C C . ASN B 1 158 ? -1.191 5.582 10.68 1 98.94 158 ASN B C 1
ATOM 4852 O O . ASN B 1 158 ? -0.054 5.66 11.148 1 98.94 158 ASN B O 1
ATOM 4856 N N . ALA B 1 159 ? -1.939 6.633 10.438 1 98.94 159 ALA B N 1
ATOM 4857 C CA . ALA B 1 159 ? -1.482 7.973 10.797 1 98.94 159 ALA B CA 1
ATOM 4858 C C . ALA B 1 159 ? -1.345 8.125 12.305 1 98.94 159 ALA B C 1
ATOM 4860 O O . ALA B 1 159 ? -0.393 8.742 12.789 1 98.94 159 ALA B O 1
ATOM 4861 N N . LEU B 1 160 ? -2.312 7.59 13.031 1 98.94 160 LEU B N 1
ATOM 4862 C CA . LEU B 1 160 ? -2.25 7.625 14.492 1 98.94 160 LEU B CA 1
ATOM 4863 C C . LEU B 1 160 ? -1.039 6.852 15 1 98.94 160 LEU B C 1
ATOM 4865 O O . LEU B 1 160 ? -0.347 7.305 15.914 1 98.94 160 LEU B O 1
ATOM 4869 N N . MET B 1 161 ? -0.803 5.707 14.375 1 98.94 161 MET B N 1
ATOM 4870 C CA . MET B 1 161 ? 0.366 4.914 14.75 1 98.94 161 MET B CA 1
ATOM 4871 C C . MET B 1 161 ? 1.655 5.664 14.43 1 98.94 161 MET B C 1
ATOM 4873 O O . MET B 1 161 ? 2.602 5.645 15.219 1 98.94 161 MET B O 1
ATOM 4877 N N . ALA B 1 162 ? 1.7 6.281 13.258 1 98.94 162 ALA B N 1
ATOM 4878 C CA . ALA B 1 162 ? 2.871 7.055 12.859 1 98.94 162 ALA B CA 1
ATOM 4879 C C . ALA B 1 162 ? 3.127 8.211 13.828 1 98.94 162 ALA B C 1
ATOM 4881 O O . ALA B 1 162 ? 4.262 8.43 14.25 1 98.94 162 ALA B O 1
ATOM 4882 N N . HIS B 1 163 ? 2.07 8.914 14.172 1 98.94 163 HIS B N 1
ATOM 4883 C CA . HIS B 1 163 ? 2.162 9.984 15.156 1 98.94 163 HIS B CA 1
ATOM 4884 C C . HIS B 1 163 ? 2.723 9.469 16.469 1 98.94 163 HIS B C 1
ATOM 4886 O O . HIS B 1 163 ? 3.66 10.047 17.031 1 98.94 163 HIS B O 1
ATOM 4892 N N . ALA B 1 164 ? 2.121 8.438 16.953 1 99 164 ALA B N 1
ATOM 4893 C CA . ALA B 1 164 ? 2.529 7.887 18.25 1 99 164 ALA B CA 1
ATOM 4894 C C . ALA B 1 164 ? 3.996 7.465 18.219 1 99 164 ALA B C 1
ATOM 4896 O O . ALA B 1 164 ? 4.734 7.711 19.172 1 99 164 ALA B O 1
ATOM 4897 N N . LYS B 1 165 ? 4.418 6.848 17.156 1 98.94 165 LYS B N 1
ATOM 4898 C CA . LYS B 1 165 ? 5.809 6.414 17.047 1 98.94 165 LYS B CA 1
ATOM 4899 C C . LYS B 1 165 ? 6.762 7.605 17.094 1 98.94 165 LYS B C 1
ATOM 4901 O O . LYS B 1 165 ? 7.793 7.559 17.766 1 98.94 165 LYS B O 1
ATOM 4906 N N . ALA B 1 166 ? 6.445 8.617 16.344 1 98.94 166 ALA B N 1
ATOM 4907 C CA . ALA B 1 166 ? 7.281 9.812 16.344 1 98.94 166 ALA B CA 1
ATOM 4908 C C . ALA B 1 166 ? 7.336 10.453 17.734 1 98.94 166 ALA B C 1
ATOM 4910 O O . ALA B 1 166 ? 8.391 10.914 18.172 1 98.94 166 ALA B O 1
ATOM 4911 N N . TRP B 1 167 ? 6.207 10.508 18.422 1 98.94 167 TRP B N 1
ATOM 4912 C CA . TRP B 1 167 ? 6.156 11.078 19.766 1 98.94 167 TRP B CA 1
ATOM 4913 C C . TRP B 1 167 ? 6.992 10.25 20.734 1 98.94 167 TRP B C 1
ATOM 4915 O O . TRP B 1 167 ? 7.789 10.797 21.5 1 98.94 167 TRP B O 1
ATOM 4925 N N . HIS B 1 168 ? 6.793 8.898 20.75 1 98.94 168 HIS B N 1
ATOM 4926 C CA . HIS B 1 168 ? 7.555 8.023 21.641 1 98.94 168 HIS B CA 1
ATOM 4927 C C . HIS B 1 168 ? 9.047 8.133 21.375 1 98.94 168 HIS B C 1
ATOM 4929 O O . HIS B 1 168 ? 9.859 8.125 22.312 1 98.94 168 HIS B O 1
ATOM 4935 N N . LEU B 1 169 ? 9.359 8.211 20.109 1 98.94 169 LEU B N 1
ATOM 4936 C CA . LEU B 1 169 ? 10.758 8.383 19.734 1 98.94 169 LEU B CA 1
ATOM 4937 C C . LEU B 1 169 ? 11.336 9.641 20.375 1 98.94 169 LEU B C 1
ATOM 4939 O O . LEU B 1 169 ? 12.406 9.586 21 1 98.94 169 LEU B O 1
ATOM 4943 N N . TYR B 1 170 ? 10.648 10.742 20.203 1 98.94 170 TYR B N 1
ATOM 4944 C CA . TYR B 1 170 ? 11.125 11.992 20.797 1 98.94 170 TYR B CA 1
ATOM 4945 C C . TYR B 1 170 ? 11.234 11.867 22.312 1 98.94 170 TYR B C 1
ATOM 4947 O O . TYR B 1 170 ? 12.234 12.273 22.906 1 98.94 170 TYR B O 1
ATOM 4955 N N . ASP B 1 171 ? 10.188 11.344 22.922 1 98.88 171 ASP B N 1
ATOM 4956 C CA . ASP B 1 171 ? 10.078 11.266 24.375 1 98.88 171 ASP B CA 1
ATOM 4957 C C . ASP B 1 171 ? 11.18 10.391 24.969 1 98.88 171 ASP B C 1
ATOM 4959 O O . ASP B 1 171 ? 11.781 10.742 25.984 1 98.88 171 ASP B O 1
ATOM 4963 N N . LYS B 1 172 ? 11.438 9.289 24.328 1 98.69 172 LYS B N 1
ATOM 4964 C CA . LYS B 1 172 ? 12.367 8.297 24.875 1 98.69 172 LYS B CA 1
ATOM 4965 C C . LYS B 1 172 ? 13.812 8.672 24.562 1 98.69 172 LYS B C 1
ATOM 4967 O O . LYS B 1 172 ? 14.703 8.469 25.391 1 98.69 172 LYS B O 1
ATOM 4972 N N . GLU B 1 173 ? 13.984 9.273 23.438 1 98.62 173 GLU B N 1
ATOM 4973 C CA . GLU B 1 173 ? 15.375 9.336 23 1 98.62 173 GLU B CA 1
ATOM 4974 C C . GLU B 1 173 ? 15.883 10.773 22.969 1 98.62 173 GLU B C 1
ATOM 4976 O O . GLU B 1 173 ? 17.094 11.016 23.047 1 98.62 173 GLU B O 1
ATOM 4981 N N . TYR B 1 174 ? 15 11.75 22.891 1 98.75 174 TYR B N 1
ATOM 4982 C CA . TYR B 1 174 ? 15.492 13.086 22.578 1 98.75 174 TYR B CA 1
ATOM 4983 C C . TYR B 1 174 ? 15.062 14.086 23.641 1 98.75 174 TYR B C 1
ATOM 4985 O O . TYR B 1 174 ? 15.727 15.102 23.859 1 98.75 174 TYR B O 1
ATOM 4993 N N . ARG B 1 175 ? 13.984 13.914 24.297 1 98.25 175 ARG B N 1
ATOM 4994 C CA . ARG B 1 175 ? 13.352 14.906 25.172 1 98.25 175 ARG B CA 1
ATOM 4995 C C . ARG B 1 175 ? 14.305 15.367 26.266 1 98.25 175 ARG B C 1
ATOM 4997 O O . ARG B 1 175 ? 14.406 16.562 26.547 1 98.25 175 ARG B O 1
ATOM 5004 N N . GLU B 1 176 ? 14.93 14.43 26.938 1 98.38 176 GLU B N 1
ATOM 5005 C CA . GLU B 1 176 ? 15.82 14.781 28.047 1 98.38 176 GLU B CA 1
ATOM 5006 C C . GLU B 1 176 ? 16.906 15.75 27.609 1 98.38 176 GLU B C 1
ATOM 5008 O O . GLU B 1 176 ? 17.219 16.703 28.312 1 98.38 176 GLU B O 1
ATOM 5013 N N . LYS B 1 177 ? 17.391 15.547 26.391 1 98.44 177 LYS B N 1
ATOM 5014 C CA . LYS B 1 177 ? 18.516 16.344 25.906 1 98.44 177 LYS B CA 1
ATOM 5015 C C . LYS B 1 177 ? 18.031 17.609 25.219 1 98.44 177 LYS B C 1
ATOM 5017 O O . LYS B 1 177 ? 18.625 18.672 25.391 1 98.44 177 LYS B O 1
ATOM 5022 N N . GLN B 1 178 ? 16.984 17.547 24.453 1 98.5 178 GLN B N 1
ATOM 5023 C CA . GLN B 1 178 ? 16.578 18.641 23.578 1 98.5 178 GLN B CA 1
ATOM 5024 C C . GLN B 1 178 ? 15.523 19.516 24.25 1 98.5 178 GLN B C 1
ATOM 5026 O O . GLN B 1 178 ? 15.328 20.672 23.844 1 98.5 178 GLN B O 1
ATOM 5031 N N . LYS B 1 179 ? 14.906 19.016 25.203 1 98.38 179 LYS B N 1
ATOM 5032 C CA . LYS B 1 179 ? 13.992 19.75 26.078 1 98.38 179 LYS B CA 1
ATOM 5033 C C . LYS B 1 179 ? 12.898 20.438 25.25 1 98.38 179 LYS B C 1
ATOM 5035 O O . LYS B 1 179 ? 12.578 21.594 25.5 1 98.38 179 LYS B O 1
ATOM 5040 N N . GLY B 1 180 ? 12.375 19.781 24.234 1 98.5 180 GLY B N 1
ATOM 5041 C CA . GLY B 1 180 ? 11.273 20.312 23.453 1 98.5 180 GLY B CA 1
ATOM 5042 C C . GLY B 1 180 ? 9.961 19.594 23.719 1 98.5 180 GLY B C 1
ATOM 5043 O O . GLY B 1 180 ? 9.844 18.859 24.703 1 98.5 180 GLY B O 1
ATOM 5044 N N . THR B 1 181 ? 8.93 20 23 1 98.75 181 THR B N 1
ATOM 5045 C CA . THR B 1 181 ? 7.605 19.375 23.016 1 98.75 181 THR B CA 1
ATOM 5046 C C . THR B 1 181 ? 7.238 18.828 21.641 1 98.75 181 THR B C 1
ATOM 5048 O O . THR B 1 181 ? 7.805 19.25 20.625 1 98.75 181 THR B O 1
ATOM 5051 N N . CYS B 1 182 ? 6.422 17.859 21.656 1 98.88 182 CYS B N 1
ATOM 5052 C CA . CYS B 1 182 ? 5.969 17.203 20.438 1 98.88 182 CYS B CA 1
ATOM 5053 C C . CYS B 1 182 ? 4.473 16.938 20.484 1 98.88 182 CYS B C 1
ATOM 5055 O O . CYS B 1 182 ? 3.951 16.469 21.516 1 98.88 182 CYS B O 1
ATOM 5057 N N . GLY B 1 183 ? 3.768 17.312 19.469 1 98.88 183 GLY B N 1
ATOM 5058 C CA . GLY B 1 183 ? 2.332 17.094 19.422 1 98.88 183 GLY B CA 1
ATOM 5059 C C . GLY B 1 183 ? 1.795 16.984 18 1 98.88 183 GLY B C 1
ATOM 5060 O O . GLY B 1 183 ? 2.566 16.891 17.047 1 98.88 183 GLY B O 1
ATOM 5061 N N . ILE B 1 184 ? 0.487 16.922 17.875 1 98.94 184 ILE B N 1
ATOM 5062 C CA . ILE B 1 184 ? -0.213 16.781 16.609 1 98.94 184 ILE B CA 1
ATOM 5063 C C . ILE B 1 184 ? -1.168 17.953 16.406 1 98.94 184 ILE B C 1
ATOM 5065 O O . ILE B 1 184 ? -1.639 18.547 17.391 1 98.94 184 ILE B O 1
ATOM 5069 N N . THR B 1 185 ? -1.359 18.344 15.148 1 98.94 185 THR B N 1
ATOM 5070 C CA . THR B 1 185 ? -2.352 19.375 14.852 1 98.94 185 THR B CA 1
ATOM 5071 C C . THR B 1 185 ? -3.57 18.766 14.164 1 98.94 185 THR B C 1
ATOM 5073 O O . THR B 1 185 ? -3.439 18.078 13.148 1 98.94 185 THR B O 1
ATOM 5076 N N . ILE B 1 186 ? -4.723 19.047 14.727 1 98.81 186 ILE B N 1
ATOM 5077 C CA . ILE B 1 186 ? -5.973 18.469 14.25 1 98.81 186 ILE B CA 1
ATOM 5078 C C . ILE B 1 186 ? -6.891 19.578 13.742 1 98.81 186 ILE B C 1
ATOM 5080 O O . ILE B 1 186 ? -7.031 20.625 14.383 1 98.81 186 ILE B O 1
ATOM 5084 N N . ALA B 1 187 ? -7.398 19.406 12.492 1 98.06 187 ALA B N 1
ATOM 5085 C CA . ALA B 1 187 ? -8.469 20.281 12.047 1 98.06 187 ALA B CA 1
ATOM 5086 C C . ALA B 1 187 ? -9.695 20.156 12.953 1 98.06 187 ALA B C 1
ATOM 5088 O O . ALA B 1 187 ? -10.328 19.094 12.992 1 98.06 187 ALA B O 1
ATOM 5089 N N . THR B 1 188 ? -10.008 21.188 13.641 1 97.62 188 THR B N 1
ATOM 5090 C CA . THR B 1 188 ? -11.062 21.141 14.648 1 97.62 188 THR B CA 1
ATOM 5091 C C . THR B 1 188 ? -12.148 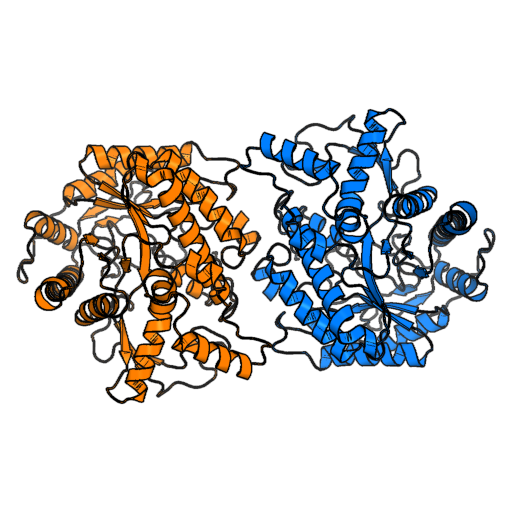22.172 14.344 1 97.62 188 THR B C 1
ATOM 5093 O O . THR B 1 188 ? -12.492 22.984 15.203 1 97.62 188 THR B O 1
ATOM 5096 N N . ASP B 1 189 ? -12.672 22.078 13.156 1 97.88 189 ASP B N 1
ATOM 5097 C CA . ASP B 1 189 ? -13.828 22.906 12.828 1 97.88 189 ASP B CA 1
ATOM 5098 C C . ASP B 1 189 ? -15.086 22.391 13.523 1 97.88 189 ASP B C 1
ATOM 5100 O O . ASP B 1 189 ? -15.352 21.188 13.531 1 97.88 189 ASP B O 1
ATOM 5104 N N . PHE B 1 190 ? -15.766 23.25 14.086 1 98.44 190 PHE B N 1
ATOM 5105 C CA . PHE B 1 190 ? -16.906 22.812 14.898 1 98.44 190 PHE B CA 1
ATOM 5106 C C . PHE B 1 190 ? -18.062 22.375 14.016 1 98.44 190 PHE B C 1
ATOM 5108 O O . PHE B 1 190 ? -18.297 22.953 12.953 1 98.44 190 PHE B O 1
ATOM 5115 N N . ARG B 1 191 ? -18.734 21.328 14.406 1 98.44 191 ARG B N 1
ATOM 5116 C CA . ARG B 1 191 ? -19.969 20.828 13.805 1 98.44 191 ARG B CA 1
ATOM 5117 C C . ARG B 1 191 ? -21.078 20.75 14.844 1 98.44 191 ARG B C 1
ATOM 5119 O O . ARG B 1 191 ? -20.844 20.406 16 1 98.44 191 ARG B O 1
ATOM 5126 N N . GLU B 1 192 ? -22.203 21.078 14.453 1 98 192 GLU B N 1
ATOM 5127 C CA . GLU B 1 192 ? -23.344 20.938 15.352 1 98 192 GLU B CA 1
ATOM 5128 C C . GLU B 1 192 ? -24.641 20.688 14.578 1 98 192 GLU B C 1
ATOM 5130 O O . GLU B 1 192 ? -24.656 20.781 13.352 1 98 192 GLU B O 1
ATOM 5135 N N . GLY B 1 193 ? -25.688 20.25 15.305 1 98.44 193 GLY B N 1
ATOM 5136 C CA . GLY B 1 193 ? -26.984 20.031 14.68 1 98.44 193 GLY B CA 1
ATOM 5137 C C . GLY B 1 193 ? -27.594 21.312 14.141 1 98.44 193 GLY B C 1
ATOM 5138 O O . GLY B 1 193 ? -27.422 22.391 14.719 1 98.44 193 GLY B O 1
ATOM 5139 N N . LEU B 1 194 ? -28.312 21.125 13.109 1 98.31 194 LEU B N 1
ATOM 5140 C CA . LEU B 1 194 ? -28.984 22.25 12.477 1 98.31 194 LEU B CA 1
ATOM 5141 C C . LEU B 1 194 ? -30.031 22.844 13.406 1 98.31 194 LEU B C 1
ATOM 5143 O O . LEU B 1 194 ? -30.219 24.062 13.43 1 98.31 194 LEU B O 1
ATOM 5147 N N . SER B 1 195 ? -30.812 21.953 14.109 1 97.44 195 SER B N 1
ATOM 5148 C CA . SER B 1 195 ? -31.828 22.359 15.07 1 97.44 195 SER B CA 1
ATOM 5149 C C . SER B 1 195 ? -31.547 21.781 16.453 1 97.44 195 SER B C 1
ATOM 5151 O O . SER B 1 195 ? -30.547 21.094 16.656 1 97.44 195 SER B O 1
ATOM 5153 N N . ASP B 1 196 ? -32.406 22.062 17.422 1 96.88 196 ASP B N 1
ATOM 5154 C CA . ASP B 1 196 ? -32.188 21.609 18.797 1 96.88 196 ASP B CA 1
ATOM 5155 C C . ASP B 1 196 ? -32.938 20.297 19.062 1 96.88 196 ASP B C 1
ATOM 5157 O O . ASP B 1 196 ? -33.062 19.875 20.203 1 96.88 196 ASP B O 1
ATOM 5161 N N . THR B 1 197 ? -33.5 19.703 17.969 1 97.38 197 THR B N 1
ATOM 5162 C CA . THR B 1 197 ? -34.125 18.406 18.172 1 97.38 197 THR B CA 1
ATOM 5163 C C . THR B 1 197 ? -33.094 17.391 18.641 1 97.38 197 THR B C 1
ATOM 5165 O O . THR B 1 197 ? -31.906 17.469 18.281 1 97.38 197 THR B O 1
ATOM 5168 N N . PRO B 1 198 ? -33.531 16.469 19.453 1 97.5 198 PRO B N 1
ATOM 5169 C CA . PRO B 1 198 ? -32.594 15.445 19.938 1 97.5 198 PRO B CA 1
ATOM 5170 C C . PRO B 1 198 ? -31.859 14.742 18.797 1 97.5 198 PRO B C 1
ATOM 5172 O O . PRO B 1 198 ? -30.672 14.414 18.938 1 97.5 198 PRO B O 1
ATOM 5175 N N . GLU B 1 199 ? -32.531 14.516 17.703 1 96.88 199 GLU B N 1
ATOM 5176 C CA . GLU B 1 199 ? -31.938 13.836 16.562 1 96.88 199 GLU B CA 1
ATOM 5177 C C . GLU B 1 199 ? -30.781 14.656 15.977 1 96.88 199 GLU B C 1
ATOM 5179 O O . GLU B 1 199 ? -29.703 14.117 15.703 1 96.88 199 GLU B O 1
ATOM 5184 N N . ASP B 1 200 ? -31 15.922 15.766 1 98.06 200 ASP B N 1
ATOM 5185 C CA . ASP B 1 200 ? -29.969 16.797 15.219 1 98.06 200 ASP B CA 1
ATOM 5186 C C . ASP B 1 200 ? -28.812 16.969 16.203 1 98.06 200 ASP B C 1
ATOM 5188 O O . ASP B 1 200 ? -27.656 17.047 15.789 1 98.06 200 ASP B O 1
ATOM 5192 N N . VAL B 1 201 ? -29.172 17.109 17.438 1 98.19 201 VAL B N 1
ATOM 5193 C CA . VAL B 1 201 ? -28.141 17.266 18.453 1 98.19 201 VAL B CA 1
ATOM 5194 C C . VAL B 1 201 ? -27.234 16.031 18.453 1 98.19 201 VAL B C 1
ATOM 5196 O O . VAL B 1 201 ? -26 16.172 18.469 1 98.19 201 VAL B O 1
ATOM 5199 N N . GLU B 1 202 ? -27.844 14.891 18.438 1 97.81 202 GLU B N 1
ATOM 5200 C CA . GLU B 1 202 ? -27.062 13.656 18.406 1 97.81 202 GLU B CA 1
ATOM 5201 C C . GLU B 1 202 ? -26.234 13.555 17.125 1 97.81 202 GLU B C 1
ATOM 5203 O O . GLU B 1 202 ? -25.094 13.094 17.156 1 97.81 202 GLU B O 1
ATOM 5208 N N . LEU B 1 203 ? -26.812 13.922 16.047 1 98.12 203 LEU B N 1
ATOM 5209 C CA . LEU B 1 203 ? -26.109 13.938 14.773 1 98.12 203 LEU B CA 1
ATOM 5210 C C . LEU B 1 203 ? -24.891 14.867 14.844 1 98.12 203 LEU B C 1
ATOM 5212 O O . LEU B 1 203 ? -23.828 14.539 14.32 1 98.12 203 LEU B O 1
ATOM 5216 N N . GLY B 1 204 ? -25.094 16.031 15.398 1 98.38 204 GLY B N 1
ATOM 5217 C CA . GLY B 1 204 ? -23.969 16.938 15.602 1 98.38 204 GLY B CA 1
ATOM 5218 C C . GLY B 1 204 ? -22.828 16.312 16.375 1 98.38 204 GLY B C 1
ATOM 5219 O O . GLY B 1 204 ? -21.656 16.5 16.031 1 98.38 204 GLY B O 1
ATOM 5220 N N . ARG B 1 205 ? -23.172 15.57 17.422 1 98.06 205 ARG B N 1
ATOM 5221 C CA . ARG B 1 205 ? -22.156 14.875 18.203 1 98.06 205 ARG B CA 1
ATOM 5222 C C . ARG B 1 205 ? -21.438 13.836 17.344 1 98.06 205 ARG B C 1
ATOM 5224 O O . ARG B 1 205 ? -20.219 13.703 17.422 1 98.06 205 ARG B O 1
ATOM 5231 N N . MET B 1 206 ? -22.172 13.141 16.531 1 97.94 206 MET B N 1
ATOM 5232 C CA . MET B 1 206 ? -21.609 12.148 15.625 1 97.94 206 MET B CA 1
ATOM 5233 C C . MET B 1 206 ? -20.656 12.797 14.625 1 97.94 206 MET B C 1
ATOM 5235 O O . MET B 1 206 ? -19.562 12.305 14.398 1 97.94 206 MET B O 1
ATOM 5239 N N . VAL B 1 207 ? -21.094 13.859 14.094 1 98.56 207 VAL B N 1
ATOM 5240 C CA . VAL B 1 207 ? -20.281 14.523 13.078 1 98.56 207 VAL B CA 1
ATOM 5241 C C . VAL B 1 207 ? -19 15.062 13.711 1 98.56 207 VAL B C 1
ATOM 5243 O O . VAL B 1 207 ? -17.938 15.055 13.086 1 98.56 207 VAL B O 1
ATOM 5246 N N . MET B 1 208 ? -19.047 15.578 14.938 1 98.56 208 MET B N 1
ATOM 5247 C CA . MET B 1 208 ? -17.844 16.031 15.625 1 98.56 208 MET B CA 1
ATOM 5248 C C . MET B 1 208 ? -16.875 14.883 15.828 1 98.56 208 MET B C 1
ATOM 5250 O O . MET B 1 208 ? -15.656 15.07 15.75 1 98.56 208 MET B O 1
ATOM 5254 N N . ASP B 1 209 ? -17.422 13.688 16.125 1 98.31 209 ASP B N 1
ATOM 5255 C CA . ASP B 1 209 ? -16.578 12.508 16.266 1 98.31 209 ASP B CA 1
ATOM 5256 C C . ASP B 1 209 ? -15.836 12.211 14.961 1 98.31 209 ASP B C 1
ATOM 5258 O O . ASP B 1 209 ? -14.648 11.867 14.977 1 98.31 209 ASP B O 1
ATOM 5262 N N . PHE B 1 210 ? -16.516 12.359 13.844 1 98.38 210 PHE B N 1
ATOM 5263 C CA . PHE B 1 210 ? -15.906 12.117 12.547 1 98.38 210 PHE B CA 1
ATOM 5264 C C . PHE B 1 210 ? -14.914 13.219 12.203 1 98.38 210 PHE B C 1
ATOM 5266 O O . PHE B 1 210 ? -13.805 12.945 11.742 1 98.38 210 PHE B O 1
ATOM 5273 N N . GLU B 1 211 ? -15.273 14.469 12.469 1 98.19 211 GLU B N 1
ATOM 5274 C CA . GLU B 1 211 ? -14.492 15.633 12.07 1 98.19 211 GLU B CA 1
ATOM 5275 C C . GLU B 1 211 ? -13.211 15.742 12.891 1 98.19 211 GLU B C 1
ATOM 5277 O O . GLU B 1 211 ? -12.141 16.047 12.352 1 98.19 211 GLU B O 1
ATOM 5282 N N . ALA B 1 212 ? -13.305 15.492 14.203 1 98.56 212 ALA B N 1
ATOM 5283 C CA . ALA B 1 212 ? -12.18 15.766 15.086 1 98.56 212 ALA B CA 1
ATOM 5284 C C . ALA B 1 212 ? -11.93 14.586 16.031 1 98.56 212 ALA B C 1
ATOM 5286 O O . ALA B 1 212 ? -10.781 14.258 16.328 1 98.56 212 ALA B O 1
ATOM 5287 N N . GLY B 1 213 ? -12.984 13.938 16.484 1 98.62 213 GLY B N 1
ATOM 5288 C CA . GLY B 1 213 ? -12.867 12.852 17.453 1 98.62 213 GLY B CA 1
ATOM 5289 C C . GLY B 1 213 ? -12.078 11.672 16.922 1 98.62 213 GLY B C 1
ATOM 5290 O O . GLY B 1 213 ? -11.398 10.977 17.688 1 98.62 213 GLY B O 1
ATOM 5291 N N . PHE B 1 214 ? -12.188 11.469 15.617 1 98.56 214 PHE B N 1
ATOM 5292 C CA . PHE B 1 214 ? -11.531 10.367 14.922 1 98.56 214 PHE B CA 1
ATOM 5293 C C . PHE B 1 214 ? -10.031 10.375 15.195 1 98.56 214 PHE B C 1
ATOM 5295 O O . PHE B 1 214 ? -9.398 9.32 15.227 1 98.56 214 PHE B O 1
ATOM 5302 N N . TYR B 1 215 ? -9.508 11.516 15.477 1 98.75 215 TYR B N 1
ATOM 5303 C CA . TYR B 1 215 ? -8.078 11.734 15.648 1 98.75 215 TYR B CA 1
ATOM 5304 C C . TYR B 1 215 ? -7.758 12.117 17.094 1 98.75 215 TYR B C 1
ATOM 5306 O O . TYR B 1 215 ? -6.734 11.703 17.641 1 98.75 215 TYR B O 1
ATOM 5314 N N . SER B 1 216 ? -8.648 12.867 17.719 1 98.81 216 SER B N 1
ATOM 5315 C CA . SER B 1 216 ? -8.422 13.391 19.062 1 98.81 216 SER B CA 1
ATOM 5316 C C . SER B 1 216 ? -8.641 12.32 20.125 1 98.81 216 SER B C 1
ATOM 5318 O O . SER B 1 216 ? -7.863 12.211 21.078 1 98.81 216 SER B O 1
ATOM 5320 N N . HIS B 1 217 ? -9.672 11.516 19.953 1 98.81 217 HIS B N 1
ATOM 5321 C CA . HIS B 1 217 ? -10.102 10.602 21.016 1 98.81 217 HIS B CA 1
ATOM 5322 C C . HIS B 1 217 ? -9.023 9.562 21.312 1 98.81 217 HIS B C 1
ATOM 5324 O O . HIS B 1 217 ? -8.727 9.289 22.469 1 98.81 217 HIS B O 1
ATOM 5330 N N . PRO B 1 218 ? -8.43 8.984 20.25 1 98.88 218 PRO B N 1
ATOM 5331 C CA . PRO B 1 218 ? -7.398 7.977 20.516 1 98.88 218 PRO B CA 1
ATOM 5332 C C . PRO B 1 218 ? -6.219 8.531 21.297 1 98.88 218 PRO B C 1
ATOM 5334 O O . PRO B 1 218 ? -5.566 7.789 22.047 1 98.88 218 PRO B O 1
ATOM 5337 N N . ILE B 1 219 ? -5.965 9.828 21.188 1 98.94 219 ILE B N 1
ATOM 5338 C CA . ILE B 1 219 ? -4.746 10.406 21.734 1 98.94 219 ILE B CA 1
ATOM 5339 C C . ILE B 1 219 ? -5.051 11.047 23.094 1 98.94 219 ILE B C 1
ATOM 5341 O O . ILE B 1 219 ? -4.285 10.891 24.047 1 98.94 219 ILE B O 1
ATOM 5345 N N . PHE B 1 220 ? -6.207 11.727 23.266 1 98.81 220 PHE B N 1
ATOM 5346 C CA . PHE B 1 220 ? -6.344 12.688 24.344 1 98.81 220 PHE B CA 1
ATOM 5347 C C . PHE B 1 220 ? -7.391 12.219 25.359 1 98.81 220 PHE B C 1
ATOM 5349 O O . PHE B 1 220 ? -7.469 12.758 26.469 1 98.81 220 PHE B O 1
ATOM 5356 N N . SER B 1 221 ? -8.25 11.289 24.953 1 98.25 221 SER B N 1
ATOM 5357 C CA . SER B 1 221 ? -9.266 10.852 25.906 1 98.25 221 SER B CA 1
ATOM 5358 C C . SER B 1 221 ? -8.672 9.953 26.984 1 98.25 221 SER B C 1
ATOM 5360 O O . SER B 1 221 ? -7.562 9.438 26.828 1 98.25 221 SER B O 1
ATOM 5362 N N . SER B 1 222 ? -9.375 9.773 28.031 1 96.56 222 SER B N 1
ATOM 5363 C CA . SER B 1 222 ? -8.906 8.945 29.125 1 96.56 222 SER B CA 1
ATOM 5364 C C . SER B 1 222 ? -8.898 7.469 28.734 1 96.56 222 SER B C 1
ATOM 5366 O O . SER B 1 222 ? -8.102 6.688 29.266 1 96.56 222 SER B O 1
ATOM 5368 N N . THR B 1 223 ? -9.703 7.078 27.797 1 96.38 223 THR B N 1
ATOM 5369 C CA . THR B 1 223 ? -9.852 5.664 27.453 1 96.38 223 THR B CA 1
ATOM 5370 C C . THR B 1 223 ? -9.031 5.309 26.219 1 96.38 223 THR B C 1
ATOM 5372 O O . THR B 1 223 ? -8.633 4.156 26.047 1 96.38 223 THR B O 1
ATOM 5375 N N . GLY B 1 224 ? -8.742 6.32 25.484 1 98 224 GLY B N 1
ATOM 5376 C CA . GLY B 1 224 ? -8.148 6.016 24.188 1 98 224 GLY B CA 1
ATOM 5377 C C . GLY B 1 224 ? -9.117 5.332 23.234 1 98 224 GLY B C 1
ATOM 5378 O O . GLY B 1 224 ? -10.32 5.262 23.5 1 98 224 GLY B O 1
ATOM 5379 N N . GLY B 1 225 ? -8.586 4.887 22.094 1 98.44 225 GLY B N 1
ATOM 5380 C CA . GLY B 1 225 ? -9.438 4.234 21.094 1 98.44 225 GLY B CA 1
ATOM 5381 C C . GLY B 1 225 ? -10.281 5.207 20.312 1 98.44 225 GLY B C 1
ATOM 5382 O O . GLY B 1 225 ? -10.242 6.414 20.547 1 98.44 225 GLY B O 1
ATOM 5383 N N . PHE B 1 226 ? -11.008 4.648 19.328 1 98.75 226 PHE B N 1
ATOM 5384 C CA . PHE B 1 226 ? -11.914 5.469 18.531 1 98.75 226 PHE B CA 1
ATOM 5385 C C . PHE B 1 226 ? -13.188 5.789 19.312 1 98.75 226 PHE B C 1
ATOM 5387 O O . PHE B 1 226 ? -13.539 5.074 20.25 1 98.75 226 PHE B O 1
ATOM 5394 N N . PRO B 1 227 ? -13.883 6.867 18.938 1 98.31 227 PRO B N 1
ATOM 5395 C CA . PRO B 1 227 ? -15.164 7.148 19.609 1 98.31 227 PRO B CA 1
ATOM 5396 C C . PRO B 1 227 ? -16.172 6.016 19.438 1 98.31 227 PRO B C 1
ATOM 5398 O O . PRO B 1 227 ? -16.359 5.508 18.328 1 98.31 227 PRO B O 1
ATOM 5401 N N . GLU B 1 228 ? -16.812 5.691 20.531 1 97.88 228 GLU B N 1
ATOM 5402 C CA . GLU B 1 228 ? -17.75 4.57 20.531 1 97.88 228 GLU B CA 1
ATOM 5403 C C . GLU B 1 228 ? -18.859 4.77 19.5 1 97.88 228 GLU B C 1
ATOM 5405 O O . GLU B 1 228 ? -19.266 3.818 18.844 1 97.88 228 GLU B O 1
ATOM 5410 N N . ARG B 1 229 ? -19.375 6 19.391 1 97.19 229 ARG B N 1
ATOM 5411 C CA . ARG B 1 229 ? -20.422 6.312 18.422 1 97.19 229 ARG B CA 1
ATOM 5412 C C . ARG B 1 229 ? -19.984 5.965 17 1 97.19 229 ARG B C 1
ATOM 5414 O O . ARG B 1 229 ? -20.781 5.449 16.219 1 97.19 229 ARG B O 1
ATOM 5421 N N . MET B 1 230 ? -18.797 6.242 16.688 1 97.88 230 MET B N 1
ATOM 5422 C CA . MET B 1 230 ? -18.25 5.977 15.359 1 97.88 230 MET B CA 1
ATOM 5423 C C . MET B 1 230 ? -18.078 4.48 15.125 1 97.88 230 MET B C 1
ATOM 5425 O O . MET B 1 230 ? -18.391 3.975 14.047 1 97.88 230 MET B O 1
ATOM 5429 N N . ILE B 1 231 ? -17.5 3.758 16.125 1 98.62 231 ILE B N 1
ATOM 5430 C CA . ILE B 1 231 ? -17.312 2.312 16.031 1 98.62 231 ILE B CA 1
ATOM 5431 C C . ILE B 1 231 ? -18.641 1.639 15.703 1 98.62 231 ILE B C 1
ATOM 5433 O O . ILE B 1 231 ? -18.719 0.842 14.766 1 98.62 231 ILE B O 1
ATOM 5437 N N . LYS B 1 232 ? -19.656 1.986 16.453 1 98.5 232 LYS B N 1
ATOM 5438 C CA . LYS B 1 232 ? -20.969 1.389 16.266 1 98.5 232 LYS B CA 1
ATOM 5439 C C . LYS B 1 232 ? -21.547 1.73 14.898 1 98.5 232 LYS B C 1
ATOM 5441 O O . LYS B 1 232 ? -22.031 0.85 14.188 1 98.5 232 LYS B O 1
ATOM 5446 N N . ARG B 1 233 ? -21.5 2.994 14.531 1 98.62 233 ARG B N 1
ATOM 5447 C CA . ARG B 1 233 ? -22.062 3.479 13.273 1 98.62 233 ARG B CA 1
ATOM 5448 C C . ARG B 1 233 ? -21.422 2.771 12.078 1 98.62 233 ARG B C 1
ATOM 5450 O O . ARG B 1 233 ? -22.125 2.289 11.188 1 98.62 233 ARG B O 1
ATOM 5457 N N . ILE B 1 234 ? -20.125 2.688 12.039 1 98.81 234 ILE B N 1
ATOM 5458 C CA . ILE B 1 234 ? -19.406 2.131 10.891 1 98.81 234 ILE B CA 1
ATOM 5459 C C . ILE B 1 234 ? -19.609 0.618 10.844 1 98.81 234 ILE B C 1
ATOM 5461 O O . ILE B 1 234 ? -19.734 0.035 9.758 1 98.81 234 ILE B O 1
ATOM 5465 N N . ALA B 1 235 ? -19.625 -0.018 12.008 1 98.81 235 ALA B N 1
ATOM 5466 C CA . ALA B 1 235 ? -19.906 -1.45 12.047 1 98.81 235 ALA B CA 1
ATOM 5467 C C . ALA B 1 235 ? -21.281 -1.758 11.445 1 98.81 235 ALA B C 1
ATOM 5469 O O . ALA B 1 235 ? -21.406 -2.695 10.656 1 98.81 235 ALA B O 1
ATOM 5470 N N . GLU B 1 236 ? -22.266 -0.989 11.867 1 98.5 236 GLU B N 1
ATOM 5471 C CA . GLU B 1 236 ? -23.625 -1.179 11.359 1 98.5 236 GLU B CA 1
ATOM 5472 C C . GLU B 1 236 ? -23.672 -0.979 9.852 1 98.5 236 GLU B C 1
ATOM 5474 O O . GLU B 1 236 ? -24.281 -1.784 9.133 1 98.5 236 GLU B O 1
ATOM 5479 N N . LYS B 1 237 ? -23.109 0.106 9.398 1 98.44 237 LYS B N 1
ATOM 5480 C CA . LYS B 1 237 ? -23.078 0.396 7.965 1 98.44 237 LYS B CA 1
ATOM 5481 C C . LYS B 1 237 ? -22.328 -0.684 7.199 1 98.44 237 LYS B C 1
ATOM 5483 O O . LYS B 1 237 ? -22.734 -1.072 6.102 1 98.44 237 LYS B O 1
ATOM 5488 N N . SER B 1 238 ? -21.219 -1.148 7.707 1 98.56 238 SER B N 1
ATOM 5489 C CA . SER B 1 238 ? -20.422 -2.209 7.09 1 98.56 238 SER B CA 1
ATOM 5490 C C . SER B 1 238 ? -21.25 -3.48 6.914 1 98.56 238 SER B C 1
ATOM 5492 O O . SER B 1 238 ? -21.219 -4.102 5.848 1 98.56 238 SER B O 1
ATOM 5494 N N . ALA B 1 239 ? -21.938 -3.855 7.961 1 98.31 239 ALA B N 1
ATOM 5495 C CA . ALA B 1 239 ? -22.781 -5.039 7.906 1 98.31 239 ALA B CA 1
ATOM 5496 C C . ALA B 1 239 ? -23.859 -4.898 6.828 1 98.31 239 ALA B C 1
ATOM 5498 O O . ALA B 1 239 ? -24.094 -5.828 6.059 1 98.31 239 ALA B O 1
ATOM 5499 N N . GLU B 1 240 ? -24.453 -3.721 6.816 1 97.56 240 GLU B N 1
ATOM 5500 C CA . GLU B 1 240 ? -25.484 -3.436 5.812 1 97.56 240 GLU B CA 1
ATOM 5501 C C . GLU B 1 240 ? -24.906 -3.559 4.402 1 97.56 240 GLU B C 1
ATOM 5503 O O . GLU B 1 240 ? -25.625 -3.947 3.473 1 97.56 240 GLU B O 1
ATOM 5508 N N . GLN B 1 241 ? -23.703 -3.244 4.277 1 97.69 241 GLN B N 1
ATOM 5509 C CA . GLN B 1 241 ? -23.078 -3.152 2.965 1 97.69 241 GLN B CA 1
ATOM 5510 C C . GLN B 1 241 ? -22.438 -4.477 2.568 1 97.69 241 GLN B C 1
ATOM 5512 O O . GLN B 1 241 ? -21.844 -4.586 1.498 1 97.69 241 GLN B O 1
ATOM 5517 N N . GLY B 1 242 ? -22.484 -5.465 3.434 1 97.31 242 GLY B N 1
ATOM 5518 C CA . GLY B 1 242 ? -22.109 -6.824 3.084 1 97.31 242 GLY B CA 1
ATOM 5519 C C . GLY B 1 242 ? -20.672 -7.164 3.453 1 97.31 242 GLY B C 1
ATOM 5520 O O . GLY B 1 242 ? -20.188 -8.242 3.127 1 97.31 242 GLY B O 1
ATOM 5521 N N . PHE B 1 243 ? -19.984 -6.273 4.148 1 97.81 243 PHE B N 1
ATOM 5522 C CA . PHE B 1 243 ? -18.609 -6.562 4.566 1 97.81 243 PHE B CA 1
ATOM 5523 C C . PHE B 1 243 ? -18.594 -7.625 5.664 1 97.81 243 PHE B C 1
ATOM 5525 O O . PHE B 1 243 ? -19.469 -7.641 6.535 1 97.81 243 PHE B O 1
ATOM 5532 N N . PRO B 1 244 ? -17.547 -8.492 5.617 1 96.12 244 PRO B N 1
ATOM 5533 C CA . PRO B 1 244 ? -17.5 -9.562 6.617 1 96.12 244 PRO B CA 1
ATOM 5534 C C . PRO B 1 244 ? -17.156 -9.055 8.016 1 96.12 244 PRO B C 1
ATOM 5536 O O . PRO B 1 244 ? -17.344 -9.766 9 1 96.12 244 PRO B O 1
ATOM 5539 N N . ARG B 1 245 ? -16.625 -7.914 8.117 1 97.62 245 ARG B N 1
ATOM 5540 C CA . ARG B 1 245 ? -16.328 -7.219 9.367 1 97.62 245 ARG B CA 1
ATOM 5541 C C . ARG B 1 245 ? -16.375 -5.707 9.18 1 97.62 245 ARG B C 1
ATOM 5543 O O . ARG B 1 245 ? -16.484 -5.219 8.055 1 97.62 245 ARG B O 1
ATOM 5550 N N . SER B 1 246 ? -16.328 -4.965 10.266 1 98.62 246 SER B N 1
ATOM 5551 C CA . SER B 1 246 ? -16.344 -3.508 10.188 1 98.62 246 SER B CA 1
ATOM 5552 C C . SER B 1 246 ? -15.211 -2.998 9.297 1 98.62 246 SER B C 1
ATOM 5554 O O . SER B 1 246 ? -14.094 -3.51 9.352 1 98.62 246 SER B O 1
ATOM 5556 N N . ARG B 1 247 ? -15.555 -1.985 8.477 1 98.5 247 ARG B N 1
ATOM 5557 C CA . ARG B 1 247 ? -14.57 -1.326 7.633 1 98.5 247 ARG B CA 1
ATOM 5558 C C . ARG B 1 247 ? -13.594 -0.505 8.469 1 98.5 247 ARG B C 1
ATOM 5560 O O . ARG B 1 247 ? -12.523 -0.128 7.992 1 98.5 247 ARG B O 1
ATOM 5567 N N . LEU B 1 248 ? -13.953 -0.094 9.672 1 98.75 248 LEU B N 1
ATOM 5568 C CA . LEU B 1 248 ? -13.062 0.606 10.586 1 98.75 248 LEU B CA 1
ATOM 5569 C C . LEU B 1 248 ? -12.062 -0.359 11.219 1 98.75 248 LEU B C 1
ATOM 5571 O O . LEU B 1 248 ? -12.445 -1.271 11.953 1 98.75 248 LEU B O 1
ATOM 5575 N N . PRO B 1 249 ? -10.781 -0.188 10.836 1 98.06 249 PRO B N 1
ATOM 5576 C CA . PRO B 1 249 ? -9.812 -1.068 11.484 1 98.06 249 PRO B CA 1
ATOM 5577 C C . PRO B 1 249 ? -9.891 -1.007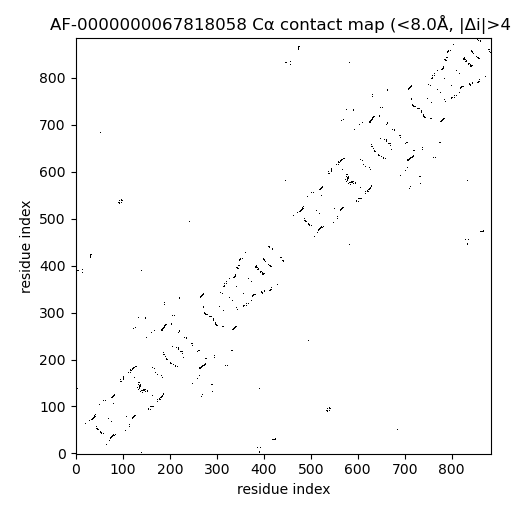 13.008 1 98.06 249 PRO B C 1
ATOM 5579 O O . PRO B 1 249 ? -10.086 0.07 13.578 1 98.06 249 PRO B O 1
ATOM 5582 N N . GLU B 1 250 ? -9.711 -2.064 13.648 1 97.12 250 GLU B N 1
ATOM 5583 C CA . GLU B 1 250 ? -9.711 -2.107 15.109 1 97.12 250 GLU B CA 1
ATOM 5584 C C . GLU B 1 250 ? -8.352 -1.694 15.672 1 97.12 250 GLU B C 1
ATOM 5586 O O . GLU B 1 250 ? -7.312 -1.973 15.07 1 97.12 250 GLU B O 1
ATOM 5591 N N . LEU B 1 251 ? -8.383 -1.006 16.734 1 98.31 251 LEU B N 1
ATOM 5592 C CA . LEU B 1 251 ? -7.191 -0.812 17.547 1 98.31 251 LEU B CA 1
ATOM 5593 C C . LEU B 1 251 ? -7.113 -1.862 18.656 1 98.31 251 LEU B C 1
ATOM 5595 O O . LEU B 1 251 ? -8.031 -1.983 19.469 1 98.31 251 LEU B O 1
ATOM 5599 N N . SER B 1 252 ? -6.039 -2.639 18.641 1 98.06 252 SER B N 1
ATOM 5600 C CA . SER B 1 252 ? -5.828 -3.543 19.766 1 98.06 252 SER B CA 1
ATOM 5601 C C . SER B 1 252 ? -5.574 -2.77 21.047 1 98.06 252 SER B C 1
ATOM 5603 O O . SER B 1 252 ? -5.285 -1.572 21.016 1 98.06 252 SER B O 1
ATOM 5605 N N . GLN B 1 253 ? -5.707 -3.469 22.141 1 98.38 253 GLN B N 1
ATOM 5606 C CA . GLN B 1 253 ? -5.426 -2.809 23.422 1 98.38 253 GLN B CA 1
ATOM 5607 C C . GLN B 1 253 ? -3.994 -2.283 23.453 1 98.38 253 GLN B C 1
ATOM 5609 O O . GLN B 1 253 ? -3.74 -1.197 23.984 1 98.38 253 GLN B O 1
ATOM 5614 N N . GLU B 1 254 ? -3.1 -3.051 22.875 1 98.5 254 GLU B N 1
ATOM 5615 C CA . GLU B 1 254 ? -1.71 -2.611 22.812 1 98.5 254 GLU B CA 1
ATOM 5616 C C . GLU B 1 254 ? -1.571 -1.331 21.984 1 98.5 254 GLU B C 1
ATOM 5618 O O . GLU B 1 254 ? -0.817 -0.429 22.359 1 98.5 254 GLU B O 1
ATOM 5623 N N . GLU B 1 255 ? -2.289 -1.296 20.922 1 98.75 255 GLU B N 1
ATOM 5624 C CA . GLU B 1 255 ? -2.248 -0.106 20.078 1 98.75 255 GLU B CA 1
ATOM 5625 C C . GLU B 1 255 ? -2.896 1.087 20.766 1 98.75 255 GLU B C 1
ATOM 5627 O O . GLU B 1 255 ? -2.406 2.213 20.672 1 98.75 255 GLU B O 1
ATOM 5632 N N . ILE B 1 256 ? -4.02 0.828 21.422 1 98.88 256 ILE B N 1
ATOM 5633 C CA . ILE B 1 256 ? -4.695 1.885 22.172 1 98.88 256 ILE B CA 1
ATOM 5634 C C . ILE B 1 256 ? -3.746 2.467 23.219 1 98.88 256 ILE B C 1
ATOM 5636 O O . ILE B 1 256 ? -3.586 3.686 23.312 1 98.88 256 ILE B O 1
ATOM 5640 N N . ASP B 1 257 ? -3.084 1.596 23.953 1 98.81 257 ASP B N 1
ATOM 5641 C CA . ASP B 1 257 ? -2.16 2.029 25 1 98.81 257 ASP B CA 1
ATOM 5642 C C . ASP B 1 257 ? -0.959 2.76 24.406 1 98.81 257 ASP B C 1
ATOM 5644 O O . ASP B 1 257 ? -0.437 3.699 25 1 98.81 257 ASP B O 1
ATOM 5648 N N . PHE B 1 258 ? -0.588 2.299 23.281 1 98.88 258 PHE B N 1
ATOM 5649 C CA . PHE B 1 258 ? 0.575 2.873 22.609 1 98.88 258 PHE B CA 1
ATOM 5650 C C . PHE B 1 258 ? 0.273 4.281 22.109 1 98.88 258 PHE B C 1
ATOM 5652 O O . PHE B 1 258 ? 1.146 5.148 22.125 1 98.88 258 PHE B O 1
ATOM 5659 N N . ILE B 1 259 ? -0.938 4.586 21.688 1 98.94 259 ILE B N 1
ATOM 5660 C CA . ILE B 1 259 ? -1.326 5.848 21.062 1 98.94 259 ILE B CA 1
ATOM 5661 C C . ILE B 1 259 ? -1.748 6.844 22.141 1 98.94 259 ILE B C 1
ATOM 5663 O O . ILE B 1 259 ? -1.429 8.031 22.062 1 98.94 259 ILE B O 1
ATOM 5667 N N . LYS B 1 260 ? -2.42 6.391 23.172 1 98.81 260 LYS B N 1
ATOM 5668 C CA . LYS B 1 260 ? -3.037 7.242 24.188 1 98.81 260 LYS B CA 1
ATOM 5669 C C . LYS B 1 260 ? -1.989 8.078 24.906 1 98.81 260 LYS B C 1
ATOM 5671 O O . LYS B 1 260 ? -0.98 7.547 25.375 1 98.81 260 LYS B O 1
ATOM 5676 N N . GLY B 1 261 ? -2.236 9.406 24.938 1 98.69 261 GLY B N 1
ATOM 5677 C CA . GLY B 1 261 ? -1.395 10.305 25.703 1 98.69 261 GLY B CA 1
ATOM 5678 C C . GLY B 1 261 ? -0.161 10.766 24.953 1 98.69 261 GLY B C 1
ATOM 5679 O O . GLY B 1 261 ? 0.714 11.414 25.531 1 98.69 261 GLY B O 1
ATOM 5680 N N . THR B 1 262 ? -0.127 10.555 23.641 1 98.88 262 THR B N 1
ATOM 5681 C CA . THR B 1 262 ? 1.112 10.758 22.891 1 98.88 262 THR B CA 1
ATOM 5682 C C . THR B 1 262 ? 1.161 12.164 22.297 1 98.88 262 THR B C 1
ATOM 5684 O O . THR B 1 262 ? 1.584 12.344 21.156 1 98.88 262 THR B O 1
ATOM 5687 N N . SER B 1 263 ? 0.779 13.18 22.938 1 98.81 263 SER B N 1
ATOM 5688 C CA . SER B 1 263 ? 0.897 14.555 22.469 1 98.81 263 SER B CA 1
ATOM 5689 C C . SER B 1 263 ? 1.039 15.531 23.641 1 98.81 263 SER B C 1
ATOM 5691 O O . SER B 1 263 ? 0.221 15.531 24.562 1 98.81 263 SER B O 1
ATOM 5693 N N . ASP B 1 264 ? 2.006 16.391 23.594 1 98.81 264 ASP B N 1
ATOM 5694 C CA . ASP B 1 264 ? 2.27 17.359 24.641 1 98.81 264 ASP B CA 1
ATOM 5695 C C . ASP B 1 264 ? 1.308 18.547 24.562 1 98.81 264 ASP B C 1
ATOM 5697 O O . ASP B 1 264 ? 1.158 19.297 25.531 1 98.81 264 ASP B O 1
ATOM 5701 N N . PHE B 1 265 ? 0.724 18.734 23.5 1 98.88 265 PHE B N 1
ATOM 5702 C CA . PHE B 1 265 ? -0.248 19.797 23.25 1 98.88 265 PHE B CA 1
ATOM 5703 C C . PHE B 1 265 ? -1.262 19.359 22.203 1 98.88 265 PHE B C 1
ATOM 5705 O O . PHE B 1 265 ? -1.083 18.328 21.547 1 98.88 265 PHE B O 1
ATOM 5712 N N . TYR B 1 266 ? -2.389 20 22.125 1 98.88 266 TYR B N 1
ATOM 5713 C CA . TYR B 1 266 ? -3.398 19.859 21.078 1 98.88 266 TYR B CA 1
ATOM 5714 C C . TYR B 1 266 ? -3.256 20.969 20.031 1 98.88 266 TYR B C 1
ATOM 5716 O O . TYR B 1 266 ? -3.674 22.109 20.266 1 98.88 266 TYR B O 1
ATOM 5724 N N . GLY B 1 267 ? -2.523 20.594 18.906 1 98.94 267 GLY B N 1
ATOM 5725 C CA . GLY B 1 267 ? -2.578 21.531 17.781 1 98.94 267 GLY B CA 1
ATOM 5726 C C . GLY B 1 267 ? -3.973 21.703 17.219 1 98.94 267 GLY B C 1
ATOM 5727 O O . GLY B 1 267 ? -4.66 20.703 16.938 1 98.94 267 GLY B O 1
ATOM 5728 N N . PHE B 1 268 ? -4.383 22.922 17 1 98.81 268 PHE B N 1
ATOM 5729 C CA . PHE B 1 268 ? -5.785 23.25 16.781 1 98.81 268 PHE B CA 1
ATOM 5730 C C . PHE B 1 268 ? -5.938 24.156 15.555 1 98.81 268 PHE B C 1
ATOM 5732 O O . PHE B 1 268 ? -5.531 25.312 15.578 1 98.81 268 PHE B O 1
ATOM 5739 N N . ASN B 1 269 ? -6.496 23.594 14.484 1 98.88 269 ASN B N 1
ATOM 5740 C CA . ASN B 1 269 ? -6.848 24.391 13.32 1 98.88 269 ASN B CA 1
ATOM 5741 C C . ASN B 1 269 ? -8.352 24.609 13.219 1 98.88 269 ASN B C 1
ATOM 5743 O O . ASN B 1 269 ? -9.133 23.688 13.445 1 98.88 269 ASN B O 1
ATOM 5747 N N . HIS B 1 270 ? -8.773 25.812 12.922 1 98.75 270 HIS B N 1
ATOM 5748 C CA . HIS B 1 270 ? -10.188 26.141 12.844 1 98.75 270 HIS B CA 1
ATOM 5749 C C . HIS B 1 270 ? -10.43 27.266 11.852 1 98.75 270 HIS B C 1
ATOM 5751 O O . HIS B 1 270 ? -9.773 28.312 11.906 1 98.75 270 HIS B O 1
ATOM 5757 N N . TYR B 1 271 ? -11.445 27.047 11.023 1 98.44 271 TYR B N 1
ATOM 5758 C CA . TYR B 1 271 ? -11.734 28.078 10.031 1 98.44 271 TYR B CA 1
ATOM 5759 C C . TYR B 1 271 ? -13.203 28.453 10.055 1 98.44 271 TYR B C 1
ATOM 5761 O O . TYR B 1 271 ? -13.562 29.594 9.703 1 98.44 271 TYR B O 1
ATOM 5769 N N . SER B 1 272 ? -14.062 27.516 10.359 1 98.62 272 SER B N 1
ATOM 5770 C CA . SER B 1 272 ? -15.492 27.797 10.328 1 98.62 272 SER B CA 1
ATOM 5771 C C . SER B 1 272 ? -16.297 26.719 11.047 1 98.62 272 SER B C 1
ATOM 5773 O O . SER B 1 272 ? -15.727 25.922 11.797 1 98.62 272 SER B O 1
ATOM 5775 N N . THR B 1 273 ? -17.578 26.844 11 1 98.56 273 THR B N 1
ATOM 5776 C CA . THR B 1 273 ? -18.547 25.922 11.578 1 98.56 273 THR B CA 1
ATOM 5777 C C . THR B 1 273 ? -19.609 25.531 10.547 1 98.56 273 THR B C 1
ATOM 5779 O O . THR B 1 273 ? -19.984 26.344 9.703 1 98.56 273 THR B O 1
ATOM 5782 N N . LYS B 1 274 ? -20.047 24.281 10.625 1 98.19 274 LYS B N 1
ATOM 5783 C CA . LYS B 1 274 ? -21.156 23.828 9.781 1 98.19 274 LYS B CA 1
ATOM 5784 C C . LYS B 1 274 ? -22.25 23.188 10.625 1 98.19 274 LYS B C 1
ATOM 5786 O O . LYS B 1 274 ? -22 22.672 11.711 1 98.19 274 LYS B O 1
ATOM 5791 N N . PHE B 1 275 ? -23.453 23.219 10.055 1 98.69 275 PHE B N 1
ATOM 5792 C CA . PHE B 1 275 ? -24.641 22.703 10.719 1 98.69 275 PHE B CA 1
ATOM 5793 C C . PHE B 1 275 ? -25.234 21.531 9.945 1 98.69 275 PHE B C 1
ATOM 5795 O O . PHE B 1 275 ? -25.375 21.594 8.727 1 98.69 275 PHE B O 1
ATOM 5802 N N . TYR B 1 276 ? -25.594 20.453 10.711 1 98.56 276 TYR B N 1
ATOM 5803 C CA . TYR B 1 276 ? -25.922 19.203 10.047 1 98.56 276 TYR B CA 1
ATOM 5804 C C . TYR B 1 276 ? -27.344 18.766 10.375 1 98.56 276 TYR B C 1
ATOM 5806 O O . TYR B 1 276 ? -27.812 18.969 11.492 1 98.56 276 TYR B O 1
ATOM 5814 N N . THR B 1 277 ? -27.984 18.094 9.461 1 98.44 277 THR B N 1
ATOM 5815 C CA . THR B 1 277 ? -29.281 17.469 9.648 1 98.44 277 THR B CA 1
ATOM 5816 C C . THR B 1 277 ? -29.438 16.25 8.734 1 98.44 277 THR B C 1
ATOM 5818 O O . THR B 1 277 ? -28.797 16.172 7.691 1 98.44 277 THR B O 1
ATOM 5821 N N . ALA B 1 278 ? -30.172 15.312 9.195 1 97.12 278 ALA B N 1
ATOM 5822 C CA . ALA B 1 278 ? -30.5 14.148 8.367 1 97.12 278 ALA B CA 1
ATOM 5823 C C . ALA B 1 278 ? -31.562 14.492 7.332 1 97.12 278 ALA B C 1
ATOM 5825 O O . ALA B 1 278 ? -31.75 13.766 6.355 1 97.12 278 ALA B O 1
ATOM 5826 N N . ASP B 1 279 ? -32.312 15.555 7.637 1 96.06 279 ASP B N 1
ATOM 5827 C CA . ASP B 1 279 ? -33.344 15.984 6.703 1 96.06 279 ASP B CA 1
ATOM 5828 C C . ASP B 1 279 ? -32.75 16.406 5.363 1 96.06 279 ASP B C 1
ATOM 5830 O O . ASP B 1 279 ? -31.938 17.344 5.297 1 96.06 279 ASP B O 1
ATOM 5834 N N . GLY B 1 280 ? -33.156 15.688 4.336 1 95.25 280 GLY B N 1
ATOM 5835 C CA . GLY B 1 280 ? -32.594 15.977 3.018 1 95.25 280 GLY B CA 1
ATOM 5836 C C . GLY B 1 280 ? -31.562 14.977 2.576 1 95.25 280 GLY B C 1
ATOM 5837 O O . GLY B 1 280 ? -31.188 14.938 1.401 1 95.25 280 GLY B O 1
ATOM 5838 N N . TYR B 1 281 ? -31.062 14.234 3.518 1 96.25 281 TYR B N 1
ATOM 5839 C CA . TYR B 1 281 ? -30.141 13.156 3.148 1 96.25 281 TYR B CA 1
ATOM 5840 C C . TYR B 1 281 ? -30.891 12 2.504 1 96.25 281 TYR B C 1
ATOM 5842 O O . TYR B 1 281 ? -31.953 11.586 2.988 1 96.25 281 TYR B O 1
ATOM 5850 N N . THR B 1 282 ? -30.422 11.539 1.397 1 96.69 282 THR B N 1
ATOM 5851 C CA . THR B 1 282 ? -30.938 10.344 0.748 1 96.69 282 THR B CA 1
ATOM 5852 C C . THR B 1 282 ? -29.812 9.352 0.471 1 96.69 282 THR B C 1
ATOM 5854 O O . THR B 1 282 ? -28.719 9.742 0.077 1 96.69 282 THR B O 1
ATOM 5857 N N . LYS B 1 283 ? -30.188 8.148 0.782 1 92.56 283 LYS B N 1
ATOM 5858 C CA . LYS B 1 283 ? -29.203 7.113 0.472 1 92.56 283 LYS B CA 1
ATOM 5859 C C . LYS B 1 283 ? -28.734 7.219 -0.977 1 92.56 283 LYS B C 1
ATOM 5861 O O . LYS B 1 283 ? -29.547 7.367 -1.889 1 92.56 283 LYS B O 1
ATOM 5866 N N . GLY B 1 284 ? -27.422 7.156 -1.209 1 94.44 284 GLY B N 1
ATOM 5867 C CA . GLY B 1 284 ? -26.891 7.223 -2.559 1 94.44 284 GLY B CA 1
ATOM 5868 C C . GLY B 1 284 ? -26.438 8.617 -2.953 1 94.44 284 GLY B C 1
ATOM 5869 O O . GLY B 1 284 ? -25.797 8.797 -3.996 1 94.44 284 GLY B O 1
ATOM 5870 N N . MET B 1 285 ? -26.75 9.547 -2.082 1 95.81 285 MET B N 1
ATOM 5871 C CA . MET B 1 285 ? -26.328 10.922 -2.352 1 95.81 285 MET B CA 1
ATOM 5872 C C . MET B 1 285 ? -24.812 11.047 -2.311 1 95.81 285 MET B C 1
ATOM 5874 O O . MET B 1 285 ? -24.234 11.93 -2.951 1 95.81 285 MET B O 1
ATOM 5878 N N . TYR B 1 286 ? -24.203 10.203 -1.556 1 96.5 286 TYR B N 1
ATOM 5879 C CA . TYR B 1 286 ? -22.75 10.07 -1.47 1 96.5 286 TYR B CA 1
ATOM 5880 C C . TYR B 1 286 ? -22.312 8.672 -1.876 1 96.5 286 TYR B C 1
ATOM 5882 O O . TYR B 1 286 ? -23.109 7.738 -1.895 1 96.5 286 TYR B O 1
ATOM 5890 N N . PRO B 1 287 ? -21.016 8.57 -2.273 1 96.19 287 PRO B N 1
ATOM 5891 C CA . PRO B 1 287 ? -20.531 7.215 -2.547 1 96.19 287 PRO B CA 1
ATOM 5892 C C . PRO B 1 287 ? -20.766 6.254 -1.383 1 96.19 287 PRO B C 1
ATOM 5894 O O . PRO B 1 287 ? -20.656 6.648 -0.219 1 96.19 287 PRO B O 1
ATOM 5897 N N . ILE B 1 288 ? -21.109 5.047 -1.669 1 97.12 288 ILE B N 1
ATOM 5898 C CA . ILE B 1 288 ? -21.344 4.02 -0.659 1 97.12 288 ILE B CA 1
ATOM 5899 C C . ILE B 1 288 ? -20.359 2.873 -0.844 1 97.12 288 ILE B C 1
ATOM 5901 O O . ILE B 1 288 ? -20.391 2.18 -1.862 1 97.12 288 ILE B O 1
ATOM 5905 N N . PRO B 1 289 ? -19.484 2.611 0.055 1 97.56 289 PRO B N 1
ATOM 5906 C CA . PRO B 1 289 ? -19.359 3.318 1.332 1 97.56 289 PRO B CA 1
ATOM 5907 C C . PRO B 1 289 ? -18.547 4.609 1.213 1 97.56 289 PRO B C 1
ATOM 5909 O O . PRO B 1 289 ? -17.844 4.809 0.223 1 97.56 289 PRO B O 1
ATOM 5912 N N . SER B 1 290 ? -18.656 5.465 2.195 1 98.25 290 SER B N 1
ATOM 5913 C CA . SER B 1 290 ? -17.812 6.645 2.307 1 98.25 290 SER B CA 1
ATOM 5914 C C . SER B 1 290 ? -17.969 7.312 3.67 1 98.25 290 SER B C 1
ATOM 5916 O O . SER B 1 290 ? -18.891 6.996 4.418 1 98.25 290 SER B O 1
ATOM 5918 N N . TYR B 1 291 ? -16.984 8.172 3.943 1 97.38 291 TYR B N 1
ATOM 5919 C CA . TYR B 1 291 ? -17 9.047 5.105 1 97.38 291 TYR B CA 1
ATOM 5920 C C . TYR B 1 291 ? -18.328 9.781 5.23 1 97.38 291 TYR B C 1
ATOM 5922 O O . TYR B 1 291 ? -18.953 9.75 6.289 1 97.38 291 TYR B O 1
ATOM 5930 N N . GLU B 1 292 ? -18.875 10.344 4.176 1 97.44 292 GLU B N 1
ATOM 5931 C CA . GLU B 1 292 ? -20.109 11.117 4.16 1 97.44 292 GLU B CA 1
ATOM 5932 C C . GLU B 1 292 ? -21.344 10.211 4.312 1 97.44 292 GLU B C 1
ATOM 5934 O O . GLU B 1 292 ? -22.297 10.562 5.008 1 97.44 292 GLU B O 1
ATOM 5939 N N . ASP B 1 293 ? -21.266 9.102 3.609 1 97.75 293 ASP B N 1
ATOM 5940 C CA . ASP B 1 293 ? -22.359 8.141 3.736 1 97.75 293 ASP B CA 1
ATOM 5941 C C . ASP B 1 293 ? -22.484 7.633 5.172 1 97.75 293 ASP B C 1
ATOM 5943 O O . ASP B 1 293 ? -23.578 7.418 5.668 1 97.75 293 ASP B O 1
ATOM 5947 N N . ASP B 1 294 ? -21.344 7.383 5.816 1 98.31 294 ASP B N 1
ATOM 5948 C CA . ASP B 1 294 ? -21.359 6.914 7.199 1 98.31 294 ASP B CA 1
ATOM 5949 C C . ASP B 1 294 ? -21.969 7.957 8.133 1 98.31 294 ASP B C 1
ATOM 5951 O O . ASP B 1 294 ? -22.688 7.605 9.07 1 98.31 294 ASP B O 1
ATOM 5955 N N . ILE B 1 295 ? -21.703 9.219 7.906 1 97.69 295 ILE B N 1
ATOM 5956 C CA . ILE B 1 295 ? -22.328 10.289 8.672 1 97.69 295 ILE B CA 1
ATOM 5957 C C . ILE B 1 295 ? -23.828 10.328 8.375 1 97.69 295 ILE B C 1
ATOM 5959 O O . ILE B 1 295 ? -24.641 10.422 9.297 1 97.69 295 ILE B O 1
ATOM 5963 N N . GLY B 1 296 ? -24.219 10.25 7.098 1 97.19 296 GLY B N 1
ATOM 5964 C CA . GLY B 1 296 ? -25.609 10.164 6.688 1 97.19 296 GLY B CA 1
ATOM 5965 C C . GLY B 1 296 ? -26.375 11.453 6.914 1 97.19 296 GLY B C 1
ATOM 5966 O O . GLY B 1 296 ? -27.469 11.445 7.488 1 97.19 296 GLY B O 1
ATOM 5967 N N . ALA B 1 297 ? -25.766 12.617 6.477 1 98.25 297 ALA B N 1
ATOM 5968 C CA . ALA B 1 297 ? -26.406 13.906 6.734 1 98.25 297 ALA B CA 1
ATOM 5969 C C . ALA B 1 297 ? -26.031 14.922 5.66 1 98.25 297 ALA B C 1
ATOM 5971 O O . ALA B 1 297 ? -25.156 14.672 4.836 1 98.25 297 ALA B O 1
ATOM 5972 N N . VAL B 1 298 ? -26.719 15.969 5.598 1 97.88 298 VAL B N 1
ATOM 5973 C CA . VAL B 1 298 ? -26.359 17.141 4.797 1 97.88 298 VAL B CA 1
ATOM 5974 C C . VAL B 1 298 ? -26 18.297 5.715 1 97.88 298 VAL B C 1
ATOM 5976 O O . VAL B 1 298 ? -26.344 18.297 6.898 1 97.88 298 VAL B O 1
ATOM 5979 N N . SER B 1 299 ? -25.234 19.281 5.172 1 97.31 299 SER B N 1
ATOM 5980 C CA . SER B 1 299 ? -24.766 20.391 6.008 1 97.31 299 SER B CA 1
ATOM 5981 C C . SER B 1 299 ? -25.047 21.734 5.348 1 97.31 299 SER B C 1
ATOM 5983 O O . SER B 1 299 ? -25.312 21.797 4.148 1 97.31 299 SER B O 1
ATOM 5985 N N . SER B 1 300 ? -25.047 22.797 6.125 1 97.38 300 SER B N 1
ATOM 5986 C CA . SER B 1 300 ? -25.188 24.172 5.648 1 97.38 300 SER B CA 1
ATOM 5987 C C . SER B 1 300 ? -24.5 25.156 6.594 1 97.38 300 SER B C 1
ATOM 5989 O O . SER B 1 300 ? -24.062 24.766 7.684 1 97.38 300 SER B O 1
ATOM 5991 N N . TYR B 1 301 ? -24.281 26.438 6.156 1 98.06 301 TYR B N 1
ATOM 5992 C CA . TYR B 1 301 ? -23.797 27.531 6.996 1 98.06 301 TYR B CA 1
ATOM 5993 C C . TYR B 1 301 ? -24.953 28.375 7.508 1 98.06 301 TYR B C 1
ATOM 5995 O O . TYR B 1 301 ? -24.781 29.531 7.859 1 98.06 301 TYR B O 1
ATOM 6003 N N . LYS B 1 302 ? -26.109 27.781 7.504 1 96.56 302 LYS B N 1
ATOM 6004 C CA . LYS B 1 302 ? -27.328 28.484 7.883 1 96.56 302 LYS B CA 1
ATOM 6005 C C . LYS B 1 302 ? -27.438 29.828 7.172 1 96.56 302 LYS B C 1
ATOM 6007 O O . LYS B 1 302 ? -27.25 29.922 5.957 1 96.56 302 LYS B O 1
ATOM 6012 N N . ASP B 1 303 ? -27.844 30.906 7.926 1 96.75 303 ASP B N 1
ATOM 6013 C CA . ASP B 1 303 ? -28.078 32.188 7.305 1 96.75 303 ASP B CA 1
ATOM 6014 C C . ASP B 1 303 ? -26.844 33.094 7.418 1 96.75 303 ASP B C 1
ATOM 6016 O O . ASP B 1 303 ? -26.922 34.312 7.188 1 96.75 303 ASP B O 1
ATOM 6020 N N . TYR B 1 304 ? -25.656 32.531 7.766 1 97.62 304 TYR B N 1
ATOM 6021 C CA . TYR B 1 304 ? -24.422 33.312 7.805 1 97.62 304 TYR B CA 1
ATOM 6022 C C . TYR B 1 304 ? -23.984 33.719 6.402 1 97.62 304 TYR B C 1
ATOM 6024 O O . TYR B 1 304 ? -24.078 32.906 5.469 1 97.62 304 TYR B O 1
ATOM 6032 N N . PRO B 1 305 ? -23.5 34.969 6.219 1 97.12 305 PRO B N 1
ATOM 6033 C CA . PRO B 1 305 ? -23.016 35.344 4.895 1 97.12 305 PRO B CA 1
ATOM 6034 C C . PRO B 1 305 ? -21.812 34.5 4.449 1 97.12 305 PRO B C 1
ATOM 6036 O O . PRO B 1 305 ? -20.812 34.438 5.164 1 97.12 305 PRO B O 1
ATOM 6039 N N . PRO B 1 306 ? -21.922 33.906 3.316 1 96.75 306 PRO B N 1
ATOM 6040 C CA . PRO B 1 306 ? -20.828 33.062 2.838 1 96.75 306 PRO B CA 1
ATOM 6041 C C . PRO B 1 306 ? -19.547 33.844 2.564 1 96.75 306 PRO B C 1
ATOM 6043 O O . PRO B 1 306 ? -19.609 34.969 2.049 1 96.75 306 PRO B O 1
ATOM 6046 N N . ALA B 1 307 ? -18.391 33.312 2.949 1 97.25 307 ALA B N 1
ATOM 6047 C CA . ALA B 1 307 ? -17.094 33.875 2.572 1 97.25 307 ALA B CA 1
ATOM 6048 C C . ALA B 1 307 ? -16.766 33.562 1.12 1 97.25 307 ALA B C 1
ATOM 6050 O O . ALA B 1 307 ? -17.328 32.625 0.533 1 97.25 307 ALA B O 1
ATOM 6051 N N . PRO B 1 308 ? -15.812 34.375 0.519 1 96.06 308 PRO B N 1
ATOM 6052 C CA . PRO B 1 308 ? -15.367 34 -0.828 1 96.06 308 PRO B CA 1
ATOM 6053 C C . PRO B 1 308 ? -14.82 32.594 -0.904 1 96.06 308 PRO B C 1
ATOM 6055 O O . PRO B 1 308 ? -15.18 31.828 -1.813 1 96.06 308 PRO B O 1
ATOM 6058 N N . ILE B 1 309 ? -13.922 32.281 -0.017 1 96.25 309 ILE B N 1
ATOM 6059 C CA . ILE B 1 309 ? -13.547 30.906 0.193 1 96.25 309 ILE B CA 1
ATOM 6060 C C . ILE B 1 309 ? -14.484 30.266 1.216 1 96.25 309 ILE B C 1
ATOM 6062 O O . ILE B 1 309 ? -14.328 30.469 2.422 1 96.25 309 ILE B O 1
ATOM 6066 N N . ILE B 1 310 ? -15.305 29.453 0.802 1 95.5 310 ILE B N 1
ATOM 6067 C CA . ILE B 1 310 ? -16.516 29.094 1.521 1 95.5 310 ILE B CA 1
ATOM 6068 C C . ILE B 1 310 ? -16.156 28.391 2.834 1 95.5 310 ILE B C 1
ATOM 6070 O O . ILE B 1 310 ? -16.844 28.547 3.838 1 95.5 310 ILE B O 1
ATOM 6074 N N . HIS B 1 311 ? -15.102 27.656 2.873 1 94.62 311 HIS B N 1
ATOM 6075 C CA . HIS B 1 311 ? -14.773 26.906 4.078 1 94.62 311 HIS B CA 1
ATOM 6076 C C . HIS B 1 311 ? -14.242 27.828 5.176 1 94.62 311 HIS B C 1
ATOM 6078 O O . HIS B 1 311 ? -14.062 27.391 6.316 1 94.62 311 HIS B O 1
ATOM 6084 N N . ALA B 1 312 ? -14.07 29.125 4.895 1 97 312 ALA B N 1
ATOM 6085 C CA . ALA B 1 312 ? -13.641 30.109 5.883 1 97 312 ALA B CA 1
ATOM 6086 C C . ALA B 1 312 ? -14.789 31.047 6.254 1 97 312 ALA B C 1
ATOM 6088 O O . ALA B 1 312 ? -14.562 32.156 6.754 1 97 312 ALA B O 1
ATOM 6089 N N . THR B 1 313 ? -16.062 30.625 5.973 1 98.44 313 THR B N 1
ATOM 6090 C CA . THR B 1 313 ? -17.234 31.406 6.34 1 98.44 313 THR B CA 1
ATOM 6091 C C . THR B 1 313 ? -17.188 31.781 7.816 1 98.44 313 THR B C 1
ATOM 6093 O O . THR B 1 313 ? -17 30.922 8.68 1 98.44 313 THR B O 1
ATOM 6096 N N . LYS B 1 314 ? -17.406 33.094 8.094 1 98.44 314 LYS B N 1
ATOM 6097 C CA . LYS B 1 314 ? -17.188 33.688 9.414 1 98.44 314 LYS B CA 1
ATOM 6098 C C . LYS B 1 314 ? -18.312 33.344 10.375 1 98.44 314 LYS B C 1
ATOM 6100 O O . LYS B 1 314 ? -19.422 33.844 10.258 1 98.44 314 LYS B O 1
ATOM 6105 N N . ILE B 1 315 ? -18.016 32.438 11.273 1 98.56 315 ILE B N 1
ATOM 6106 C CA . ILE B 1 315 ? -18.906 32.031 12.359 1 98.56 315 ILE B CA 1
ATOM 6107 C C . ILE B 1 315 ? -18.109 31.922 13.664 1 98.56 315 ILE B C 1
ATOM 6109 O O . ILE B 1 315 ? -17.906 30.828 14.18 1 98.56 315 ILE B O 1
ATOM 6113 N N . PRO B 1 316 ? -17.766 33.031 14.289 1 97.81 316 PRO B N 1
ATOM 6114 C CA . PRO B 1 316 ? -16.734 33.125 15.32 1 97.81 316 PRO B CA 1
ATOM 6115 C C . PRO B 1 316 ? -17.109 32.344 16.578 1 97.81 316 PRO B C 1
ATOM 6117 O O . PRO B 1 316 ? -16.234 31.781 17.25 1 97.81 316 PRO B O 1
ATOM 6120 N N . ASN B 1 317 ? -18.422 32.25 16.891 1 97.81 317 ASN B N 1
ATOM 6121 C CA . ASN B 1 317 ? -18.797 31.5 18.094 1 97.81 317 ASN B CA 1
ATOM 6122 C C . ASN B 1 317 ? -18.391 30.031 17.984 1 97.81 317 ASN B C 1
ATOM 6124 O O . ASN B 1 317 ? -18.25 29.359 19 1 97.81 317 ASN B O 1
ATOM 6128 N N . GLY B 1 318 ? -18.234 29.547 16.781 1 98.5 318 GLY B N 1
ATOM 6129 C CA . GLY B 1 318 ? -17.859 28.172 16.531 1 98.5 318 GLY B CA 1
ATOM 6130 C C . GLY B 1 318 ? -16.5 27.812 17.109 1 98.5 318 GLY B C 1
ATOM 6131 O O . GLY B 1 318 ? -16.297 26.703 17.609 1 98.5 318 GLY B O 1
ATOM 6132 N N . ILE B 1 319 ? -15.547 28.734 17.062 1 98.88 319 ILE B N 1
ATOM 6133 C CA . ILE B 1 319 ? -14.227 28.422 17.578 1 98.88 319 ILE B CA 1
ATOM 6134 C C . ILE B 1 319 ? -14.289 28.312 19.094 1 98.88 319 ILE B C 1
ATOM 6136 O O . ILE B 1 319 ? -13.578 27.484 19.703 1 98.88 319 ILE B O 1
ATOM 6140 N N . ARG B 1 320 ? -15.055 29.141 19.781 1 98.88 320 ARG B N 1
ATOM 6141 C CA . ARG B 1 320 ? -15.234 29.031 21.219 1 98.88 320 ARG B CA 1
ATOM 6142 C C . ARG B 1 320 ? -15.852 27.703 21.594 1 98.88 320 ARG B C 1
ATOM 6144 O O . ARG B 1 320 ? -15.398 27.031 22.531 1 98.88 320 ARG B O 1
ATOM 6151 N N . LYS B 1 321 ? -16.875 27.281 20.844 1 98.81 321 LYS B N 1
ATOM 6152 C CA . LYS B 1 321 ? -17.516 26 21.094 1 98.81 321 LYS B CA 1
ATOM 6153 C C . LYS B 1 321 ? -16.531 24.844 20.875 1 98.81 321 LYS B C 1
ATOM 6155 O O . LYS B 1 321 ? -16.531 23.875 21.641 1 98.81 321 LYS B O 1
ATOM 6160 N N . ALA B 1 322 ? -15.75 24.938 19.844 1 98.88 322 ALA B N 1
ATOM 6161 C CA . ALA B 1 322 ? -14.766 23.906 19.547 1 98.88 322 ALA B CA 1
ATOM 6162 C C . ALA B 1 322 ? -13.734 23.797 20.672 1 98.88 322 ALA B C 1
ATOM 6164 O O . ALA B 1 322 ? -13.344 22.688 21.062 1 98.88 322 ALA B O 1
ATOM 6165 N N . LEU B 1 323 ? -13.234 24.938 21.125 1 98.94 323 LEU B N 1
ATOM 6166 C CA . LEU B 1 323 ? -12.281 24.953 22.219 1 98.94 323 LEU B CA 1
ATOM 6167 C C . LEU B 1 323 ? -12.891 24.344 23.484 1 98.94 323 LEU B C 1
ATOM 6169 O O . LEU B 1 323 ? -12.227 23.594 24.203 1 98.94 323 LEU B O 1
ATOM 6173 N N . ASN B 1 324 ? -14.109 24.688 23.766 1 98.88 324 ASN B N 1
ATOM 6174 C CA . ASN B 1 324 ? -14.805 24.078 24.891 1 98.88 324 ASN B CA 1
ATOM 6175 C C . ASN B 1 324 ? -14.969 22.578 24.703 1 98.88 324 ASN B C 1
ATOM 6177 O O . ASN B 1 324 ? -14.859 21.812 25.672 1 98.88 324 ASN B O 1
ATOM 6181 N N . TRP B 1 325 ? -15.273 22.156 23.469 1 98.62 325 TRP B N 1
ATOM 6182 C CA . TRP B 1 325 ? -15.375 20.734 23.172 1 98.62 325 TRP B CA 1
ATOM 6183 C C . TRP B 1 325 ? -14.086 20 23.531 1 98.62 325 TRP B C 1
ATOM 6185 O O . TRP B 1 325 ? -14.117 18.938 24.141 1 98.62 325 TRP B O 1
ATOM 6195 N N . VAL B 1 326 ? -12.953 20.562 23.141 1 98.81 326 VAL B N 1
ATOM 6196 C CA . VAL B 1 326 ? -11.656 19.969 23.469 1 98.81 326 VAL B CA 1
ATOM 6197 C C . VAL B 1 326 ? -11.469 19.922 24.984 1 98.81 326 VAL B C 1
ATOM 6199 O O . VAL B 1 326 ? -11.062 18.891 25.531 1 98.81 326 VAL B O 1
ATOM 6202 N N . LYS B 1 327 ? -11.734 21.047 25.641 1 98.69 327 LYS B N 1
ATOM 6203 C CA . LYS B 1 327 ? -11.594 21.125 27.094 1 98.69 327 LYS B CA 1
ATOM 6204 C C . LYS B 1 327 ? -12.445 20.062 27.781 1 98.69 327 LYS B C 1
ATOM 6206 O O . LYS B 1 327 ? -11.945 19.328 28.641 1 98.69 327 LYS B O 1
ATOM 6211 N N . ASP B 1 328 ? -13.656 19.922 27.391 1 97.81 328 ASP B N 1
ATOM 6212 C CA . ASP B 1 328 ? -14.641 19.109 28.078 1 97.81 328 ASP B CA 1
ATOM 6213 C C . ASP B 1 328 ? -14.438 17.625 27.781 1 97.81 328 ASP B C 1
ATOM 6215 O O . ASP B 1 328 ? -14.742 16.766 28.609 1 97.81 328 ASP B O 1
ATOM 6219 N N . ASN B 1 329 ? -13.891 17.312 26.609 1 97.25 329 ASN B N 1
ATOM 6220 C CA . ASN B 1 329 ? -13.82 15.914 26.203 1 97.25 329 ASN B CA 1
ATOM 6221 C C . ASN B 1 329 ? -12.414 15.352 26.391 1 97.25 329 ASN B C 1
ATOM 6223 O O . ASN B 1 329 ? -12.227 14.133 26.375 1 97.25 329 ASN B O 1
ATOM 6227 N N . TYR B 1 330 ? -11.414 16.234 26.547 1 97.94 330 TYR B N 1
ATOM 6228 C CA . TYR B 1 330 ? -10.055 15.711 26.484 1 97.94 330 TYR B CA 1
ATOM 6229 C C . TYR B 1 330 ? -9.188 16.297 27.594 1 97.94 330 TYR B C 1
ATOM 6231 O O . TYR B 1 330 ? -8.008 16.594 27.375 1 97.94 330 TYR B O 1
ATOM 6239 N N . ASN B 1 331 ? -9.719 16.562 28.734 1 94.31 331 ASN B N 1
ATOM 6240 C CA . ASN B 1 331 ? -9.031 16.953 29.953 1 94.31 331 ASN B CA 1
ATOM 6241 C C . ASN B 1 331 ? -8.305 18.281 29.797 1 94.31 331 ASN B C 1
ATOM 6243 O O . ASN B 1 331 ? -7.184 18.438 30.297 1 94.31 331 ASN B O 1
ATOM 6247 N N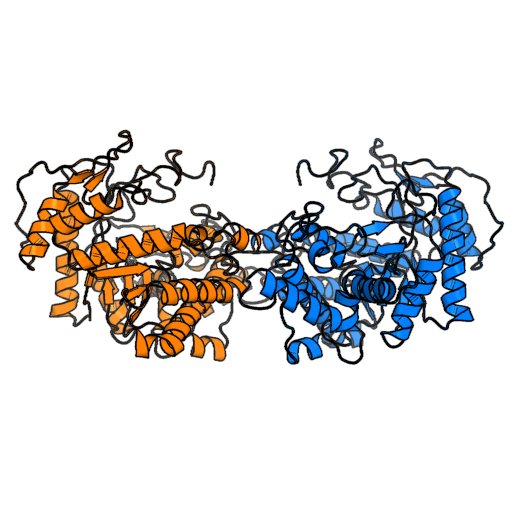 . ASN B 1 332 ? -8.727 19.141 29.047 1 98.12 332 ASN B N 1
ATOM 6248 C CA . ASN B 1 332 ? -8.312 20.531 28.859 1 98.12 332 ASN B CA 1
ATOM 6249 C C . ASN B 1 332 ? -6.82 20.625 28.547 1 98.12 332 ASN B C 1
ATOM 6251 O O . ASN B 1 332 ? -6.086 21.359 29.219 1 98.12 332 ASN B O 1
ATOM 6255 N N . PRO B 1 333 ? -6.336 19.938 27.547 1 98.69 333 PRO B N 1
ATOM 6256 C CA . PRO B 1 333 ? -4.918 20.016 27.188 1 98.69 333 PRO B CA 1
ATOM 6257 C C . PRO B 1 333 ? -4.484 21.422 26.797 1 98.69 333 PRO B C 1
ATOM 6259 O O . PRO B 1 333 ? -5.332 22.281 26.547 1 98.69 333 PRO B O 1
ATOM 6262 N N . THR B 1 334 ? -3.145 21.672 26.891 1 98.81 334 THR B N 1
ATOM 6263 C CA . THR B 1 334 ? -2.609 22.891 26.281 1 98.81 334 THR B CA 1
ATOM 6264 C C . THR B 1 334 ? -2.936 22.938 24.797 1 98.81 334 THR B C 1
ATOM 6266 O O . THR B 1 334 ? -2.65 21.984 24.062 1 98.81 334 THR B O 1
ATOM 6269 N N . VAL B 1 335 ? -3.6 24 24.406 1 98.88 335 VAL B N 1
ATOM 6270 C CA . VAL B 1 335 ? -3.99 24.141 23 1 98.88 335 VAL B CA 1
ATOM 6271 C C . VAL B 1 335 ? -3.086 25.156 22.312 1 98.88 335 VAL B C 1
ATOM 6273 O O . VAL B 1 335 ? -2.887 26.266 22.812 1 98.88 335 VAL B O 1
ATOM 6276 N N . LEU B 1 336 ? -2.48 24.766 21.219 1 98.88 336 LEU B N 1
ATOM 6277 C CA . LEU B 1 336 ? -1.837 25.672 20.281 1 98.88 336 LEU B CA 1
ATOM 6278 C C . LEU B 1 336 ? -2.711 25.875 19.047 1 98.88 336 LEU B C 1
ATOM 6280 O O . LEU B 1 336 ? -2.891 24.969 18.25 1 98.88 336 LEU B O 1
ATOM 6284 N N . ILE B 1 337 ? -3.344 27.031 18.938 1 98.88 337 ILE B N 1
ATOM 6285 C CA . ILE B 1 337 ? -4.004 27.328 17.672 1 98.88 337 ILE B CA 1
ATOM 6286 C C . ILE B 1 337 ? -2.957 27.516 16.562 1 98.88 337 ILE B C 1
ATOM 6288 O O . ILE B 1 337 ? -2.252 28.531 16.547 1 98.88 337 ILE B O 1
ATOM 6292 N N . THR B 1 338 ? -2.92 26.531 15.656 1 98.75 338 THR B N 1
ATOM 6293 C CA . THR B 1 338 ? -1.824 26.484 14.695 1 98.75 338 THR B CA 1
ATOM 6294 C C . THR B 1 338 ? -2.258 27.078 13.352 1 98.75 338 THR B C 1
ATOM 6296 O O . THR B 1 338 ? -1.416 27.438 12.523 1 98.75 338 THR B O 1
ATOM 6299 N N . GLU B 1 339 ? -3.551 27.141 13.094 1 98.62 339 GLU B N 1
ATOM 6300 C CA . GLU B 1 339 ? -4.062 27.812 11.898 1 98.62 339 GLU B CA 1
ATOM 6301 C C . GLU B 1 339 ? -5.434 28.438 12.156 1 98.62 339 GLU B C 1
ATOM 6303 O O . GLU B 1 339 ? -6.312 27.797 12.734 1 98.62 339 GLU B O 1
ATOM 6308 N N . ASN B 1 340 ? -5.633 29.562 11.812 1 98.62 340 ASN B N 1
ATOM 6309 C CA . ASN B 1 340 ? -6.871 30.328 11.719 1 98.62 340 ASN B CA 1
ATOM 6310 C C . ASN B 1 340 ? -6.758 31.453 10.703 1 98.62 340 ASN B C 1
ATOM 6312 O O . ASN B 1 340 ? -5.723 32.125 10.617 1 98.62 340 ASN B O 1
ATOM 6316 N N . GLY B 1 341 ? -7.707 31.609 9.867 1 97.62 341 GLY B N 1
ATOM 6317 C CA . GLY B 1 341 ? -7.555 32.656 8.883 1 97.62 341 GLY B CA 1
ATOM 6318 C C . GLY B 1 341 ? -8.719 32.75 7.914 1 97.62 341 GLY B C 1
ATOM 6319 O O . GLY B 1 341 ? -9.648 31.938 7.98 1 97.62 341 GLY B O 1
ATOM 6320 N N . TYR B 1 342 ? -8.648 33.719 7.09 1 97.88 342 TYR B N 1
ATOM 6321 C CA . TYR B 1 342 ? -9.68 34.094 6.129 1 97.88 342 TYR B CA 1
ATOM 6322 C C . TYR B 1 342 ? -9.102 34.219 4.723 1 97.88 342 TYR B C 1
ATOM 6324 O O . TYR B 1 342 ? -8.047 34.812 4.527 1 97.88 342 TYR B O 1
ATOM 6332 N N . GLY B 1 343 ? -9.797 33.562 3.775 1 96.62 343 GLY B N 1
ATOM 6333 C CA . GLY B 1 343 ? -9.305 33.594 2.406 1 96.62 343 GLY B CA 1
ATOM 6334 C C . GLY B 1 343 ? -10.188 34.406 1.477 1 96.62 343 GLY B C 1
ATOM 6335 O O . GLY B 1 343 ? -11.406 34.469 1.649 1 96.62 343 GLY B O 1
ATOM 6336 N N . ASN B 1 344 ? -9.602 35.062 0.522 1 96.06 344 ASN B N 1
ATOM 6337 C CA . ASN B 1 344 ? -10.273 35.781 -0.57 1 96.06 344 ASN B CA 1
ATOM 6338 C C . ASN B 1 344 ? -9.539 35.594 -1.893 1 96.06 344 ASN B C 1
ATOM 6340 O O . ASN B 1 344 ? -8.805 34.594 -2.066 1 96.06 344 ASN B O 1
ATOM 6344 N N . TYR B 1 345 ? -9.867 36.438 -2.893 1 94.19 345 TYR B N 1
ATOM 6345 C CA . TYR B 1 345 ? -9.289 36.188 -4.211 1 94.19 345 TYR B CA 1
ATOM 6346 C C . TYR B 1 345 ? -8.258 37.25 -4.566 1 94.19 345 TYR B C 1
ATOM 6348 O O . TYR B 1 345 ? -7.953 37.469 -5.742 1 94.19 345 TYR B O 1
ATOM 6356 N N . GLY B 1 346 ? -7.805 37.938 -3.549 1 91.81 346 GLY B N 1
ATOM 6357 C CA . GLY B 1 346 ? -6.684 38.844 -3.789 1 91.81 346 GLY B CA 1
ATOM 6358 C C . GLY B 1 346 ? -6.969 40.281 -3.377 1 91.81 346 GLY B C 1
ATOM 6359 O O . GLY B 1 346 ? -8.023 40.562 -2.818 1 91.81 346 GLY B O 1
ATOM 6360 N N . GLY B 1 347 ? -5.828 41.125 -3.463 1 92.69 347 GLY B N 1
ATOM 6361 C CA . GLY B 1 347 ? -5.914 42.531 -3.068 1 92.69 347 GLY B CA 1
ATOM 63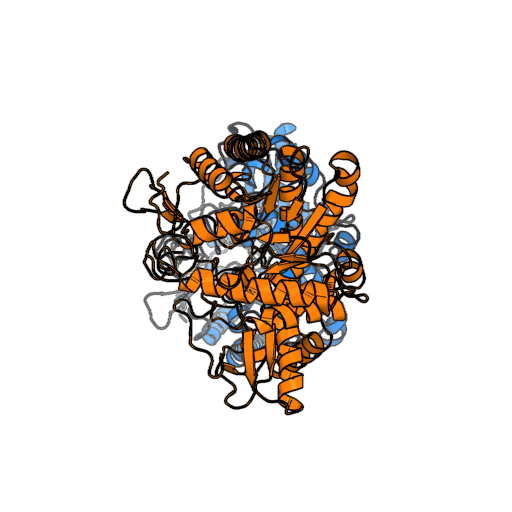62 C C . GLY B 1 347 ? -5.203 42.844 -1.761 1 92.69 347 GLY B C 1
ATOM 6363 O O . GLY B 1 347 ? -5.215 42 -0.843 1 92.69 347 GLY B O 1
ATOM 6364 N N . VAL B 1 348 ? -4.668 44.031 -1.683 1 95.75 348 VAL B N 1
ATOM 6365 C CA . VAL B 1 348 ? -3.904 44.406 -0.498 1 95.75 348 VAL B CA 1
ATOM 6366 C C . VAL B 1 348 ? -4.82 45.062 0.521 1 95.75 348 VAL B C 1
ATOM 6368 O O . VAL B 1 348 ? -4.48 45.156 1.702 1 95.75 348 VAL B O 1
ATOM 6371 N N . ASP B 1 349 ? -5.938 45.594 0.072 1 96.38 349 ASP B N 1
ATOM 6372 C CA . ASP B 1 349 ? -6.961 46.125 0.962 1 96.38 349 ASP B CA 1
ATOM 6373 C C . ASP B 1 349 ? -7.973 45.062 1.352 1 96.38 349 ASP B C 1
ATOM 6375 O O . ASP B 1 349 ? -8.922 44.781 0.609 1 96.38 349 ASP B O 1
ATOM 6379 N N . ASP B 1 350 ? -7.816 44.531 2.518 1 96.81 350 ASP B N 1
ATOM 6380 C CA . ASP B 1 350 ? -8.625 43.375 2.9 1 96.81 350 ASP B CA 1
ATOM 6381 C C . ASP B 1 350 ? -9.203 43.562 4.301 1 96.81 350 ASP B C 1
ATOM 6383 O O . ASP B 1 350 ? -9.016 42.719 5.172 1 96.81 350 ASP B O 1
ATOM 6387 N N . PRO B 1 351 ? -10.078 44.531 4.535 1 96.62 351 PRO B N 1
ATOM 6388 C CA . PRO B 1 351 ? -10.664 44.781 5.855 1 96.62 351 PRO B CA 1
ATOM 6389 C C . PRO B 1 351 ? -11.5 43.594 6.352 1 96.62 351 PRO B C 1
ATOM 6391 O O . PRO B 1 351 ? -11.656 43.406 7.562 1 96.62 351 PRO B O 1
ATOM 6394 N N . GLU B 1 352 ? -12.086 42.781 5.406 1 96.5 352 GLU B N 1
ATOM 6395 C CA . GLU B 1 352 ? -12.875 41.625 5.809 1 96.5 352 GLU B CA 1
ATOM 6396 C C . GLU B 1 352 ? -12.023 40.625 6.559 1 96.5 352 GLU B C 1
ATOM 6398 O O . GLU B 1 352 ? -12.516 39.938 7.465 1 96.5 352 GLU B O 1
ATOM 6403 N N . ARG B 1 353 ? -10.781 40.438 6.18 1 98.06 353 ARG B N 1
ATOM 6404 C CA . ARG B 1 353 ? -9.867 39.531 6.879 1 98.06 353 ARG B CA 1
ATOM 6405 C C . ARG B 1 353 ? -9.586 40.031 8.297 1 98.06 353 ARG B C 1
ATOM 6407 O O . ARG B 1 353 ? -9.531 39.25 9.234 1 98.06 353 ARG B O 1
ATOM 6414 N N . ILE B 1 354 ? -9.398 41.375 8.438 1 98.12 354 ILE B N 1
ATOM 6415 C CA . ILE B 1 354 ? -9.195 41.969 9.75 1 98.12 354 ILE B CA 1
ATOM 6416 C C . ILE B 1 354 ? -10.414 41.719 10.633 1 98.12 354 ILE B C 1
ATOM 6418 O O . ILE B 1 354 ? -10.273 41.312 11.797 1 98.12 354 ILE B O 1
ATOM 6422 N N . ASP B 1 355 ? -11.531 41.938 10.008 1 97.88 355 ASP B N 1
ATOM 6423 C CA . ASP B 1 355 ? -12.781 41.719 10.734 1 97.88 355 ASP B CA 1
ATOM 6424 C C . ASP B 1 355 ? -12.883 40.25 11.203 1 97.88 355 ASP B C 1
ATOM 6426 O O . ASP B 1 355 ? -13.328 40 12.32 1 97.88 355 ASP B O 1
ATOM 6430 N N . TYR B 1 356 ? -12.547 39.312 10.367 1 98.25 356 TYR B N 1
ATOM 6431 C CA . TYR B 1 356 ? -12.508 37.906 10.711 1 98.25 356 TYR B CA 1
ATOM 6432 C C . TYR B 1 356 ? -11.578 37.656 11.891 1 98.25 356 TYR B C 1
ATOM 6434 O O . TYR B 1 356 ? -11.977 37.062 12.891 1 98.25 356 TYR B O 1
ATOM 6442 N N . TYR B 1 357 ? -10.352 38.156 11.836 1 98.38 357 TYR B N 1
ATOM 6443 C CA . TYR B 1 357 ? -9.383 37.938 12.906 1 98.38 357 TYR B CA 1
ATOM 6444 C C . TYR B 1 357 ? -9.898 38.5 14.227 1 98.38 357 TYR B C 1
ATOM 6446 O O . TYR B 1 357 ? -9.797 37.844 15.266 1 98.38 357 TYR B O 1
ATOM 6454 N N . LYS B 1 358 ? -10.461 39.688 14.195 1 98.31 358 LYS B N 1
ATOM 6455 C CA . LYS B 1 358 ? -10.969 40.312 15.406 1 98.31 358 LYS B CA 1
ATOM 6456 C C . LYS B 1 358 ? -12.047 39.469 16.062 1 98.31 358 LYS B C 1
ATOM 6458 O O . LYS B 1 358 ? -12 39.219 17.266 1 98.31 358 LYS B O 1
ATOM 6463 N N . ALA B 1 359 ? -12.945 39.031 15.242 1 98.25 359 ALA B N 1
ATOM 6464 C CA . ALA B 1 359 ? -14.078 38.281 15.766 1 98.25 359 ALA B CA 1
ATOM 6465 C C . ALA B 1 359 ? -13.617 36.938 16.359 1 98.25 359 ALA B C 1
ATOM 6467 O O . ALA B 1 359 ? -14.086 36.531 17.422 1 98.25 359 ALA B O 1
ATOM 6468 N N . TYR B 1 360 ? -12.789 36.25 15.695 1 98.62 360 TYR B N 1
ATOM 6469 C CA . TYR B 1 360 ? -12.328 34.938 16.156 1 98.62 360 TYR B CA 1
ATOM 6470 C C . TYR B 1 360 ? -11.414 35.062 17.359 1 98.62 360 TYR B C 1
ATOM 6472 O O . TYR B 1 360 ? -11.5 34.281 18.312 1 98.62 360 TYR B O 1
ATOM 6480 N N . LEU B 1 361 ? -10.523 36.062 17.328 1 98.44 361 LEU B N 1
ATOM 6481 C CA . LEU B 1 361 ? -9.656 36.281 18.484 1 98.44 361 LEU B CA 1
ATOM 6482 C C . LEU B 1 361 ? -10.477 36.656 19.703 1 98.44 361 LEU B C 1
ATOM 6484 O O . LEU B 1 361 ? -10.148 36.25 20.828 1 98.44 361 LEU B O 1
ATOM 6488 N N . ASP B 1 362 ? -11.477 37.469 19.5 1 98.5 362 ASP B N 1
ATOM 6489 C CA . ASP B 1 362 ? -12.375 37.812 20.594 1 98.5 362 ASP B CA 1
ATOM 6490 C C . ASP B 1 362 ? -13.023 36.562 21.188 1 98.5 362 ASP B C 1
ATOM 6492 O O . ASP B 1 362 ? -13.102 36.406 22.406 1 98.5 362 ASP B O 1
ATOM 6496 N N . ALA B 1 363 ? -13.508 35.656 20.359 1 98.69 363 ALA B N 1
ATOM 6497 C CA . ALA B 1 363 ? -14.109 34.406 20.781 1 98.69 363 ALA B CA 1
ATOM 6498 C C . ALA B 1 363 ? -13.094 33.531 21.531 1 98.69 363 ALA B C 1
ATOM 6500 O O . ALA B 1 363 ? -13.438 32.875 22.5 1 98.69 363 ALA B O 1
ATOM 6501 N N . VAL B 1 364 ? -11.875 33.5 21.062 1 98.75 364 VAL B N 1
ATOM 6502 C CA . VAL B 1 364 ? -10.812 32.75 21.719 1 98.75 364 VAL B CA 1
ATOM 6503 C C . VAL B 1 364 ? -10.562 33.312 23.109 1 98.75 364 VAL B C 1
ATOM 6505 O O . VAL B 1 364 ? -10.398 32.562 24.078 1 98.75 364 VAL B O 1
ATOM 6508 N N . LEU B 1 365 ? -10.477 34.656 23.203 1 98.31 365 LEU B N 1
ATOM 6509 C CA . LEU B 1 365 ? -10.258 35.281 24.5 1 98.31 365 LEU B CA 1
ATOM 6510 C C . LEU B 1 365 ? -11.383 34.938 25.469 1 98.31 365 LEU B C 1
ATOM 6512 O O . LEU B 1 365 ? -11.133 34.688 26.656 1 98.31 365 LEU B O 1
ATOM 6516 N N . ASP B 1 366 ? -12.609 34.938 24.969 1 98.62 366 ASP B N 1
ATOM 6517 C CA . ASP B 1 366 ? -13.734 34.5 25.797 1 98.62 366 ASP B CA 1
ATOM 6518 C C . ASP B 1 366 ? -13.547 33.062 26.281 1 98.62 366 ASP B C 1
ATOM 6520 O O . ASP B 1 366 ? -13.828 32.719 27.438 1 98.62 366 ASP B O 1
ATOM 6524 N N . ALA B 1 367 ? -13.148 32.125 25.359 1 98.81 367 ALA B N 1
ATOM 6525 C CA . ALA B 1 367 ? -12.914 30.734 25.719 1 98.81 367 ALA B CA 1
ATOM 6526 C C . ALA B 1 367 ? -11.883 30.625 26.828 1 98.81 367 ALA B C 1
ATOM 6528 O O . ALA B 1 367 ? -12.016 29.781 27.719 1 98.81 367 ALA B O 1
ATOM 6529 N N . ILE B 1 368 ? -10.836 31.484 26.75 1 98.62 368 ILE B N 1
ATOM 6530 C CA . ILE B 1 368 ? -9.773 31.469 27.75 1 98.62 368 ILE B CA 1
ATOM 6531 C C . ILE B 1 368 ? -10.297 32.062 29.062 1 98.62 368 ILE B C 1
ATOM 6533 O O . ILE B 1 368 ? -10.234 31.391 30.109 1 98.62 368 ILE B O 1
ATOM 6537 N N . GLU B 1 369 ? -10.836 33.25 29.047 1 98.38 369 GLU B N 1
ATOM 6538 C CA . GLU B 1 369 ? -11.117 34.062 30.25 1 98.38 369 GLU B CA 1
ATOM 6539 C C . GLU B 1 369 ? -12.406 33.594 30.922 1 98.38 369 GLU B C 1
ATOM 6541 O O . GLU B 1 369 ? -12.492 33.594 32.156 1 98.38 369 GLU B O 1
ATOM 6546 N N . VAL B 1 370 ? -13.336 33.281 30.109 1 98.69 370 VAL B N 1
ATOM 6547 C CA . VAL B 1 370 ? -14.656 32.969 30.656 1 98.69 370 VAL B CA 1
ATOM 6548 C C . VAL B 1 370 ? -14.797 31.469 30.875 1 98.69 370 VAL B C 1
ATOM 6550 O O . VAL B 1 370 ? -15.328 31.031 31.906 1 98.69 370 VAL B O 1
ATOM 6553 N N . ASP B 1 371 ? -14.32 30.656 29.953 1 98.69 371 ASP B N 1
ATOM 6554 C CA . ASP B 1 371 ? -14.617 29.234 29.984 1 98.69 371 ASP B CA 1
ATOM 6555 C C . ASP B 1 371 ? -13.453 28.438 30.578 1 98.69 371 ASP B C 1
ATOM 6557 O O . ASP B 1 371 ? -13.602 27.266 30.922 1 98.69 371 ASP B O 1
ATOM 6561 N N . GLY B 1 372 ? -12.281 29 30.625 1 98.75 372 GLY B N 1
ATOM 6562 C CA . GLY B 1 372 ? -11.141 28.328 31.234 1 98.75 372 GLY B CA 1
ATOM 6563 C C . GLY B 1 372 ? -10.398 27.422 30.281 1 98.75 372 GLY B C 1
ATOM 6564 O O . GLY B 1 372 ? -9.719 26.484 30.703 1 98.75 372 GLY B O 1
ATOM 6565 N N . CYS B 1 373 ? -10.57 27.641 28.953 1 98.88 373 CYS B N 1
ATOM 6566 C CA . CYS B 1 373 ? -9.82 26.859 27.984 1 98.88 373 CYS B CA 1
ATOM 6567 C C . CYS B 1 373 ? -8.336 27.188 28.031 1 98.88 373 CYS B C 1
ATOM 6569 O O . CYS B 1 373 ? -7.965 28.344 28.25 1 98.88 373 CYS B O 1
ATOM 6571 N N . ASN B 1 374 ? -7.469 26.219 27.812 1 98.81 374 ASN B N 1
ATOM 6572 C CA . ASN B 1 374 ? -6.023 26.344 27.969 1 98.81 374 ASN B CA 1
ATOM 6573 C C . ASN B 1 374 ? -5.336 26.625 26.641 1 98.81 374 ASN B C 1
ATOM 6575 O O . ASN B 1 374 ? -4.535 25.812 26.172 1 98.81 374 ASN B O 1
ATOM 6579 N N . VAL B 1 375 ? -5.625 27.797 26.078 1 98.81 375 VAL B N 1
ATOM 6580 C CA . VAL B 1 375 ? -5.027 28.219 24.812 1 98.81 375 VAL B CA 1
ATOM 6581 C C . VAL B 1 375 ? -3.77 29.047 25.078 1 98.81 375 VAL B C 1
ATOM 6583 O O . VAL B 1 375 ? -3.818 30.047 25.797 1 98.81 375 VAL B O 1
ATOM 6586 N N . THR B 1 376 ? -2.615 28.625 24.438 1 98.25 376 THR B N 1
ATOM 6587 C CA . THR B 1 376 ? -1.373 29.297 24.797 1 98.25 376 THR B CA 1
ATOM 6588 C C . THR B 1 376 ? -0.778 30.016 23.594 1 98.25 376 THR B C 1
ATOM 6590 O O . THR B 1 376 ? 0.063 30.906 23.75 1 98.25 376 THR B O 1
ATOM 6593 N N . THR B 1 377 ? -1.192 29.594 22.406 1 97.62 377 THR B N 1
ATOM 6594 C CA . THR B 1 377 ? -0.611 30.203 21.219 1 97.62 377 THR B CA 1
ATOM 6595 C C . THR B 1 377 ? -1.678 30.422 20.141 1 97.62 377 THR B C 1
ATOM 6597 O O . THR B 1 377 ? -2.713 29.75 20.141 1 97.62 377 THR B O 1
ATOM 6600 N N . TYR B 1 378 ? -1.48 31.406 19.344 1 98.31 378 TYR B N 1
ATOM 6601 C CA . TYR B 1 378 ? -2.303 31.703 18.172 1 98.31 378 TYR B CA 1
ATOM 6602 C C . TYR B 1 378 ? -1.437 31.938 16.953 1 98.31 378 TYR B C 1
ATOM 6604 O O . TYR B 1 378 ? -0.463 32.688 17 1 98.31 378 TYR B O 1
ATOM 6612 N N . THR B 1 379 ? -1.71 31.234 15.898 1 98.5 379 THR B N 1
ATOM 6613 C CA . THR B 1 379 ? -1.001 31.406 14.633 1 98.5 379 THR B CA 1
ATOM 6614 C C . THR B 1 379 ? -1.962 31.812 13.523 1 98.5 379 THR B C 1
ATOM 6616 O O . THR B 1 379 ? -2.994 31.172 13.32 1 98.5 379 THR B O 1
ATOM 6619 N N . ALA B 1 380 ? -1.633 32.906 12.852 1 98.25 380 ALA B N 1
ATOM 6620 C CA . ALA B 1 380 ? -2.412 33.344 11.695 1 98.25 380 ALA B CA 1
ATOM 6621 C C . ALA B 1 380 ? -2.021 32.562 10.438 1 98.25 380 ALA B C 1
ATOM 6623 O O . ALA B 1 380 ? -0.836 32.375 10.172 1 98.25 380 ALA B O 1
ATOM 6624 N N . TRP B 1 381 ? -3.012 32 9.82 1 97.44 381 TRP B N 1
ATOM 6625 C CA . TRP B 1 381 ? -2.824 31.5 8.461 1 97.44 381 TRP B CA 1
ATOM 6626 C C . TRP B 1 381 ? -3.271 32.531 7.43 1 97.44 381 TRP B C 1
ATOM 6628 O O . TRP B 1 381 ? -4.426 32.969 7.434 1 97.44 381 TRP B O 1
ATOM 6638 N N . SER B 1 382 ? -2.273 32.938 6.5 1 97.62 382 SER B N 1
ATOM 6639 C CA . SER B 1 382 ? -0.877 32.531 6.457 1 97.62 382 SER B CA 1
ATOM 6640 C C . SER B 1 382 ? 0.056 33.719 6.281 1 97.62 382 SER B C 1
ATOM 6642 O O . SER B 1 382 ? -0.4 34.844 6.195 1 97.62 382 SER B O 1
ATOM 6644 N N . LEU B 1 383 ? 1.338 33.469 6.32 1 98.5 383 LEU B N 1
ATOM 6645 C CA . LEU B 1 383 ? 2.295 34.562 6.172 1 98.5 383 LEU B CA 1
ATOM 6646 C C . LEU B 1 383 ? 2.098 35.281 4.836 1 98.5 383 LEU B C 1
ATOM 6648 O O . LEU B 1 383 ? 2.021 36.5 4.793 1 98.5 383 LEU B O 1
ATOM 6652 N N . MET B 1 384 ? 1.976 34.5 3.775 1 98.5 384 MET B N 1
ATOM 6653 C CA . MET B 1 384 ? 1.831 35.094 2.439 1 98.5 384 MET B CA 1
ATOM 6654 C C . MET B 1 384 ? 0.873 34.25 1.592 1 98.5 384 MET B C 1
ATOM 6656 O O . MET B 1 384 ? 0.543 33.125 1.949 1 98.5 384 MET B O 1
ATOM 6660 N N . ASP B 1 385 ? 0.414 34.875 0.525 1 97.5 385 ASP B N 1
ATOM 6661 C CA . ASP B 1 385 ? -0.343 34.094 -0.446 1 97.5 385 ASP B CA 1
ATOM 6662 C C . ASP B 1 385 ? 0.476 32.906 -0.952 1 97.5 385 ASP B C 1
ATOM 6664 O O . ASP B 1 385 ? 1.65 33.062 -1.294 1 97.5 385 ASP B O 1
ATOM 6668 N N . ASN B 1 386 ? -0.118 31.719 -0.804 1 95.81 386 ASN B N 1
ATOM 6669 C CA . ASN B 1 386 ? 0.623 30.516 -1.188 1 95.81 386 ASN B CA 1
ATOM 6670 C C . ASN B 1 386 ? -0.236 29.578 -2.021 1 95.81 386 ASN B C 1
ATOM 6672 O O . ASN B 1 386 ? -1.329 29.938 -2.457 1 95.81 386 ASN B O 1
ATOM 6676 N N . PHE B 1 387 ? 0.387 28.469 -2.48 1 94.69 387 PHE B N 1
ATOM 6677 C CA . PHE B 1 387 ? -0.297 27.391 -3.191 1 94.69 387 PHE B CA 1
ATOM 6678 C C . PHE B 1 387 ? -1.264 26.656 -2.266 1 94.69 387 PHE B C 1
ATOM 6680 O O . PHE B 1 387 ? -0.848 26.062 -1.268 1 94.69 387 PHE B O 1
ATOM 6687 N N . GLU B 1 388 ? -2.531 26.719 -2.555 1 93.12 388 GLU B N 1
ATOM 6688 C CA . GLU B 1 388 ? -3.574 26.188 -1.686 1 93.12 388 GLU B CA 1
ATOM 6689 C C . GLU B 1 388 ? -4.156 24.891 -2.254 1 93.12 388 GLU B C 1
ATOM 6691 O O . GLU B 1 388 ? -5.367 24.797 -2.461 1 93.12 388 GLU B O 1
ATOM 6696 N N . TRP B 1 389 ? -3.301 23.922 -2.531 1 91.44 389 TRP B N 1
ATOM 6697 C CA . TRP B 1 389 ? -3.656 22.547 -2.902 1 91.44 389 TRP B CA 1
ATOM 6698 C C . TRP B 1 389 ? -4.57 22.547 -4.125 1 91.44 389 TRP B C 1
ATOM 6700 O O . TRP B 1 389 ? -4.195 23.031 -5.191 1 91.44 389 TRP B O 1
ATOM 6710 N N . ASP B 1 390 ? -5.805 22.062 -3.99 1 91.88 390 ASP B N 1
ATOM 6711 C CA . ASP B 1 390 ? -6.617 21.906 -5.195 1 91.88 390 ASP B CA 1
ATOM 6712 C C . ASP B 1 390 ? -7.074 23.266 -5.723 1 91.88 390 ASP B C 1
ATOM 6714 O O . ASP B 1 390 ? -7.535 23.375 -6.859 1 91.88 390 ASP B O 1
ATOM 6718 N N . SER B 1 391 ? -6.824 24.344 -4.953 1 92.56 391 SER B N 1
ATOM 6719 C CA . SER B 1 391 ? -7.191 25.688 -5.395 1 92.56 391 SER B CA 1
ATOM 6720 C C . SER B 1 391 ? -6.051 26.344 -6.16 1 92.56 391 SER B C 1
ATOM 6722 O O . SER B 1 391 ? -6.242 27.391 -6.797 1 92.56 391 SER B O 1
ATOM 6724 N N . GLY B 1 392 ? -4.934 25.75 -6.078 1 94.06 392 GLY B N 1
ATOM 6725 C CA . GLY B 1 392 ? -3.777 26.359 -6.727 1 94.06 392 GLY B CA 1
ATOM 6726 C C . GLY B 1 392 ? -3.393 27.703 -6.137 1 94.06 392 GLY B C 1
ATOM 6727 O O . GLY B 1 392 ? -3.266 27.828 -4.918 1 94.06 392 GLY B O 1
ATOM 6728 N N . LEU B 1 393 ? -3.227 28.656 -6.973 1 94.81 393 LEU B N 1
ATOM 6729 C CA . LEU B 1 393 ? -2.828 29.984 -6.535 1 94.81 393 LEU B CA 1
ATOM 6730 C C . LEU B 1 393 ? -4.031 30.922 -6.492 1 94.81 393 LEU B C 1
ATOM 6732 O O . LEU B 1 393 ? -3.873 32.125 -6.305 1 94.81 393 LEU B O 1
ATOM 6736 N N . GLY B 1 394 ? -5.199 30.359 -6.676 1 93.94 394 GLY B N 1
ATOM 6737 C CA . GLY B 1 394 ? -6.402 31.172 -6.746 1 93.94 394 GLY B CA 1
ATOM 6738 C C . GLY B 1 394 ? -6.84 31.703 -5.395 1 93.94 394 GLY B C 1
ATOM 6739 O O . GLY B 1 394 ? -7.195 32.875 -5.27 1 93.94 394 GLY B O 1
ATOM 6740 N N . ALA B 1 395 ? -6.902 30.891 -4.355 1 95 395 ALA B N 1
ATOM 6741 C CA . ALA B 1 395 ? -7.277 31.297 -3.002 1 95 395 ALA B CA 1
ATOM 6742 C C . ALA B 1 395 ? -6.121 32 -2.307 1 95 395 ALA B C 1
ATOM 6744 O O . ALA B 1 395 ? -4.977 31.562 -2.369 1 95 395 ALA B O 1
ATOM 6745 N N . LYS B 1 396 ? -6.473 33.188 -1.808 1 96.94 396 LYS B N 1
ATOM 6746 C CA . LYS B 1 396 ? -5.453 34 -1.141 1 96.94 396 LYS B CA 1
ATOM 6747 C C . LYS B 1 396 ? -5.727 34.094 0.358 1 96.94 396 LYS B C 1
ATOM 6749 O O . LYS B 1 396 ? -6.727 34.688 0.774 1 96.94 396 LYS B O 1
ATOM 6754 N N . PHE B 1 397 ? -4.785 33.531 1.161 1 97.12 397 PHE B N 1
ATOM 6755 C CA . PHE B 1 397 ? -4.957 33.531 2.609 1 97.12 397 PHE B CA 1
ATOM 6756 C C . PHE B 1 397 ? -3.881 34.375 3.271 1 97.12 397 PHE B C 1
ATOM 6758 O O . PHE B 1 397 ? -3.959 34.688 4.469 1 97.12 397 PHE B O 1
ATOM 6765 N N . GLY B 1 398 ? -2.977 34.875 2.479 1 98.19 398 GLY B N 1
ATOM 6766 C CA . GLY B 1 398 ? -1.763 35.438 3.041 1 98.19 398 GLY B CA 1
ATOM 6767 C C . GLY B 1 398 ? -1.965 36.812 3.609 1 98.19 398 GLY B C 1
ATOM 6768 O O . GLY B 1 398 ? -2.748 37.625 3.076 1 98.19 398 GLY B O 1
ATOM 6769 N N . LEU B 1 399 ? -1.153 37.188 4.672 1 98.62 399 LEU B N 1
ATOM 6770 C CA . LEU B 1 399 ? -1.005 38.562 5.16 1 98.62 399 LEU B CA 1
ATOM 6771 C C . LEU B 1 399 ? -0.223 39.406 4.164 1 98.62 399 LEU B C 1
ATOM 6773 O O . LEU B 1 399 ? -0.332 40.625 4.172 1 98.62 399 LEU B O 1
ATOM 6777 N N . PHE B 1 400 ? 0.564 38.781 3.357 1 98.62 400 PHE B N 1
ATOM 6778 C CA . PHE B 1 400 ? 1.312 39.438 2.295 1 98.62 400 PHE B CA 1
ATOM 6779 C C . PHE B 1 400 ? 0.882 38.938 0.928 1 98.62 400 PHE B C 1
ATOM 6781 O O . PHE B 1 400 ? 0.718 37.719 0.74 1 98.62 400 PHE B O 1
ATOM 6788 N N . GLU B 1 401 ? 0.664 39.781 -0.002 1 98.06 401 GLU B N 1
ATOM 6789 C CA . GLU B 1 401 ? 0.404 39.406 -1.391 1 98.06 401 GLU B CA 1
ATOM 6790 C C . GLU B 1 401 ? 1.697 39.062 -2.119 1 98.06 401 GLU B C 1
ATOM 6792 O O . GLU B 1 401 ? 2.689 39.781 -2.02 1 98.06 401 GLU B O 1
ATOM 6797 N N . VAL B 1 402 ? 1.709 37.969 -2.814 1 97.81 402 VAL B N 1
ATOM 6798 C CA . VAL B 1 402 ? 2.857 37.594 -3.621 1 97.81 402 VAL B CA 1
ATOM 6799 C C . VAL B 1 402 ? 2.574 37.844 -5.094 1 97.81 402 VAL B C 1
ATOM 6801 O O . VAL B 1 402 ? 1.5 37.531 -5.602 1 97.81 402 VAL B O 1
ATOM 6804 N N . ASP B 1 403 ? 3.496 38.531 -5.773 1 96.88 403 ASP B N 1
ATOM 6805 C CA . ASP B 1 403 ? 3.42 38.688 -7.223 1 96.88 403 ASP B CA 1
ATOM 6806 C C . ASP B 1 403 ? 3.98 37.469 -7.945 1 96.88 403 ASP B C 1
ATOM 6808 O O . ASP B 1 403 ? 5.18 37.406 -8.227 1 96.88 403 ASP B O 1
ATOM 6812 N N . PHE B 1 404 ? 3.115 36.562 -8.359 1 95.81 404 PHE B N 1
ATOM 6813 C CA . PHE B 1 404 ? 3.533 35.281 -8.93 1 95.81 404 PHE B CA 1
ATOM 6814 C C . PHE B 1 404 ? 4.027 35.469 -10.359 1 95.81 404 PHE B C 1
ATOM 6816 O O . PHE B 1 404 ? 4.652 34.562 -10.922 1 95.81 404 PHE B O 1
ATOM 6823 N N . ASP B 1 405 ? 3.799 36.656 -10.945 1 94.44 405 ASP B N 1
ATOM 6824 C CA . ASP B 1 405 ? 4.277 36.938 -12.289 1 94.44 405 ASP B CA 1
ATOM 6825 C C . ASP B 1 405 ? 5.664 37.562 -12.25 1 94.44 405 ASP B C 1
ATOM 6827 O O . ASP B 1 405 ? 6.312 37.75 -13.289 1 94.44 405 ASP B O 1
ATOM 6831 N N . ASP B 1 406 ? 6.066 37.906 -11.086 1 96.31 406 ASP B N 1
ATOM 6832 C CA . ASP B 1 406 ? 7.391 38.469 -10.867 1 96.31 406 ASP B CA 1
ATOM 6833 C C . ASP B 1 406 ? 8.398 37.375 -10.484 1 96.31 406 ASP B C 1
ATOM 6835 O O . ASP B 1 406 ? 8.203 36.656 -9.508 1 96.31 406 ASP B O 1
ATOM 6839 N N . GLU B 1 407 ? 9.5 37.344 -11.188 1 95.38 407 GLU B N 1
ATOM 6840 C CA . GLU B 1 407 ? 10.516 36.344 -10.914 1 95.38 407 GLU B CA 1
ATOM 6841 C C . GLU B 1 407 ? 11.07 36.469 -9.5 1 95.38 407 GLU B C 1
ATOM 6843 O O . GLU B 1 407 ? 11.484 35.5 -8.883 1 95.38 407 GLU B O 1
ATOM 6848 N N . GLN B 1 408 ? 11.031 37.625 -9.008 1 96.38 408 GLN B N 1
ATOM 6849 C CA . GLN B 1 408 ? 11.547 37.875 -7.664 1 96.38 408 GLN B CA 1
ATOM 6850 C C . GLN B 1 408 ? 10.461 37.625 -6.609 1 96.38 408 GLN B C 1
ATOM 6852 O O . GLN B 1 408 ? 10.734 37.688 -5.41 1 96.38 408 GLN B O 1
ATOM 6857 N N . ARG B 1 409 ? 9.273 37.344 -7.02 1 97.56 409 ARG B N 1
ATOM 6858 C CA . ARG B 1 409 ? 8.156 37.094 -6.113 1 97.56 409 ARG B CA 1
ATOM 6859 C C . ARG B 1 409 ? 8.023 38.219 -5.082 1 97.56 409 ARG B C 1
ATOM 6861 O O . ARG B 1 409 ? 7.965 37.938 -3.881 1 97.56 409 ARG B O 1
ATOM 6868 N N . THR B 1 410 ? 7.934 39.344 -5.609 1 97.75 410 THR B N 1
ATOM 6869 C CA . THR B 1 410 ? 7.758 40.5 -4.711 1 97.75 410 THR B CA 1
ATOM 6870 C C . THR B 1 410 ? 6.574 40.25 -3.775 1 97.75 410 THR B C 1
ATOM 6872 O O . THR B 1 410 ? 5.531 39.781 -4.199 1 97.75 410 THR B O 1
ATOM 6875 N N . ARG B 1 411 ? 6.723 40.656 -2.482 1 98 411 ARG B N 1
ATOM 6876 C CA . ARG B 1 411 ? 5.695 40.5 -1.456 1 98 411 ARG B CA 1
ATOM 6877 C C . ARG B 1 411 ? 5.246 41.875 -0.929 1 98 411 ARG B C 1
ATOM 6879 O O . ARG B 1 411 ? 6.074 42.719 -0.597 1 98 411 ARG B O 1
ATOM 6886 N N . LYS B 1 412 ? 3.967 42.062 -0.913 1 97.81 412 LYS B N 1
ATOM 6887 C CA . LYS B 1 412 ? 3.396 43.312 -0.43 1 97.81 412 LYS B CA 1
ATOM 6888 C C . LYS B 1 412 ? 2.521 43.094 0.799 1 97.81 412 LYS B C 1
ATOM 6890 O O . LYS B 1 412 ? 1.683 42.188 0.81 1 97.81 412 LYS B O 1
ATOM 6895 N N . ALA B 1 413 ? 2.74 43.906 1.813 1 98.5 413 ALA B N 1
ATOM 6896 C CA . ALA B 1 413 ? 1.915 43.812 3.016 1 98.5 413 ALA B CA 1
ATOM 6897 C C . ALA B 1 413 ? 0.475 44.219 2.729 1 98.5 413 ALA B C 1
ATOM 6899 O O . ALA B 1 413 ? 0.235 45.281 2.131 1 98.5 413 ALA B O 1
ATOM 6900 N N . LYS B 1 414 ? -0.417 43.438 3.123 1 98.38 414 LYS B N 1
ATOM 6901 C CA . LYS B 1 414 ? -1.827 43.781 3.051 1 98.38 414 LYS B CA 1
ATOM 6902 C C . LYS B 1 414 ? -2.234 44.656 4.254 1 98.38 414 LYS B C 1
ATOM 6904 O O . LYS B 1 414 ? -1.466 44.781 5.203 1 98.38 414 LYS B O 1
ATOM 6909 N N . LEU B 1 415 ? -3.426 45.156 4.129 1 98.31 415 LEU B N 1
ATOM 6910 C CA . LEU B 1 415 ? -3.961 45.906 5.262 1 98.31 415 LEU B CA 1
ATOM 6911 C C . LEU B 1 415 ? -4.016 45.031 6.512 1 98.31 415 LEU B C 1
ATOM 6913 O O . LEU B 1 415 ? -3.756 45.5 7.617 1 98.31 415 LEU B O 1
ATOM 6917 N N . SER B 1 416 ? -4.336 43.812 6.375 1 98.38 416 SER B N 1
ATOM 6918 C CA . SER B 1 416 ? -4.41 42.844 7.484 1 98.38 416 SER B CA 1
ATOM 6919 C C . SER B 1 416 ? -3.033 42.625 8.102 1 98.38 416 SER B C 1
ATOM 6921 O O . SER B 1 416 ? -2.918 42.375 9.297 1 98.38 416 SER B O 1
ATOM 6923 N N . ALA B 1 417 ? -1.992 42.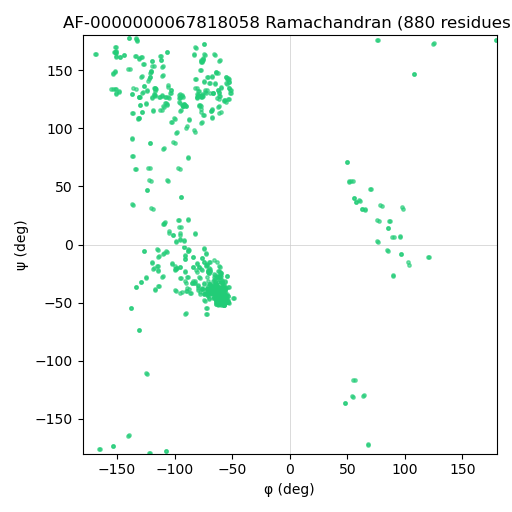656 7.273 1 98.62 417 ALA B N 1
ATOM 6924 C CA . ALA B 1 417 ? -0.641 42.531 7.816 1 98.62 417 ALA B CA 1
ATOM 6925 C C . ALA B 1 417 ? -0.326 43.688 8.766 1 98.62 417 ALA B C 1
ATOM 6927 O O . ALA B 1 417 ? 0.252 43.5 9.836 1 98.62 417 ALA B O 1
ATOM 6928 N N . LEU B 1 418 ? -0.678 44.844 8.344 1 98.44 418 LEU B N 1
ATOM 6929 C CA . LEU B 1 418 ? -0.458 46.031 9.172 1 98.44 418 LEU B CA 1
ATOM 6930 C C . LEU B 1 418 ? -1.261 45.938 10.469 1 98.44 418 LEU B C 1
ATOM 6932 O O . LEU B 1 418 ? -0.761 46.281 11.539 1 98.44 418 LEU B O 1
ATOM 6936 N N . TRP B 1 419 ? -2.439 45.531 10.359 1 98.44 419 TRP B N 1
ATOM 6937 C CA . TRP B 1 419 ? -3.266 45.344 11.539 1 98.44 419 TRP B CA 1
ATOM 6938 C C . TRP B 1 419 ? -2.629 44.312 12.484 1 98.44 419 TRP B C 1
ATOM 6940 O O . TRP B 1 419 ? -2.553 44.531 13.695 1 98.44 419 TRP B O 1
ATOM 6950 N N . TYR B 1 420 ? -2.275 43.156 11.93 1 98.31 420 TYR B N 1
ATOM 6951 C CA . TYR B 1 420 ? -1.701 42.062 12.719 1 98.31 420 TYR B CA 1
ATOM 6952 C C . TYR B 1 420 ? -0.421 42.531 13.414 1 98.31 420 TYR B C 1
ATOM 6954 O O . TYR B 1 420 ? -0.173 42.156 14.57 1 98.31 420 TYR B O 1
ATOM 6962 N N . LYS B 1 421 ? 0.402 43.281 12.688 1 98.06 421 LYS B N 1
ATOM 6963 C CA . LYS B 1 421 ? 1.609 43.875 13.266 1 98.06 421 LYS B CA 1
ATOM 6964 C C . LYS B 1 421 ? 1.283 44.688 14.508 1 98.06 421 LYS B C 1
ATOM 6966 O O . LYS B 1 421 ? 1.925 44.531 15.547 1 98.06 421 LYS B O 1
ATOM 6971 N N . ASP B 1 422 ? 0.333 45.531 14.398 1 97.25 422 ASP B N 1
ATOM 6972 C CA . ASP B 1 422 ? -0.083 46.375 15.508 1 97.25 422 ASP B CA 1
ATOM 6973 C C . ASP B 1 422 ? -0.651 45.531 16.656 1 97.25 422 ASP B C 1
ATOM 6975 O O . ASP B 1 422 ? -0.393 45.812 17.828 1 97.25 422 ASP B O 1
ATOM 6979 N N . PHE B 1 423 ? -1.474 44.594 16.312 1 97.19 423 PHE B N 1
ATOM 6980 C CA . PHE B 1 423 ? -2.059 43.688 17.297 1 97.19 423 PHE B CA 1
ATOM 6981 C C . PHE B 1 423 ? -0.973 43 18.109 1 97.19 423 PHE B C 1
ATOM 6983 O O . PHE B 1 423 ? -1.058 42.938 19.328 1 97.19 423 PHE B O 1
ATOM 6990 N N . ILE B 1 424 ? 0.081 42.469 17.438 1 97.38 424 ILE B N 1
ATOM 6991 C CA . ILE B 1 424 ? 1.174 41.781 18.109 1 97.38 424 ILE B CA 1
ATOM 6992 C C . ILE B 1 424 ? 1.925 42.719 19.016 1 97.38 424 ILE B C 1
ATOM 6994 O O . ILE B 1 424 ? 2.293 42.375 20.141 1 97.38 424 ILE B O 1
ATOM 6998 N N . ALA B 1 425 ? 2.127 43.906 18.562 1 96.94 425 ALA B N 1
ATOM 6999 C CA . ALA B 1 425 ? 2.869 44.906 19.328 1 96.94 425 ALA B CA 1
ATOM 7000 C C . ALA B 1 425 ? 2.119 45.312 20.609 1 96.94 425 ALA B C 1
ATOM 7002 O O . ALA B 1 425 ? 2.732 45.531 21.656 1 96.94 425 ALA B O 1
ATOM 7003 N N . GLN B 1 426 ? 0.849 45.375 20.531 1 95.81 426 GLN B N 1
ATOM 7004 C CA . GLN B 1 426 ? 0.038 45.844 21.641 1 95.81 426 GLN B CA 1
ATOM 7005 C C . GLN B 1 426 ? -0.329 44.719 22.578 1 95.81 426 GLN B C 1
ATOM 7007 O O . GLN B 1 426 ? -0.638 44.938 23.75 1 95.81 426 GLN B O 1
ATOM 7012 N N . ARG B 1 427 ? -0.41 43.562 22.094 1 94.75 427 ARG B N 1
ATOM 7013 C CA . ARG B 1 427 ? -0.809 42.375 22.844 1 94.75 427 ARG B CA 1
ATOM 7014 C C . ARG B 1 427 ? -2.195 42.562 23.453 1 94.75 427 ARG B C 1
ATOM 7016 O O . ARG B 1 427 ? -2.418 42.188 24.609 1 94.75 427 ARG B O 1
ATOM 7023 N N . SER B 1 428 ? -2.973 43.219 22.688 1 94.31 428 SER B N 1
ATOM 7024 C CA . SER B 1 428 ? -4.359 43.469 23.078 1 94.31 428 SER B CA 1
ATOM 7025 C C . SER B 1 428 ? -5.25 43.656 21.859 1 94.31 428 SER B C 1
ATOM 7027 O O . SER B 1 428 ? -4.82 44.25 20.859 1 94.31 428 SER B O 1
ATOM 7029 N N . LEU B 1 429 ? -6.434 43.25 22.016 1 95.31 429 LEU B N 1
ATOM 7030 C CA . LEU B 1 429 ? -7.375 43.344 20.906 1 95.31 429 LEU B CA 1
ATOM 7031 C C . LEU B 1 429 ? -8.203 44.625 21.031 1 95.31 429 LEU B C 1
ATOM 7033 O O . LEU B 1 429 ? -8.914 44.812 22.016 1 95.31 429 LEU B O 1
ATOM 7037 N N . ASP B 1 430 ? -8.008 45.5 20.062 1 94.12 430 ASP B N 1
ATOM 7038 C CA . ASP B 1 430 ? -8.852 46.688 19.922 1 94.12 430 ASP B CA 1
ATOM 7039 C C . ASP B 1 430 ? -9.906 46.469 18.844 1 94.12 430 ASP B C 1
ATOM 7041 O O . ASP B 1 430 ? -9.586 46.469 17.641 1 94.12 430 ASP B O 1
ATOM 7045 N N . PRO B 1 431 ? -11.141 46.312 19.234 1 91.5 431 PRO B N 1
ATOM 7046 C CA . PRO B 1 431 ? -12.18 46 18.266 1 91.5 431 PRO B CA 1
ATOM 7047 C C . PRO B 1 431 ? -12.398 47.094 17.234 1 91.5 431 PRO B C 1
ATOM 7049 O O . PRO B 1 431 ? -12.961 46.844 16.156 1 91.5 431 PRO B O 1
ATOM 7052 N N . ASP B 1 432 ? -11.875 48.281 17.5 1 93.56 432 ASP B N 1
ATOM 7053 C CA . ASP B 1 432 ? -12.203 49.406 16.625 1 93.56 432 ASP B CA 1
ATOM 7054 C C . ASP B 1 432 ? -11 49.812 15.789 1 93.56 432 ASP B C 1
ATOM 7056 O O . ASP B 1 432 ? -11.133 50.625 14.867 1 93.56 432 ASP B O 1
ATOM 7060 N N . TYR B 1 433 ? -9.93 49.25 16.078 1 94.12 433 TYR B N 1
ATOM 7061 C CA . TYR B 1 433 ? -8.711 49.719 15.43 1 94.12 433 TYR B CA 1
ATOM 7062 C C . TYR B 1 433 ? -8.633 49.219 13.984 1 94.12 433 TYR B C 1
ATOM 7064 O O . TYR B 1 433 ? -8.859 48.031 13.719 1 94.12 433 TYR B O 1
ATOM 7072 N N . LEU B 1 434 ? -8.391 50.094 13.062 1 95.31 434 LEU B N 1
ATOM 7073 C CA . LEU B 1 434 ? -8.039 49.812 11.672 1 95.31 434 LEU B CA 1
ATOM 7074 C C . LEU B 1 434 ? -6.809 50.625 11.266 1 95.31 434 LEU B C 1
ATOM 7076 O O . LEU B 1 434 ? -6.785 51.844 11.414 1 95.31 434 LEU B O 1
ATOM 7080 N N . PRO B 1 435 ? -5.898 49.969 10.789 1 95.94 435 PRO B N 1
ATOM 7081 C CA . PRO B 1 435 ? -4.707 50.719 10.398 1 95.94 435 PRO B CA 1
ATOM 7082 C C . PRO B 1 435 ? -4.898 51.5 9.094 1 95.94 435 PRO B C 1
ATOM 7084 O O . PRO B 1 435 ? -5.797 51.188 8.312 1 95.94 435 PRO B O 1
ATOM 7087 N N . GLN B 1 436 ? -4.023 52.531 8.93 1 94.81 436 GLN B N 1
ATOM 7088 C CA . GLN B 1 436 ? -3.918 53.188 7.629 1 94.81 436 GLN B CA 1
ATOM 7089 C C . GLN B 1 436 ? -3.031 52.375 6.68 1 94.81 436 GLN B C 1
ATOM 7091 O O . GLN B 1 436 ? -1.994 51.875 7.086 1 94.81 436 GLN B O 1
ATOM 7096 N N . PHE B 1 437 ? -3.611 52.312 5.527 1 94.31 437 PHE B N 1
ATOM 7097 C CA . PHE B 1 437 ? -2.828 51.562 4.559 1 94.31 437 PHE B CA 1
ATOM 7098 C C . PHE B 1 437 ? -1.48 52.219 4.312 1 94.31 437 PHE B C 1
ATOM 7100 O O . PHE B 1 437 ? -1.403 53.438 4.172 1 94.31 437 PHE B O 1
ATOM 7107 N N . GLU B 1 438 ? -0.452 51.469 4.359 1 93.56 438 GLU B N 1
ATOM 7108 C CA . GLU B 1 438 ? 0.914 51.875 4.012 1 93.56 438 GLU B CA 1
ATOM 7109 C C . GLU B 1 438 ? 1.582 50.781 3.152 1 93.56 438 GLU B C 1
ATOM 7111 O O . GLU B 1 438 ? 1.51 49.594 3.465 1 93.56 438 GLU B O 1
ATOM 7116 N N . GLU B 1 439 ? 2.178 51.312 2.172 1 94.81 439 GLU B N 1
ATOM 7117 C CA . GLU B 1 439 ? 2.814 50.344 1.276 1 94.81 439 GLU B CA 1
ATOM 7118 C C . GLU B 1 439 ? 4.133 49.844 1.855 1 94.81 439 GLU B C 1
ATOM 7120 O O . GLU B 1 439 ? 5.023 50.625 2.17 1 94.81 439 GLU B O 1
ATOM 7125 N N . ASN B 1 440 ? 4.246 48.656 2.086 1 96.19 440 ASN B N 1
ATOM 7126 C CA . ASN B 1 440 ? 5.457 47.938 2.461 1 96.19 440 ASN B CA 1
ATOM 7127 C C . ASN B 1 440 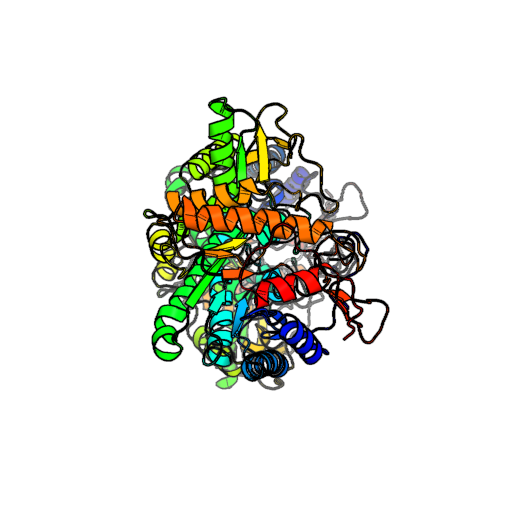? 5.734 46.781 1.518 1 96.19 440 ASN B C 1
ATOM 7129 O O . ASN B 1 440 ? 4.867 45.938 1.307 1 96.19 440 ASN B O 1
ATOM 7133 N N . LYS B 1 441 ? 6.914 46.875 0.921 1 95.88 441 LYS B N 1
ATOM 7134 C CA . LYS B 1 441 ? 7.293 45.875 -0.062 1 95.88 441 LYS B CA 1
ATOM 7135 C C . LYS B 1 441 ? 8.586 45.156 0.345 1 95.88 441 LYS B C 1
ATOM 7137 O O . LYS B 1 441 ? 9.5 45.781 0.886 1 95.88 441 LYS B O 1
ATOM 7142 N N . PHE B 1 442 ? 8.578 43.906 0.019 1 96.88 442 PHE B N 1
ATOM 7143 C CA . PHE B 1 442 ? 9.742 43.062 0.281 1 96.88 442 PHE B CA 1
ATOM 7144 C C . PHE B 1 442 ? 10.164 42.312 -0.978 1 96.88 442 PHE B C 1
ATOM 7146 O O . PHE B 1 442 ? 9.336 42 -1.835 1 96.88 442 PHE B O 1
#

Radius of gyration: 31.88 Å; Cα contacts (8 Å, |Δi|>4): 1858; chains: 2; bounding box: 70×99×69 Å